Protein AF-A0A098QXS4-F1 (afdb_monomer)

Mean predicted aligned error: 17.39 Å

Foldseek 3Di:
DFEAEEEAQVQQLVVQCVVCVVPFQFFPVRAGQRSVVRSLVLVLVCCQPVVGQFYEYQAFAPAAAVLCVLDVCFQVPADDDDPSSVVNVVLNVLLCVLQQFQYFYDHRAGSLLVVLQVLVVCVVVVHQYEYEHQDLLNLLSQDRSYWYFYQDDPPGTDIAHQVNNCLPQVAGSPASLLLCLAAPDPNRRQFHQPPQHSVNSSVLCVVQVGNVSSVVCLVVVVPPPPVVSVSCVVCVVSSVSSSVSSDHNNNDDTDPPSPSRGGGDRNLQSNLVSQVSRVNPVSSVSSCVSVVHDSVVSVVVCVVPPNDDDPPDDDDDDDDDDDPPPDDDDDDDDDDDDDDDDDDDDDDDDDDDDDDDDDDDDDDDPPLPQDLDDDDDPFQFDDCPRPVLLVLLQVLLPAAADEAEDQDVVVVVVVLVLQVVLLEKEKDFAWQDDPLQPTEGQWMKIDSDQRYIYIAGCFADDDHHDPPVSVLVSCLVRFQPQSHEYFAAPCLSVQSNVVVVVHHHDDYYHLLLLVCLLALVDPDRHLQVVCCVRNVDGADDPQNQCVVQVHDSPDGLNHRPSVSSRVRNGVNRNSRVSSVVSSVVSCVRSVVVSVCVVFVSLLSVQLSVLLNLFFAFQLVLLVVVLVVLVVVLVVLQVVLCVQQVHHDDLPDPVVVCCSVCVRVVQDQDAADSVGGDLDPVRLVVSCVVDVNSVSSNVSVVSVCLSVQQSVVLCVQQDPPNSHHGWHWDQSNHSLRAIFTVSPGPLPQDDPDPSSLSSQQRTFFDVLWWKKKKFWDPQLLQLLCQLLVFPLSQVCLQVVHLVLLVLLCLLVVHHSVPQDPVSSVLSVVVVVCLLLVNQLVNNCVSVVHDSVSSVVSSVVVCVSRVSSVVLLVVLLVVCVRRQFEAASSGRTHHQVQCPPPDPVSVSVSSSCSSRSNSQSNLNSLLSLLSSQLVVVCVVVVAPKGFNDDHRRMTMIIHRPVCRVVSVVSSQVRSQVSHDGSRTTGMDMDMGRTSSVGD

Solvent-accessible surface area (backbone atoms only — not comparable to full-atom values): 54830 Å² total; per-residue (Å²): 111,78,51,40,37,40,34,42,42,56,63,42,33,54,51,21,33,62,72,23,66,91,63,65,41,56,19,84,88,66,47,64,42,26,28,52,54,39,33,54,53,52,49,50,52,49,48,66,76,66,62,66,60,21,36,34,33,27,32,59,34,92,48,78,32,64,58,50,74,74,34,82,57,46,44,64,78,45,77,79,79,52,67,66,55,60,70,38,50,65,57,42,56,52,40,40,52,22,53,14,48,36,66,48,70,48,78,38,38,49,27,65,20,55,49,37,21,52,54,47,52,29,53,77,67,71,20,39,29,38,38,36,44,77,64,72,69,64,44,48,62,29,50,91,50,30,32,33,34,31,74,52,94,85,74,48,67,45,81,34,45,52,63,49,40,25,76,72,59,58,38,47,20,93,33,39,47,48,38,44,8,32,42,31,34,79,75,44,44,38,47,27,19,71,93,40,46,60,72,55,34,24,52,48,36,73,75,37,60,40,61,65,41,42,53,51,34,50,78,72,62,69,53,80,53,63,74,57,45,52,33,47,66,75,17,45,68,41,21,58,52,19,37,63,64,58,55,65,51,47,79,65,86,71,66,94,79,63,74,88,26,54,58,49,74,62,36,64,66,64,33,45,69,61,34,51,74,48,61,37,54,70,58,51,51,53,49,18,64,74,71,74,42,91,54,65,70,59,56,58,53,51,66,73,60,73,81,66,91,80,93,84,77,89,82,88,87,87,88,88,88,83,94,79,84,84,82,90,85,85,81,88,84,86,87,87,83,88,83,83,86,90,89,84,83,91,87,84,84,86,91,85,87,90,84,89,82,87,86,76,90,76,78,88,70,97,73,77,65,84,68,86,78,61,68,85,66,99,62,82,46,66,57,77,83,26,70,67,51,47,49,51,34,49,55,59,53,68,44,71,75,49,69,43,72,43,52,47,72,71,52,48,55,51,49,52,51,51,39,61,74,52,32,45,30,13,43,43,70,44,44,72,50,90,51,42,90,75,32,47,81,34,27,42,16,33,11,56,46,74,29,34,19,26,18,36,40,51,54,52,70,64,82,76,53,40,59,60,68,65,50,46,56,51,48,38,63,52,46,49,29,68,81,31,36,42,28,18,66,56,39,58,47,50,52,44,33,32,45,77,70,73,36,68,69,40,47,68,45,41,46,31,57,49,50,29,60,74,43,23,71,56,94,74,56,53,67,53,60,45,36,37,70,64,49,70,38,85,67,82,48,72,64,56,53,26,54,76,69,74,47,57,91,83,61,56,65,56,65,39,54,53,72,59,45,22,52,48,46,9,44,56,7,17,53,42,35,40,48,38,62,52,46,56,52,48,26,54,53,53,66,37,41,64,46,42,64,69,50,54,53,67,41,46,62,52,51,43,48,16,32,72,66,30,46,36,64,42,56,66,59,30,54,55,48,45,51,54,51,49,55,52,47,52,51,53,49,49,53,47,25,64,75,70,71,53,86,75,58,82,88,37,67,68,55,44,42,44,47,45,46,66,72,68,56,47,82,83,86,48,78,49,97,90,44,65,54,77,48,70,76,48,27,62,58,48,33,76,81,36,70,61,39,47,53,50,52,52,47,52,51,52,52,46,50,38,66,67,42,47,66,40,53,67,74,52,42,39,86,89,80,61,22,36,44,42,45,76,30,67,67,66,34,60,44,52,37,69,38,49,37,74,57,47,69,64,73,61,53,72,88,47,72,69,27,32,54,58,32,46,23,28,32,45,58,90,74,33,22,34,40,38,39,33,48,61,60,47,49,59,46,44,42,25,44,75,28,64,18,68,59,51,36,48,34,59,71,72,68,49,58,64,32,25,51,47,18,15,71,72,72,74,41,59,48,88,70,42,46,73,67,48,25,51,51,24,40,56,45,53,58,37,53,74,53,66,53,46,34,66,57,50,10,64,78,68,75,44,59,50,71,56,32,40,51,50,54,52,51,50,41,67,66,38,50,23,50,58,52,38,50,51,52,33,42,50,45,16,55,72,68,40,22,39,52,22,65,72,54,52,52,32,68,36,83,41,48,76,45,87,49,68,70,52,23,57,49,29,43,38,49,33,51,43,37,34,28,54,17,28,42,26,52,36,50,53,44,22,52,55,52,49,55,49,51,32,57,77,70,70,49,85,49,39,68,45,49,73,42,96,65,28,43,34,28,46,26,45,62,91,44,47,67,64,50,51,55,48,48,66,62,46,49,42,60,40,54,94,60,92,37,83,54,45,65,51,77,47,64,24,59,23,57,38,68,39,133

Radius of gyration: 35.19 Å; Cα contacts (8 Å, |Δi|>4): 1548; chains: 1; bounding box: 98×94×94 Å

Secondary structure (DSSP, 8-state):
-PPEEEEEHHHHHHHHHHHTTTS--B-TTS-B-HHHHHHHHHHHHHHHHH--SEEEEE---SS--HHHHH-TTTTTTSPPPPHHHHTTHHHHHHHHHHHT--EE--TTS-HHHHHHHHHHHHHHTT--EEEE---SGGGGG--TTEEEEEE-SSSSEEEE-HHHHHHHHSS-GGGHHHHHHHH-BTTTTB---TT--HHHHHHHHHHHSSHHHHHHHHHHT----HHHHHHHHHHHHHHHHHHHHH---------TT-TT-B-----HHHHHHHHTTTT-HHHHHHHHHHHT---HHHHHHHHHTTT------------------S---------------------------------------S-----TT----SS----TTSHHHHHHHHHHHTPPPEEEE--SHHHHHHHHHHHHHHSEEEEEEEESSS-TTT--EEEEEEEEETTEEEEEES--SSS----HHHHHHHHHHHHT-TTPEEEESSTHHHHHHHHHTT----SEEEHHHHHHHH-TT-S--SHHHHHHHHH------HHHHHHHTT--TT--GGGS-HHHHHHHHHHHHHHHHHHHHHHHHHHHHTT-HHHIIIIIHHHHHHHHHHHHH-BEE-HHHHHHHHHHHHHHHHHHHHHHHHHHSS---TT-HHHHHIIIIIIS-PPP--EETTEE---HHHHHHHTTT-HHHHHHHHHHHHHHHIIIIITTGGGGB-TTT-SB-PEEETTS-TTS--EEESS-GGGS--SSHHHHHHHHTEEPPTTEEEEEEEETTHHHHHHHHHHT-HHHHHHHHTT--HHHHHHHHHH-S-TTT--HHHHHHHHHHHHHHHTT--HHHHHHHHT--HHHHHHHHHHHHHHSHHHHHHHHHHHHHHHHHSEEE-TT--EEE-GGGG-SSHHHHHHHHHHHHHHHHHHHHHHHHHHHHHHHHHHHHHTT---EEEEEETTEEEEEEEGGGHHHHHHHHHHHGGGSS--SS---EEEEEESBGGG--

Structure (mmCIF, N/CA/C/O backbone):
data_AF-A0A098QXS4-F1
#
_entry.id   AF-A0A098QXS4-F1
#
loop_
_atom_site.group_PDB
_atom_site.id
_atom_site.type_symbol
_atom_site.label_atom_id
_atom_site.label_alt_id
_atom_site.label_comp_id
_atom_site.label_asym_id
_atom_site.label_entity_id
_atom_site.label_seq_id
_atom_site.pdbx_PDB_ins_code
_atom_site.Cartn_x
_atom_site.Cartn_y
_atom_site.Cartn_z
_atom_site.occupancy
_atom_site.B_iso_or_equiv
_atom_site.auth_seq_id
_atom_site.auth_comp_id
_atom_site.auth_asym_id
_atom_site.auth_atom_id
_atom_site.pdbx_PDB_model_num
ATOM 1 N N . MET A 1 1 ? 36.072 20.766 10.825 1.00 75.31 1 MET A N 1
ATOM 2 C CA . MET A 1 1 ? 36.626 19.397 10.693 1.00 75.31 1 MET A CA 1
ATOM 3 C C . MET A 1 1 ? 35.527 18.467 10.201 1.00 75.31 1 MET A C 1
ATOM 5 O O . MET A 1 1 ? 34.366 18.810 10.386 1.00 75.31 1 MET A O 1
ATOM 9 N N . LYS A 1 2 ? 35.857 17.341 9.551 1.00 89.38 2 LYS A N 1
ATOM 10 C CA . LYS A 1 2 ? 34.837 16.347 9.165 1.00 89.38 2 LYS A CA 1
ATOM 11 C C . LYS A 1 2 ? 34.261 15.662 10.416 1.00 89.38 2 LYS A C 1
ATOM 13 O O . LYS A 1 2 ? 34.975 15.604 11.421 1.00 89.38 2 LYS A O 1
ATOM 18 N N . PRO A 1 3 ? 33.013 15.166 10.390 1.00 94.75 3 PRO A N 1
ATOM 19 C CA . PRO A 1 3 ? 32.393 14.618 11.590 1.00 94.75 3 PRO A CA 1
ATOM 20 C C . PRO A 1 3 ? 33.140 13.402 12.150 1.00 94.75 3 PRO A C 1
ATOM 22 O O . PRO A 1 3 ? 33.723 12.637 11.382 1.00 94.75 3 PRO A O 1
ATOM 25 N N . LEU A 1 4 ? 33.138 13.243 13.475 1.00 95.81 4 LEU A N 1
ATOM 26 C CA . LEU A 1 4 ? 33.620 12.046 14.172 1.00 95.81 4 LEU A CA 1
ATOM 27 C C . LEU A 1 4 ? 32.432 11.146 14.525 1.00 95.81 4 LEU A C 1
ATOM 29 O O . LEU A 1 4 ? 31.464 11.609 15.122 1.00 95.81 4 LEU A O 1
ATOM 33 N N . TYR A 1 5 ? 32.518 9.863 14.194 1.00 96.94 5 TYR A N 1
ATOM 34 C CA . TYR A 1 5 ? 31.512 8.865 14.552 1.00 96.94 5 TYR A CA 1
ATOM 35 C C . TYR A 1 5 ? 32.074 7.928 15.622 1.00 96.94 5 TYR A C 1
ATOM 37 O O . TYR A 1 5 ? 33.151 7.363 15.446 1.00 96.94 5 TYR A O 1
ATOM 45 N N . ILE A 1 6 ? 31.356 7.771 16.732 1.00 96.75 6 ILE A N 1
ATOM 46 C CA . ILE A 1 6 ? 31.796 6.987 17.890 1.00 96.75 6 ILE A CA 1
ATOM 47 C C . ILE A 1 6 ? 30.793 5.858 18.118 1.00 96.75 6 ILE A C 1
ATOM 49 O O . ILE A 1 6 ? 29.659 6.109 18.524 1.00 96.75 6 ILE A O 1
ATOM 53 N N . LEU A 1 7 ? 31.188 4.619 17.843 1.00 96.31 7 LEU A N 1
ATOM 54 C CA . LEU A 1 7 ? 30.339 3.438 17.985 1.00 96.31 7 LEU A CA 1
ATOM 55 C C . LEU A 1 7 ? 30.537 2.781 19.350 1.00 96.31 7 LEU A C 1
ATOM 57 O O . LEU A 1 7 ? 31.656 2.406 19.695 1.00 96.31 7 LEU A O 1
ATOM 61 N N . ASP A 1 8 ? 29.441 2.560 20.069 1.00 95.31 8 ASP A N 1
ATOM 62 C CA . ASP A 1 8 ? 29.413 1.686 21.242 1.00 95.31 8 ASP A CA 1
ATOM 63 C C . ASP A 1 8 ? 29.525 0.221 20.790 1.00 95.31 8 ASP A C 1
ATOM 65 O O . ASP A 1 8 ? 28.568 -0.390 20.297 1.00 95.31 8 ASP A O 1
ATOM 69 N N . GLY A 1 9 ? 30.731 -0.339 20.900 1.00 93.44 9 GLY A N 1
ATOM 70 C CA . GLY A 1 9 ? 31.026 -1.673 20.401 1.00 93.44 9 GLY A CA 1
ATOM 71 C C . GLY A 1 9 ? 30.191 -2.740 21.102 1.00 93.44 9 GLY A C 1
ATOM 72 O O . GLY A 1 9 ? 29.505 -3.529 20.448 1.00 93.44 9 GLY A O 1
ATOM 73 N N . TYR A 1 10 ? 30.210 -2.749 22.434 1.00 89.00 10 TYR A N 1
ATOM 74 C CA . TYR A 1 10 ? 29.555 -3.787 23.226 1.00 89.00 10 TYR A CA 1
ATOM 75 C C . TYR A 1 10 ? 28.031 -3.655 23.176 1.00 89.00 10 TYR A C 1
ATOM 77 O O . TYR A 1 10 ? 27.349 -4.668 22.983 1.00 89.00 10 TYR A O 1
ATOM 85 N N . GLY A 1 11 ? 27.480 -2.439 23.203 1.00 89.56 11 GLY A N 1
ATOM 86 C CA . GLY A 1 11 ? 26.048 -2.209 23.020 1.00 89.56 11 GLY A CA 1
ATOM 87 C C . GLY A 1 11 ? 25.519 -2.802 21.711 1.00 89.56 11 GLY A C 1
ATOM 88 O O . GLY A 1 11 ? 24.490 -3.491 21.700 1.00 89.56 11 GLY A O 1
ATOM 89 N N . ILE A 1 12 ? 26.251 -2.642 20.601 1.00 91.06 12 ILE A N 1
ATOM 90 C CA . ILE A 1 12 ? 25.873 -3.245 19.313 1.00 91.06 12 ILE A CA 1
ATOM 91 C C . ILE A 1 12 ? 26.066 -4.765 19.303 1.00 91.06 12 ILE A C 1
ATOM 93 O O . ILE A 1 12 ? 25.220 -5.469 18.741 1.00 91.06 12 ILE A O 1
ATOM 97 N N . ILE A 1 13 ? 27.121 -5.294 19.928 1.00 92.88 13 ILE A N 1
ATOM 98 C CA . ILE A 1 13 ? 27.363 -6.743 20.033 1.00 92.88 13 ILE A CA 1
ATOM 99 C C . ILE A 1 13 ? 26.207 -7.434 20.772 1.00 92.88 13 ILE A C 1
ATOM 101 O O . ILE A 1 13 ? 25.608 -8.378 20.242 1.00 92.88 13 ILE A O 1
ATOM 105 N N . PHE A 1 14 ? 25.832 -6.938 21.955 1.00 89.69 14 PHE A N 1
ATOM 106 C CA . PHE A 1 14 ? 24.726 -7.490 22.741 1.00 89.69 14 PHE A CA 1
ATOM 107 C C . PHE A 1 14 ? 23.390 -7.350 22.011 1.00 89.69 14 PHE A C 1
ATOM 109 O O . PHE A 1 14 ? 22.638 -8.324 21.897 1.00 89.69 14 PHE A O 1
ATOM 116 N N . ARG A 1 15 ? 23.106 -6.170 21.442 1.00 88.06 15 ARG A N 1
ATOM 117 C CA . ARG A 1 15 ? 21.896 -5.943 20.637 1.00 88.06 15 ARG A CA 1
ATOM 118 C C . ARG A 1 15 ? 21.800 -6.931 19.478 1.00 88.06 15 ARG A C 1
ATOM 120 O O . ARG A 1 15 ? 20.729 -7.487 19.236 1.00 88.06 15 ARG A O 1
ATOM 127 N N . SER A 1 16 ? 22.910 -7.167 18.786 1.00 89.62 16 SER A N 1
ATOM 128 C CA . SER A 1 16 ? 22.992 -8.097 17.659 1.00 89.62 16 SER A CA 1
ATOM 129 C C . SER A 1 16 ? 22.716 -9.531 18.096 1.00 89.62 16 SER A C 1
ATOM 131 O O . SER A 1 16 ? 21.891 -10.207 17.487 1.00 89.62 16 SER A O 1
ATOM 133 N N . TYR A 1 17 ? 23.326 -9.983 19.191 1.00 90.19 17 TYR A N 1
ATOM 134 C CA . TYR A 1 17 ? 23.072 -11.315 19.736 1.00 90.19 17 TYR A CA 1
ATOM 135 C C . TYR A 1 17 ? 21.594 -11.517 20.107 1.00 90.19 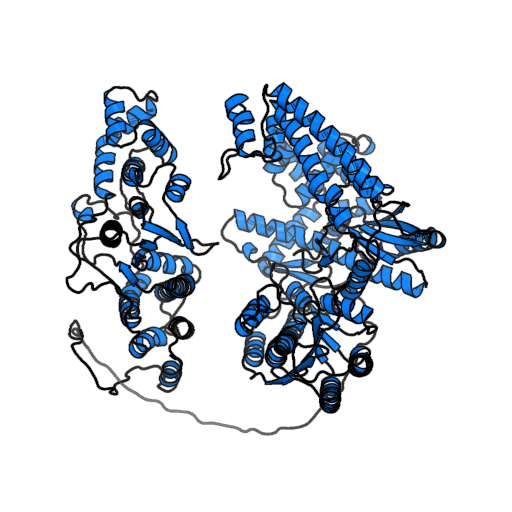17 TYR A C 1
ATOM 137 O O . TYR A 1 17 ? 20.955 -12.469 19.647 1.00 90.19 17 TYR A O 1
ATOM 145 N N . PHE A 1 18 ? 21.012 -10.594 20.879 1.00 85.19 18 PHE A N 1
ATOM 146 C CA . PHE A 1 18 ? 19.631 -10.724 21.348 1.00 85.19 18 PHE A CA 1
ATOM 147 C C . PHE A 1 18 ? 18.588 -10.536 20.240 1.00 85.19 18 PHE A C 1
ATOM 149 O O . PHE A 1 18 ? 17.520 -11.150 20.306 1.00 85.19 18 PHE A O 1
ATOM 156 N N . ALA A 1 19 ? 18.893 -9.775 19.183 1.00 81.88 19 ALA A N 1
ATOM 157 C CA . ALA A 1 19 ? 18.027 -9.665 18.009 1.00 81.88 19 ALA A CA 1
ATOM 158 C C . ALA A 1 19 ? 17.817 -11.020 17.307 1.00 81.88 19 ALA A C 1
ATOM 160 O O . ALA A 1 19 ? 16.728 -11.294 16.800 1.00 81.88 19 ALA A O 1
ATOM 161 N N . PHE A 1 20 ? 18.827 -11.894 17.329 1.00 82.44 20 PHE A N 1
ATOM 162 C CA . PHE A 1 20 ? 18.779 -13.221 16.711 1.00 82.44 20 PHE A CA 1
ATOM 163 C C . PHE A 1 20 ? 18.567 -14.363 17.715 1.00 82.44 20 PHE A C 1
ATOM 165 O O . PHE A 1 20 ? 18.532 -15.518 17.306 1.00 82.44 20 PHE A O 1
ATOM 172 N N . ILE A 1 21 ? 18.334 -14.100 19.006 1.00 80.75 21 ILE A N 1
ATOM 173 C CA . ILE A 1 21 ? 18.223 -15.170 20.021 1.00 80.75 21 ILE A CA 1
ATOM 174 C C . ILE A 1 21 ? 17.093 -16.179 19.736 1.00 80.75 21 ILE A C 1
ATOM 176 O O . ILE A 1 21 ? 17.184 -17.348 20.101 1.00 80.75 21 ILE A O 1
ATOM 180 N N . ARG A 1 22 ? 16.023 -15.750 19.047 1.00 70.00 22 ARG A N 1
ATOM 181 C CA . ARG A 1 22 ? 14.897 -16.617 18.640 1.00 70.00 22 ARG A CA 1
ATOM 182 C C . ARG A 1 22 ? 15.174 -17.421 17.365 1.00 70.00 22 ARG A C 1
ATOM 184 O O . ARG A 1 22 ? 14.487 -18.411 17.131 1.00 70.00 22 ARG A O 1
ATOM 191 N N . ALA A 1 23 ? 16.144 -16.992 16.559 1.00 81.81 23 ALA A N 1
ATOM 192 C CA . ALA A 1 23 ? 16.583 -17.647 15.329 1.00 81.81 23 ALA A CA 1
ATOM 193 C C . ALA A 1 23 ? 18.098 -17.413 15.119 1.00 81.81 23 ALA A C 1
ATOM 195 O O . ALA A 1 23 ? 18.476 -16.593 14.275 1.00 81.81 23 ALA A O 1
ATOM 196 N N . PRO A 1 24 ? 18.969 -18.084 15.905 1.00 86.25 24 PRO A N 1
ATOM 197 C CA . PRO A 1 24 ? 20.401 -17.802 15.893 1.00 86.25 24 PRO A CA 1
ATOM 198 C C . PRO A 1 24 ? 21.032 -18.117 14.540 1.00 86.25 24 PRO A C 1
ATOM 200 O O . PRO A 1 24 ? 20.765 -19.166 13.947 1.00 86.25 24 PRO A O 1
ATOM 203 N N . ARG A 1 25 ? 21.919 -17.239 14.071 1.00 88.00 25 ARG A N 1
ATOM 204 C CA . ARG A 1 25 ? 22.806 -17.542 12.947 1.00 88.00 25 ARG A CA 1
ATOM 205 C C . ARG A 1 25 ? 23.871 -18.518 13.419 1.00 88.00 25 ARG A C 1
ATOM 207 O O . ARG A 1 25 ? 24.479 -18.310 14.468 1.00 88.00 25 ARG A O 1
ATOM 214 N N . ARG A 1 26 ? 24.070 -19.587 12.654 1.00 89.88 26 ARG A N 1
ATOM 215 C CA . ARG A 1 26 ? 25.030 -20.642 12.973 1.00 89.88 26 ARG A CA 1
ATOM 216 C C . ARG A 1 26 ? 26.078 -20.750 11.877 1.00 89.88 26 ARG A C 1
ATOM 218 O O . ARG A 1 26 ? 25.727 -20.694 10.701 1.00 89.88 26 ARG A O 1
ATOM 225 N N . ALA A 1 27 ? 27.331 -20.904 12.287 1.00 87.88 27 ALA A N 1
ATOM 226 C CA . ALA A 1 27 ? 28.429 -21.265 11.404 1.00 87.88 27 ALA A CA 1
ATOM 227 C C . ALA A 1 27 ? 28.266 -22.712 10.893 1.00 87.88 27 ALA A C 1
ATOM 229 O O . ALA A 1 27 ? 27.464 -23.472 11.450 1.00 87.88 27 ALA A O 1
ATOM 230 N N . PRO A 1 28 ? 29.026 -23.125 9.860 1.00 86.25 28 PRO A N 1
ATOM 231 C CA . PRO A 1 28 ? 29.021 -24.502 9.360 1.00 86.25 28 PRO A CA 1
ATOM 232 C C . PRO A 1 28 ? 29.326 -25.563 10.431 1.00 86.25 28 PRO A C 1
ATOM 234 O O . PRO A 1 28 ? 28.817 -26.677 10.346 1.00 86.25 28 PRO A O 1
ATOM 237 N N . ASP A 1 29 ? 30.102 -25.214 11.463 1.00 83.25 29 ASP A N 1
ATOM 238 C CA . ASP A 1 29 ? 30.403 -26.078 12.614 1.00 83.25 29 ASP A CA 1
ATOM 239 C C . ASP A 1 29 ? 29.285 -26.104 13.684 1.00 83.25 29 ASP A C 1
ATOM 241 O O . ASP A 1 29 ? 29.414 -26.758 14.719 1.00 83.25 29 ASP A O 1
ATOM 245 N N . GLY A 1 30 ? 28.173 -25.401 13.446 1.00 83.56 30 GLY A N 1
ATOM 246 C CA . GLY A 1 30 ? 26.998 -25.342 14.314 1.00 83.56 30 GLY A CA 1
ATOM 247 C C . GLY A 1 30 ? 27.058 -24.291 15.429 1.00 83.56 30 GLY A C 1
ATOM 248 O O . GLY A 1 30 ? 26.038 -24.086 16.107 1.00 83.56 30 GLY A O 1
ATOM 249 N N . LYS A 1 31 ? 28.192 -23.599 15.619 1.00 88.00 31 LYS A N 1
ATOM 250 C CA . LYS A 1 31 ? 28.348 -22.563 16.655 1.00 88.00 31 LYS A CA 1
ATOM 251 C C . LYS A 1 31 ? 27.558 -21.303 16.325 1.00 88.00 31 LYS A C 1
ATOM 253 O O . LYS A 1 31 ? 27.360 -20.962 15.161 1.00 88.00 31 LYS A O 1
ATOM 258 N N . ASN A 1 32 ? 27.085 -20.611 17.358 1.00 91.12 32 ASN A N 1
ATOM 259 C CA . ASN A 1 32 ? 26.365 -19.351 17.208 1.00 91.12 32 ASN A CA 1
ATOM 260 C C . ASN A 1 32 ? 27.326 -18.246 16.747 1.00 91.12 32 ASN A C 1
ATOM 262 O O . ASN A 1 32 ? 28.372 -18.043 17.352 1.00 91.12 32 ASN A O 1
ATOM 266 N N . VAL A 1 33 ? 26.949 -17.531 15.690 1.00 93.50 33 VAL A N 1
ATOM 267 C CA . VAL A 1 33 ? 27.716 -16.417 15.109 1.00 93.50 33 VAL A CA 1
ATOM 268 C C . VAL A 1 33 ? 26.856 -15.165 14.902 1.00 93.50 33 VAL A C 1
ATOM 270 O O . VAL A 1 33 ? 27.147 -14.291 14.084 1.00 93.50 33 VAL A O 1
ATOM 273 N N . SER A 1 34 ? 25.741 -15.090 15.631 1.00 92.31 34 SER A N 1
ATOM 274 C CA . SER A 1 34 ? 24.741 -14.030 15.493 1.00 92.31 34 SER A CA 1
ATOM 275 C C . SER A 1 34 ? 25.269 -12.639 15.829 1.00 92.31 34 SER A C 1
ATOM 277 O O . SER A 1 34 ? 24.868 -11.671 15.184 1.00 92.31 34 SER A O 1
ATOM 279 N N . ALA A 1 35 ? 26.148 -12.532 16.828 1.00 92.69 35 ALA A N 1
ATOM 280 C CA . ALA A 1 35 ? 26.690 -11.253 17.263 1.00 92.69 35 ALA A CA 1
ATOM 281 C C . ALA A 1 35 ? 27.657 -10.697 16.215 1.00 92.69 35 ALA A C 1
ATOM 283 O O . ALA A 1 35 ? 27.524 -9.539 15.833 1.00 92.69 35 ALA A O 1
ATOM 284 N N . VAL A 1 36 ? 28.541 -11.547 15.675 1.00 93.12 36 VAL A N 1
ATOM 285 C CA . VAL A 1 36 ? 29.460 -11.179 14.585 1.00 93.12 36 VAL A CA 1
ATOM 286 C C . VAL A 1 36 ? 28.668 -10.706 13.363 1.00 93.12 36 VAL A C 1
ATOM 288 O O . VAL A 1 36 ? 28.887 -9.603 12.868 1.00 93.12 36 VAL A O 1
ATOM 291 N N . PHE A 1 37 ? 27.683 -11.495 12.918 1.00 91.25 37 PHE A N 1
ATOM 292 C CA . PHE A 1 37 ? 26.871 -11.145 11.752 1.00 91.25 37 PHE A CA 1
ATOM 293 C C . PHE A 1 37 ? 26.103 -9.830 11.952 1.00 91.25 37 PHE A C 1
ATOM 295 O O . PHE A 1 37 ? 26.145 -8.947 11.097 1.00 91.25 37 PHE A O 1
ATOM 302 N N . GLY A 1 38 ? 25.398 -9.678 13.078 1.00 89.44 38 GLY A N 1
ATOM 303 C CA . GLY A 1 38 ? 24.593 -8.484 13.338 1.00 89.44 38 GLY A CA 1
ATOM 304 C C . GLY A 1 38 ? 25.427 -7.217 13.551 1.00 89.44 38 GLY A C 1
ATOM 305 O O . GLY A 1 38 ? 25.018 -6.148 13.084 1.00 89.44 38 GLY A O 1
ATOM 306 N N . PHE A 1 39 ? 26.606 -7.339 14.176 1.00 93.50 39 PHE A N 1
ATOM 307 C CA . PHE A 1 39 ? 27.526 -6.224 14.392 1.00 93.50 39 PHE A CA 1
ATOM 308 C C . PHE A 1 39 ? 27.979 -5.634 13.057 1.00 93.50 39 PHE A C 1
ATOM 310 O O . PHE A 1 39 ? 27.721 -4.463 12.779 1.00 93.50 39 PHE A O 1
ATOM 317 N N . PHE A 1 40 ? 28.553 -6.463 12.180 1.00 91.94 40 PHE A N 1
ATOM 318 C CA . PHE A 1 40 ? 29.046 -5.997 10.884 1.00 91.94 40 PHE A CA 1
ATOM 319 C C . PHE A 1 40 ? 27.921 -5.564 9.947 1.00 91.94 40 PHE A C 1
ATOM 321 O O . PHE A 1 40 ? 28.103 -4.620 9.189 1.00 91.94 40 PHE A O 1
ATOM 328 N N . ARG A 1 41 ? 26.722 -6.154 10.031 1.00 89.56 41 ARG A N 1
ATOM 329 C CA . ARG A 1 41 ? 25.573 -5.655 9.258 1.00 89.56 41 ARG A CA 1
ATOM 330 C C . ARG A 1 41 ? 25.155 -4.245 9.687 1.00 89.56 41 ARG A C 1
ATOM 332 O O . ARG A 1 41 ? 24.786 -3.430 8.846 1.00 89.56 41 ARG A O 1
ATOM 339 N N . THR A 1 42 ? 25.198 -3.963 10.991 1.00 88.88 42 THR A N 1
ATOM 340 C CA . THR A 1 42 ? 24.906 -2.626 11.535 1.00 88.88 42 THR A CA 1
ATOM 341 C C . THR A 1 42 ? 25.989 -1.633 11.123 1.00 88.88 42 THR A C 1
ATOM 343 O O . THR A 1 42 ? 25.668 -0.555 10.630 1.00 88.88 42 THR A O 1
ATOM 346 N N . LEU A 1 43 ? 27.259 -2.029 11.242 1.00 91.00 43 LEU A N 1
ATOM 347 C CA . LEU A 1 43 ? 28.399 -1.244 10.779 1.00 91.00 43 LEU A CA 1
ATOM 348 C C . LEU A 1 43 ? 28.294 -0.918 9.282 1.00 91.00 43 LEU A C 1
ATOM 350 O O . LEU A 1 43 ? 28.422 0.236 8.905 1.00 91.00 43 LEU A O 1
ATOM 354 N N . LEU A 1 44 ? 28.015 -1.895 8.420 1.00 89.12 44 LEU A N 1
ATOM 355 C CA . LEU A 1 44 ? 27.916 -1.666 6.975 1.00 89.12 44 LEU A CA 1
ATOM 356 C C . LEU A 1 44 ? 26.768 -0.729 6.605 1.00 89.12 44 LEU A C 1
ATOM 358 O O . LEU A 1 44 ? 26.921 0.094 5.706 1.00 89.12 44 LEU A O 1
ATOM 362 N N . SER A 1 45 ? 25.645 -0.810 7.324 1.00 87.31 45 SER A N 1
ATOM 363 C CA . SER A 1 45 ? 24.554 0.156 7.177 1.00 87.31 45 SER A CA 1
ATOM 364 C C . SER A 1 45 ? 25.026 1.574 7.502 1.00 87.31 45 SER A C 1
ATOM 366 O O . SER A 1 45 ? 24.764 2.483 6.722 1.00 87.31 45 SER A O 1
ATOM 368 N N . LEU A 1 46 ? 25.768 1.751 8.603 1.00 88.94 46 LEU A N 1
ATOM 369 C CA . LEU A 1 46 ? 26.344 3.042 8.996 1.00 88.94 46 LEU A CA 1
ATOM 370 C C . LEU A 1 46 ? 27.328 3.568 7.946 1.00 88.94 46 LEU A C 1
ATOM 372 O O . LEU A 1 46 ? 27.244 4.724 7.543 1.00 88.94 46 LEU A O 1
ATOM 376 N N . MET A 1 47 ? 28.232 2.710 7.472 1.00 88.06 47 MET A N 1
ATOM 377 C CA . MET A 1 47 ? 29.231 3.073 6.466 1.00 88.06 47 MET A CA 1
ATOM 378 C C . MET A 1 47 ? 28.578 3.487 5.143 1.00 88.06 47 MET A C 1
ATOM 380 O O . MET A 1 47 ? 29.011 4.453 4.522 1.00 88.06 47 MET A O 1
ATOM 384 N N . LYS A 1 48 ? 27.510 2.792 4.728 1.00 86.06 48 LYS A N 1
ATOM 385 C CA . LYS A 1 48 ? 26.767 3.098 3.499 1.00 86.06 48 LYS A CA 1
ATOM 386 C C . LYS A 1 48 ? 25.963 4.395 3.607 1.00 86.06 48 LYS A C 1
ATOM 388 O O . LYS A 1 48 ? 25.930 5.160 2.651 1.00 86.06 48 LYS A O 1
ATOM 393 N N . GLU A 1 49 ? 25.295 4.612 4.736 1.00 85.88 49 GLU A N 1
ATOM 394 C CA . GLU A 1 49 ? 24.387 5.746 4.933 1.00 85.88 49 GLU A CA 1
ATOM 395 C C . GLU A 1 49 ? 25.135 7.053 5.219 1.00 85.88 49 GLU A C 1
ATOM 397 O O . GLU A 1 49 ? 24.800 8.088 4.647 1.00 85.88 49 GLU A O 1
ATOM 402 N N . TYR A 1 50 ? 26.160 7.004 6.072 1.00 87.62 50 TYR A N 1
ATOM 403 C CA . TYR A 1 50 ? 26.846 8.200 6.570 1.00 87.62 50 TYR A CA 1
ATOM 404 C C . TYR A 1 50 ? 28.223 8.439 5.944 1.00 87.62 50 TYR A C 1
ATOM 406 O O . TYR A 1 50 ? 28.771 9.525 6.128 1.00 87.62 50 TYR A O 1
ATOM 414 N N . GLN A 1 51 ? 28.785 7.446 5.239 1.00 89.44 51 GLN A N 1
ATOM 415 C CA . GLN A 1 51 ? 30.112 7.496 4.604 1.00 89.44 51 GLN A CA 1
ATOM 416 C C . GLN A 1 51 ? 31.179 8.184 5.483 1.00 89.44 51 GLN A C 1
ATOM 418 O O . GLN A 1 51 ? 31.784 9.179 5.075 1.00 89.44 51 GLN A O 1
ATOM 423 N N . PRO A 1 52 ? 31.383 7.708 6.727 1.00 92.06 52 PRO A N 1
ATOM 424 C CA . PRO A 1 52 ? 32.260 8.375 7.674 1.00 92.06 52 PRO A CA 1
ATOM 425 C C . PRO A 1 52 ? 33.719 8.270 7.221 1.00 92.06 52 PRO A C 1
ATOM 427 O O . PRO A 1 52 ? 34.162 7.210 6.798 1.00 92.06 52 PRO A O 1
ATOM 430 N N . GLU A 1 53 ? 34.486 9.350 7.361 1.00 91.75 53 GLU A N 1
ATOM 431 C CA . GLU A 1 53 ? 35.950 9.315 7.179 1.00 91.75 53 GLU A CA 1
ATOM 432 C C . GLU A 1 53 ? 36.693 9.123 8.500 1.00 91.75 53 GLU A C 1
ATOM 434 O O . GLU A 1 53 ? 37.788 8.565 8.532 1.00 91.75 53 GLU A O 1
ATOM 439 N N . TYR A 1 54 ? 36.068 9.559 9.595 1.00 94.50 54 TYR A N 1
ATOM 440 C CA . TYR A 1 54 ? 36.595 9.434 10.942 1.00 94.50 54 TYR A CA 1
ATOM 441 C C . TYR A 1 54 ? 35.613 8.666 11.808 1.00 94.50 54 TYR A C 1
ATOM 443 O O . TYR A 1 54 ? 34.473 9.097 12.013 1.00 94.50 54 TYR A O 1
ATOM 451 N N . PHE A 1 55 ? 36.058 7.522 12.300 1.00 95.50 55 PHE A N 1
ATOM 452 C CA . PHE A 1 55 ? 35.212 6.559 12.978 1.00 95.50 55 PHE A CA 1
ATOM 453 C C . PHE A 1 55 ? 36.027 5.837 14.039 1.00 95.50 55 PHE A C 1
ATOM 455 O O . PHE A 1 55 ? 37.157 5.432 13.778 1.00 95.50 55 PHE A O 1
ATOM 462 N N . VAL A 1 56 ? 35.449 5.635 15.216 1.00 95.94 56 VAL A N 1
ATOM 463 C CA . VAL A 1 56 ? 36.092 4.880 16.288 1.00 95.94 56 VAL A CA 1
ATOM 464 C C . VAL A 1 56 ? 35.092 3.981 16.997 1.00 95.94 56 VAL A C 1
ATOM 466 O O . VAL A 1 56 ? 33.961 4.381 17.268 1.00 95.94 56 VAL A O 1
ATOM 469 N N . VAL A 1 57 ? 35.508 2.751 17.295 1.00 96.44 57 VAL A N 1
ATOM 470 C CA . VAL A 1 57 ? 34.747 1.814 18.127 1.00 96.44 57 VAL A CA 1
ATOM 471 C C . VAL A 1 57 ? 35.264 1.880 19.563 1.00 96.44 57 VAL A C 1
ATOM 473 O O . VAL A 1 57 ? 36.426 1.566 19.819 1.00 96.44 57 VAL A O 1
ATOM 476 N N . ALA A 1 58 ? 34.409 2.265 20.508 1.00 95.56 58 ALA A N 1
ATOM 477 C CA . ALA A 1 58 ? 34.712 2.182 21.932 1.00 95.56 58 ALA A CA 1
ATOM 478 C C . ALA A 1 58 ? 34.404 0.767 22.444 1.00 95.56 58 ALA A C 1
ATOM 480 O O . ALA A 1 58 ? 33.336 0.213 22.167 1.00 95.56 58 ALA A O 1
ATOM 481 N N . LEU A 1 59 ? 35.353 0.165 23.162 1.00 93.44 59 LEU A N 1
ATOM 482 C CA . LEU A 1 59 ? 35.238 -1.179 23.725 1.00 93.44 59 LEU A CA 1
ATOM 483 C C . LEU A 1 59 ? 35.329 -1.124 25.251 1.00 93.44 59 LEU A C 1
ATOM 485 O O . LEU A 1 59 ? 36.129 -0.367 25.797 1.00 93.44 59 LEU A O 1
ATOM 489 N N . ASP A 1 60 ? 34.563 -1.983 25.924 1.00 90.19 60 ASP A N 1
ATOM 490 C CA . ASP A 1 60 ? 34.588 -2.085 27.385 1.00 90.19 60 ASP A CA 1
ATOM 491 C C . ASP A 1 60 ? 35.940 -2.585 27.919 1.00 90.19 60 ASP A C 1
ATOM 493 O O . ASP A 1 60 ? 36.652 -3.363 27.261 1.00 90.19 60 ASP A O 1
ATOM 497 N N . SER A 1 61 ? 36.264 -2.161 29.145 1.00 88.62 61 SER A N 1
ATOM 498 C CA . SER A 1 61 ? 37.400 -2.656 29.929 1.00 88.62 61 SER A CA 1
ATOM 499 C C . SER A 1 61 ? 37.331 -4.172 30.134 1.00 88.62 61 SER A C 1
ATOM 501 O O . SER A 1 61 ? 36.265 -4.763 30.315 1.00 88.62 61 SER A O 1
ATOM 503 N N . ARG A 1 62 ? 38.501 -4.823 30.136 1.00 83.38 62 ARG A N 1
ATOM 504 C CA . ARG A 1 62 ? 38.623 -6.254 30.474 1.00 83.38 62 ARG A CA 1
ATOM 505 C C . ARG A 1 62 ? 38.735 -6.494 31.982 1.00 83.38 62 ARG A C 1
ATOM 507 O O . ARG A 1 62 ? 38.592 -7.632 32.427 1.00 83.38 62 ARG A O 1
ATOM 514 N N . THR A 1 63 ? 39.008 -5.447 32.754 1.00 85.06 63 THR A N 1
ATOM 515 C CA . THR A 1 63 ? 39.128 -5.473 34.215 1.00 85.06 63 THR A CA 1
ATOM 516 C C . THR A 1 63 ? 37.962 -4.732 34.873 1.00 85.06 63 THR A C 1
ATOM 518 O O . THR A 1 63 ? 37.335 -3.899 34.212 1.00 85.06 63 THR A O 1
ATOM 521 N N . PRO A 1 64 ? 37.689 -4.978 36.169 1.00 83.94 64 PRO A N 1
ATOM 522 C CA . PRO A 1 64 ? 36.767 -4.147 36.937 1.00 83.94 64 PRO A CA 1
ATOM 523 C C . PRO A 1 64 ? 37.109 -2.659 36.809 1.00 83.94 64 PRO A C 1
ATOM 525 O O . PRO A 1 64 ? 38.276 -2.286 36.654 1.00 83.94 64 PRO A O 1
ATOM 528 N N . THR A 1 65 ? 36.076 -1.834 36.846 1.00 88.31 65 THR A N 1
ATOM 529 C CA . THR A 1 65 ? 36.131 -0.384 36.671 1.00 88.31 65 THR A CA 1
ATOM 530 C C . THR A 1 65 ? 36.055 0.332 38.011 1.00 88.31 65 THR A C 1
ATOM 532 O O . THR A 1 65 ? 35.740 -0.260 39.045 1.00 88.31 65 THR A O 1
ATOM 535 N N . PHE A 1 66 ? 36.291 1.643 38.010 1.00 86.25 66 PHE A N 1
ATOM 536 C CA . PHE A 1 66 ? 36.141 2.446 39.225 1.00 86.25 66 PHE A CA 1
ATOM 537 C C . PHE A 1 66 ? 34.712 2.396 39.806 1.00 86.25 66 PHE A C 1
ATOM 539 O O . PHE A 1 66 ? 34.539 2.609 41.006 1.00 86.25 66 PHE A O 1
ATOM 546 N N . ARG A 1 67 ? 33.681 2.103 38.994 1.00 87.25 67 ARG A N 1
ATOM 547 C CA . ARG A 1 67 ? 32.293 1.954 39.471 1.00 87.25 67 ARG A CA 1
ATOM 548 C C . ARG A 1 67 ? 32.121 0.696 40.321 1.00 87.25 67 ARG A C 1
ATOM 550 O O . ARG A 1 67 ? 31.450 0.760 41.351 1.00 87.25 67 ARG A O 1
ATOM 557 N N . ASP A 1 68 ? 32.795 -0.393 39.954 1.00 82.50 68 ASP A N 1
ATOM 558 C CA . ASP A 1 68 ? 32.810 -1.649 40.717 1.00 82.50 68 ASP A CA 1
ATOM 559 C C . ASP A 1 68 ? 33.474 -1.472 42.095 1.00 82.50 68 ASP A C 1
ATOM 561 O O . ASP A 1 68 ? 33.060 -2.080 43.083 1.00 82.50 68 ASP A O 1
ATOM 565 N N . GLU A 1 69 ? 34.478 -0.592 42.191 1.00 82.31 69 GLU A N 1
ATOM 566 C CA . GLU A 1 69 ? 35.108 -0.221 43.465 1.00 82.31 69 GLU A CA 1
ATOM 567 C C . GLU A 1 69 ? 34.217 0.700 44.318 1.00 82.31 69 GLU A C 1
ATOM 569 O O . GLU A 1 69 ? 34.211 0.601 45.548 1.00 82.31 69 GLU A O 1
ATOM 574 N N . MET A 1 70 ? 33.459 1.602 43.680 1.00 83.75 70 MET A N 1
ATOM 575 C CA . MET A 1 70 ? 32.571 2.554 44.360 1.00 83.75 70 MET A CA 1
ATOM 576 C C . MET A 1 70 ? 31.293 1.910 44.902 1.00 83.75 70 MET A C 1
ATOM 578 O O . MET A 1 70 ? 30.790 2.343 45.943 1.00 83.75 70 MET A O 1
ATOM 582 N N . TYR A 1 71 ? 30.748 0.909 44.210 1.00 87.06 71 TYR A N 1
ATOM 583 C CA . TYR A 1 71 ? 29.527 0.227 44.617 1.00 87.06 71 TYR A CA 1
ATOM 584 C C . TYR A 1 71 ? 29.598 -1.260 44.281 1.00 87.06 71 TYR A C 1
ATOM 586 O O . TYR A 1 71 ? 29.460 -1.656 43.129 1.00 87.06 71 TYR A O 1
ATOM 594 N N . SER A 1 72 ? 29.751 -2.092 45.316 1.00 82.00 72 SER A N 1
ATOM 595 C CA . SER A 1 72 ? 29.937 -3.538 45.157 1.00 82.00 72 SER A CA 1
ATOM 596 C C . SER A 1 72 ? 28.814 -4.212 44.380 1.00 82.00 72 SER A C 1
ATOM 598 O O . SER A 1 72 ? 29.080 -5.197 43.698 1.00 82.00 72 SER A O 1
ATOM 600 N N . ASP A 1 73 ? 27.578 -3.705 44.485 1.00 81.81 73 ASP A N 1
ATOM 601 C CA . ASP A 1 73 ? 26.406 -4.308 43.844 1.00 81.81 73 ASP A CA 1
ATOM 602 C C . ASP A 1 73 ? 26.170 -3.808 42.412 1.00 81.81 73 ASP A C 1
ATOM 604 O O . ASP A 1 73 ? 25.206 -4.229 41.767 1.00 81.81 73 ASP A O 1
ATOM 608 N N . TYR A 1 74 ? 27.038 -2.938 41.891 1.00 82.56 74 TYR A N 1
ATOM 609 C CA . TYR A 1 74 ? 26.974 -2.465 40.513 1.00 82.56 74 TYR A CA 1
ATOM 610 C C . TYR A 1 74 ? 27.036 -3.649 39.537 1.00 82.56 74 TYR A C 1
ATOM 612 O O . TYR A 1 74 ? 27.841 -4.565 39.698 1.00 82.56 74 TYR A O 1
ATOM 620 N N . LYS A 1 75 ? 26.106 -3.689 38.574 1.00 76.75 75 LYS A N 1
ATOM 621 C CA . LYS A 1 75 ? 25.928 -4.768 37.579 1.00 76.75 75 LYS A CA 1
ATOM 622 C C . LYS A 1 75 ? 25.766 -6.198 38.141 1.00 76.75 75 LYS A C 1
ATOM 624 O O . LYS A 1 75 ? 25.630 -7.128 37.349 1.00 76.75 75 LYS A O 1
ATOM 629 N N . GLN A 1 76 ? 25.652 -6.403 39.461 1.00 72.50 76 GLN A N 1
ATOM 630 C CA . GLN A 1 76 ? 25.504 -7.742 40.067 1.00 72.50 76 GLN A CA 1
ATOM 631 C C . GLN A 1 76 ? 24.213 -8.473 39.669 1.00 72.50 76 GLN A C 1
ATOM 633 O O . GLN A 1 76 ? 24.179 -9.700 39.660 1.00 72.50 76 GLN A O 1
ATOM 638 N N . ASN A 1 77 ? 23.148 -7.733 39.344 1.00 68.50 77 ASN A N 1
ATOM 639 C CA . ASN A 1 77 ? 21.866 -8.304 38.918 1.00 68.50 77 ASN A CA 1
ATOM 640 C C . ASN A 1 77 ? 21.802 -8.604 37.408 1.00 68.50 77 ASN A C 1
ATOM 642 O O . ASN A 1 77 ? 20.746 -9.017 36.926 1.00 68.50 77 ASN A O 1
ATOM 646 N N . ARG A 1 78 ? 22.887 -8.383 36.648 1.00 70.50 78 ARG A N 1
ATOM 647 C CA . ARG A 1 78 ? 22.934 -8.761 35.232 1.00 70.50 78 ARG A CA 1
ATOM 648 C C . ARG A 1 78 ? 23.076 -10.278 35.114 1.00 70.50 78 ARG A C 1
ATOM 650 O O . ARG A 1 78 ? 23.916 -10.887 35.774 1.00 70.50 78 ARG A O 1
ATOM 657 N N . ASP A 1 79 ? 22.265 -10.873 34.242 1.00 71.81 79 ASP A N 1
ATOM 658 C CA . ASP A 1 79 ? 22.435 -12.272 33.855 1.00 71.81 79 ASP A CA 1
ATOM 659 C C . ASP A 1 79 ? 23.860 -12.486 33.322 1.00 71.81 79 ASP A C 1
ATOM 661 O O . ASP A 1 79 ? 24.396 -11.645 32.592 1.00 71.81 79 ASP A O 1
ATOM 665 N N . GLU A 1 80 ? 24.482 -13.613 33.674 1.00 76.75 80 GLU A N 1
ATOM 666 C CA . GLU A 1 80 ? 25.827 -13.916 33.194 1.00 76.75 80 GLU A CA 1
ATOM 667 C C . GLU A 1 80 ? 25.831 -13.988 31.659 1.00 76.75 80 GLU A C 1
ATOM 669 O O . GLU A 1 80 ? 25.032 -14.715 31.059 1.00 76.75 80 GLU A O 1
ATOM 674 N N . THR A 1 81 ? 26.741 -13.245 31.014 1.00 84.06 81 THR A N 1
ATOM 675 C CA . THR A 1 81 ? 26.872 -13.239 29.552 1.00 84.06 81 THR A CA 1
ATOM 676 C C . THR A 1 81 ? 26.985 -14.678 29.028 1.00 84.06 81 THR A C 1
ATOM 678 O O . THR A 1 81 ? 27.904 -15.393 29.447 1.00 84.06 81 THR A O 1
ATOM 681 N N . PRO A 1 82 ? 26.104 -15.112 28.103 1.00 88.50 82 PRO A N 1
ATOM 682 C CA . PRO A 1 82 ? 26.134 -16.466 27.564 1.00 88.50 82 PRO A CA 1
ATOM 683 C C . PRO A 1 82 ? 27.509 -16.832 27.004 1.00 88.50 82 PRO A C 1
ATOM 685 O O . PRO A 1 82 ? 28.150 -16.021 26.332 1.00 88.50 82 PRO A O 1
ATOM 688 N N . GLN A 1 83 ? 27.967 -18.061 27.256 1.00 87.38 83 GLN A N 1
ATOM 689 C CA . GLN A 1 83 ? 29.299 -18.492 26.820 1.00 87.38 83 GLN A CA 1
ATOM 690 C C . GLN A 1 83 ? 29.465 -18.397 25.295 1.00 87.38 83 GLN A C 1
ATOM 692 O O . GLN A 1 83 ? 30.498 -17.942 24.819 1.00 87.38 83 GLN A O 1
ATOM 697 N N . ASP A 1 84 ? 28.420 -18.720 24.530 1.00 88.75 84 ASP A N 1
ATOM 698 C CA . ASP A 1 84 ? 28.437 -18.628 23.067 1.00 88.75 84 ASP A CA 1
ATOM 699 C C . ASP A 1 84 ? 28.475 -17.179 22.540 1.00 88.75 84 ASP A C 1
ATOM 701 O O . ASP A 1 84 ? 28.815 -16.962 21.378 1.00 88.75 84 ASP A O 1
ATOM 705 N N . LEU A 1 85 ? 28.147 -16.182 23.372 1.00 91.62 85 LEU A N 1
ATOM 706 C CA . LEU A 1 85 ? 28.378 -14.764 23.088 1.00 91.62 85 LEU A CA 1
ATOM 707 C C . LEU A 1 85 ? 29.808 -14.347 23.458 1.00 91.62 85 LEU A C 1
ATOM 709 O O . LEU A 1 85 ? 30.461 -13.680 22.656 1.00 91.62 85 LEU A O 1
ATOM 713 N N . LYS A 1 86 ? 30.320 -14.779 24.621 1.00 89.75 86 LYS A N 1
ATOM 714 C CA . LYS A 1 86 ? 31.713 -14.518 25.039 1.00 89.75 86 LYS A CA 1
ATOM 715 C C . LYS A 1 86 ? 32.714 -15.009 23.984 1.00 89.75 86 LYS A C 1
ATOM 717 O O . LYS A 1 86 ? 33.661 -14.295 23.663 1.00 89.75 86 LYS A O 1
ATOM 722 N N . ASP A 1 87 ? 32.455 -16.174 23.390 1.00 89.94 87 ASP A N 1
ATOM 723 C CA . ASP A 1 87 ? 33.294 -16.774 22.343 1.00 89.94 87 ASP A CA 1
ATOM 724 C C . ASP A 1 87 ? 33.358 -15.929 21.050 1.00 89.94 87 ASP A C 1
ATOM 726 O O . ASP A 1 87 ? 34.279 -16.088 20.249 1.00 89.94 87 ASP A O 1
ATOM 730 N N . GLN A 1 88 ? 32.406 -15.012 20.835 1.00 93.69 88 GLN A N 1
ATOM 731 C CA . GLN A 1 88 ? 32.356 -14.150 19.650 1.00 93.69 88 GLN A CA 1
ATOM 732 C C . GLN A 1 88 ? 33.120 -12.828 19.826 1.00 93.69 88 GLN A C 1
ATOM 734 O O . GLN A 1 88 ? 33.487 -12.227 18.818 1.00 93.69 88 GLN A O 1
ATOM 739 N N . PHE A 1 89 ? 33.405 -12.366 21.052 1.00 92.25 89 PHE A N 1
ATOM 740 C CA . PHE A 1 89 ? 34.087 -11.076 21.261 1.00 92.25 89 PHE A CA 1
ATOM 741 C C . PHE A 1 89 ? 35.471 -11.000 20.595 1.00 92.25 89 PHE A C 1
ATOM 743 O O . PHE A 1 89 ? 35.701 -10.042 19.854 1.00 92.25 89 PHE A O 1
ATOM 750 N N . PRO A 1 90 ? 36.373 -11.998 20.747 1.00 91.81 90 PRO A N 1
ATOM 751 C CA . PRO A 1 90 ? 37.696 -11.933 20.123 1.00 91.81 90 PRO A CA 1
ATOM 752 C C . PRO A 1 90 ? 37.623 -11.870 18.595 1.00 91.81 90 PRO A C 1
ATOM 754 O O . PRO A 1 90 ? 38.396 -11.154 17.967 1.00 91.81 90 PRO A O 1
ATOM 757 N N . VAL A 1 91 ? 36.660 -12.583 18.002 1.00 91.88 91 VAL A N 1
ATOM 758 C CA . VAL A 1 91 ? 36.430 -12.594 16.552 1.00 91.88 91 VAL A CA 1
ATOM 759 C C . VAL A 1 91 ? 36.007 -11.211 16.064 1.00 91.88 91 VAL A C 1
ATOM 761 O O . VAL A 1 91 ? 36.509 -10.740 15.047 1.00 91.88 91 VAL A O 1
ATOM 764 N N . ILE A 1 92 ? 35.105 -10.545 16.790 1.00 94.06 92 ILE A N 1
ATOM 765 C CA . ILE A 1 92 ? 34.633 -9.202 16.435 1.00 94.06 92 ILE A CA 1
ATOM 766 C C . ILE A 1 92 ? 35.776 -8.188 16.548 1.00 94.06 92 ILE A C 1
ATOM 768 O O . ILE A 1 92 ? 35.985 -7.427 15.611 1.00 94.06 92 ILE A O 1
ATOM 772 N N . GLU A 1 93 ? 36.558 -8.214 17.631 1.00 92.81 93 GLU A N 1
ATOM 773 C CA . GLU A 1 93 ? 37.716 -7.319 17.819 1.00 92.81 93 GLU A CA 1
ATOM 774 C C . GLU A 1 93 ? 38.776 -7.494 16.716 1.00 92.81 93 GLU A C 1
ATOM 776 O O . GLU A 1 93 ? 39.271 -6.516 16.145 1.00 92.81 93 GLU A O 1
ATOM 781 N N . GLN A 1 94 ? 39.090 -8.741 16.358 1.00 93.12 94 GLN A N 1
ATOM 782 C CA . GLN A 1 94 ? 40.016 -9.036 15.263 1.00 93.12 94 GLN A CA 1
ATOM 783 C C . GLN A 1 94 ? 39.459 -8.572 13.913 1.00 93.12 94 GLN A C 1
ATOM 785 O O . GLN A 1 94 ? 40.190 -7.987 13.115 1.00 93.12 94 GLN A O 1
ATOM 790 N N . ALA A 1 95 ? 38.164 -8.772 13.667 1.00 92.06 95 ALA A N 1
ATOM 791 C CA . ALA A 1 95 ? 37.529 -8.358 12.424 1.00 92.06 95 ALA A CA 1
ATOM 792 C C . ALA A 1 95 ? 37.401 -6.825 12.309 1.00 92.06 95 ALA A C 1
ATOM 794 O O . ALA A 1 95 ? 37.584 -6.298 11.218 1.00 92.06 95 ALA A O 1
ATOM 795 N N . ILE A 1 96 ? 37.158 -6.096 13.408 1.00 93.75 96 ILE A N 1
ATOM 796 C CA . ILE A 1 96 ? 37.201 -4.619 13.466 1.00 93.75 96 ILE A CA 1
ATOM 797 C C . ILE A 1 96 ? 38.594 -4.130 13.049 1.00 93.75 96 ILE A C 1
ATOM 799 O O . ILE A 1 96 ? 38.719 -3.247 12.199 1.00 93.75 96 ILE A O 1
ATOM 803 N N . SER A 1 97 ? 39.637 -4.760 13.599 1.00 92.12 97 SER A N 1
ATOM 804 C CA . SER A 1 97 ? 41.033 -4.442 13.279 1.00 92.12 97 SER A CA 1
ATOM 805 C C . SER A 1 97 ? 41.352 -4.719 11.809 1.00 92.12 97 SER A C 1
ATOM 807 O O . SER A 1 97 ? 41.898 -3.861 11.120 1.00 92.12 97 SER A O 1
ATOM 809 N N . ALA A 1 98 ? 40.964 -5.894 11.300 1.00 91.69 98 ALA A N 1
ATOM 810 C CA . ALA A 1 98 ? 41.169 -6.271 9.904 1.00 91.69 98 ALA A CA 1
ATOM 811 C C . ALA A 1 98 ? 40.372 -5.382 8.939 1.00 91.69 98 ALA A C 1
ATOM 813 O O . ALA A 1 98 ? 40.853 -5.095 7.847 1.00 91.69 98 ALA A O 1
ATOM 814 N N . PHE A 1 99 ? 39.195 -4.897 9.345 1.00 91.19 99 PHE A N 1
ATOM 815 C CA . PHE A 1 99 ? 38.405 -3.938 8.573 1.00 91.19 99 PHE A CA 1
ATOM 816 C C . PHE A 1 99 ? 39.118 -2.585 8.413 1.00 91.19 99 PHE A C 1
ATOM 818 O O . PHE A 1 99 ? 38.852 -1.861 7.458 1.00 91.19 99 PHE A O 1
ATOM 825 N N . GLY A 1 100 ? 40.048 -2.253 9.314 1.00 90.25 100 GLY A N 1
ATOM 826 C CA . GLY A 1 100 ? 40.704 -0.949 9.362 1.00 90.25 100 GLY A CA 1
ATOM 827 C C . GLY A 1 100 ? 39.928 0.078 10.189 1.00 90.25 100 GLY A C 1
ATOM 828 O O . GLY A 1 100 ? 40.075 1.275 9.956 1.00 90.25 100 GLY A O 1
ATOM 829 N N . LEU A 1 101 ? 39.090 -0.360 11.136 1.00 92.12 101 LEU A N 1
ATOM 830 C CA . LEU A 1 101 ? 38.392 0.542 12.053 1.00 92.12 101 LEU A CA 1
ATOM 831 C C . LEU A 1 101 ? 39.288 0.865 13.258 1.00 92.12 101 LEU A C 1
ATOM 833 O O . LEU A 1 101 ? 39.675 -0.055 13.993 1.00 92.12 101 LEU A O 1
ATOM 837 N N . PRO A 1 102 ? 39.566 2.152 13.521 1.00 93.81 102 PRO A N 1
ATOM 838 C CA . PRO A 1 102 ? 40.111 2.574 14.802 1.00 93.81 102 PRO A CA 1
ATOM 839 C C . PRO A 1 102 ? 39.215 2.088 15.944 1.00 93.81 102 PRO A C 1
ATOM 841 O O . PRO A 1 102 ? 37.987 2.180 15.881 1.00 93.81 102 PRO A O 1
ATOM 844 N N . HIS A 1 103 ? 39.817 1.552 16.997 1.00 93.44 103 HIS A N 1
ATOM 845 C CA . HIS A 1 103 ? 39.096 1.118 18.185 1.00 93.44 103 HIS A CA 1
ATOM 846 C C . HIS A 1 103 ? 39.942 1.375 19.424 1.00 93.44 103 HIS A C 1
ATOM 848 O O . HIS A 1 103 ? 41.167 1.296 19.372 1.00 93.44 103 HIS A O 1
ATOM 854 N N . ILE A 1 104 ? 39.282 1.706 20.531 1.00 93.88 104 ILE A N 1
ATOM 855 C CA . ILE A 1 104 ? 39.945 2.082 21.779 1.00 93.88 104 ILE A CA 1
ATOM 856 C C . ILE A 1 104 ? 39.386 1.290 22.954 1.00 93.88 104 ILE A C 1
ATOM 858 O O . ILE A 1 104 ? 38.196 0.979 23.018 1.00 93.88 104 ILE A O 1
ATOM 862 N N . ARG A 1 105 ? 40.281 0.983 23.891 1.00 92.75 105 ARG A N 1
ATOM 863 C CA . ARG A 1 105 ? 40.003 0.353 25.180 1.00 92.75 105 ARG A CA 1
ATOM 864 C C . ARG A 1 105 ? 40.998 0.907 26.192 1.00 92.75 105 ARG A C 1
ATOM 866 O O . ARG A 1 105 ? 42.188 0.973 25.892 1.00 92.75 105 ARG A O 1
ATOM 873 N N . VAL A 1 106 ? 40.525 1.249 27.385 1.00 92.62 106 VAL A N 1
ATOM 874 C CA . VAL A 1 106 ? 41.379 1.623 28.518 1.00 92.62 106 VAL A CA 1
ATOM 875 C C . VAL A 1 106 ? 40.915 0.823 29.726 1.00 92.62 106 VAL A C 1
ATOM 877 O O . VAL A 1 106 ? 39.750 0.902 30.110 1.00 92.62 106 VAL A O 1
ATOM 880 N N . ASP A 1 107 ? 41.811 0.023 30.300 1.00 91.25 107 ASP A N 1
ATOM 881 C CA . ASP A 1 107 ? 41.486 -0.782 31.478 1.00 91.25 107 ASP A CA 1
ATOM 882 C C . ASP A 1 107 ? 41.066 0.121 32.649 1.00 91.25 107 ASP A C 1
ATOM 884 O O . ASP A 1 107 ? 41.660 1.173 32.897 1.00 91.25 107 ASP A O 1
ATOM 888 N N . GLY A 1 108 ? 40.020 -0.295 33.362 1.00 89.12 108 GLY A N 1
ATOM 889 C CA . GLY A 1 108 ? 39.429 0.456 34.473 1.00 89.12 108 GLY A CA 1
ATOM 890 C C . GLY A 1 108 ? 38.335 1.459 34.081 1.00 89.12 108 GLY A C 1
ATOM 891 O O . GLY A 1 108 ? 37.703 2.018 34.979 1.00 89.12 108 GLY A O 1
ATOM 892 N N . PHE A 1 109 ? 38.070 1.649 32.782 1.00 91.94 109 PHE A N 1
ATOM 893 C CA . PHE A 1 109 ? 37.041 2.556 32.256 1.00 91.94 109 PHE A CA 1
ATOM 894 C C . PHE A 1 109 ? 36.079 1.836 31.303 1.00 91.94 109 PHE A C 1
ATOM 896 O O . PHE A 1 109 ? 36.471 0.930 30.567 1.00 91.94 109 PHE A O 1
ATOM 903 N N . GLU A 1 110 ? 34.808 2.229 31.307 1.00 92.19 110 GLU A N 1
ATOM 904 C CA . GLU A 1 110 ? 33.796 1.645 30.418 1.00 92.19 110 GLU A CA 1
ATOM 905 C C . GLU A 1 110 ? 33.849 2.289 29.033 1.00 92.19 110 GLU A C 1
ATOM 907 O O . GLU A 1 110 ? 34.404 3.381 28.866 1.00 92.19 110 GLU A O 1
ATOM 912 N N . ALA A 1 111 ? 33.254 1.634 28.030 1.00 93.50 111 ALA A N 1
ATOM 913 C CA . ALA A 1 111 ? 33.157 2.216 26.693 1.00 93.50 111 ALA A CA 1
ATOM 914 C C . ALA A 1 111 ? 32.527 3.620 26.751 1.00 93.50 111 ALA A C 1
ATOM 916 O O . ALA A 1 111 ? 33.045 4.546 26.126 1.00 93.50 111 ALA A O 1
ATOM 917 N N . ASP A 1 112 ? 31.500 3.806 27.582 1.00 94.69 112 ASP A N 1
ATOM 918 C CA . ASP A 1 112 ? 30.791 5.078 27.743 1.00 94.69 112 ASP A CA 1
ATOM 919 C C . ASP A 1 112 ? 31.686 6.223 28.245 1.00 94.69 112 ASP A C 1
ATOM 921 O O . ASP A 1 112 ? 31.531 7.366 27.810 1.00 94.69 112 ASP A O 1
ATOM 925 N N . ASP A 1 113 ? 32.673 5.931 29.098 1.00 95.38 113 ASP A N 1
ATOM 926 C CA . ASP A 1 113 ? 33.647 6.920 29.584 1.00 95.38 113 ASP A CA 1
ATOM 927 C C . ASP A 1 113 ? 34.605 7.355 28.457 1.00 95.38 113 ASP A C 1
ATOM 929 O O . ASP A 1 113 ? 34.939 8.535 28.284 1.00 95.38 113 ASP A O 1
ATOM 933 N N . LEU A 1 114 ? 35.014 6.409 27.610 1.00 95.44 114 LEU A N 1
ATOM 934 C CA . LEU A 1 114 ? 35.823 6.719 26.430 1.00 95.44 114 LEU A CA 1
ATOM 935 C C . LEU A 1 114 ? 35.031 7.571 25.433 1.00 95.44 114 LEU A C 1
ATOM 937 O O . LEU A 1 114 ? 35.550 8.559 24.908 1.00 95.44 114 LEU A O 1
ATOM 941 N N . MET A 1 115 ? 33.755 7.239 25.220 1.00 96.62 115 MET A N 1
ATOM 942 C CA . MET A 1 115 ? 32.853 8.021 24.373 1.00 96.62 115 MET A CA 1
ATOM 943 C C . MET A 1 115 ? 32.638 9.433 24.930 1.00 96.62 115 MET A C 1
ATOM 945 O O . MET A 1 115 ? 32.671 10.395 24.163 1.00 96.62 115 MET A O 1
ATOM 949 N N . ALA A 1 116 ? 32.481 9.583 26.249 1.00 96.44 116 ALA A N 1
ATOM 950 C CA . ALA A 1 116 ? 32.374 10.881 26.914 1.00 96.44 116 ALA A CA 1
ATOM 951 C C . ALA A 1 116 ? 33.630 11.738 26.715 1.00 96.44 116 ALA A C 1
ATOM 953 O O . ALA A 1 116 ? 33.529 12.921 26.375 1.00 96.44 116 ALA A O 1
ATOM 954 N N . THR A 1 117 ? 34.810 11.127 26.848 1.00 95.75 117 THR A N 1
ATOM 955 C CA . THR A 1 117 ? 36.099 11.795 26.629 1.00 95.75 117 THR A CA 1
ATOM 956 C C . THR A 1 117 ? 36.229 12.306 25.193 1.00 95.75 117 THR A C 1
ATOM 958 O O . THR A 1 117 ? 36.559 13.475 24.977 1.00 95.75 117 THR A O 1
ATOM 961 N N . LEU A 1 118 ? 35.905 11.468 24.207 1.00 95.00 118 LEU A N 1
ATOM 962 C CA . LEU A 1 118 ? 35.938 11.838 22.790 1.00 95.00 118 LEU A CA 1
ATOM 963 C C . LEU A 1 118 ? 34.884 12.894 22.429 1.00 95.00 118 LEU A C 1
ATOM 965 O O . LEU A 1 118 ? 35.176 13.832 21.691 1.00 95.00 118 LEU A O 1
ATOM 969 N N . ALA A 1 119 ? 33.672 12.794 22.979 1.00 95.44 119 ALA A N 1
ATOM 970 C CA . ALA A 1 119 ? 32.623 13.789 22.778 1.00 95.44 119 ALA A CA 1
ATOM 971 C C . ALA A 1 119 ? 33.008 15.153 23.377 1.00 95.44 119 ALA A C 1
ATOM 973 O O . ALA A 1 119 ? 32.716 16.196 22.789 1.00 95.44 119 ALA A O 1
ATOM 974 N N . ARG A 1 120 ? 33.695 15.184 24.529 1.00 94.69 120 ARG A N 1
ATOM 975 C CA . ARG A 1 120 ? 34.271 16.421 25.083 1.00 94.69 120 ARG A CA 1
ATOM 976 C C . ARG A 1 120 ? 35.346 16.994 24.159 1.00 94.69 120 ARG A C 1
ATOM 978 O O . ARG A 1 120 ? 35.247 18.170 23.820 1.00 94.69 120 ARG A O 1
ATOM 985 N N . GLN A 1 121 ? 36.309 16.183 23.717 1.00 92.31 121 GLN A N 1
ATOM 986 C CA . GLN A 1 121 ? 37.362 16.621 22.789 1.00 92.31 121 GLN A CA 1
ATOM 987 C C . GLN A 1 121 ? 36.767 17.194 21.495 1.00 92.31 121 GLN A C 1
ATOM 989 O O . GLN A 1 121 ? 37.112 18.303 21.098 1.00 92.31 121 GLN A O 1
ATOM 994 N N . ALA A 1 122 ? 35.780 16.519 20.898 1.00 92.75 122 ALA A N 1
ATOM 995 C CA . ALA A 1 122 ? 35.100 17.010 19.702 1.00 92.75 122 ALA A CA 1
ATOM 996 C C . ALA A 1 122 ? 34.386 18.357 19.933 1.00 92.75 122 ALA A C 1
ATOM 998 O O . ALA A 1 122 ? 34.428 19.232 19.068 1.00 92.75 122 ALA A O 1
ATOM 999 N N . ARG A 1 123 ? 33.776 18.573 21.110 1.00 91.56 123 ARG A N 1
ATOM 1000 C CA . ARG A 1 123 ? 33.185 19.879 21.469 1.00 91.56 123 ARG A CA 1
ATOM 1001 C C . ARG A 1 123 ? 34.236 20.977 21.586 1.00 91.56 123 ARG A C 1
ATOM 1003 O O . ARG A 1 123 ? 34.000 22.077 21.093 1.00 91.56 123 ARG A O 1
ATOM 1010 N N . GLU A 1 124 ? 35.373 20.686 22.213 1.00 91.12 124 GLU A N 1
ATOM 1011 C CA . GLU A 1 124 ? 36.496 21.625 22.350 1.00 91.12 124 GLU A CA 1
ATOM 1012 C C . GLU A 1 124 ? 37.116 21.983 20.994 1.00 91.12 124 GLU A C 1
ATOM 1014 O O . GLU A 1 124 ? 37.535 23.118 20.778 1.00 91.12 124 GLU A O 1
ATOM 1019 N N . GLU A 1 125 ? 37.101 21.041 20.053 1.00 90.44 125 GLU A N 1
ATOM 1020 C CA . GLU A 1 125 ? 37.539 21.229 18.668 1.00 90.44 125 GLU A CA 1
ATOM 1021 C C . GLU A 1 125 ? 36.476 21.879 17.762 1.00 90.44 125 GLU A C 1
ATOM 1023 O O . GLU A 1 125 ? 36.750 22.142 16.588 1.00 90.44 125 GLU A O 1
ATOM 1028 N N . HIS A 1 126 ? 35.261 22.130 18.269 1.00 91.62 126 HIS A N 1
ATOM 1029 C CA . HIS A 1 126 ? 34.096 22.542 17.472 1.00 91.62 126 HIS A CA 1
ATOM 1030 C C . HIS A 1 126 ? 33.839 21.617 16.268 1.00 91.62 126 HIS A C 1
ATOM 1032 O O . HIS A 1 126 ? 33.565 22.053 15.145 1.00 91.62 126 HIS A O 1
ATOM 1038 N N . ARG A 1 127 ? 33.971 20.312 16.501 1.00 92.94 127 ARG A N 1
ATOM 1039 C CA . ARG A 1 127 ? 33.822 19.243 15.520 1.00 92.94 127 ARG A CA 1
ATOM 1040 C C . ARG A 1 127 ? 32.495 18.516 15.734 1.00 92.94 127 ARG A C 1
ATOM 1042 O O . ARG A 1 127 ? 32.219 18.048 16.835 1.00 92.94 127 ARG A O 1
ATOM 1049 N N . SER A 1 128 ? 31.705 18.368 14.668 1.00 95.44 128 SER A N 1
ATOM 1050 C CA . SER A 1 128 ? 30.476 17.567 14.701 1.00 95.44 128 SER A CA 1
ATOM 1051 C C . SER A 1 128 ? 30.778 16.121 15.090 1.00 95.44 128 SER A C 1
ATOM 1053 O O . SER A 1 128 ? 31.712 15.510 14.566 1.00 95.44 128 SER A O 1
ATOM 1055 N N . CYS A 1 129 ? 29.999 15.582 16.020 1.00 96.38 129 CYS A N 1
ATOM 1056 C CA . CYS A 1 129 ? 30.240 14.283 16.629 1.00 96.38 129 CYS A CA 1
ATOM 1057 C C . CYS A 1 129 ? 28.936 13.493 16.742 1.00 96.38 129 CYS A C 1
ATOM 1059 O O . CYS A 1 129 ? 27.943 13.998 17.261 1.00 96.38 129 CYS A O 1
ATOM 1061 N N . TYR A 1 130 ? 28.956 12.238 16.299 1.00 97.00 130 TYR A N 1
ATOM 1062 C CA . TYR A 1 130 ? 27.809 11.337 16.321 1.00 97.00 130 TYR A CA 1
ATOM 1063 C C . TYR A 1 130 ? 28.102 10.126 17.206 1.00 97.00 130 TYR A C 1
ATOM 1065 O O . TYR A 1 130 ? 28.928 9.282 16.867 1.00 97.00 130 TYR A O 1
ATOM 1073 N N . ILE A 1 131 ? 27.406 10.034 18.337 1.00 97.00 131 ILE A N 1
ATOM 1074 C CA . ILE A 1 131 ? 27.463 8.906 19.272 1.00 97.00 131 ILE A CA 1
ATOM 1075 C C . ILE A 1 131 ? 26.462 7.848 18.807 1.00 97.00 131 ILE A C 1
ATOM 1077 O O . ILE A 1 131 ? 25.259 8.093 18.822 1.00 97.00 131 ILE A O 1
ATOM 1081 N N . ILE A 1 132 ? 26.923 6.666 18.411 1.00 95.50 132 ILE A N 1
ATOM 1082 C CA . ILE A 1 132 ? 26.053 5.564 17.995 1.00 95.50 132 ILE A CA 1
ATOM 1083 C C . ILE A 1 132 ? 25.895 4.578 19.151 1.00 95.50 132 ILE A C 1
ATOM 1085 O O . ILE A 1 132 ? 26.729 3.696 19.343 1.00 95.50 132 ILE A O 1
ATOM 1089 N N . SER A 1 133 ? 24.802 4.715 19.901 1.00 93.19 133 SER A N 1
ATOM 1090 C CA . SER A 1 133 ? 24.421 3.787 20.972 1.00 93.19 133 SER A CA 1
ATOM 1091 C C . SER A 1 133 ? 22.908 3.835 21.222 1.00 93.19 133 SER A C 1
ATOM 1093 O O . SER A 1 133 ? 22.197 4.722 20.745 1.00 93.19 133 SER A O 1
ATOM 1095 N N . SER A 1 134 ? 22.384 2.857 21.957 1.00 88.06 134 SER A N 1
ATOM 1096 C CA . SER A 1 134 ? 21.036 2.908 22.531 1.00 88.06 134 SER A CA 1
ATOM 1097 C C . SER A 1 134 ? 21.025 3.261 24.018 1.00 88.06 134 SER A C 1
ATOM 1099 O O . SER A 1 134 ? 19.923 3.430 24.554 1.00 88.06 134 SER A O 1
ATOM 1101 N N . ASP A 1 135 ? 22.197 3.369 24.650 1.00 89.50 135 ASP A N 1
ATOM 1102 C CA . ASP A 1 135 ? 22.324 3.650 26.074 1.00 89.50 135 ASP A CA 1
ATOM 1103 C C . ASP A 1 135 ? 21.750 5.030 26.422 1.00 89.50 135 ASP A C 1
ATOM 1105 O O . ASP A 1 135 ? 21.916 6.011 25.695 1.00 89.50 135 ASP A O 1
ATOM 1109 N N . LYS A 1 136 ? 20.994 5.095 27.514 1.00 89.75 136 LYS A N 1
ATOM 1110 C CA . LYS A 1 136 ? 20.377 6.337 27.985 1.00 89.75 136 LYS A CA 1
ATOM 1111 C C . LYS A 1 136 ? 21.379 7.215 28.733 1.00 89.75 136 LYS A C 1
ATOM 1113 O O . LYS A 1 136 ? 21.151 8.420 28.804 1.00 89.75 136 LYS A O 1
ATOM 1118 N N . ASP A 1 137 ? 22.461 6.653 29.260 1.00 91.25 137 ASP A N 1
ATOM 1119 C CA . ASP A 1 137 ? 23.434 7.390 30.064 1.00 91.25 137 ASP A CA 1
ATOM 1120 C C . ASP A 1 137 ? 24.217 8.363 29.179 1.00 91.25 137 ASP A C 1
ATOM 1122 O O . ASP A 1 137 ? 24.428 9.517 29.551 1.00 91.25 137 ASP A O 1
ATOM 1126 N N . LEU A 1 138 ? 24.499 7.966 27.936 1.00 94.81 138 LEU A N 1
ATOM 1127 C CA . LEU A 1 138 ? 25.132 8.798 26.909 1.00 94.81 138 LEU A CA 1
ATOM 1128 C C . LEU A 1 138 ? 24.281 10.006 26.473 1.00 94.81 138 LEU A C 1
ATOM 1130 O O . LEU A 1 138 ? 24.808 10.935 25.858 1.00 94.81 138 LEU A O 1
ATOM 1134 N N . MET A 1 139 ? 22.990 10.066 26.834 1.00 95.00 139 MET A N 1
ATOM 1135 C CA . MET A 1 139 ? 22.157 11.257 26.601 1.00 95.00 139 MET A CA 1
ATOM 1136 C C . MET A 1 139 ? 22.706 12.494 27.321 1.00 95.00 139 MET A C 1
ATOM 1138 O O . MET A 1 139 ? 22.458 13.609 26.864 1.00 95.00 139 MET A O 1
ATOM 1142 N N . GLN A 1 140 ? 23.483 12.314 28.400 1.00 95.12 140 GLN A N 1
ATOM 1143 C CA . GLN A 1 140 ? 24.143 13.412 29.118 1.00 95.12 140 GLN A CA 1
ATOM 1144 C C . GLN A 1 140 ? 25.199 14.146 28.271 1.00 95.12 140 GLN A C 1
ATOM 1146 O O . GLN A 1 140 ? 25.584 15.266 28.598 1.00 95.12 140 GLN A O 1
ATOM 1151 N N . LEU A 1 141 ? 25.658 13.536 27.171 1.00 96.00 141 LEU A N 1
ATOM 1152 C CA . LEU A 1 141 ? 26.685 14.085 26.283 1.00 96.00 141 LEU A CA 1
ATOM 1153 C C . LEU A 1 141 ? 26.107 14.914 25.126 1.00 96.00 141 LEU A C 1
ATOM 1155 O O . LEU A 1 141 ? 26.857 15.617 24.448 1.00 96.00 141 LEU A O 1
ATOM 1159 N N . VAL A 1 142 ? 24.791 14.840 24.885 1.00 95.44 142 VAL A N 1
ATOM 1160 C CA . VAL A 1 142 ? 24.124 15.508 23.756 1.00 95.44 142 VAL A CA 1
ATOM 1161 C C . VAL A 1 142 ? 24.084 17.016 23.994 1.00 95.44 142 VAL A C 1
ATOM 1163 O O . VAL A 1 142 ? 23.206 17.539 24.679 1.00 95.44 142 VAL A O 1
ATOM 1166 N N . GLN A 1 143 ? 25.046 17.736 23.424 1.00 87.56 143 GLN A N 1
ATOM 1167 C CA . GLN A 1 143 ? 25.150 19.182 23.565 1.00 87.56 143 GLN A CA 1
ATOM 1168 C C . GLN A 1 143 ? 25.994 19.790 22.439 1.00 87.56 143 GLN A C 1
ATOM 1170 O O . GLN A 1 143 ? 27.065 19.282 22.104 1.00 87.56 143 GLN A O 1
ATOM 1175 N N . GLY A 1 144 ? 25.548 20.928 21.898 1.00 86.88 144 GLY A N 1
ATOM 1176 C CA . GLY A 1 144 ? 26.259 21.634 20.830 1.00 86.88 144 GLY A CA 1
ATOM 1177 C C . GLY A 1 144 ? 26.380 20.777 19.568 1.00 86.88 144 GLY A C 1
ATOM 1178 O O . GLY A 1 144 ? 25.372 20.364 19.005 1.00 86.88 144 GLY A O 1
ATOM 1179 N N . GLU A 1 145 ? 27.617 20.506 19.158 1.00 88.69 145 GLU A N 1
ATOM 1180 C CA . GLU A 1 145 ? 27.967 19.724 17.963 1.00 88.69 145 GLU A CA 1
ATOM 1181 C C . GLU A 1 145 ? 27.898 18.196 18.173 1.00 88.69 145 GLU A C 1
ATOM 1183 O O . GLU A 1 145 ? 28.158 17.432 17.242 1.00 88.69 145 GLU A O 1
ATOM 1188 N N . VAL A 1 146 ? 27.555 17.732 19.383 1.00 95.75 146 VAL A N 1
ATOM 1189 C CA . VAL A 1 146 ? 27.413 16.304 19.710 1.00 95.75 146 VAL A CA 1
ATOM 1190 C C . VAL A 1 146 ? 25.950 15.882 19.610 1.00 95.75 146 VAL A C 1
ATOM 1192 O O . VAL A 1 146 ? 25.089 16.399 20.325 1.00 95.75 146 VAL A O 1
ATOM 1195 N N . GLN A 1 147 ? 25.682 14.898 18.757 1.00 95.81 147 GLN A N 1
ATOM 1196 C CA . GLN A 1 147 ? 24.378 14.267 18.565 1.00 95.81 147 GLN A CA 1
ATOM 1197 C C . GLN A 1 147 ? 24.475 12.758 18.790 1.00 95.81 147 GLN A C 1
ATOM 1199 O O . GLN A 1 147 ? 25.550 12.167 18.689 1.00 95.81 147 GLN A O 1
ATOM 1204 N N . MET A 1 148 ? 23.342 12.114 19.065 1.00 95.12 148 MET A N 1
ATOM 1205 C CA . MET A 1 148 ? 23.279 10.665 19.246 1.00 95.12 148 MET A CA 1
ATOM 1206 C C . MET A 1 148 ? 22.481 10.012 18.112 1.00 95.12 148 MET A C 1
ATOM 1208 O O . MET A 1 148 ? 21.379 10.448 17.801 1.00 95.12 148 MET A O 1
ATOM 1212 N N . LEU A 1 149 ? 23.007 8.956 17.495 1.00 93.44 149 LEU A N 1
ATOM 1213 C CA . LEU A 1 149 ? 22.318 8.131 16.502 1.00 93.44 149 LEU A CA 1
ATOM 1214 C C . LEU A 1 149 ? 21.841 6.841 17.174 1.00 93.44 149 LEU A C 1
ATOM 1216 O O . LEU A 1 149 ? 22.634 5.941 17.455 1.00 93.44 149 LEU A O 1
ATOM 1220 N N . ARG A 1 150 ? 20.536 6.740 17.445 1.00 87.56 150 ARG A N 1
ATOM 1221 C CA . ARG A 1 150 ? 19.953 5.609 18.177 1.00 87.56 150 ARG A CA 1
ATOM 1222 C C . ARG A 1 150 ? 19.443 4.513 17.243 1.00 87.56 150 ARG A C 1
ATOM 1224 O O . ARG A 1 150 ? 18.568 4.776 16.416 1.00 87.56 150 ARG A O 1
ATOM 1231 N N . PRO A 1 151 ? 19.890 3.258 17.404 1.00 79.19 151 PRO A N 1
ATOM 1232 C CA . PRO A 1 151 ? 19.393 2.150 16.593 1.00 79.19 151 PRO A CA 1
ATOM 1233 C C . PRO A 1 151 ? 17.976 1.685 16.998 1.00 79.19 151 PRO A C 1
ATOM 1235 O O . PRO A 1 151 ? 17.767 1.187 18.105 1.00 79.19 151 PRO A O 1
ATOM 1238 N N . THR A 1 152 ? 17.002 1.722 16.082 1.00 70.25 152 THR A N 1
ATOM 1239 C CA . THR A 1 152 ? 15.610 1.263 16.302 1.00 70.25 152 THR A CA 1
ATOM 1240 C C . THR A 1 152 ? 15.260 -0.013 15.523 1.00 70.25 152 THR A C 1
ATOM 1242 O O . THR A 1 152 ? 16.024 -0.472 14.676 1.00 70.25 152 THR A O 1
ATOM 1245 N N . THR A 1 153 ? 14.131 -0.652 15.854 1.00 52.94 153 THR A N 1
ATOM 1246 C CA . THR A 1 153 ? 13.676 -1.915 15.231 1.00 52.94 153 THR A CA 1
ATOM 1247 C C . THR A 1 153 ? 12.802 -1.731 13.988 1.00 52.94 153 THR A C 1
ATOM 1249 O O . THR A 1 153 ? 12.600 -2.704 13.267 1.00 52.94 153 THR A O 1
ATOM 1252 N N . LYS A 1 154 ? 12.271 -0.526 13.740 1.00 44.66 154 LYS A N 1
ATOM 1253 C CA . LYS A 1 154 ? 11.338 -0.239 12.634 1.00 44.66 154 LYS A CA 1
ATOM 1254 C C . LYS A 1 154 ? 11.877 0.762 11.611 1.00 44.66 154 LYS A C 1
ATOM 1256 O O . LYS A 1 154 ? 11.620 0.567 10.430 1.00 44.66 154 LYS A O 1
ATOM 1261 N N . ASP A 1 155 ? 12.651 1.756 12.053 1.00 47.62 155 ASP A N 1
ATOM 1262 C CA . ASP A 1 155 ? 12.986 2.941 11.248 1.00 47.62 155 ASP A CA 1
ATOM 1263 C C . ASP A 1 155 ? 14.504 3.119 11.024 1.00 47.62 155 ASP A C 1
ATOM 1265 O O . ASP A 1 155 ? 14.946 4.180 10.605 1.00 47.62 155 ASP A O 1
ATOM 1269 N N . GLY A 1 156 ? 15.332 2.106 11.314 1.00 73.38 156 GLY A N 1
ATOM 1270 C CA . GLY A 1 156 ? 16.794 2.229 11.203 1.00 73.38 156 GLY A CA 1
ATOM 1271 C C . GLY A 1 156 ? 17.398 3.059 12.342 1.00 73.38 156 GLY A C 1
ATOM 1272 O O . GLY A 1 156 ? 17.093 2.795 13.510 1.00 73.38 156 GLY A O 1
ATOM 1273 N N . LEU A 1 157 ? 18.274 4.017 12.028 1.00 81.06 157 LEU A N 1
ATOM 1274 C CA . LEU A 1 157 ? 18.905 4.929 12.993 1.00 81.06 157 LEU A CA 1
ATOM 1275 C C . LEU A 1 157 ? 18.104 6.229 13.106 1.00 81.06 157 LEU A C 1
ATOM 1277 O O . LEU A 1 157 ? 17.742 6.831 12.103 1.00 81.06 157 LEU A O 1
ATOM 1281 N N . ILE A 1 158 ? 17.838 6.674 14.335 1.00 84.81 158 ILE A N 1
ATOM 1282 C CA . ILE A 1 158 ? 17.165 7.949 14.600 1.00 84.81 158 ILE A CA 1
ATOM 1283 C C . ILE A 1 158 ? 18.157 8.908 15.245 1.00 84.81 158 ILE A C 1
ATOM 1285 O O . ILE A 1 158 ? 18.741 8.593 16.283 1.00 84.81 158 ILE A O 1
ATOM 1289 N N . THR A 1 159 ? 18.314 10.088 14.651 1.00 90.19 159 THR A N 1
ATOM 1290 C CA . THR A 1 159 ? 19.105 11.173 15.235 1.00 90.19 159 THR A CA 1
ATOM 1291 C C . THR A 1 159 ? 18.369 11.785 16.418 1.00 90.19 159 THR A C 1
ATOM 1293 O O . THR A 1 159 ? 17.207 12.177 16.315 1.00 90.19 159 THR A O 1
ATOM 1296 N N . MET A 1 160 ? 19.066 11.888 17.540 1.00 90.50 160 MET A N 1
ATOM 1297 C CA . MET A 1 160 ? 18.608 12.510 18.767 1.00 90.50 160 MET A CA 1
ATOM 1298 C C . MET A 1 160 ? 19.508 13.705 19.070 1.00 90.50 160 MET A C 1
ATOM 1300 O O . MET A 1 160 ? 20.694 13.565 19.381 1.00 90.50 160 MET A O 1
ATOM 1304 N N . ASP A 1 161 ? 18.917 14.886 18.941 1.00 93.12 161 ASP A N 1
ATOM 1305 C CA . ASP A 1 161 ? 19.504 16.158 19.334 1.00 93.12 161 ASP A CA 1
ATOM 1306 C C . ASP A 1 161 ? 19.046 16.549 20.752 1.00 93.12 161 ASP A C 1
ATOM 1308 O O . ASP A 1 161 ? 18.353 15.797 21.447 1.00 93.12 161 ASP A O 1
ATOM 1312 N N . ARG A 1 162 ? 19.429 17.752 21.197 1.00 92.19 162 ARG A N 1
ATOM 1313 C CA . ARG A 1 162 ? 19.052 18.283 22.515 1.00 92.19 162 ARG A CA 1
ATOM 1314 C C . ARG A 1 162 ? 17.534 18.291 22.739 1.00 92.19 162 ARG A C 1
ATOM 1316 O O . ARG A 1 162 ? 17.095 18.055 23.865 1.00 92.19 162 ARG A O 1
ATOM 1323 N N . GLN A 1 163 ? 16.741 18.566 21.700 1.00 90.50 163 GLN A N 1
ATOM 1324 C CA . GLN A 1 163 ? 15.281 18.553 21.796 1.00 90.50 163 GLN A CA 1
ATOM 1325 C C . GLN A 1 163 ? 14.753 17.119 21.872 1.00 90.50 163 GLN A C 1
ATOM 1327 O O . GLN A 1 163 ? 13.883 16.842 22.691 1.00 90.50 163 GLN A O 1
ATOM 1332 N N . GLY A 1 164 ? 15.326 16.195 21.102 1.00 89.69 164 GLY A N 1
ATOM 1333 C CA . GLY A 1 164 ? 14.988 14.775 21.143 1.00 89.69 164 GLY A CA 1
ATOM 1334 C C . GLY A 1 164 ? 15.179 14.154 22.529 1.00 89.69 164 GLY A C 1
ATOM 1335 O O . GLY A 1 164 ? 14.319 13.396 22.977 1.00 89.69 164 GLY A O 1
ATOM 1336 N N . VAL A 1 165 ? 16.241 14.530 23.255 1.00 90.81 165 VAL A N 1
ATOM 1337 C CA . VAL A 1 165 ? 16.438 14.099 24.654 1.00 90.81 165 VAL A CA 1
ATOM 1338 C C . VAL A 1 165 ? 15.303 14.601 25.554 1.00 90.81 165 VAL A C 1
ATOM 1340 O O . VAL A 1 165 ? 14.756 13.827 26.341 1.00 90.81 165 VAL A O 1
ATOM 1343 N N . TYR A 1 166 ? 14.898 15.868 25.407 1.00 91.75 166 TYR A N 1
ATOM 1344 C CA . TYR A 1 166 ? 13.784 16.435 26.171 1.00 91.75 166 TYR A CA 1
ATOM 1345 C C . TYR A 1 166 ? 12.448 15.771 25.834 1.00 91.75 166 TYR A C 1
ATOM 1347 O O . TYR A 1 166 ? 11.685 15.427 26.735 1.00 91.75 166 TYR A O 1
ATOM 1355 N N . ASP A 1 167 ? 12.176 15.544 24.552 1.00 88.50 167 ASP A N 1
ATOM 1356 C CA . ASP A 1 167 ? 10.948 14.897 24.093 1.00 88.50 167 ASP A CA 1
ATOM 1357 C C . ASP A 1 167 ? 10.835 13.456 24.618 1.00 88.50 167 ASP A C 1
ATOM 1359 O O . ASP A 1 167 ? 9.732 12.986 24.916 1.00 88.50 167 ASP A O 1
ATOM 1363 N N . GLU A 1 168 ? 11.968 12.759 24.768 1.00 86.88 168 GLU A N 1
ATOM 1364 C CA . GLU A 1 168 ? 12.014 11.394 25.287 1.00 86.88 168 GLU A CA 1
ATOM 1365 C C . GLU A 1 168 ? 11.966 11.324 26.820 1.00 86.88 168 GLU A C 1
ATOM 1367 O O . GLU A 1 168 ? 11.185 10.545 27.374 1.00 86.88 168 GLU A O 1
ATOM 1372 N N . LYS A 1 169 ? 12.805 12.098 27.519 1.00 88.62 169 LYS A N 1
ATOM 1373 C CA . LYS A 1 169 ? 13.001 11.978 28.976 1.00 88.62 169 LYS A CA 1
ATOM 1374 C C . LYS A 1 169 ? 12.226 13.005 29.797 1.00 88.62 169 LYS A C 1
ATOM 1376 O O . LYS A 1 169 ? 12.059 12.824 31.002 1.00 88.62 169 LYS A O 1
ATOM 1381 N N . GLY A 1 170 ? 11.720 14.064 29.169 1.00 90.88 170 GLY A N 1
ATOM 1382 C CA . GLY A 1 170 ? 11.076 15.191 29.848 1.00 90.88 170 GLY A CA 1
ATOM 1383 C C . GLY A 1 170 ? 12.047 16.086 30.625 1.00 90.88 170 GLY A C 1
ATOM 1384 O O . GLY A 1 170 ? 11.596 16.911 31.417 1.00 90.88 170 GLY A O 1
ATOM 1385 N N . VAL A 1 171 ? 13.355 15.909 30.420 1.00 93.94 171 VAL A N 1
ATOM 1386 C CA . VAL A 1 171 ? 14.449 16.687 31.015 1.00 93.94 171 VAL A CA 1
ATOM 1387 C C . VAL A 1 171 ? 15.491 16.995 29.945 1.00 93.94 171 VAL A C 1
ATOM 1389 O O . VAL A 1 171 ? 15.620 16.253 28.972 1.00 93.94 171 VAL A O 1
ATOM 1392 N N . TRP A 1 172 ? 16.227 18.090 30.102 1.00 95.06 172 TRP A N 1
ATOM 1393 C CA . TRP A 1 172 ? 17.283 18.445 29.154 1.00 95.06 172 TRP A CA 1
ATOM 1394 C C . TRP A 1 172 ? 18.531 17.557 29.326 1.00 95.06 172 TRP A C 1
ATOM 1396 O O . TRP A 1 172 ? 18.715 17.002 30.411 1.00 95.06 172 TRP A O 1
ATOM 1406 N N . PRO A 1 173 ? 19.415 17.437 28.311 1.00 94.62 173 PRO A N 1
ATOM 1407 C CA . PRO A 1 173 ? 20.671 16.684 28.422 1.00 94.62 173 PRO A CA 1
ATOM 1408 C C . PRO A 1 173 ? 21.489 17.030 29.668 1.00 94.62 173 PRO A C 1
ATOM 1410 O O . PRO A 1 173 ? 21.983 16.140 30.356 1.00 94.62 173 PRO A O 1
ATOM 1413 N N . GLU A 1 174 ? 21.537 18.316 30.030 1.00 93.25 174 GLU A N 1
ATOM 1414 C CA . GLU A 1 174 ? 22.285 18.807 31.193 1.00 93.25 174 GLU A CA 1
ATOM 1415 C C . GLU A 1 174 ? 21.696 18.330 32.538 1.00 93.25 174 GLU A C 1
ATOM 1417 O O . GLU A 1 174 ? 22.335 18.448 33.580 1.00 93.25 174 GLU A O 1
ATOM 1422 N N . GLN A 1 175 ? 20.482 17.772 32.522 1.00 95.88 175 GLN A N 1
ATOM 1423 C CA . GLN A 1 175 ? 19.755 17.259 33.684 1.00 95.88 175 GLN A CA 1
ATOM 1424 C C . GLN A 1 175 ? 19.695 15.724 33.722 1.00 95.88 175 GLN A C 1
ATOM 1426 O O . GLN A 1 175 ? 19.148 15.167 34.674 1.00 95.88 175 GLN A O 1
ATOM 1431 N N . ILE A 1 176 ? 20.234 15.019 32.718 1.00 96.19 176 ILE A N 1
ATOM 1432 C CA . ILE A 1 176 ? 20.147 13.551 32.623 1.00 96.19 176 ILE A CA 1
ATOM 1433 C C . ILE A 1 176 ? 20.805 12.865 33.823 1.00 96.19 176 ILE A C 1
ATOM 1435 O O . ILE A 1 176 ? 20.217 11.945 34.387 1.00 96.19 176 ILE A O 1
ATOM 1439 N N . ILE A 1 177 ? 21.961 13.358 34.271 1.00 95.88 177 ILE A N 1
ATOM 1440 C CA . ILE A 1 177 ? 22.660 12.852 35.463 1.00 95.88 177 ILE A CA 1
ATOM 1441 C C . ILE A 1 177 ? 21.741 12.910 36.690 1.00 95.88 177 ILE A C 1
ATOM 1443 O O . ILE A 1 177 ? 21.541 11.916 37.390 1.00 95.88 177 ILE A O 1
ATOM 1447 N N . ASP A 1 178 ? 21.131 14.071 36.935 1.00 96.88 178 ASP A N 1
ATOM 1448 C CA . ASP A 1 178 ? 20.251 14.267 38.084 1.00 96.88 178 ASP A CA 1
ATOM 1449 C C . ASP A 1 178 ? 18.955 13.452 37.945 1.00 96.88 178 ASP A C 1
ATOM 1451 O O . ASP A 1 178 ? 18.452 12.904 38.926 1.00 96.88 178 ASP A O 1
ATOM 1455 N N . PHE A 1 179 ? 18.440 13.298 36.727 1.00 96.94 179 PHE A N 1
ATOM 1456 C CA . PHE A 1 179 ? 17.265 12.482 36.439 1.00 96.94 179 PHE A CA 1
ATOM 1457 C C . PHE A 1 179 ? 17.511 11.001 36.732 1.00 96.94 179 PHE A C 1
ATOM 1459 O O . PHE A 1 179 ? 16.740 10.385 37.473 1.00 96.94 179 PHE A O 1
ATOM 1466 N N . LEU A 1 180 ? 18.602 10.440 36.210 1.00 95.00 180 LEU A N 1
ATOM 1467 C CA . LEU A 1 180 ? 18.978 9.047 36.442 1.00 95.00 180 LEU A CA 1
ATOM 1468 C C . LEU A 1 180 ? 19.306 8.793 37.914 1.00 95.00 180 LEU A C 1
ATOM 1470 O O . LEU A 1 180 ? 18.925 7.754 38.440 1.00 95.00 180 LEU A O 1
ATOM 1474 N N . SER A 1 181 ? 19.888 9.769 38.618 1.00 95.94 181 SER A N 1
ATOM 1475 C CA . SER A 1 181 ? 20.137 9.658 40.061 1.00 95.94 181 SER A CA 1
ATOM 1476 C C . SER A 1 181 ? 18.859 9.506 40.904 1.00 95.94 181 SER A C 1
ATOM 1478 O O . SER A 1 181 ? 18.875 8.886 41.968 1.00 95.94 181 SER A O 1
ATOM 1480 N N . LEU A 1 182 ? 17.732 10.051 40.430 1.00 95.31 182 LEU A N 1
ATOM 1481 C CA . LEU A 1 182 ? 16.438 9.955 41.106 1.00 95.31 182 LEU A CA 1
ATOM 1482 C C . LEU A 1 182 ? 15.688 8.677 40.734 1.00 95.31 182 LEU A C 1
ATOM 1484 O O . LEU A 1 182 ? 15.044 8.082 41.597 1.00 95.31 182 LEU A O 1
ATOM 1488 N N . VAL A 1 183 ? 15.738 8.285 39.461 1.00 94.50 183 VAL A N 1
ATOM 1489 C CA . VAL A 1 183 ? 14.995 7.131 38.929 1.00 94.50 183 VAL A CA 1
ATOM 1490 C C . VAL A 1 183 ? 15.711 5.811 39.228 1.00 94.50 183 VAL A C 1
ATOM 1492 O O . VAL A 1 183 ? 15.052 4.810 39.516 1.00 94.50 183 VAL A O 1
ATOM 1495 N N . GLY A 1 184 ? 17.042 5.826 39.200 1.00 89.81 184 GLY A N 1
ATOM 1496 C CA . GLY A 1 184 ? 17.903 4.651 39.223 1.00 89.81 184 GLY A CA 1
ATOM 1497 C C . GLY A 1 184 ? 17.929 3.884 37.904 1.00 89.81 184 GLY A C 1
ATOM 1498 O O . GLY A 1 184 ? 17.217 4.202 36.944 1.00 89.81 184 GLY A O 1
ATOM 1499 N N . ASP A 1 185 ? 18.749 2.837 37.873 1.00 86.81 185 ASP A N 1
ATOM 1500 C CA . ASP A 1 185 ? 18.829 1.902 36.761 1.00 86.81 185 ASP A CA 1
ATOM 1501 C C . ASP A 1 185 ? 18.811 0.451 37.230 1.00 86.81 185 ASP A C 1
ATOM 1503 O O . ASP A 1 185 ? 19.760 -0.063 37.814 1.00 86.81 185 ASP A O 1
ATOM 1507 N N . THR A 1 186 ? 17.734 -0.253 36.903 1.00 80.81 186 THR A N 1
ATOM 1508 C CA . THR A 1 186 ? 17.622 -1.680 37.192 1.00 80.81 186 THR A CA 1
ATOM 1509 C C . THR A 1 186 ? 18.568 -2.542 36.355 1.00 80.81 186 THR A C 1
ATOM 1511 O O . THR A 1 186 ? 18.915 -3.625 36.811 1.00 80.81 186 THR A O 1
ATOM 1514 N N . ALA A 1 187 ? 18.967 -2.103 35.153 1.00 76.00 187 ALA A N 1
ATOM 1515 C CA . ALA A 1 187 ? 19.863 -2.872 34.283 1.00 76.00 187 ALA A CA 1
ATOM 1516 C C . ALA A 1 187 ? 21.289 -2.946 34.852 1.00 76.00 187 ALA A C 1
ATOM 1518 O O . ALA A 1 187 ? 21.929 -3.996 34.789 1.00 76.00 187 ALA A O 1
ATOM 1519 N N . ASP A 1 188 ? 21.735 -1.856 35.475 1.00 80.12 188 ASP A N 1
ATOM 1520 C CA . ASP A 1 188 ? 23.078 -1.720 36.056 1.00 80.12 188 ASP A CA 1
ATOM 1521 C C . ASP A 1 188 ? 23.077 -1.838 37.573 1.00 80.12 188 ASP A C 1
ATOM 1523 O O . ASP A 1 188 ? 24.102 -1.679 38.234 1.00 80.12 188 ASP A O 1
ATOM 1527 N N . ASN A 1 189 ? 21.909 -2.149 38.131 1.00 84.81 189 ASN A N 1
ATOM 1528 C CA . ASN A 1 189 ? 21.657 -2.148 39.559 1.00 84.81 189 ASN A CA 1
ATOM 1529 C C . ASN A 1 189 ? 22.053 -0.820 40.237 1.00 84.81 189 ASN A C 1
ATOM 1531 O O . ASN A 1 189 ? 22.410 -0.798 41.411 1.00 84.81 189 ASN A O 1
ATOM 1535 N N . VAL A 1 190 ? 21.980 0.296 39.508 1.00 86.75 190 VAL A N 1
ATOM 1536 C CA . VAL A 1 190 ? 22.167 1.634 40.067 1.00 86.75 190 VAL A CA 1
ATOM 1537 C C . VAL A 1 190 ? 20.914 1.970 40.879 1.00 86.75 190 VAL A C 1
ATOM 1539 O O . VAL A 1 190 ? 19.802 1.924 40.338 1.00 86.75 190 VAL A O 1
ATOM 1542 N N . PRO A 1 191 ? 21.042 2.284 42.178 1.00 89.12 191 PRO A N 1
ATOM 1543 C CA . PRO A 1 191 ? 19.883 2.599 42.994 1.00 89.12 191 PRO A CA 1
ATOM 1544 C C . PRO A 1 191 ? 19.213 3.904 42.537 1.00 89.12 191 PRO A C 1
ATOM 1546 O O . PRO A 1 191 ? 19.685 4.627 41.673 1.00 89.12 191 PRO A O 1
ATOM 1549 N N . GLY A 1 192 ? 18.051 4.198 43.101 1.00 90.94 192 GLY A N 1
ATOM 1550 C CA . GLY A 1 192 ? 17.344 5.455 42.886 1.00 90.94 192 GLY A CA 1
ATOM 1551 C C . GLY A 1 192 ? 16.507 5.776 44.112 1.00 90.94 192 GLY A C 1
ATOM 1552 O O . GLY A 1 192 ? 16.480 5.017 45.089 1.00 90.94 192 GLY A O 1
ATOM 1553 N N . VAL A 1 193 ? 15.770 6.880 44.076 1.00 95.06 193 VAL A N 1
ATOM 1554 C CA . VAL A 1 193 ? 14.845 7.212 45.159 1.00 95.06 193 VAL A CA 1
ATOM 1555 C C . VAL A 1 193 ? 13.613 6.321 45.041 1.00 95.06 193 VAL A C 1
ATOM 1557 O O . VAL A 1 193 ? 12.768 6.483 44.158 1.00 95.06 193 VAL A O 1
ATOM 1560 N N . LYS A 1 194 ? 13.477 5.364 45.962 1.00 90.56 194 LYS A N 1
ATOM 1561 C CA . LYS A 1 194 ? 12.396 4.374 45.935 1.00 90.56 194 LYS A CA 1
ATOM 1562 C C . LYS A 1 194 ? 11.018 5.039 45.842 1.00 90.56 194 LYS A C 1
ATOM 1564 O O . LYS A 1 194 ? 10.570 5.765 46.728 1.00 90.56 194 LYS A O 1
ATOM 1569 N N . GLY A 1 195 ? 10.297 4.733 44.765 1.00 86.75 195 GLY A N 1
ATOM 1570 C CA . GLY A 1 195 ? 8.956 5.262 44.520 1.00 86.75 195 GLY A CA 1
ATOM 1571 C C . GLY A 1 195 ? 8.915 6.650 43.871 1.00 86.75 195 GLY A C 1
ATOM 1572 O O . GLY A 1 195 ? 7.823 7.232 43.825 1.00 86.75 195 GLY A O 1
ATOM 1573 N N . ILE A 1 196 ? 10.050 7.155 43.378 1.00 92.06 196 ILE A N 1
ATOM 1574 C CA . ILE A 1 196 ? 10.157 8.243 42.403 1.00 92.06 196 ILE A CA 1
ATOM 1575 C C . ILE A 1 196 ? 10.437 7.604 41.038 1.00 92.06 196 ILE A C 1
ATOM 1577 O O . ILE A 1 196 ? 11.437 6.928 40.855 1.00 92.06 196 ILE A O 1
ATOM 1581 N N . GLY A 1 197 ? 9.510 7.765 40.093 1.00 89.50 197 GLY A N 1
ATOM 1582 C CA . GLY A 1 197 ? 9.688 7.314 38.709 1.00 89.50 197 GLY A CA 1
ATOM 1583 C C . GLY A 1 197 ? 9.968 8.484 37.768 1.00 89.50 197 GLY A C 1
ATOM 1584 O O . GLY A 1 197 ? 9.860 9.641 38.176 1.00 89.50 197 GLY A O 1
ATOM 1585 N N . GLU A 1 198 ? 10.229 8.181 36.495 1.00 91.44 198 GLU A N 1
ATOM 1586 C CA . GLU A 1 198 ? 10.621 9.146 35.451 1.00 91.44 198 GLU A CA 1
ATOM 1587 C C . GLU A 1 198 ? 9.770 10.427 35.439 1.00 91.44 198 GLU A C 1
ATOM 1589 O O . GLU A 1 198 ? 10.294 11.532 35.507 1.00 91.44 198 GLU A O 1
ATOM 1594 N N . LYS A 1 199 ? 8.436 10.307 35.459 1.00 89.19 199 LYS A N 1
ATOM 1595 C CA . LYS A 1 199 ? 7.533 11.475 35.440 1.00 89.19 199 LYS A CA 1
ATOM 1596 C C . LYS A 1 199 ? 7.693 12.388 36.655 1.00 89.19 199 LYS A C 1
ATOM 1598 O O . LYS A 1 199 ? 7.559 13.603 36.538 1.00 89.19 199 LYS A O 1
ATOM 1603 N N . THR A 1 200 ? 7.921 11.802 37.828 1.00 92.38 200 THR A N 1
ATOM 1604 C CA . THR A 1 200 ? 8.088 12.563 39.069 1.00 92.38 200 THR A CA 1
ATOM 1605 C C . THR A 1 200 ? 9.467 13.211 39.107 1.00 92.38 200 THR A C 1
ATOM 1607 O O . THR A 1 200 ? 9.555 14.376 39.478 1.00 92.38 200 THR A O 1
ATOM 1610 N N . ALA A 1 201 ? 10.512 12.499 38.676 1.00 93.62 201 ALA A N 1
ATOM 1611 C CA . ALA A 1 201 ? 11.864 13.041 38.557 1.00 93.62 201 ALA A CA 1
ATOM 1612 C C . ALA A 1 201 ? 11.916 14.218 37.568 1.00 93.62 201 ALA A C 1
ATOM 1614 O O . ALA A 1 201 ? 12.390 15.290 37.931 1.00 93.62 201 ALA A O 1
ATOM 1615 N N . ALA A 1 202 ? 11.326 14.069 36.375 1.00 93.94 202 ALA A N 1
ATOM 1616 C CA . ALA A 1 202 ? 11.241 15.139 35.379 1.00 93.94 202 ALA A CA 1
ATOM 1617 C C . ALA A 1 202 ? 10.477 16.366 35.895 1.00 93.94 202 ALA A C 1
ATOM 1619 O O . ALA A 1 202 ? 10.912 17.496 35.700 1.00 93.94 202 ALA A O 1
ATOM 1620 N N . LYS A 1 203 ? 9.367 16.160 36.619 1.00 92.94 203 LYS A N 1
ATOM 1621 C CA . LYS A 1 203 ? 8.633 17.265 37.253 1.00 92.94 203 LYS A CA 1
ATOM 1622 C C . LYS A 1 203 ? 9.495 18.004 38.284 1.00 92.94 203 LYS A C 1
ATOM 1624 O O . LYS A 1 203 ? 9.523 19.228 38.269 1.00 92.94 203 LYS A O 1
ATOM 1629 N N . LEU A 1 204 ? 10.167 17.272 39.174 1.00 92.69 204 LEU A N 1
ATOM 1630 C CA . LEU A 1 204 ? 11.006 17.861 40.222 1.00 92.69 204 LEU A CA 1
ATOM 1631 C C . LEU A 1 204 ? 12.191 18.635 39.629 1.00 92.69 204 LEU A C 1
ATOM 1633 O O . LEU A 1 204 ? 12.488 19.729 40.092 1.00 92.69 204 LEU A O 1
ATOM 1637 N N . LEU A 1 205 ? 12.825 18.107 38.581 1.00 95.31 205 LEU A N 1
ATOM 1638 C CA . LEU A 1 205 ? 13.919 18.783 37.878 1.00 95.31 205 LEU A CA 1
ATOM 1639 C C . LEU A 1 205 ? 13.439 19.946 37.007 1.00 95.31 205 LEU A C 1
ATOM 1641 O O . LEU A 1 205 ? 14.175 20.904 36.814 1.00 95.31 205 LEU A O 1
ATOM 1645 N N . GLY A 1 206 ? 12.200 19.915 36.517 1.00 92.25 206 GLY A N 1
ATOM 1646 C CA . GLY A 1 206 ? 11.592 21.073 35.864 1.00 92.25 206 GLY A CA 1
ATOM 1647 C C . GLY A 1 206 ? 11.316 22.233 36.827 1.00 92.25 206 GLY A C 1
ATOM 1648 O O . GLY A 1 206 ? 11.315 23.382 36.402 1.00 92.25 206 GLY A O 1
ATOM 1649 N N . GLU A 1 207 ? 11.083 21.943 38.110 1.00 92.69 207 GLU A N 1
ATOM 1650 C CA . GLU A 1 207 ? 10.743 22.942 39.134 1.00 92.69 207 GLU A CA 1
ATOM 1651 C C . GLU A 1 207 ? 11.966 23.448 39.914 1.00 92.69 207 GLU A C 1
ATOM 1653 O O . GLU A 1 207 ? 12.037 24.629 40.246 1.00 92.69 207 GLU A O 1
ATOM 1658 N N . TYR A 1 208 ? 12.934 22.572 40.194 1.00 93.69 208 TYR A N 1
ATOM 1659 C CA . TYR A 1 208 ? 14.095 22.874 41.042 1.00 93.69 208 TYR A CA 1
ATOM 1660 C C . TYR A 1 208 ? 15.445 22.722 40.326 1.00 93.69 208 TYR A C 1
ATOM 1662 O O . TYR A 1 208 ? 16.489 22.835 40.966 1.00 93.69 208 TYR A O 1
ATOM 1670 N N . GLU A 1 209 ? 15.418 22.484 39.011 1.00 90.62 209 GLU A N 1
ATOM 1671 C CA . GLU A 1 209 ? 16.541 22.447 38.058 1.00 90.62 209 GLU A CA 1
ATOM 1672 C C . GLU A 1 209 ? 17.565 21.317 38.250 1.00 90.62 209 GLU A C 1
ATOM 1674 O O . GLU A 1 209 ? 17.890 20.633 37.279 1.00 90.62 209 GLU A O 1
ATOM 1679 N N . THR A 1 210 ? 18.049 21.088 39.473 1.00 96.44 210 THR A N 1
ATOM 1680 C CA . THR A 1 210 ? 19.131 20.142 39.796 1.00 96.44 210 THR A CA 1
ATOM 1681 C C . THR A 1 210 ? 18.786 19.253 40.989 1.00 96.44 210 THR A C 1
ATOM 1683 O O . THR A 1 210 ? 17.914 19.585 41.797 1.00 96.44 210 THR A O 1
ATOM 1686 N N . LEU A 1 211 ? 19.512 18.142 41.161 1.00 95.75 211 LEU A N 1
ATOM 1687 C CA . LEU A 1 211 ? 19.369 17.271 42.338 1.00 95.75 211 LEU A CA 1
ATOM 1688 C C . LEU A 1 211 ? 19.587 18.042 43.649 1.00 95.75 211 LEU A C 1
ATOM 1690 O O . LEU A 1 211 ? 18.830 17.878 44.607 1.00 95.75 211 LEU A O 1
ATOM 1694 N N . ASP A 1 212 ? 20.595 18.915 43.680 1.00 95.56 212 ASP A N 1
ATOM 1695 C CA . ASP A 1 212 ? 20.883 19.752 44.845 1.00 95.56 212 ASP A CA 1
ATOM 1696 C C . ASP A 1 212 ? 19.773 20.778 45.083 1.00 95.56 212 ASP A C 1
ATOM 1698 O O . ASP A 1 212 ? 19.375 20.993 46.227 1.00 95.56 212 ASP A O 1
ATOM 1702 N N . GLY A 1 213 ? 19.214 21.354 44.015 1.00 95.81 213 GLY A N 1
ATOM 1703 C CA . GLY A 1 213 ? 18.045 22.227 44.094 1.00 95.81 213 GLY A CA 1
ATOM 1704 C C . GLY A 1 213 ? 16.836 21.526 44.720 1.00 95.81 213 GLY A C 1
ATOM 1705 O O . GLY A 1 213 ? 16.182 22.097 45.595 1.00 95.81 213 GLY A O 1
ATOM 1706 N N . ILE A 1 214 ? 16.589 20.262 44.358 1.00 95.81 214 ILE A N 1
ATOM 1707 C CA . ILE A 1 214 ? 15.512 19.443 44.937 1.00 95.81 214 ILE A CA 1
ATOM 1708 C C . ILE A 1 214 ? 15.732 19.229 46.438 1.00 95.81 214 ILE A C 1
ATOM 1710 O O . ILE A 1 214 ? 14.808 19.432 47.226 1.00 95.81 214 ILE A O 1
ATOM 1714 N N . TYR A 1 215 ? 16.938 18.841 46.864 1.00 95.94 215 TYR A N 1
ATOM 1715 C CA . TYR A 1 215 ? 17.206 18.601 48.286 1.00 95.94 215 TYR A CA 1
ATOM 1716 C C . TYR A 1 215 ? 17.258 19.889 49.116 1.00 95.94 215 TYR A C 1
ATOM 1718 O O . TYR A 1 215 ? 16.819 19.880 50.263 1.00 95.94 215 TYR A O 1
ATOM 1726 N N . GLN A 1 216 ? 17.688 21.015 48.544 1.00 94.75 216 GLN A N 1
ATOM 1727 C CA . GLN A 1 216 ? 17.579 22.322 49.199 1.00 94.75 216 GLN A CA 1
ATOM 1728 C C . GLN A 1 216 ? 16.116 22.745 49.382 1.00 94.75 216 GLN A C 1
ATOM 1730 O O . GLN A 1 216 ? 15.746 23.226 50.453 1.00 94.75 216 GLN A O 1
ATOM 1735 N N . ALA A 1 217 ? 15.270 22.549 48.366 1.00 92.56 217 ALA A N 1
ATOM 1736 C CA . ALA A 1 217 ? 13.833 22.803 48.459 1.00 92.56 217 ALA A CA 1
ATOM 1737 C C . ALA A 1 217 ? 13.155 21.878 49.484 1.00 92.56 217 ALA A C 1
ATOM 1739 O O . ALA A 1 217 ? 12.280 22.317 50.234 1.00 92.56 217 ALA A O 1
ATOM 1740 N N . LEU A 1 218 ? 13.592 20.617 49.568 1.00 93.38 218 LEU A N 1
ATOM 1741 C CA . LEU A 1 218 ? 13.152 19.677 50.599 1.00 93.38 218 LEU A CA 1
ATOM 1742 C C . LEU A 1 218 ? 13.513 20.178 52.006 1.00 93.38 218 LEU A C 1
ATOM 1744 O O . LEU A 1 218 ? 12.636 20.234 52.866 1.00 93.38 218 LEU A O 1
ATOM 1748 N N . ASP A 1 219 ? 14.765 20.595 52.218 1.00 92.00 219 ASP A N 1
ATOM 1749 C CA . ASP A 1 219 ? 15.267 21.082 53.511 1.00 92.00 219 ASP A CA 1
ATOM 1750 C C . ASP A 1 219 ? 14.564 22.387 53.955 1.00 92.00 219 ASP A C 1
ATOM 1752 O O . ASP A 1 219 ? 14.381 22.620 55.152 1.00 92.00 219 ASP A O 1
ATOM 1756 N N . ARG A 1 220 ? 14.108 23.222 53.005 1.00 91.12 220 ARG A N 1
ATOM 1757 C CA . ARG A 1 220 ? 13.291 24.428 53.266 1.00 91.12 220 ARG A CA 1
ATOM 1758 C C . ARG A 1 220 ? 11.797 24.150 53.468 1.00 91.12 220 ARG A C 1
ATOM 1760 O O . ARG A 1 220 ? 11.084 25.023 53.957 1.00 91.12 220 ARG A O 1
ATOM 1767 N N . GLY A 1 221 ? 11.324 22.951 53.127 1.00 87.00 221 GLY A N 1
ATOM 1768 C CA . GLY A 1 221 ? 9.907 22.583 53.194 1.00 87.00 221 GLY A CA 1
ATOM 1769 C C . GLY A 1 221 ? 9.061 23.067 52.008 1.00 87.00 221 GLY A C 1
ATOM 1770 O O . GLY A 1 221 ? 7.835 23.090 52.114 1.00 87.00 221 GLY A O 1
ATOM 1771 N N . ASP A 1 222 ? 9.687 23.414 50.881 1.00 88.12 222 ASP A N 1
ATOM 1772 C CA . ASP A 1 222 ? 9.021 23.952 49.683 1.00 88.12 222 ASP A CA 1
ATOM 1773 C C . ASP A 1 222 ? 8.283 22.858 48.874 1.00 88.12 222 ASP A C 1
ATOM 1775 O O . ASP A 1 222 ? 7.410 23.146 48.052 1.00 88.12 222 ASP A O 1
ATOM 1779 N N . ILE A 1 223 ? 8.576 21.576 49.133 1.00 89.12 223 ILE A N 1
ATOM 1780 C CA . ILE A 1 223 ? 7.940 20.434 48.459 1.00 89.12 223 ILE A CA 1
ATOM 1781 C C . ILE A 1 223 ? 6.598 20.097 49.134 1.00 89.12 223 ILE A C 1
ATOM 1783 O O . ILE A 1 223 ? 6.518 19.327 50.093 1.00 89.12 223 ILE A O 1
ATOM 1787 N N . SER A 1 224 ? 5.510 20.645 48.585 1.00 75.25 224 SER A N 1
ATOM 1788 C CA . SER A 1 224 ? 4.139 20.533 49.127 1.00 75.25 224 SER A CA 1
ATOM 1789 C C . SER A 1 224 ? 3.574 19.102 49.203 1.00 75.25 224 SER A C 1
ATOM 1791 O O . SER A 1 224 ? 2.732 18.789 50.054 1.00 75.25 224 SER A O 1
ATOM 1793 N N . ALA A 1 225 ? 4.032 18.200 48.332 1.00 85.88 225 ALA A N 1
ATOM 1794 C CA . ALA A 1 225 ? 3.580 16.814 48.291 1.00 85.88 225 ALA A CA 1
ATOM 1795 C C . ALA A 1 225 ? 4.261 15.972 49.386 1.00 85.88 225 ALA A C 1
ATOM 1797 O O . ALA A 1 225 ? 5.307 15.365 49.155 1.00 85.88 225 ALA A O 1
ATOM 1798 N N . LYS A 1 226 ? 3.624 15.870 50.562 1.00 82.50 226 LYS A N 1
ATOM 1799 C CA . LYS A 1 226 ? 4.153 15.151 51.746 1.00 82.50 226 LYS A CA 1
ATOM 1800 C C . LYS A 1 226 ? 4.673 13.734 51.458 1.00 82.50 226 LYS A C 1
ATOM 1802 O O . LYS A 1 226 ? 5.679 13.327 52.026 1.00 82.50 226 LYS A O 1
ATOM 1807 N N . GLY A 1 227 ? 4.016 12.987 50.566 1.00 86.25 227 GLY A N 1
ATOM 1808 C CA . GLY A 1 227 ? 4.451 11.637 50.183 1.00 86.25 227 GLY A CA 1
ATOM 1809 C C . GLY A 1 227 ? 5.712 11.607 49.310 1.00 86.25 227 GLY A C 1
ATOM 1810 O O . GLY A 1 227 ? 6.489 10.663 49.397 1.00 86.25 227 GLY A O 1
ATOM 1811 N N . THR A 1 228 ? 5.932 12.630 48.483 1.00 88.56 228 THR A N 1
ATOM 1812 C CA . THR A 1 228 ? 7.153 12.785 47.675 1.00 88.56 228 THR A CA 1
ATOM 1813 C C . THR A 1 228 ? 8.308 13.261 48.549 1.00 88.56 228 THR A C 1
ATOM 1815 O O . THR A 1 228 ? 9.398 12.706 48.462 1.00 88.56 228 THR A O 1
ATOM 1818 N N . ALA A 1 229 ? 8.047 14.222 49.439 1.00 89.88 229 ALA A N 1
ATOM 1819 C CA . ALA A 1 229 ? 9.026 14.727 50.396 1.00 89.88 229 ALA A CA 1
ATOM 1820 C C . ALA A 1 229 ? 9.590 13.607 51.291 1.00 89.88 229 ALA A C 1
ATOM 1822 O O . ALA A 1 229 ? 10.803 13.483 51.416 1.00 89.88 229 ALA A O 1
ATOM 1823 N N . ALA A 1 230 ? 8.732 12.731 51.832 1.00 90.44 230 ALA A N 1
ATOM 1824 C CA . ALA A 1 230 ? 9.170 11.596 52.652 1.00 90.44 230 ALA A CA 1
ATOM 1825 C C . ALA A 1 230 ? 10.086 10.623 51.885 1.00 90.44 230 ALA A C 1
ATOM 1827 O O . ALA A 1 230 ? 11.127 10.224 52.395 1.00 90.44 230 ALA A O 1
ATOM 1828 N N . LYS A 1 231 ? 9.742 10.295 50.631 1.00 93.88 231 LYS A N 1
ATOM 1829 C CA . LYS A 1 231 ? 10.563 9.419 49.777 1.00 93.88 231 LYS A CA 1
ATOM 1830 C C . LYS A 1 231 ? 11.925 10.027 49.460 1.00 93.88 231 LYS A C 1
ATOM 1832 O O . LYS A 1 231 ? 12.920 9.318 49.511 1.00 93.88 231 LYS A O 1
ATOM 1837 N N . LEU A 1 232 ? 11.969 11.323 49.139 1.00 93.50 232 LEU A N 1
ATOM 1838 C CA . LEU A 1 232 ? 13.226 12.037 48.901 1.00 93.50 232 LEU A CA 1
ATOM 1839 C C . LEU A 1 232 ? 14.081 12.058 50.174 1.00 93.50 232 LEU A C 1
ATOM 1841 O O . LEU A 1 232 ? 15.266 11.756 50.106 1.00 93.50 232 LEU A O 1
ATOM 1845 N N . GLN A 1 233 ? 13.481 12.317 51.340 1.00 92.31 233 GLN A N 1
ATOM 1846 C CA . GLN A 1 233 ? 14.185 12.286 52.626 1.00 92.31 233 GLN A CA 1
ATOM 1847 C C . GLN A 1 233 ? 14.827 10.913 52.892 1.00 92.31 233 GLN A C 1
ATOM 1849 O O . GLN A 1 233 ? 15.999 10.845 53.248 1.00 92.31 233 GLN A O 1
ATOM 1854 N N . GLU A 1 234 ? 14.069 9.828 52.697 1.00 92.38 234 GLU A N 1
ATOM 1855 C CA . GLU A 1 234 ? 14.532 8.447 52.899 1.00 92.38 234 GLU A CA 1
ATOM 1856 C C . GLU A 1 234 ? 15.557 7.998 51.843 1.00 92.38 234 GLU A C 1
ATOM 1858 O O . GLU A 1 234 ? 16.431 7.188 52.139 1.00 92.38 234 GLU A O 1
ATOM 1863 N N . GLY A 1 235 ? 15.460 8.510 50.612 1.00 93.88 235 GLY A N 1
ATOM 1864 C CA . GLY A 1 235 ? 16.309 8.124 49.481 1.00 93.88 235 GLY A CA 1
ATOM 1865 C C . GLY A 1 235 ? 17.489 9.055 49.194 1.00 93.88 235 GLY A C 1
ATOM 1866 O O . GLY A 1 235 ? 18.138 8.871 48.165 1.00 93.88 235 GLY A O 1
ATOM 1867 N N . ARG A 1 236 ? 17.776 10.040 50.060 1.00 95.25 236 ARG A N 1
ATOM 1868 C CA . ARG A 1 236 ? 18.810 11.068 49.831 1.00 95.25 236 ARG A CA 1
ATOM 1869 C C . ARG A 1 236 ? 20.179 10.475 49.523 1.00 95.25 236 ARG A C 1
ATOM 1871 O O . ARG A 1 236 ? 20.760 10.786 48.485 1.00 95.25 236 ARG A O 1
ATOM 1878 N N . ASP A 1 237 ? 20.659 9.582 50.381 1.00 93.06 237 ASP A N 1
ATOM 1879 C CA . ASP A 1 237 ? 21.981 8.967 50.229 1.00 93.06 237 ASP A CA 1
ATOM 1880 C C . ASP A 1 237 ? 22.063 8.098 48.966 1.00 93.06 237 ASP A C 1
ATOM 1882 O O . ASP A 1 237 ? 23.065 8.131 48.251 1.00 93.06 237 ASP A O 1
ATOM 1886 N N . ALA A 1 238 ? 20.978 7.386 48.642 1.00 92.25 238 ALA A N 1
ATOM 1887 C CA . ALA A 1 238 ? 20.883 6.589 47.424 1.00 92.25 238 ALA A CA 1
ATOM 1888 C C . ALA A 1 238 ? 20.956 7.468 46.169 1.00 92.25 238 ALA A C 1
ATOM 1890 O O . ALA A 1 238 ? 21.679 7.127 45.237 1.00 92.25 238 ALA A O 1
ATOM 1891 N N . ALA A 1 239 ? 20.278 8.620 46.149 1.00 94.19 239 ALA A N 1
ATOM 1892 C CA . ALA A 1 239 ? 20.329 9.538 45.013 1.00 94.19 239 ALA A CA 1
ATOM 1893 C C . ALA A 1 239 ? 21.740 10.102 44.789 1.00 94.19 239 ALA A C 1
ATOM 1895 O O . ALA A 1 239 ? 22.229 10.113 43.663 1.00 94.19 239 ALA A O 1
ATOM 1896 N N . TYR A 1 240 ? 22.440 10.515 45.851 1.00 95.06 240 TYR A N 1
ATOM 1897 C CA . TYR A 1 240 ? 23.808 11.032 45.723 1.00 95.06 240 TYR A CA 1
ATOM 1898 C C . TYR A 1 240 ? 24.833 9.956 45.355 1.00 95.06 240 TYR A C 1
ATOM 1900 O O . TYR A 1 240 ? 25.773 10.249 44.615 1.00 95.06 240 TYR A O 1
ATOM 1908 N N . LEU A 1 241 ? 24.663 8.720 45.835 1.00 92.06 241 LEU A N 1
ATOM 1909 C CA . LEU A 1 241 ? 25.464 7.586 45.371 1.00 92.06 241 LEU A CA 1
ATOM 1910 C C . LEU A 1 241 ? 25.234 7.345 43.874 1.00 92.06 241 LEU A C 1
ATOM 1912 O O . LEU A 1 241 ? 26.188 7.267 43.109 1.00 92.06 241 LEU A O 1
ATOM 1916 N N . SER A 1 242 ? 23.972 7.318 43.451 1.00 93.25 242 SER A N 1
ATOM 1917 C CA . SER A 1 242 ? 23.583 7.087 42.055 1.00 93.25 242 SER A CA 1
ATOM 1918 C C . SER A 1 242 ? 24.101 8.183 41.136 1.00 93.25 242 SER A C 1
ATOM 1920 O O . SER A 1 242 ? 24.637 7.881 40.079 1.00 93.25 242 SER A O 1
ATOM 1922 N N . LYS A 1 243 ? 24.053 9.447 41.577 1.00 94.06 243 LYS A N 1
ATOM 1923 C CA . LYS A 1 243 ? 24.655 10.578 40.861 1.00 94.06 243 LYS A CA 1
ATOM 1924 C C . LYS A 1 243 ? 26.145 10.358 40.593 1.00 94.06 243 LYS A C 1
ATOM 1926 O O . LYS A 1 243 ? 26.598 10.669 39.504 1.00 94.06 243 LYS A O 1
ATOM 1931 N N . LYS A 1 244 ? 26.904 9.804 41.546 1.00 92.19 244 LYS A N 1
ATOM 1932 C CA . LYS A 1 244 ? 28.327 9.477 41.332 1.00 92.19 244 LYS A CA 1
ATOM 1933 C C . LYS A 1 244 ? 28.523 8.325 40.346 1.00 92.19 244 LYS A C 1
ATOM 1935 O O . LYS A 1 244 ? 29.485 8.361 39.594 1.00 92.19 244 LYS A O 1
ATOM 1940 N N . LEU A 1 245 ? 27.631 7.333 40.358 1.00 89.62 245 LEU A N 1
ATOM 1941 C CA . LEU A 1 245 ? 27.714 6.163 39.479 1.00 89.62 245 LEU A CA 1
ATOM 1942 C C . LEU A 1 245 ? 27.380 6.497 38.018 1.00 89.62 245 LEU A C 1
ATOM 1944 O O . LEU A 1 245 ? 28.046 5.988 37.130 1.00 89.62 245 LEU A O 1
ATOM 1948 N N . VAL A 1 246 ? 26.396 7.365 37.759 1.00 92.00 246 VAL A N 1
ATOM 1949 C CA . VAL A 1 246 ? 25.940 7.686 36.385 1.00 92.00 246 VAL A CA 1
ATOM 1950 C C . VAL A 1 246 ? 26.752 8.785 35.689 1.00 92.00 246 VAL A C 1
ATOM 1952 O O . VAL A 1 246 ? 26.561 9.035 34.500 1.00 92.00 246 VAL A O 1
ATOM 1955 N N . ILE A 1 247 ? 27.634 9.480 36.415 1.00 92.81 247 ILE A N 1
ATOM 1956 C CA . ILE A 1 247 ? 28.557 10.449 35.812 1.00 92.81 247 ILE A CA 1
ATOM 1957 C C . ILE A 1 247 ? 29.590 9.681 34.989 1.00 92.81 247 ILE A C 1
ATOM 1959 O O . ILE A 1 247 ? 30.278 8.803 35.516 1.00 92.81 247 ILE A O 1
ATOM 1963 N N . LEU A 1 248 ? 29.710 10.037 33.711 1.00 94.25 248 LEU A N 1
ATOM 1964 C CA . LEU A 1 248 ? 30.738 9.500 32.823 1.00 94.25 248 LEU A CA 1
ATOM 1965 C C . LEU A 1 248 ? 32.057 10.249 33.018 1.00 94.25 248 LEU A C 1
ATOM 1967 O O . LEU A 1 248 ? 32.076 11.478 33.119 1.00 94.25 248 LEU A O 1
ATOM 1971 N N . ALA A 1 249 ? 33.167 9.517 33.062 1.00 92.88 249 ALA A N 1
ATOM 1972 C CA . ALA A 1 249 ? 34.493 10.114 33.100 1.00 92.88 249 ALA A CA 1
ATOM 1973 C C . ALA A 1 249 ? 34.853 10.645 31.704 1.00 92.88 249 ALA A C 1
ATOM 1975 O O . ALA A 1 249 ? 35.021 9.873 30.771 1.00 92.88 249 ALA A O 1
ATOM 1976 N N . ASP A 1 250 ? 35.002 11.963 31.552 1.00 90.94 250 ASP A N 1
ATOM 1977 C CA . ASP A 1 250 ? 35.248 12.626 30.260 1.00 90.94 250 ASP A CA 1
ATOM 1978 C C . ASP A 1 250 ? 36.700 13.121 30.074 1.00 90.94 250 ASP A C 1
ATOM 1980 O O . ASP A 1 250 ? 37.027 13.836 29.120 1.00 90.94 250 ASP A O 1
ATOM 1984 N N . ALA A 1 251 ? 37.593 12.725 30.982 1.00 91.06 251 ALA A N 1
ATOM 1985 C CA . ALA A 1 251 ? 39.014 13.068 30.981 1.00 91.06 251 ALA A CA 1
ATOM 1986 C C . ALA A 1 251 ? 39.906 11.819 31.083 1.00 91.06 251 ALA A C 1
ATOM 1988 O O . ALA A 1 251 ? 40.928 11.827 31.772 1.00 91.06 251 ALA A O 1
ATOM 1989 N N . VAL A 1 252 ? 39.511 10.730 30.417 1.00 92.44 252 VAL A N 1
ATOM 1990 C CA . VAL A 1 252 ? 40.303 9.496 30.385 1.00 92.44 252 VAL A CA 1
ATOM 1991 C C . VAL A 1 252 ? 41.560 9.712 29.537 1.00 92.44 252 VAL A C 1
ATOM 1993 O O . VAL A 1 252 ? 41.502 10.265 28.438 1.00 92.44 252 VAL A O 1
ATOM 1996 N N . GLY A 1 253 ? 42.718 9.284 30.046 1.00 88.62 253 GLY A N 1
ATOM 1997 C CA . GLY A 1 253 ? 43.969 9.301 29.291 1.00 88.62 253 GLY A CA 1
ATOM 1998 C C . GLY A 1 253 ? 43.919 8.275 28.163 1.00 88.62 253 GLY A C 1
ATOM 1999 O O . GLY A 1 253 ? 44.086 7.084 28.415 1.00 88.62 253 GLY A O 1
ATOM 2000 N N . LEU A 1 254 ? 43.660 8.732 26.937 1.00 88.31 254 LEU A N 1
ATOM 2001 C CA . LEU A 1 254 ? 43.648 7.863 25.762 1.00 88.31 254 LEU A CA 1
ATOM 2002 C C . LEU A 1 254 ? 45.078 7.390 25.426 1.00 88.31 254 LEU A C 1
ATOM 2004 O O . LEU A 1 254 ? 46.029 8.135 25.676 1.00 88.31 254 LEU A O 1
ATOM 2008 N N . PRO A 1 255 ? 45.246 6.179 24.862 1.00 80.38 255 PRO A N 1
ATOM 2009 C CA . PRO A 1 255 ? 46.550 5.675 24.432 1.00 80.38 255 PRO A CA 1
ATOM 2010 C C . PRO A 1 255 ? 47.272 6.644 23.479 1.00 80.38 255 PRO A C 1
ATOM 2012 O O . PRO A 1 255 ? 46.638 7.263 22.625 1.00 80.38 255 PRO A O 1
ATOM 2015 N N . GLU A 1 256 ? 48.599 6.776 23.606 1.00 69.31 256 GLU A N 1
ATOM 2016 C CA . GLU A 1 256 ? 49.407 7.702 22.784 1.00 69.31 256 GLU A CA 1
ATOM 2017 C C . GLU A 1 256 ? 49.345 7.385 21.275 1.00 69.31 256 GLU A C 1
ATOM 2019 O O . GLU A 1 256 ? 49.604 8.252 20.442 1.00 69.31 256 GLU A O 1
ATOM 2024 N N . ASP A 1 257 ? 48.977 6.155 20.918 1.00 66.88 257 ASP A N 1
ATOM 2025 C CA . ASP A 1 257 ? 48.827 5.639 19.559 1.00 66.88 257 ASP A CA 1
ATOM 2026 C C . ASP A 1 257 ? 47.390 5.721 19.008 1.00 66.88 257 ASP A C 1
ATOM 2028 O O . ASP A 1 257 ? 47.150 5.280 17.886 1.00 66.88 257 ASP A O 1
ATOM 2032 N N . ALA A 1 258 ? 46.442 6.326 19.737 1.00 66.25 258 ALA A N 1
ATOM 2033 C CA . ALA A 1 258 ? 45.029 6.399 19.342 1.00 66.25 258 ALA A CA 1
ATOM 2034 C C . ALA A 1 258 ? 44.765 7.127 17.999 1.00 66.25 258 ALA A C 1
ATOM 2036 O O . ALA A 1 258 ? 43.692 6.971 17.416 1.00 66.25 258 ALA A O 1
ATOM 2037 N N . GLY A 1 259 ? 45.748 7.861 17.461 1.00 72.44 259 GLY A N 1
ATOM 2038 C CA . GLY A 1 259 ? 45.666 8.513 16.150 1.00 72.44 259 GLY A CA 1
ATOM 2039 C C . GLY A 1 259 ? 44.585 9.600 16.073 1.00 72.44 259 GLY A C 1
ATOM 2040 O O . GLY A 1 259 ? 44.060 10.053 17.084 1.00 72.44 259 GLY A O 1
ATOM 2041 N N . ASP A 1 260 ? 44.249 10.042 14.859 1.00 82.06 260 ASP A N 1
ATOM 2042 C CA . ASP A 1 260 ? 43.172 11.016 14.609 1.00 82.06 260 ASP A CA 1
ATOM 2043 C C . ASP A 1 260 ? 41.804 10.354 14.347 1.00 82.06 260 ASP A C 1
ATOM 2045 O O . ASP A 1 260 ? 40.837 11.036 13.996 1.00 82.06 260 ASP A O 1
ATOM 2049 N N . PHE A 1 261 ? 41.730 9.028 14.523 1.00 92.12 261 PHE A N 1
ATOM 2050 C CA . PHE A 1 261 ? 40.589 8.162 14.213 1.00 92.12 261 PHE A CA 1
ATOM 2051 C C . PHE A 1 261 ? 40.158 8.172 12.741 1.00 92.12 261 PHE A C 1
ATOM 2053 O O . PHE A 1 261 ? 38.999 7.882 12.435 1.00 92.12 261 PHE A O 1
ATOM 2060 N N . HIS A 1 262 ? 41.063 8.499 11.815 1.00 91.75 262 HIS A N 1
ATOM 2061 C CA . HIS A 1 262 ? 40.811 8.299 10.393 1.00 91.75 262 HIS A CA 1
ATOM 2062 C C . HIS A 1 262 ? 40.692 6.802 10.079 1.00 91.75 262 HIS A C 1
ATOM 2064 O O . HIS A 1 262 ? 41.457 5.981 10.592 1.00 91.75 262 HIS A O 1
ATOM 2070 N N . LEU A 1 263 ? 39.751 6.437 9.208 1.00 90.06 263 LEU A N 1
ATOM 2071 C CA . LEU A 1 263 ? 39.607 5.055 8.761 1.00 90.06 263 LEU A CA 1
ATOM 2072 C C . LEU A 1 263 ? 40.899 4.537 8.116 1.00 90.06 263 LEU A C 1
ATOM 2074 O O . LEU A 1 263 ? 41.482 5.176 7.235 1.00 90.06 263 LEU A O 1
ATOM 2078 N N . GLY A 1 264 ? 41.341 3.368 8.569 1.00 86.31 264 GLY A N 1
ATOM 2079 C CA . GLY A 1 264 ? 42.507 2.674 8.050 1.00 86.31 264 GLY A CA 1
ATOM 2080 C C . GLY A 1 264 ? 42.214 1.909 6.762 1.00 86.31 264 GLY A C 1
ATOM 2081 O O . GLY A 1 264 ? 41.087 1.836 6.269 1.00 86.31 264 GLY A O 1
ATOM 2082 N N . ARG A 1 265 ? 43.259 1.294 6.204 1.00 85.94 265 ARG A N 1
ATOM 2083 C CA . ARG A 1 265 ? 43.127 0.431 5.029 1.00 85.94 265 ARG A CA 1
ATOM 2084 C C . ARG A 1 265 ? 42.604 -0.947 5.441 1.00 85.94 265 ARG A C 1
ATOM 2086 O O . ARG A 1 265 ? 43.210 -1.603 6.282 1.00 85.94 265 ARG A O 1
ATOM 2093 N N . LEU A 1 266 ? 41.547 -1.404 4.772 1.00 88.88 266 LEU A N 1
ATOM 2094 C CA . LEU A 1 266 ? 41.025 -2.767 4.886 1.00 88.88 266 LEU A CA 1
ATOM 2095 C C . LEU A 1 266 ? 42.116 -3.812 4.576 1.00 88.88 266 LEU A C 1
ATOM 2097 O O . LEU A 1 266 ? 42.702 -3.808 3.490 1.00 88.88 266 LEU A O 1
ATOM 2101 N N . ASN A 1 267 ? 42.347 -4.737 5.510 1.00 89.94 267 ASN A N 1
ATOM 2102 C CA . ASN A 1 267 ? 43.117 -5.958 5.298 1.00 89.94 267 ASN A CA 1
ATOM 2103 C C . ASN A 1 267 ? 42.174 -7.091 4.869 1.00 89.94 267 ASN A C 1
ATOM 2105 O O . ASN A 1 267 ? 41.708 -7.900 5.672 1.00 89.94 267 ASN A O 1
ATOM 2109 N N . ALA A 1 268 ? 41.908 -7.121 3.565 1.00 84.94 268 ALA A N 1
ATOM 2110 C CA . ALA A 1 268 ? 41.036 -8.080 2.900 1.00 84.94 268 ALA A CA 1
ATOM 2111 C C . ALA A 1 268 ? 41.344 -9.549 3.244 1.00 84.94 268 ALA A C 1
ATOM 2113 O O . ALA A 1 268 ? 40.426 -10.317 3.525 1.00 84.94 268 ALA A O 1
ATOM 2114 N N . GLY A 1 269 ? 42.629 -9.925 3.256 1.00 83.38 269 GLY A N 1
ATOM 2115 C CA . GLY A 1 269 ? 43.060 -11.297 3.525 1.00 83.38 269 GLY A CA 1
ATOM 2116 C C . GLY A 1 269 ? 42.772 -11.720 4.962 1.00 83.38 269 GLY A C 1
ATOM 2117 O O . GLY A 1 269 ? 42.086 -12.715 5.178 1.00 83.38 269 GLY A O 1
ATOM 2118 N N . ALA A 1 270 ? 43.204 -10.915 5.938 1.00 87.50 270 ALA A N 1
ATOM 2119 C CA . ALA A 1 270 ? 42.956 -11.199 7.352 1.00 87.50 270 ALA A CA 1
ATOM 2120 C C . ALA A 1 270 ? 41.453 -11.232 7.677 1.00 87.50 270 ALA A C 1
ATOM 2122 O O . ALA A 1 270 ? 40.994 -12.067 8.454 1.00 87.50 270 ALA A O 1
ATOM 2123 N N . LEU A 1 271 ? 40.661 -10.350 7.058 1.00 89.94 271 LEU A N 1
ATOM 2124 C CA . LEU A 1 271 ? 39.216 -10.334 7.262 1.00 89.94 271 LEU A CA 1
ATOM 2125 C C . LEU A 1 271 ? 38.535 -11.568 6.650 1.00 89.94 271 LEU A C 1
ATOM 2127 O O . LEU A 1 271 ? 37.643 -12.151 7.268 1.00 89.94 271 LEU A O 1
ATOM 2131 N N . ALA A 1 272 ? 38.967 -11.998 5.463 1.00 87.06 272 ALA A N 1
ATOM 2132 C CA . ALA A 1 272 ? 38.460 -13.206 4.822 1.00 87.06 272 ALA A CA 1
ATOM 2133 C C . ALA A 1 272 ? 38.803 -14.473 5.627 1.00 87.06 272 ALA A C 1
ATOM 2135 O O . ALA A 1 272 ? 37.930 -15.323 5.817 1.00 87.06 272 ALA A O 1
ATOM 2136 N N . GLU A 1 273 ? 40.025 -14.572 6.162 1.00 87.81 273 GLU A N 1
ATOM 2137 C CA . GLU A 1 273 ? 40.453 -15.677 7.034 1.00 87.81 273 GLU A CA 1
ATOM 2138 C C . GLU A 1 273 ? 39.584 -15.811 8.292 1.00 87.81 273 GLU A C 1
ATOM 2140 O O . GLU A 1 273 ? 39.336 -16.926 8.750 1.00 87.81 273 GLU A O 1
ATOM 2145 N N . LEU A 1 274 ? 39.067 -14.697 8.819 1.00 88.69 274 LEU A N 1
ATOM 2146 C CA . LEU A 1 274 ? 38.174 -14.690 9.980 1.00 88.69 274 LEU A CA 1
ATOM 2147 C C . LEU A 1 274 ? 36.722 -15.025 9.616 1.00 88.69 274 LEU A C 1
ATOM 2149 O O . LEU A 1 274 ? 36.071 -15.795 10.320 1.00 88.69 274 LEU A O 1
ATOM 2153 N N . LEU A 1 275 ? 36.187 -14.447 8.537 1.00 89.56 275 LEU A N 1
ATOM 2154 C CA . LEU A 1 275 ? 34.751 -14.504 8.229 1.00 89.56 275 LEU A CA 1
ATOM 2155 C C . LEU A 1 275 ? 34.336 -15.745 7.421 1.00 89.56 275 LEU A C 1
ATOM 2157 O O . LEU A 1 275 ? 33.224 -16.256 7.600 1.00 89.56 275 LEU A O 1
ATOM 2161 N N . LEU A 1 276 ? 35.203 -16.267 6.548 1.00 88.12 276 LEU A N 1
ATOM 2162 C CA . LEU A 1 276 ? 34.873 -17.415 5.694 1.00 88.12 276 LEU A CA 1
ATOM 2163 C C . LEU A 1 276 ? 34.642 -18.720 6.477 1.00 88.12 276 LEU A C 1
ATOM 2165 O O . LEU A 1 276 ? 33.628 -19.376 6.202 1.00 88.12 276 LEU A O 1
ATOM 2169 N N . PRO A 1 277 ? 35.464 -19.087 7.485 1.00 87.38 277 PRO A N 1
ATOM 2170 C CA . PRO A 1 277 ? 35.205 -20.267 8.317 1.00 87.38 277 PRO A CA 1
ATOM 2171 C C . PRO A 1 277 ? 33.882 -20.187 9.088 1.00 87.38 277 PRO A C 1
ATOM 2173 O O . PRO A 1 277 ? 33.253 -21.208 9.357 1.00 87.38 277 PRO A O 1
ATOM 2176 N N . LEU A 1 278 ? 33.418 -18.971 9.394 1.00 90.12 278 LEU A N 1
ATOM 2177 C CA . LEU A 1 278 ? 32.147 -18.718 10.079 1.00 90.12 278 LEU A CA 1
ATOM 2178 C C . LEU A 1 278 ? 30.934 -18.789 9.136 1.00 90.12 278 LEU A C 1
ATOM 2180 O O . LEU A 1 278 ? 29.801 -18.576 9.568 1.00 90.12 278 LEU A O 1
ATOM 2184 N N . GLY A 1 279 ? 31.152 -19.080 7.848 1.00 86.62 279 GLY A N 1
ATOM 2185 C CA . GLY A 1 279 ? 30.107 -19.133 6.826 1.00 86.62 279 GLY A CA 1
ATOM 2186 C C . GLY A 1 279 ? 29.611 -17.758 6.371 1.00 86.62 279 GLY A C 1
ATOM 2187 O O . GLY A 1 279 ? 28.550 -17.670 5.757 1.00 86.62 279 GLY A O 1
ATOM 2188 N N . MET A 1 280 ? 30.351 -16.678 6.642 1.00 89.44 280 MET A N 1
ATOM 2189 C CA . MET A 1 280 ? 29.913 -15.295 6.401 1.00 89.44 280 MET A CA 1
ATOM 2190 C C . MET A 1 280 ? 30.302 -14.761 5.016 1.00 89.44 280 MET A C 1
ATOM 2192 O O . MET A 1 280 ? 30.755 -13.628 4.876 1.00 89.44 280 MET A O 1
ATOM 2196 N N . ARG A 1 281 ? 30.089 -15.568 3.974 1.00 86.44 281 ARG A N 1
ATOM 2197 C CA . ARG A 1 281 ? 30.407 -15.215 2.576 1.00 86.44 281 ARG A CA 1
ATOM 2198 C C . ARG A 1 281 ? 29.647 -13.976 2.099 1.00 86.44 281 ARG A C 1
ATOM 2200 O O . ARG A 1 281 ? 30.235 -13.019 1.615 1.00 86.44 281 ARG A O 1
ATOM 2207 N N . SER A 1 282 ? 28.335 -13.939 2.350 1.00 82.62 282 SER A N 1
ATOM 2208 C CA . SER A 1 282 ? 27.502 -12.783 1.989 1.00 82.62 282 SER A CA 1
ATOM 2209 C C . SER A 1 282 ? 27.971 -11.497 2.670 1.00 82.62 282 SER A C 1
ATOM 2211 O O . SER A 1 282 ? 27.999 -10.450 2.041 1.00 82.62 282 SER A O 1
ATOM 2213 N N . LEU A 1 283 ? 28.390 -11.588 3.936 1.00 85.38 283 LEU A N 1
ATOM 2214 C CA . LEU A 1 283 ? 28.894 -10.439 4.677 1.00 85.38 283 LEU A CA 1
ATOM 2215 C C . LEU A 1 283 ? 30.221 -9.951 4.089 1.00 85.38 283 LEU A C 1
ATOM 2217 O O . LEU A 1 283 ? 30.385 -8.754 3.909 1.00 85.38 283 LEU A O 1
ATOM 2221 N N . LEU A 1 284 ? 31.142 -10.856 3.744 1.00 86.31 284 LEU A N 1
ATOM 2222 C CA . LEU A 1 284 ? 32.400 -10.490 3.090 1.00 86.31 284 LEU A CA 1
ATOM 2223 C C . LEU A 1 284 ? 32.145 -9.795 1.742 1.00 86.31 284 LEU A C 1
ATOM 2225 O O . LEU A 1 284 ? 32.765 -8.775 1.455 1.00 86.31 284 LEU A O 1
ATOM 2229 N N . LYS A 1 285 ? 31.175 -10.277 0.954 1.00 85.00 285 LYS A N 1
ATOM 2230 C CA . LYS A 1 285 ? 30.743 -9.610 -0.283 1.00 85.00 285 LYS A CA 1
ATOM 2231 C C . LYS A 1 285 ? 30.196 -8.204 -0.020 1.00 85.00 285 LYS A C 1
ATOM 2233 O O . LYS A 1 285 ? 30.610 -7.264 -0.694 1.00 85.00 285 LYS A O 1
ATOM 2238 N N . ASP A 1 286 ? 29.317 -8.047 0.969 1.00 84.12 286 ASP A N 1
ATOM 2239 C CA . ASP A 1 286 ? 28.748 -6.744 1.337 1.00 84.12 286 ASP A CA 1
ATOM 2240 C C . ASP A 1 286 ? 29.842 -5.757 1.785 1.00 84.12 286 ASP A C 1
ATOM 2242 O O . ASP A 1 286 ? 29.798 -4.578 1.432 1.00 84.12 286 ASP A O 1
ATOM 2246 N N . ILE A 1 287 ? 30.865 -6.237 2.504 1.00 84.56 287 ILE A N 1
ATOM 2247 C CA . ILE A 1 287 ? 32.049 -5.444 2.867 1.00 84.56 287 ILE A CA 1
ATOM 2248 C C . ILE A 1 287 ? 32.804 -4.995 1.613 1.00 84.56 287 ILE A C 1
ATOM 2250 O O . ILE A 1 287 ? 33.167 -3.823 1.516 1.00 84.56 287 ILE A O 1
ATOM 2254 N N . GLY A 1 288 ? 33.004 -5.884 0.638 1.00 82.88 288 GLY A N 1
ATOM 2255 C CA . GLY A 1 288 ? 33.654 -5.545 -0.631 1.00 82.88 288 GLY A CA 1
ATOM 2256 C C . GLY A 1 288 ? 32.905 -4.457 -1.403 1.00 82.88 288 GLY A C 1
ATOM 2257 O O . GLY A 1 288 ? 33.512 -3.493 -1.863 1.00 82.88 288 GLY A O 1
ATOM 2258 N N . VAL A 1 289 ? 31.570 -4.539 -1.446 1.00 81.69 289 VAL A N 1
ATOM 2259 C CA . VAL A 1 289 ? 30.712 -3.515 -2.068 1.00 81.69 289 VAL A CA 1
ATOM 2260 C C . VAL A 1 289 ? 30.830 -2.168 -1.350 1.00 81.69 289 VAL A C 1
ATOM 2262 O O . VAL A 1 289 ? 31.024 -1.146 -2.000 1.00 81.69 289 VAL A O 1
ATOM 2265 N N . VAL A 1 290 ? 30.740 -2.149 -0.015 1.00 80.50 290 VAL A N 1
ATOM 2266 C CA . VAL A 1 290 ? 30.779 -0.900 0.771 1.00 80.50 290 VAL A CA 1
ATOM 2267 C C . VAL A 1 290 ? 32.161 -0.245 0.753 1.00 80.50 290 VAL A C 1
ATOM 2269 O O . VAL A 1 290 ? 32.260 0.978 0.764 1.00 80.50 290 VAL A O 1
ATOM 2272 N N . THR A 1 291 ? 33.229 -1.041 0.715 1.00 78.00 291 THR A N 1
ATOM 2273 C CA . THR A 1 291 ? 34.613 -0.537 0.703 1.00 78.00 291 THR A CA 1
ATOM 2274 C C . THR A 1 291 ? 35.173 -0.318 -0.703 1.00 78.00 291 THR A C 1
ATOM 2276 O O . THR A 1 291 ? 36.272 0.219 -0.841 1.00 78.00 291 THR A O 1
ATOM 2279 N N . GLY A 1 292 ? 34.442 -0.723 -1.748 1.00 76.25 292 GLY A N 1
ATOM 2280 C CA . GLY A 1 292 ? 34.893 -0.654 -3.139 1.00 76.25 292 GLY A CA 1
ATOM 2281 C C . GLY A 1 292 ? 36.072 -1.582 -3.459 1.00 76.25 292 GLY A C 1
ATOM 2282 O O . GLY A 1 292 ? 36.801 -1.328 -4.416 1.00 76.25 292 GLY A O 1
ATOM 2283 N N . GLN A 1 293 ? 36.295 -2.629 -2.657 1.00 76.56 293 GLN A N 1
ATOM 2284 C CA . GLN A 1 293 ? 37.363 -3.611 -2.861 1.00 76.56 293 GLN A CA 1
ATOM 2285 C C . GLN A 1 293 ? 36.795 -4.953 -3.329 1.00 76.56 293 GLN A C 1
ATOM 2287 O O . GLN A 1 293 ? 35.828 -5.466 -2.769 1.00 76.56 293 GLN A O 1
ATOM 2292 N N . ASP A 1 294 ? 37.429 -5.558 -4.333 1.00 73.12 294 ASP A N 1
ATOM 2293 C CA . ASP A 1 294 ? 37.065 -6.898 -4.789 1.00 73.12 294 ASP A CA 1
ATOM 2294 C C . ASP A 1 294 ? 37.636 -7.969 -3.846 1.00 73.12 294 ASP A C 1
ATOM 2296 O O . ASP A 1 294 ? 38.838 -8.246 -3.826 1.00 73.12 294 ASP A O 1
ATOM 2300 N N . LEU A 1 295 ? 36.749 -8.570 -3.051 1.00 78.25 295 LEU A N 1
ATOM 2301 C CA . LEU A 1 295 ? 37.067 -9.638 -2.101 1.00 78.25 295 LEU A CA 1
ATOM 2302 C C . LEU A 1 295 ? 36.732 -11.040 -2.644 1.00 78.25 295 LEU A C 1
ATOM 2304 O O . LEU A 1 295 ? 36.948 -12.034 -1.948 1.00 78.25 295 LEU A O 1
ATOM 2308 N N . SER A 1 296 ? 36.235 -11.147 -3.882 1.00 68.88 296 SER A N 1
ATOM 2309 C CA . SER A 1 296 ? 35.749 -12.410 -4.465 1.00 68.88 296 SER A CA 1
ATOM 2310 C C . SER A 1 296 ? 36.849 -13.468 -4.642 1.00 68.88 296 SER A C 1
ATOM 2312 O O . SER A 1 296 ? 36.597 -14.670 -4.518 1.00 68.88 296 SER A O 1
ATOM 2314 N N . ASN A 1 297 ? 38.098 -13.032 -4.828 1.00 73.25 297 ASN A N 1
ATOM 2315 C CA . ASN A 1 297 ? 39.265 -13.904 -5.003 1.00 73.25 297 ASN A CA 1
ATOM 2316 C C . ASN A 1 297 ? 39.570 -14.777 -3.764 1.00 73.25 297 ASN A C 1
ATOM 2318 O O . ASN A 1 297 ? 40.098 -15.888 -3.891 1.00 73.25 297 ASN A O 1
ATOM 2322 N N . PHE A 1 298 ? 39.200 -14.319 -2.562 1.00 76.81 298 PHE A N 1
ATOM 2323 C CA . PHE A 1 298 ? 39.404 -15.078 -1.322 1.00 76.81 298 PHE A CA 1
ATOM 2324 C C . PHE A 1 298 ? 38.370 -16.202 -1.156 1.00 76.81 298 PHE A C 1
ATOM 2326 O O . PHE A 1 298 ? 38.688 -17.260 -0.611 1.00 76.81 298 PHE A O 1
ATOM 2333 N N . GLU A 1 299 ? 37.154 -16.029 -1.689 1.00 63.94 299 GLU A N 1
ATOM 2334 C CA . GLU A 1 299 ? 36.108 -17.062 -1.658 1.00 63.94 299 GLU A CA 1
ATOM 2335 C C . GLU A 1 299 ? 36.441 -18.249 -2.568 1.00 63.94 299 GLU A C 1
ATOM 2337 O O . GLU A 1 299 ? 36.218 -19.409 -2.197 1.00 63.94 299 GLU A O 1
ATOM 2342 N N . GLN A 1 300 ? 36.989 -17.962 -3.753 1.00 64.12 300 GLN A N 1
ATOM 2343 C CA . GLN A 1 300 ? 37.410 -18.982 -4.716 1.00 64.12 300 GLN A CA 1
ATOM 2344 C C . GLN A 1 300 ? 38.552 -19.833 -4.148 1.00 64.12 300 GLN A C 1
ATOM 2346 O O . GLN A 1 300 ? 38.486 -21.061 -4.205 1.00 64.12 300 GLN A O 1
ATOM 2351 N N . SER A 1 301 ? 39.537 -19.187 -3.518 1.00 62.38 301 SER A N 1
ATOM 2352 C CA . SER A 1 301 ? 40.678 -19.852 -2.875 1.00 62.38 301 SER A CA 1
ATOM 2353 C C . SER A 1 301 ? 40.242 -20.726 -1.688 1.00 62.38 301 SER A C 1
ATOM 2355 O O . SER A 1 301 ? 40.608 -21.897 -1.609 1.00 62.38 301 SER A O 1
ATOM 2357 N N . PHE A 1 302 ? 39.351 -20.224 -0.821 1.00 65.94 302 PHE A N 1
ATOM 2358 C CA . PHE A 1 302 ? 38.815 -20.990 0.315 1.00 65.94 302 PHE A CA 1
ATOM 2359 C C . PHE A 1 302 ? 37.968 -22.204 -0.113 1.00 65.94 302 PHE A C 1
ATOM 2361 O O . PHE A 1 302 ? 37.924 -23.221 0.581 1.00 65.94 302 PHE A O 1
ATOM 2368 N N . SER A 1 303 ? 37.290 -22.115 -1.262 1.00 57.59 303 SER A N 1
ATOM 2369 C CA . SER A 1 303 ? 36.455 -23.200 -1.796 1.00 57.59 303 SER A CA 1
ATOM 2370 C C . SER A 1 303 ? 37.269 -24.325 -2.450 1.00 57.59 303 SER A C 1
ATOM 2372 O O . SER A 1 303 ? 36.786 -25.455 -2.505 1.00 57.59 303 SER A O 1
ATOM 2374 N N . GLN A 1 304 ? 38.491 -24.044 -2.920 1.00 50.69 304 GLN A N 1
ATOM 2375 C CA . GLN A 1 304 ? 39.382 -25.040 -3.530 1.00 50.69 304 GLN A CA 1
ATOM 2376 C C . GLN A 1 304 ? 40.198 -25.841 -2.499 1.00 50.69 304 GLN A C 1
ATOM 2378 O O . GLN A 1 304 ? 40.501 -27.005 -2.749 1.00 50.69 304 GLN A O 1
ATOM 2383 N N . GLU A 1 305 ? 40.501 -25.272 -1.327 1.00 50.06 305 GLU A N 1
ATOM 2384 C CA . GLU A 1 305 ? 41.371 -25.899 -0.311 1.00 50.06 305 GLU A CA 1
ATOM 2385 C C . GLU A 1 305 ? 40.632 -26.697 0.787 1.00 50.06 305 GLU A C 1
ATOM 2387 O O . GLU A 1 305 ? 41.246 -27.194 1.728 1.00 50.06 305 GLU A O 1
ATOM 2392 N N . GLY A 1 306 ? 39.313 -26.896 0.678 1.00 47.19 306 GLY A N 1
ATOM 2393 C CA . GLY A 1 306 ? 38.601 -27.875 1.514 1.00 47.19 306 GLY A CA 1
ATOM 2394 C C . GLY A 1 306 ? 38.489 -27.537 3.009 1.00 47.19 306 GLY A C 1
ATOM 2395 O O . GLY A 1 306 ? 38.368 -28.445 3.829 1.00 47.19 306 GLY A O 1
ATOM 2396 N N . GLY A 1 307 ? 38.482 -26.254 3.387 1.00 50.34 307 GLY A N 1
ATOM 2397 C CA . GLY A 1 307 ? 38.058 -25.817 4.726 1.00 50.34 307 GLY A CA 1
ATOM 2398 C C . GLY A 1 307 ? 38.959 -26.221 5.905 1.00 50.34 307 GLY A C 1
ATOM 2399 O O . GLY A 1 307 ? 38.510 -26.149 7.048 1.00 50.34 307 GLY A O 1
ATOM 2400 N N . GLN A 1 308 ? 40.217 -26.609 5.670 1.00 36.25 308 GLN A N 1
ATOM 2401 C CA . GLN A 1 308 ? 41.257 -26.659 6.706 1.00 36.25 308 GLN A CA 1
ATOM 2402 C C . GLN A 1 308 ? 42.321 -25.608 6.378 1.00 36.25 308 GLN A C 1
ATOM 2404 O O . GLN A 1 308 ? 43.067 -25.760 5.419 1.00 36.25 308 GLN A O 1
ATOM 2409 N N . GLY A 1 309 ? 42.349 -24.505 7.131 1.00 40.38 309 GLY A N 1
ATOM 2410 C CA . GLY A 1 309 ? 43.213 -23.363 6.823 1.00 40.38 309 GLY A CA 1
ATOM 2411 C C . GLY A 1 309 ? 44.701 -23.637 7.046 1.00 40.38 309 GLY A C 1
ATOM 2412 O O . GLY A 1 309 ? 45.040 -24.246 8.054 1.00 40.38 309 GLY A O 1
ATOM 2413 N N . VAL A 1 310 ? 45.547 -23.143 6.128 1.00 33.88 310 VAL A N 1
ATOM 2414 C CA . VAL A 1 310 ? 46.749 -22.299 6.346 1.00 33.88 310 VAL A CA 1
ATOM 2415 C C . VAL A 1 310 ? 47.132 -21.690 4.978 1.00 33.88 310 VAL A C 1
ATOM 2417 O O . VAL A 1 310 ? 47.745 -22.379 4.167 1.00 33.88 310 VAL A O 1
ATOM 2420 N N . LEU A 1 311 ? 46.858 -20.401 4.723 1.00 35.72 311 LEU A N 1
ATOM 2421 C CA . LEU A 1 311 ? 47.493 -19.661 3.616 1.00 35.72 311 LEU A CA 1
ATOM 2422 C C . LEU A 1 311 ? 48.831 -19.077 4.092 1.00 35.72 311 LEU A C 1
ATOM 2424 O O . LEU A 1 311 ? 48.983 -17.895 4.385 1.00 35.72 311 LEU A O 1
ATOM 2428 N N . GLY A 1 312 ? 49.838 -19.943 4.180 1.00 31.59 312 GLY A N 1
ATOM 2429 C CA . GLY A 1 312 ? 51.234 -19.531 4.277 1.00 31.59 312 GLY A CA 1
ATOM 2430 C C . GLY A 1 312 ? 51.787 -19.281 2.876 1.00 31.59 312 GLY A C 1
ATOM 2431 O O . GLY A 1 312 ? 52.149 -20.234 2.193 1.00 31.59 312 GLY A O 1
ATOM 2432 N N . GLY A 1 313 ? 51.869 -18.018 2.442 1.00 26.38 313 GLY A N 1
ATOM 2433 C CA . GLY A 1 313 ? 52.388 -17.688 1.108 1.00 26.38 313 GLY A CA 1
ATOM 2434 C C . GLY A 1 313 ? 52.539 -16.193 0.810 1.00 26.38 313 GLY A C 1
ATOM 2435 O O . GLY A 1 313 ? 51.765 -15.636 0.049 1.00 26.38 313 GLY A O 1
ATOM 2436 N N . SER A 1 314 ? 53.548 -15.566 1.420 1.00 25.17 314 SER A N 1
ATOM 2437 C CA . SER A 1 314 ? 54.265 -14.334 1.021 1.00 25.17 314 SER A CA 1
ATOM 2438 C C . SER A 1 314 ? 53.629 -13.353 0.008 1.00 25.17 314 SER A C 1
ATOM 2440 O O . SER A 1 314 ? 53.692 -13.574 -1.202 1.00 25.17 314 SER A O 1
ATOM 2442 N N . VAL A 1 315 ? 53.271 -12.156 0.490 1.00 27.67 315 VAL A N 1
ATOM 2443 C CA . VAL A 1 315 ? 53.407 -10.892 -0.264 1.00 27.67 315 VAL A CA 1
ATOM 2444 C C . VAL A 1 315 ? 54.269 -9.949 0.590 1.00 27.67 315 VAL A C 1
ATOM 2446 O O . VAL A 1 315 ? 53.958 -9.705 1.752 1.00 27.67 315 VAL A O 1
ATOM 2449 N N . GLN A 1 316 ? 55.413 -9.508 0.059 1.00 27.11 316 GLN A N 1
ATOM 2450 C CA . GLN A 1 316 ? 56.409 -8.675 0.752 1.00 27.11 316 GLN A CA 1
ATOM 2451 C C . GLN A 1 316 ? 56.045 -7.173 0.760 1.00 27.11 316 GLN A C 1
ATOM 2453 O O . GLN A 1 316 ? 55.659 -6.646 -0.281 1.00 27.11 316 GLN A O 1
ATOM 2458 N N . GLY A 1 317 ? 56.316 -6.515 1.903 1.00 24.55 317 GLY A N 1
ATOM 2459 C CA . GLY A 1 317 ? 56.563 -5.066 2.107 1.00 24.55 317 GLY A CA 1
ATOM 2460 C C . GLY A 1 317 ? 55.371 -4.272 2.677 1.00 24.55 317 GLY A C 1
ATOM 2461 O O . GLY A 1 317 ? 54.328 -4.242 2.040 1.00 24.55 317 GLY A O 1
ATOM 2462 N N . ASP A 1 318 ? 55.396 -3.599 3.840 1.00 26.97 318 ASP A N 1
ATOM 2463 C CA . ASP A 1 318 ? 56.478 -3.168 4.745 1.00 26.97 318 ASP A CA 1
ATOM 2464 C C . ASP A 1 318 ? 55.963 -2.977 6.204 1.00 26.97 318 ASP A C 1
ATOM 2466 O O . ASP A 1 318 ? 54.910 -2.380 6.409 1.00 26.97 318 ASP A O 1
ATOM 2470 N N . GLY A 1 319 ? 56.750 -3.402 7.212 1.00 23.89 319 GLY A N 1
ATOM 2471 C CA . GLY A 1 319 ? 56.974 -2.644 8.466 1.00 23.89 319 GLY A CA 1
ATOM 2472 C C . GLY A 1 319 ? 56.158 -2.878 9.767 1.00 23.89 319 GLY A C 1
ATOM 2473 O O . GLY A 1 319 ? 55.356 -2.024 10.117 1.00 23.89 319 GLY A O 1
ATOM 2474 N N . ASN A 1 320 ? 56.594 -3.862 10.585 1.00 23.66 320 ASN A N 1
ATOM 2475 C CA . ASN A 1 320 ? 56.564 -3.964 12.081 1.00 23.66 320 ASN A CA 1
ATOM 2476 C C . ASN A 1 320 ? 55.286 -4.456 12.844 1.00 23.66 320 ASN A C 1
ATOM 2478 O O . ASN A 1 320 ? 54.181 -4.300 12.347 1.00 23.66 320 ASN A O 1
ATOM 2482 N N . PRO A 1 321 ? 55.417 -5.100 14.038 1.00 28.20 321 PRO A N 1
ATOM 2483 C CA . PRO A 1 321 ? 55.434 -6.564 14.213 1.00 28.20 321 PRO A CA 1
ATOM 2484 C C . PRO A 1 321 ? 54.172 -7.174 14.878 1.00 28.20 321 PRO A C 1
ATOM 2486 O O . PRO A 1 321 ? 53.389 -6.490 15.531 1.00 28.20 321 PRO A O 1
ATOM 2489 N N . SER A 1 322 ? 54.001 -8.497 14.725 1.00 25.00 322 SER A N 1
ATOM 2490 C CA . SER A 1 322 ? 52.805 -9.279 15.087 1.00 25.00 322 SER A CA 1
ATOM 2491 C C .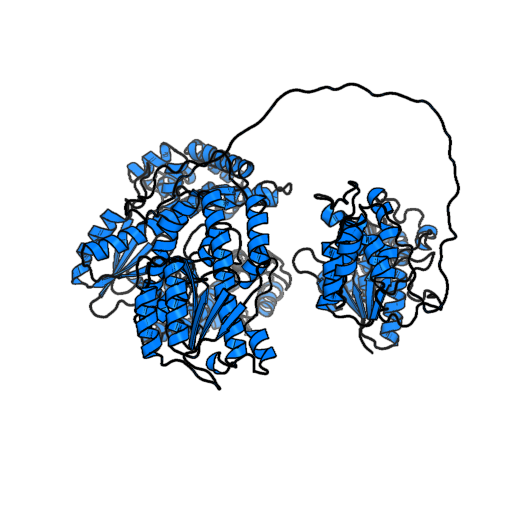 SER A 1 322 ? 52.769 -9.800 16.532 1.00 25.00 322 SER A C 1
ATOM 2493 O O . SER A 1 322 ? 53.723 -10.412 17.014 1.00 25.00 322 SER A O 1
ATOM 2495 N N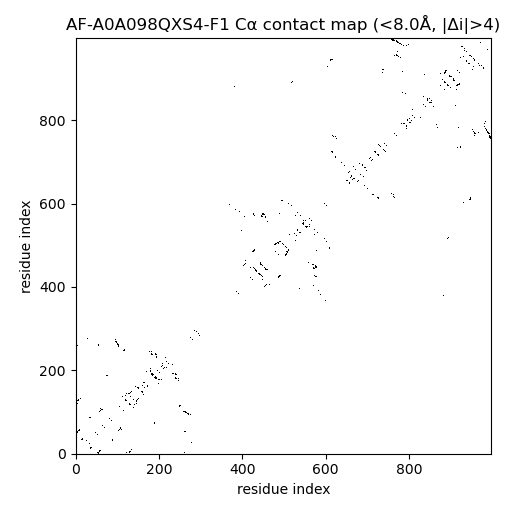 . ALA A 1 323 ? 51.605 -9.670 17.171 1.00 22.03 323 ALA A N 1
ATOM 2496 C CA . ALA A 1 323 ? 51.266 -10.213 18.486 1.00 22.03 323 ALA A CA 1
ATOM 2497 C C . ALA A 1 323 ? 50.877 -11.709 18.431 1.00 22.03 323 ALA A C 1
ATOM 2499 O O . ALA A 1 323 ? 49.716 -12.065 18.625 1.00 22.03 323 ALA A O 1
ATOM 2500 N N . THR A 1 324 ? 51.845 -12.593 18.179 1.00 23.78 324 THR A N 1
ATOM 2501 C CA . THR A 1 324 ? 51.623 -14.058 18.119 1.00 23.78 324 THR A CA 1
ATOM 2502 C C . THR A 1 324 ? 52.383 -14.852 19.186 1.00 23.78 324 THR A C 1
ATOM 2504 O O . THR A 1 324 ? 52.662 -16.032 19.002 1.00 23.78 324 THR A O 1
ATOM 2507 N N . GLU A 1 325 ? 52.690 -14.243 20.335 1.00 26.02 325 GLU A N 1
ATOM 2508 C CA . GLU A 1 325 ? 53.409 -14.911 21.439 1.00 26.02 325 GLU A CA 1
ATOM 2509 C C . GLU A 1 325 ? 52.573 -15.188 22.698 1.00 26.02 325 GLU A C 1
ATOM 2511 O O . GLU A 1 325 ? 53.117 -15.555 23.737 1.00 26.02 325 GLU A O 1
ATOM 2516 N N . VAL A 1 326 ? 51.245 -15.087 22.650 1.00 24.69 326 VAL A N 1
ATOM 2517 C CA . VAL A 1 326 ? 50.431 -15.210 23.869 1.00 24.69 326 VAL A CA 1
ATOM 2518 C C . VAL A 1 326 ? 49.482 -16.413 23.773 1.00 24.69 326 VAL A C 1
ATOM 2520 O O . VAL A 1 326 ? 48.378 -16.324 23.252 1.00 24.69 326 VAL A O 1
ATOM 2523 N N . PHE A 1 327 ? 49.968 -17.532 24.332 1.00 22.88 327 PHE A N 1
ATOM 2524 C CA . PHE A 1 327 ? 49.292 -18.788 24.717 1.00 22.88 327 PHE A CA 1
ATOM 2525 C C . PHE A 1 327 ? 49.176 -19.945 23.708 1.00 22.88 327 PHE A C 1
ATOM 2527 O O . PHE A 1 327 ? 48.113 -20.243 23.172 1.00 22.88 327 PHE A O 1
ATOM 2534 N N . ALA A 1 328 ? 50.233 -20.762 23.660 1.00 22.77 328 ALA A N 1
ATOM 2535 C CA . ALA A 1 328 ? 50.110 -22.212 23.504 1.00 22.77 328 ALA A CA 1
ATOM 2536 C C . ALA A 1 328 ? 50.911 -22.924 24.606 1.00 22.77 328 ALA A C 1
ATOM 2538 O O . ALA A 1 328 ? 52.123 -23.083 24.496 1.00 22.77 328 ALA A O 1
ATOM 2539 N N . GLN A 1 329 ? 50.236 -23.370 25.671 1.00 22.73 329 GLN A N 1
ATOM 2540 C CA . GLN A 1 329 ? 50.722 -24.462 26.521 1.00 22.73 329 GLN A CA 1
ATOM 2541 C C . GLN A 1 329 ? 49.614 -24.986 27.441 1.00 22.73 329 GLN A C 1
ATOM 2543 O O . GLN A 1 329 ? 49.303 -24.362 28.448 1.00 22.73 329 GLN A O 1
ATOM 2548 N N . ALA A 1 330 ? 49.055 -26.157 27.116 1.00 21.33 330 ALA A N 1
ATOM 2549 C CA . ALA A 1 330 ? 48.928 -27.275 28.057 1.00 21.33 330 ALA A CA 1
ATOM 2550 C C . ALA A 1 330 ? 48.230 -28.499 27.428 1.00 21.33 330 ALA A C 1
ATOM 2552 O O . ALA A 1 330 ? 47.022 -28.518 27.232 1.00 21.33 330 ALA A O 1
ATOM 2553 N N . LYS A 1 331 ? 49.045 -29.552 27.291 1.00 25.06 331 LYS A N 1
ATOM 2554 C CA . LYS A 1 331 ? 48.757 -30.979 27.527 1.00 25.06 331 LYS A CA 1
ATOM 2555 C C . LYS A 1 331 ? 48.047 -31.821 26.459 1.00 25.06 331 LYS A C 1
ATOM 2557 O O . LYS A 1 331 ? 46.833 -31.831 26.303 1.00 25.06 331 LYS A O 1
ATOM 2562 N N . ALA A 1 332 ? 48.891 -32.662 25.864 1.00 24.33 332 ALA A N 1
ATOM 2563 C CA . ALA A 1 332 ? 48.604 -34.015 25.419 1.00 24.33 332 ALA A CA 1
ATOM 2564 C C . ALA A 1 332 ? 48.301 -34.962 26.598 1.00 24.33 332 ALA A C 1
ATOM 2566 O O . ALA A 1 332 ? 48.833 -34.758 27.687 1.00 24.33 332 ALA A O 1
ATOM 2567 N N . ASP A 1 333 ? 47.538 -36.023 26.323 1.00 24.59 333 ASP A N 1
ATOM 2568 C CA . ASP A 1 333 ? 47.885 -37.396 26.712 1.00 24.59 333 ASP A CA 1
ATOM 2569 C C . ASP A 1 333 ? 47.185 -38.412 25.777 1.00 24.59 333 ASP A C 1
ATOM 2571 O O . ASP A 1 333 ? 45.994 -38.329 25.484 1.00 24.59 333 ASP A O 1
ATOM 2575 N N . HIS A 1 334 ? 47.987 -39.346 25.265 1.00 23.97 334 HIS A N 1
ATOM 2576 C CA . HIS A 1 334 ? 47.653 -40.556 24.488 1.00 23.97 334 HIS A CA 1
ATOM 2577 C C . HIS A 1 334 ? 47.377 -41.744 25.458 1.00 23.97 334 HIS A C 1
ATOM 2579 O O . HIS A 1 334 ? 47.521 -41.529 26.662 1.00 23.97 334 HIS A O 1
ATOM 2585 N N . PRO A 1 335 ? 47.135 -43.020 25.041 1.00 37.34 335 PRO A N 1
ATOM 2586 C CA . PRO A 1 335 ? 46.907 -43.613 23.702 1.00 37.34 335 PRO A CA 1
ATOM 2587 C C . PRO A 1 335 ? 45.758 -44.670 23.656 1.00 37.34 335 PRO A C 1
ATOM 2589 O O . PRO A 1 335 ? 45.236 -45.079 24.689 1.00 37.34 335 PRO A O 1
ATOM 2592 N N . GLY A 1 336 ? 45.465 -45.245 22.473 1.00 23.45 336 GLY A N 1
ATOM 2593 C CA . GLY A 1 336 ? 45.174 -46.692 22.427 1.00 23.45 336 GLY A CA 1
ATOM 2594 C C . GLY A 1 336 ? 44.252 -47.277 21.341 1.00 23.45 336 GLY A C 1
ATOM 2595 O O . GLY A 1 336 ? 43.048 -47.338 21.533 1.00 23.45 336 GLY A O 1
ATOM 2596 N N . VAL A 1 337 ? 44.896 -47.917 20.351 1.00 22.84 337 VAL A N 1
ATOM 2597 C CA . VAL A 1 337 ? 44.571 -49.237 19.743 1.00 22.84 337 VAL A CA 1
ATOM 2598 C C . VAL A 1 337 ? 43.646 -49.331 18.499 1.00 22.84 337 VAL A C 1
ATOM 2600 O O . VAL A 1 337 ? 42.434 -49.180 18.561 1.00 22.84 337 VAL A O 1
ATOM 2603 N N . SER A 1 338 ? 44.322 -49.666 17.382 1.00 23.58 338 SER A N 1
ATOM 2604 C CA . SER A 1 338 ? 44.039 -50.549 16.214 1.00 23.58 338 SER A CA 1
ATOM 2605 C C . SER A 1 338 ? 42.748 -51.404 16.208 1.00 23.58 338 SER A C 1
ATOM 2607 O O . SER A 1 338 ? 42.290 -51.806 17.263 1.00 23.58 338 SER A O 1
ATOM 2609 N N . SER A 1 339 ? 42.155 -51.907 15.118 1.00 24.66 339 SER A N 1
ATOM 2610 C CA . SER A 1 339 ? 42.569 -52.239 13.741 1.00 24.66 339 SER A CA 1
ATOM 2611 C C . SER A 1 339 ? 41.353 -52.829 12.993 1.00 24.66 339 SER A C 1
ATOM 2613 O O . SER A 1 339 ? 40.506 -53.444 13.636 1.00 24.66 339 SER A O 1
ATOM 2615 N N . ALA A 1 340 ? 41.428 -52.813 11.656 1.00 25.00 340 ALA A N 1
ATOM 2616 C CA . ALA A 1 340 ? 40.902 -53.811 10.704 1.00 25.00 340 ALA A CA 1
ATOM 2617 C C . ALA A 1 340 ? 39.442 -53.709 10.196 1.00 25.00 340 ALA A C 1
ATOM 2619 O O . ALA A 1 340 ? 38.495 -54.178 10.817 1.00 25.00 340 ALA A O 1
ATOM 2620 N N . ASP A 1 341 ? 39.340 -53.204 8.963 1.00 26.67 341 ASP A N 1
ATOM 2621 C CA . ASP A 1 341 ? 38.501 -53.727 7.864 1.00 26.67 341 ASP A CA 1
ATOM 2622 C C . ASP A 1 341 ? 39.123 -55.073 7.370 1.00 26.67 341 ASP A C 1
ATOM 2624 O O . ASP A 1 341 ? 40.324 -55.249 7.630 1.00 26.67 341 ASP A O 1
ATOM 2628 N N . PRO A 1 342 ? 38.444 -56.035 6.687 1.00 36.41 342 PRO A N 1
ATOM 2629 C CA . PRO A 1 342 ? 37.712 -55.807 5.427 1.00 36.41 342 PRO A CA 1
ATOM 2630 C C . PRO A 1 342 ? 36.467 -56.695 5.166 1.00 36.41 342 PRO A C 1
ATOM 2632 O O . PRO A 1 342 ? 36.338 -57.801 5.692 1.00 36.41 342 PRO A O 1
ATOM 2635 N N . GLY A 1 343 ? 35.621 -56.303 4.204 1.00 23.34 343 GLY A N 1
ATOM 2636 C CA . GLY A 1 343 ? 34.863 -57.299 3.429 1.00 23.34 343 GLY A CA 1
ATOM 2637 C C . GLY A 1 343 ? 33.616 -56.818 2.689 1.00 23.34 343 GLY A C 1
ATOM 2638 O O . GLY A 1 343 ? 32.519 -56.847 3.234 1.00 23.34 343 GLY A O 1
ATOM 2639 N N . ASN A 1 344 ? 33.767 -56.524 1.397 1.00 30.89 344 ASN A N 1
ATOM 2640 C CA . ASN A 1 344 ? 32.702 -56.616 0.389 1.00 30.89 344 ASN A CA 1
ATOM 2641 C C . ASN A 1 344 ? 33.114 -57.714 -0.617 1.00 30.89 344 ASN A C 1
ATOM 2643 O O . ASN A 1 344 ? 34.320 -57.893 -0.822 1.00 30.89 344 ASN A O 1
ATOM 2647 N N . PRO A 1 345 ? 32.184 -58.452 -1.256 1.00 32.84 345 PRO A N 1
ATOM 2648 C CA . PRO A 1 345 ? 31.921 -58.095 -2.655 1.00 32.84 345 PRO A CA 1
ATOM 2649 C C . PRO A 1 345 ? 30.491 -58.376 -3.185 1.00 32.84 345 PRO A C 1
ATOM 2651 O O . PRO A 1 345 ? 29.969 -59.479 -3.074 1.00 32.84 345 PRO A O 1
ATOM 2654 N N . ALA A 1 346 ? 29.962 -57.360 -3.876 1.00 25.30 346 ALA A N 1
ATOM 2655 C CA . ALA A 1 346 ? 29.464 -57.326 -5.265 1.00 25.30 346 ALA A CA 1
ATOM 2656 C C . ALA A 1 346 ? 28.390 -58.311 -5.788 1.00 25.30 346 ALA A C 1
ATOM 2658 O O . ALA A 1 346 ? 28.547 -59.526 -5.685 1.00 25.30 346 ALA A O 1
ATOM 2659 N N . LYS A 1 347 ? 27.419 -57.726 -6.529 1.00 26.64 347 LYS A N 1
ATOM 2660 C CA . LYS A 1 347 ? 26.848 -58.077 -7.870 1.00 26.64 347 LYS A CA 1
ATOM 2661 C C . LYS A 1 347 ? 25.384 -57.576 -7.960 1.00 26.64 347 LYS A C 1
ATOM 2663 O O . LYS A 1 347 ? 24.689 -57.641 -6.960 1.00 26.64 347 LYS A O 1
ATOM 2668 N N . ASP A 1 348 ? 24.810 -57.050 -9.047 1.00 26.42 348 ASP A N 1
ATOM 2669 C CA . ASP A 1 348 ? 25.154 -57.037 -10.473 1.00 26.42 348 ASP A CA 1
ATOM 2670 C C . ASP A 1 348 ? 24.305 -55.974 -11.244 1.00 26.42 348 ASP A C 1
ATOM 2672 O O . ASP A 1 348 ? 23.146 -55.733 -10.921 1.00 26.42 348 ASP A O 1
ATOM 2676 N N . THR A 1 349 ? 24.932 -55.377 -12.270 1.00 25.77 349 THR A N 1
ATOM 2677 C CA . THR A 1 349 ? 24.450 -54.993 -13.630 1.00 25.77 349 THR A CA 1
ATOM 2678 C C . THR A 1 349 ? 23.209 -54.100 -13.906 1.00 25.77 349 THR A C 1
ATOM 2680 O O . THR A 1 349 ? 22.065 -54.501 -13.728 1.00 25.77 349 THR A O 1
ATOM 2683 N N . LYS A 1 350 ? 23.484 -52.944 -14.549 1.00 26.56 350 LYS A N 1
ATOM 2684 C CA . LYS A 1 350 ? 22.693 -52.197 -15.582 1.00 26.56 350 LYS A CA 1
ATOM 2685 C C . LYS A 1 350 ? 22.693 -52.970 -16.941 1.00 26.56 350 LYS A C 1
ATOM 2687 O O . LYS A 1 350 ? 23.501 -53.900 -16.993 1.00 26.56 350 LYS A O 1
ATOM 2692 N N . PRO A 1 351 ? 21.959 -52.630 -18.051 1.00 32.00 351 PRO A N 1
ATOM 2693 C CA . PRO A 1 351 ? 21.581 -51.270 -18.535 1.00 32.00 351 PRO A CA 1
ATOM 2694 C C . PRO A 1 351 ? 20.277 -51.104 -19.388 1.00 32.00 351 PRO A C 1
ATOM 2696 O O . PRO A 1 351 ? 19.702 -52.084 -19.846 1.00 32.00 351 PRO A O 1
ATOM 2699 N N . SER A 1 352 ? 19.858 -49.850 -19.661 1.00 23.02 352 SER A N 1
ATOM 2700 C CA . SER A 1 352 ? 19.519 -49.263 -20.997 1.00 23.02 352 SER A CA 1
ATOM 2701 C C . SER A 1 352 ? 18.494 -48.101 -20.940 1.00 23.02 352 SER A C 1
ATOM 2703 O O . SER A 1 352 ? 17.446 -48.212 -20.315 1.00 23.02 352 SER A O 1
ATOM 2705 N N . GLU A 1 353 ? 18.834 -46.989 -21.600 1.00 25.64 353 GLU A N 1
ATOM 2706 C CA . GLU A 1 353 ? 17.946 -45.955 -22.193 1.00 25.64 353 GLU A CA 1
ATOM 2707 C C . GLU A 1 353 ? 17.827 -46.245 -23.719 1.00 25.64 353 GLU A C 1
ATOM 2709 O O . GLU A 1 353 ? 18.537 -47.163 -24.157 1.00 25.64 353 GLU A O 1
ATOM 2714 N N . PRO A 1 354 ? 17.128 -45.466 -24.593 1.00 42.09 354 PRO A N 1
ATOM 2715 C CA . PRO A 1 354 ? 16.121 -44.386 -24.439 1.00 42.09 354 PRO A CA 1
ATOM 2716 C C . PRO A 1 354 ? 14.869 -44.588 -25.351 1.00 42.09 354 PRO A C 1
ATOM 2718 O O . PRO A 1 354 ? 14.800 -45.571 -26.075 1.00 42.09 354 PRO A O 1
ATOM 2721 N N . GLU A 1 355 ? 13.904 -43.651 -25.317 1.00 24.59 355 GLU A N 1
ATOM 2722 C CA . GLU A 1 355 ? 12.993 -43.155 -26.397 1.00 24.59 355 GLU A CA 1
ATOM 2723 C C . GLU A 1 355 ? 11.770 -42.513 -25.695 1.00 24.59 355 GLU A C 1
ATOM 2725 O O . GLU A 1 355 ? 11.188 -43.113 -24.800 1.00 24.59 355 GLU A O 1
ATOM 2730 N N . GLY A 1 356 ? 11.403 -41.241 -25.875 1.00 23.48 356 GLY A N 1
ATOM 2731 C CA . GLY A 1 356 ? 11.093 -40.541 -27.121 1.00 23.48 356 GLY A CA 1
ATOM 2732 C C . GLY A 1 356 ? 9.579 -40.269 -27.129 1.00 23.48 356 GLY A C 1
ATOM 2733 O O . GLY A 1 356 ? 8.800 -41.183 -27.369 1.00 23.48 356 GLY A O 1
ATOM 2734 N N . GLY A 1 357 ? 9.148 -39.044 -26.807 1.00 23.03 357 GLY A N 1
ATOM 2735 C CA . GLY A 1 357 ? 7.726 -38.684 -26.758 1.00 23.03 357 GLY A CA 1
ATOM 2736 C C . GLY A 1 357 ? 7.510 -37.174 -26.701 1.00 23.03 357 GLY A C 1
ATOM 2737 O O . GLY A 1 357 ? 7.729 -36.543 -25.673 1.00 23.03 357 GLY A O 1
ATOM 2738 N N . GLU A 1 358 ? 7.122 -36.628 -27.847 1.00 22.98 358 GLU A N 1
ATOM 2739 C CA . GLU A 1 358 ? 6.832 -35.229 -28.152 1.00 22.98 358 GLU A CA 1
ATOM 2740 C C . GLU A 1 358 ? 5.736 -34.634 -27.246 1.00 22.98 358 GLU A C 1
ATOM 2742 O O . GLU A 1 358 ? 4.667 -35.220 -27.081 1.00 22.98 358 GLU A O 1
ATOM 2747 N N . SER A 1 359 ? 5.966 -33.433 -26.704 1.00 23.31 359 SER A N 1
ATOM 2748 C CA . SER A 1 359 ? 4.919 -32.600 -26.101 1.00 23.31 359 SER A CA 1
ATOM 2749 C C . SER A 1 359 ? 4.453 -31.558 -27.120 1.00 23.31 359 SER A C 1
ATOM 2751 O O . SER A 1 359 ? 5.083 -30.513 -27.296 1.00 23.31 359 SER A O 1
ATOM 2753 N N . SER A 1 360 ? 3.362 -31.861 -27.819 1.00 23.83 360 SER A N 1
ATOM 2754 C CA . SER A 1 360 ? 2.675 -30.931 -28.713 1.00 23.83 360 SER A CA 1
ATOM 2755 C C . SER A 1 360 ? 1.923 -29.854 -27.927 1.00 23.83 360 SER A C 1
ATOM 2757 O O . SER A 1 360 ? 1.244 -30.151 -26.944 1.00 23.83 360 SER A O 1
ATOM 2759 N N . ALA A 1 361 ? 2.023 -28.621 -28.418 1.00 29.30 361 ALA A N 1
ATOM 2760 C CA . ALA A 1 361 ? 1.277 -27.444 -28.001 1.00 29.30 361 ALA A CA 1
ATOM 2761 C C . ALA A 1 361 ? -0.241 -27.693 -27.879 1.00 29.30 361 ALA A C 1
ATOM 2763 O O . ALA A 1 361 ? -0.864 -28.224 -28.797 1.00 29.30 361 ALA A O 1
ATOM 2764 N N . GLY A 1 362 ? -0.829 -27.251 -26.766 1.00 23.95 362 GLY A N 1
ATOM 2765 C CA . GLY A 1 362 ? -2.274 -27.117 -26.579 1.00 23.95 362 GLY A CA 1
ATOM 2766 C C . GLY A 1 362 ? -2.596 -25.670 -26.216 1.00 23.95 362 GLY A C 1
ATOM 2767 O O . GLY A 1 362 ? -2.086 -25.162 -25.217 1.00 23.95 362 GLY A O 1
ATOM 2768 N N . GLY A 1 363 ? -3.376 -24.997 -27.064 1.00 24.86 363 GLY A N 1
ATOM 2769 C CA . GLY A 1 363 ? -3.911 -23.659 -26.805 1.00 24.86 363 GLY A CA 1
ATOM 2770 C C . GLY A 1 363 ? -4.940 -23.653 -25.663 1.00 24.86 363 GLY A C 1
ATOM 2771 O O . GLY A 1 363 ? -5.314 -24.715 -25.166 1.00 24.86 363 GLY A O 1
ATOM 2772 N N . PRO A 1 364 ? -5.391 -22.470 -25.214 1.00 28.03 364 PRO A N 1
ATOM 2773 C CA . PRO A 1 364 ? -6.351 -22.369 -24.126 1.00 28.03 364 PRO A CA 1
ATOM 2774 C C . PRO A 1 364 ? -7.753 -22.734 -24.633 1.00 28.03 364 PRO A C 1
ATOM 2776 O O . PRO A 1 364 ? -8.350 -21.982 -25.399 1.00 28.03 364 PRO A O 1
ATOM 2779 N N . ASP A 1 365 ? -8.277 -23.877 -24.195 1.00 27.11 365 ASP A N 1
ATOM 2780 C CA . ASP A 1 365 ? -9.681 -24.236 -24.394 1.00 27.11 365 ASP A CA 1
ATOM 2781 C C . ASP A 1 365 ? -10.607 -23.280 -23.613 1.00 27.11 365 ASP A C 1
ATOM 2783 O O . ASP A 1 365 ? -10.398 -22.983 -22.433 1.00 27.11 365 ASP A O 1
ATOM 2787 N N . GLU A 1 366 ? -11.665 -22.822 -24.288 1.00 30.70 366 GLU A N 1
ATOM 2788 C CA . GLU A 1 366 ? -12.680 -21.845 -23.856 1.00 30.70 366 GLU A CA 1
ATOM 2789 C C . GLU A 1 366 ? -13.646 -22.332 -22.743 1.00 30.70 366 GLU A C 1
ATOM 2791 O O . GLU A 1 366 ? -14.693 -21.726 -22.516 1.00 30.70 366 GLU A O 1
ATOM 2796 N N . GLU A 1 367 ? -13.308 -23.376 -21.979 1.00 32.06 367 GLU A N 1
ATOM 2797 C CA . GLU A 1 367 ? -14.143 -23.909 -20.883 1.00 32.06 367 GLU A CA 1
ATOM 2798 C C . GLU A 1 367 ? -13.382 -24.085 -19.555 1.00 32.06 367 GLU A C 1
ATOM 2800 O O . GLU A 1 367 ? -13.624 -25.011 -18.782 1.00 32.06 367 GLU A O 1
ATOM 2805 N N . SER A 1 368 ? -12.512 -23.132 -19.210 1.00 31.92 368 SER A N 1
ATOM 2806 C CA . SER A 1 368 ? -12.104 -22.905 -17.812 1.00 31.92 368 SER A CA 1
ATOM 2807 C C . SER A 1 368 ? -13.251 -22.228 -17.045 1.00 31.92 368 SER A C 1
ATOM 2809 O O . SER A 1 368 ? -13.231 -21.039 -16.717 1.00 31.92 368 SER A O 1
ATOM 2811 N N . ALA A 1 369 ? -14.340 -22.971 -16.849 1.00 33.69 369 ALA A N 1
ATOM 2812 C CA . ALA A 1 369 ? -15.440 -22.546 -16.002 1.00 33.69 369 ALA A CA 1
ATOM 2813 C C . ALA A 1 369 ? -14.948 -22.511 -14.549 1.00 33.69 369 ALA A C 1
ATOM 2815 O O . ALA A 1 369 ? -14.487 -23.525 -14.026 1.00 33.69 369 ALA A O 1
ATOM 2816 N N . TRP A 1 370 ? -15.059 -21.337 -13.918 1.00 35.03 370 TRP A N 1
ATOM 2817 C CA . TRP A 1 370 ? -14.873 -21.129 -12.480 1.00 35.03 370 TRP A CA 1
ATOM 2818 C C . TRP A 1 370 ? -15.398 -22.336 -11.688 1.00 35.03 370 TRP A C 1
ATOM 2820 O O . TRP A 1 370 ? -16.582 -22.664 -11.800 1.00 35.03 370 TRP A O 1
ATOM 2830 N N . ASN A 1 371 ? -14.523 -23.005 -10.928 1.00 39.22 371 ASN A N 1
ATOM 2831 C CA . ASN A 1 371 ? -14.904 -24.163 -10.121 1.00 39.22 371 ASN A CA 1
ATOM 2832 C C . ASN A 1 371 ? -15.544 -23.693 -8.792 1.00 39.22 371 ASN A C 1
ATOM 2834 O O . ASN A 1 371 ? -14.817 -23.167 -7.944 1.00 39.22 371 ASN A O 1
ATOM 2838 N N . PRO A 1 372 ? -16.865 -23.880 -8.580 1.00 39.31 372 PRO A N 1
ATOM 2839 C CA . PRO A 1 372 ? -17.539 -23.553 -7.319 1.00 39.31 372 PRO A CA 1
ATOM 2840 C C . PRO A 1 372 ? -17.055 -24.364 -6.117 1.00 39.31 372 PRO A C 1
ATOM 2842 O O . PRO A 1 372 ? -17.273 -23.947 -4.982 1.00 39.31 372 PRO A O 1
ATOM 2845 N N . ASP A 1 373 ? -16.388 -25.490 -6.360 1.00 41.38 373 ASP A N 1
ATOM 2846 C CA . ASP A 1 373 ? -16.000 -26.467 -5.350 1.00 41.38 373 ASP A CA 1
ATOM 2847 C C . ASP A 1 373 ? -14.486 -26.432 -5.089 1.00 41.38 373 ASP A C 1
ATOM 2849 O O . ASP A 1 373 ? -13.829 -27.474 -5.019 1.00 41.38 373 ASP A O 1
ATOM 2853 N N . TRP A 1 374 ? -13.890 -25.238 -4.972 1.00 53.50 374 TRP A N 1
ATOM 2854 C CA . TRP A 1 374 ? -12.491 -25.137 -4.547 1.00 53.50 374 TRP A CA 1
ATOM 2855 C C . TRP A 1 374 ? -12.343 -25.696 -3.123 1.00 53.50 374 TRP A C 1
ATOM 2857 O O . TRP A 1 374 ? -12.929 -25.192 -2.163 1.00 53.50 374 TRP A O 1
ATOM 2867 N N . ILE A 1 375 ? -11.554 -26.762 -2.991 1.00 56.50 375 ILE A N 1
ATOM 2868 C CA . ILE A 1 375 ? -11.231 -27.400 -1.714 1.00 56.50 375 ILE A CA 1
ATOM 2869 C C . ILE A 1 375 ? -9.810 -26.993 -1.342 1.00 56.50 375 ILE A C 1
ATOM 2871 O O . ILE A 1 375 ? -8.899 -27.094 -2.165 1.00 56.50 375 ILE A O 1
ATOM 2875 N N . ALA A 1 376 ? -9.619 -26.565 -0.091 1.00 55.62 376 ALA A N 1
ATOM 2876 C CA . ALA A 1 376 ? -8.295 -26.240 0.419 1.00 55.62 376 ALA A CA 1
ATOM 2877 C C . ALA A 1 376 ? -7.328 -27.422 0.209 1.00 55.62 376 ALA A C 1
ATOM 2879 O O . ALA A 1 376 ? -7.682 -28.561 0.536 1.00 55.62 376 ALA A O 1
ATOM 2880 N N . PRO A 1 377 ? -6.125 -27.181 -0.340 1.00 61.50 377 PRO A N 1
ATOM 2881 C CA . PRO A 1 377 ? -5.172 -28.249 -0.604 1.00 61.50 377 PRO A CA 1
ATOM 2882 C C . PRO A 1 377 ? -4.690 -28.882 0.708 1.00 61.50 377 PRO A C 1
ATOM 2884 O O . PRO A 1 377 ? -4.696 -28.241 1.759 1.00 61.50 377 PRO A O 1
ATOM 2887 N N . ALA A 1 378 ? -4.255 -30.145 0.655 1.00 53.03 378 ALA A N 1
ATOM 2888 C CA . ALA A 1 378 ? -3.798 -30.880 1.841 1.00 53.03 378 ALA A CA 1
ATOM 2889 C C . ALA A 1 378 ? -2.623 -30.189 2.563 1.00 53.03 378 ALA A C 1
ATOM 2891 O O . ALA A 1 378 ? -2.557 -30.242 3.783 1.00 53.03 378 ALA A O 1
ATOM 2892 N N . ASP A 1 379 ? -1.772 -29.484 1.813 1.00 57.88 379 ASP A N 1
ATOM 2893 C CA . ASP A 1 379 ? -0.708 -28.595 2.284 1.00 57.88 379 ASP A CA 1
ATOM 2894 C C . ASP A 1 379 ? -0.666 -27.352 1.372 1.00 57.88 379 ASP A C 1
ATOM 2896 O O . ASP A 1 379 ? -1.087 -27.435 0.218 1.00 57.88 379 ASP A O 1
ATOM 2900 N N . VAL A 1 380 ? -0.144 -26.207 1.842 1.00 59.09 380 VAL A N 1
ATOM 2901 C CA . VAL A 1 380 ? 0.235 -25.105 0.929 1.00 59.09 380 VAL A CA 1
ATOM 2902 C C . VAL A 1 380 ? 1.552 -25.517 0.272 1.00 59.09 380 VAL A C 1
ATOM 2904 O O . VAL A 1 380 ? 2.573 -25.551 0.969 1.00 59.09 380 VAL A O 1
ATOM 2907 N N . PRO A 1 381 ? 1.581 -25.851 -1.027 1.00 51.06 381 PRO A N 1
ATOM 2908 C CA . PRO A 1 381 ? 2.808 -26.325 -1.638 1.00 51.06 381 PRO A CA 1
ATOM 2909 C C . PRO A 1 381 ? 3.808 -25.172 -1.790 1.00 51.06 381 PRO A C 1
ATOM 2911 O O . PRO A 1 381 ? 3.426 -24.010 -1.925 1.00 51.06 381 PRO A O 1
ATOM 2914 N N . GLY A 1 382 ? 5.097 -25.522 -1.739 1.00 55.25 382 GLY A N 1
ATOM 2915 C CA . GLY A 1 382 ? 6.253 -24.719 -2.159 1.00 55.25 382 GLY A CA 1
ATOM 2916 C C . GLY A 1 382 ? 6.167 -23.198 -1.973 1.00 55.25 382 GLY A C 1
ATOM 2917 O O . GLY A 1 382 ? 5.671 -22.462 -2.826 1.00 55.25 382 GLY A O 1
ATOM 2918 N N . GLY A 1 383 ? 6.758 -22.688 -0.891 1.00 63.06 383 GLY A N 1
ATOM 2919 C CA . GLY A 1 383 ? 7.017 -21.255 -0.747 1.00 63.06 383 GLY A CA 1
ATOM 2920 C C . GLY A 1 383 ? 8.086 -20.740 -1.724 1.00 63.06 383 GLY A C 1
ATOM 2921 O O . GLY A 1 383 ? 8.729 -21.510 -2.438 1.00 63.06 383 GLY A O 1
ATOM 2922 N N . ILE A 1 384 ? 8.339 -19.427 -1.680 1.00 65.00 384 ILE A N 1
ATOM 2923 C CA . ILE A 1 384 ? 9.538 -18.807 -2.290 1.00 65.00 384 ILE A CA 1
ATOM 2924 C C . ILE A 1 384 ? 10.817 -19.530 -1.840 1.00 65.00 384 ILE A C 1
ATOM 2926 O O . ILE A 1 384 ? 11.776 -19.645 -2.593 1.00 65.00 384 ILE A O 1
ATOM 2930 N N . ASP A 1 385 ? 10.789 -20.081 -0.626 1.00 72.81 385 ASP A N 1
ATOM 2931 C CA . ASP A 1 385 ? 11.893 -20.817 -0.018 1.00 72.81 385 ASP A CA 1
ATOM 2932 C C . ASP A 1 385 ? 12.047 -22.261 -0.522 1.00 72.81 385 ASP A C 1
ATOM 2934 O O . ASP A 1 385 ? 12.932 -22.981 -0.062 1.00 72.81 385 ASP A O 1
ATOM 2938 N N . SER A 1 386 ? 11.190 -22.724 -1.439 1.00 80.44 386 SER A N 1
ATOM 2939 C CA . SER A 1 386 ? 11.336 -24.067 -2.000 1.00 80.44 386 SER A CA 1
ATOM 2940 C C . SER A 1 386 ? 12.622 -24.170 -2.837 1.00 80.44 386 SER A C 1
ATOM 2942 O O . SER A 1 386 ? 12.948 -23.236 -3.576 1.00 80.44 386 SER A O 1
ATOM 2944 N N . PRO A 1 387 ? 13.363 -25.295 -2.768 1.00 83.06 387 PRO A N 1
ATOM 2945 C CA . PRO A 1 387 ? 14.618 -25.450 -3.505 1.00 83.06 387 PRO A CA 1
ATOM 2946 C C . PRO A 1 387 ? 14.476 -25.239 -5.017 1.00 83.06 387 PRO A C 1
ATOM 2948 O O . PRO A 1 387 ? 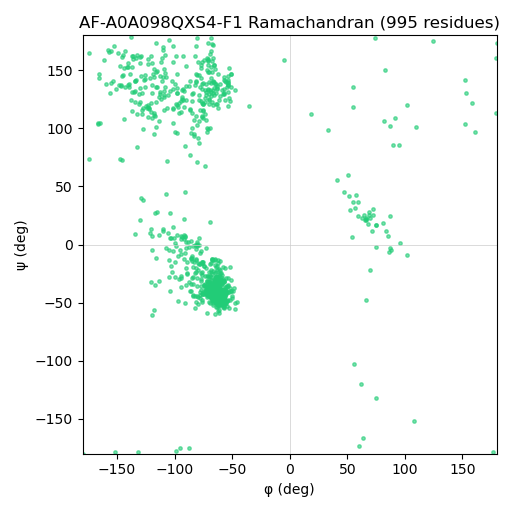15.362 -24.654 -5.634 1.00 83.06 387 PRO A O 1
ATOM 2951 N N . GLU A 1 388 ? 13.353 -25.676 -5.596 1.00 87.06 388 GLU A N 1
ATOM 2952 C CA . GLU A 1 388 ? 13.025 -25.488 -7.013 1.00 87.06 388 GLU A CA 1
ATOM 2953 C C . GLU A 1 388 ? 12.931 -24.000 -7.376 1.00 87.06 388 GLU A C 1
ATOM 2955 O O . GLU A 1 388 ? 13.624 -23.544 -8.284 1.00 87.06 388 GLU A O 1
ATOM 2960 N N . ILE A 1 389 ? 12.141 -23.225 -6.626 1.00 89.94 389 ILE A N 1
ATOM 2961 C CA . ILE A 1 389 ? 11.962 -21.789 -6.870 1.00 89.94 389 ILE A CA 1
ATOM 2962 C C . ILE A 1 389 ? 13.247 -21.010 -6.606 1.00 89.94 389 ILE A C 1
ATOM 2964 O O . ILE A 1 389 ? 13.605 -20.148 -7.402 1.00 89.94 389 ILE A O 1
ATOM 2968 N N . GLN A 1 390 ? 13.986 -21.335 -5.543 1.00 89.50 390 GLN A N 1
ATOM 2969 C CA . GLN A 1 390 ? 15.281 -20.705 -5.285 1.00 89.50 390 GLN A CA 1
ATOM 2970 C C . GLN A 1 390 ? 16.298 -21.004 -6.392 1.00 89.50 390 GLN A C 1
ATOM 2972 O O . GLN A 1 390 ? 17.112 -20.147 -6.729 1.00 89.50 390 GLN A O 1
ATOM 2977 N N . SER A 1 391 ? 16.279 -22.217 -6.953 1.00 91.88 391 SER A N 1
ATOM 2978 C CA . SER A 1 391 ? 17.134 -22.574 -8.085 1.00 91.88 391 SER A CA 1
ATOM 2979 C C . SER A 1 391 ? 16.744 -21.800 -9.340 1.00 91.88 391 SER A C 1
ATOM 2981 O O . SER A 1 391 ? 17.622 -21.243 -9.991 1.00 91.88 391 SER A O 1
ATOM 2983 N N . LEU A 1 392 ? 15.446 -21.722 -9.646 1.00 92.69 392 LEU A N 1
ATOM 2984 C CA . LEU A 1 392 ? 14.933 -20.966 -10.787 1.00 92.69 392 LEU A CA 1
ATOM 2985 C C . LEU A 1 392 ? 15.250 -19.470 -10.664 1.00 92.69 392 LEU A C 1
ATOM 2987 O O . LEU A 1 392 ? 15.728 -18.868 -11.617 1.00 92.69 392 LEU A O 1
ATOM 2991 N N . ALA A 1 393 ? 15.048 -18.877 -9.486 1.00 93.38 393 ALA A N 1
ATOM 2992 C CA . ALA A 1 393 ? 15.366 -17.473 -9.240 1.00 93.38 393 ALA A CA 1
ATOM 2993 C C . ALA A 1 393 ? 16.864 -17.181 -9.421 1.00 93.38 393 ALA A C 1
ATOM 2995 O O . ALA A 1 393 ? 17.215 -16.175 -10.030 1.00 93.38 393 ALA A O 1
ATOM 2996 N N . ARG A 1 394 ? 17.751 -18.075 -8.954 1.00 93.00 394 ARG A N 1
ATOM 2997 C CA . ARG A 1 394 ? 19.202 -17.945 -9.174 1.00 93.00 394 ARG A CA 1
ATOM 2998 C C . ARG A 1 394 ? 19.596 -18.088 -10.645 1.00 93.00 394 ARG A C 1
ATOM 3000 O O . ARG A 1 394 ? 20.445 -17.325 -11.088 1.00 93.00 394 ARG A O 1
ATOM 3007 N N . ASP A 1 395 ? 18.996 -19.026 -11.385 1.00 94.25 395 ASP A N 1
ATOM 3008 C CA . ASP A 1 395 ? 19.234 -19.172 -12.834 1.00 94.25 395 ASP A CA 1
ATOM 3009 C C . ASP A 1 395 ? 18.830 -17.902 -13.586 1.00 94.25 395 ASP A C 1
ATOM 3011 O O . ASP A 1 395 ? 19.619 -17.344 -14.343 1.00 94.25 395 ASP A O 1
ATOM 3015 N N . LEU A 1 396 ? 17.622 -17.400 -13.314 1.00 94.12 396 LEU A N 1
ATOM 3016 C CA . LEU A 1 396 ? 17.104 -16.185 -13.935 1.00 94.12 396 LEU A CA 1
ATOM 3017 C C . LEU A 1 396 ? 17.934 -14.954 -13.561 1.00 94.12 396 LEU A C 1
ATOM 3019 O O . LEU A 1 396 ? 18.184 -14.120 -14.422 1.00 94.12 396 LEU A O 1
ATOM 3023 N N . ALA A 1 397 ? 18.393 -14.837 -12.312 1.00 90.44 397 ALA A N 1
ATOM 3024 C CA . ALA A 1 397 ? 19.241 -13.730 -11.867 1.00 90.44 397 ALA A CA 1
ATOM 3025 C C . ALA A 1 397 ? 20.653 -13.774 -12.480 1.00 90.44 397 ALA A C 1
ATOM 3027 O O . ALA A 1 397 ? 21.231 -12.730 -12.756 1.00 90.44 397 ALA A O 1
ATOM 3028 N N . GLY A 1 398 ? 21.207 -14.971 -12.702 1.00 82.31 398 GLY A N 1
ATOM 3029 C CA . GLY A 1 398 ? 22.570 -15.169 -13.203 1.00 82.31 398 GLY A CA 1
ATOM 3030 C C . GLY A 1 398 ? 22.745 -15.020 -14.717 1.00 82.31 398 GLY A C 1
ATOM 3031 O O . GLY A 1 398 ? 23.864 -15.178 -15.202 1.00 82.31 398 GLY A O 1
ATOM 3032 N N . ARG A 1 399 ? 21.674 -14.752 -15.474 1.00 87.44 399 ARG A N 1
ATOM 3033 C CA . ARG A 1 399 ? 21.742 -14.575 -16.933 1.00 87.44 399 ARG A CA 1
ATOM 3034 C C . ARG A 1 399 ? 22.385 -13.239 -17.287 1.00 87.44 399 ARG A C 1
ATOM 3036 O O . ARG A 1 399 ? 21.916 -12.196 -16.829 1.00 87.44 399 ARG A O 1
ATOM 3043 N N . GLU A 1 400 ? 23.427 -13.290 -18.115 1.00 89.00 400 GLU A N 1
ATOM 3044 C CA . GLU A 1 400 ? 24.067 -12.099 -18.678 1.00 89.00 400 GLU A CA 1
ATOM 3045 C C . GLU A 1 400 ? 23.082 -11.328 -19.562 1.00 89.00 400 GLU A C 1
ATOM 3047 O O . GLU A 1 400 ? 22.377 -11.922 -20.380 1.00 89.00 400 GLU A O 1
ATOM 3052 N N . SER A 1 401 ? 23.047 -10.008 -19.382 1.00 91.94 401 SER A N 1
ATOM 3053 C CA . SER A 1 401 ? 22.156 -9.115 -20.118 1.00 91.94 401 SER A CA 1
ATOM 3054 C C . SER A 1 401 ? 22.823 -8.559 -21.378 1.00 91.94 401 SER A C 1
ATOM 3056 O O . SER A 1 401 ? 23.957 -8.082 -21.347 1.00 91.94 401 SER A O 1
ATOM 3058 N N . SER A 1 402 ? 22.093 -8.591 -22.488 1.00 95.50 402 SER A N 1
ATOM 3059 C CA . SER A 1 402 ? 22.458 -8.049 -23.792 1.00 95.50 402 SER A CA 1
ATOM 3060 C C . SER A 1 402 ? 21.249 -7.325 -24.374 1.00 95.50 402 SER A C 1
ATOM 3062 O O . SER A 1 402 ? 20.216 -7.942 -24.650 1.00 95.50 402 SER A O 1
ATOM 3064 N N . TYR A 1 403 ? 21.379 -6.005 -24.525 1.00 97.69 403 TYR A N 1
ATOM 3065 C CA . TYR A 1 403 ? 20.298 -5.131 -24.968 1.00 97.69 403 TYR A CA 1
ATOM 3066 C C . TYR A 1 403 ? 20.620 -4.492 -26.317 1.00 97.69 403 TYR A C 1
ATOM 3068 O O . TYR A 1 403 ? 21.735 -4.015 -26.538 1.00 97.69 403 TYR A O 1
ATOM 3076 N N . GLU A 1 404 ? 19.639 -4.487 -27.215 1.00 97.69 404 GLU A N 1
ATOM 3077 C CA . GLU A 1 404 ? 19.779 -3.957 -28.571 1.00 97.69 404 GLU A CA 1
ATOM 3078 C C . GLU A 1 404 ? 18.916 -2.706 -28.785 1.00 97.69 404 GLU A C 1
ATOM 3080 O O . GLU A 1 404 ? 17.702 -2.733 -28.584 1.00 97.69 404 GLU A O 1
ATOM 3085 N N . LEU A 1 405 ? 19.529 -1.623 -29.262 1.00 97.56 405 LEU A N 1
ATOM 3086 C CA . LEU A 1 405 ? 18.816 -0.446 -29.755 1.00 97.56 405 LEU A CA 1
ATOM 3087 C C . LEU A 1 405 ? 18.467 -0.659 -31.235 1.00 97.56 405 LEU A C 1
ATOM 3089 O O . LEU A 1 405 ? 19.372 -0.753 -32.061 1.00 97.56 405 LEU A O 1
ATOM 3093 N N . LEU A 1 406 ? 17.177 -0.716 -31.575 1.00 97.50 406 LEU A N 1
ATOM 3094 C CA . LEU A 1 406 ? 16.724 -0.978 -32.945 1.00 97.50 406 LEU A CA 1
ATOM 3095 C C . LEU A 1 406 ? 16.462 0.335 -33.681 1.00 97.50 406 LEU A C 1
ATOM 3097 O O . LEU A 1 406 ? 15.536 1.070 -33.342 1.00 97.50 406 LEU A O 1
ATOM 3101 N N . THR A 1 407 ? 17.250 0.621 -34.715 1.00 95.56 407 THR A N 1
ATOM 3102 C CA . THR A 1 407 ? 17.137 1.868 -35.497 1.00 95.56 407 THR A CA 1
ATOM 3103 C C . THR A 1 407 ? 16.824 1.634 -36.973 1.00 95.56 407 THR A C 1
ATOM 3105 O O . THR A 1 407 ? 16.543 2.590 -37.698 1.00 95.56 407 THR A O 1
ATOM 3108 N N . GLU A 1 408 ? 16.791 0.373 -37.416 1.00 96.44 408 GLU A N 1
ATOM 3109 C CA . GLU A 1 408 ? 16.428 -0.023 -38.779 1.00 96.44 408 GLU A CA 1
ATOM 3110 C C . GLU A 1 408 ? 15.219 -0.977 -38.814 1.00 96.44 408 GLU A C 1
ATOM 3112 O O . GLU A 1 408 ? 15.061 -1.864 -37.975 1.00 96.44 408 GLU A O 1
ATOM 3117 N N . LEU A 1 409 ? 14.352 -0.837 -39.828 1.00 96.44 409 LEU A N 1
ATOM 3118 C CA . LEU A 1 409 ? 13.145 -1.673 -39.956 1.00 96.44 409 LEU A CA 1
ATOM 3119 C C . LEU A 1 409 ? 13.472 -3.167 -40.098 1.00 96.44 409 LEU A C 1
ATOM 3121 O O . LEU A 1 409 ? 12.719 -4.002 -39.610 1.00 96.44 409 LEU A O 1
ATOM 3125 N N . SER A 1 410 ? 14.603 -3.511 -40.717 1.00 97.19 410 SER A N 1
ATOM 3126 C CA . SER A 1 410 ? 15.079 -4.895 -40.822 1.00 97.19 410 SER A CA 1
ATOM 3127 C C . SER A 1 410 ? 15.427 -5.516 -39.469 1.00 97.19 410 SER A C 1
ATOM 3129 O O . SER A 1 410 ? 15.264 -6.723 -39.292 1.00 97.19 410 SER A O 1
ATOM 3131 N N . GLU A 1 411 ? 15.896 -4.715 -38.510 1.00 97.81 411 GLU A N 1
ATOM 3132 C CA . GLU A 1 411 ? 16.181 -5.177 -37.149 1.00 97.81 411 GLU A CA 1
ATOM 3133 C C . GLU A 1 411 ? 14.878 -5.449 -36.397 1.00 97.81 411 GLU A C 1
ATOM 3135 O O . GLU A 1 411 ? 14.742 -6.498 -35.766 1.00 97.81 411 GLU A O 1
ATOM 3140 N N . LEU A 1 412 ? 13.900 -4.548 -36.537 1.00 97.81 412 LEU A N 1
ATOM 3141 C CA . LEU A 1 412 ? 12.554 -4.731 -36.001 1.00 97.81 412 LEU A CA 1
ATOM 3142 C C . LEU A 1 412 ? 11.881 -5.983 -36.581 1.00 97.81 412 LEU A C 1
ATOM 3144 O O . LEU A 1 412 ? 11.346 -6.791 -35.827 1.00 97.81 412 LEU A O 1
ATOM 3148 N N . ASP A 1 413 ? 11.947 -6.187 -37.898 1.00 98.00 413 ASP A N 1
ATOM 3149 C CA . ASP A 1 413 ? 11.371 -7.365 -38.558 1.00 98.00 413 ASP A CA 1
ATOM 3150 C C . ASP A 1 413 ? 12.010 -8.671 -38.047 1.00 98.00 413 ASP A C 1
ATOM 3152 O O . ASP A 1 413 ? 11.307 -9.656 -37.806 1.00 98.00 413 ASP A O 1
ATOM 3156 N N . ARG A 1 414 ? 13.328 -8.674 -37.794 1.00 98.06 414 ARG A N 1
ATOM 3157 C CA . ARG A 1 414 ? 14.016 -9.811 -37.160 1.00 98.06 414 ARG A CA 1
ATOM 3158 C C . ARG A 1 414 ? 13.515 -10.055 -35.736 1.00 98.06 414 ARG A C 1
ATOM 3160 O O . ARG A 1 414 ? 13.268 -11.204 -35.376 1.00 98.06 414 ARG A O 1
ATOM 3167 N N . TRP A 1 415 ? 13.384 -9.008 -34.924 1.00 98.31 415 TRP A N 1
ATOM 3168 C CA . TRP A 1 415 ? 12.896 -9.138 -33.549 1.00 98.31 415 TRP A CA 1
ATOM 3169 C C . TRP A 1 415 ? 11.445 -9.614 -33.490 1.00 98.31 415 TRP A C 1
ATOM 3171 O O . TRP A 1 415 ? 11.126 -10.471 -32.673 1.00 98.31 415 TRP A O 1
ATOM 3181 N N . ILE A 1 416 ? 10.582 -9.158 -34.397 1.00 98.19 416 ILE A N 1
ATOM 3182 C CA . ILE A 1 416 ? 9.200 -9.645 -34.506 1.00 98.19 416 ILE A CA 1
ATOM 3183 C C . ILE A 1 416 ? 9.162 -11.151 -34.763 1.00 98.19 416 ILE A C 1
ATOM 3185 O O . ILE A 1 416 ? 8.358 -11.849 -34.151 1.00 98.19 416 ILE A O 1
ATOM 3189 N N . GLU A 1 417 ? 10.035 -11.669 -35.625 1.00 98.06 417 GLU A N 1
ATOM 3190 C CA . GLU A 1 417 ? 10.120 -13.108 -35.875 1.00 98.06 417 GLU A CA 1
ATOM 3191 C C . GLU A 1 417 ? 10.581 -13.880 -34.626 1.00 98.06 417 GLU A C 1
ATOM 3193 O O . GLU A 1 417 ? 9.999 -14.911 -34.293 1.00 98.06 417 GLU A O 1
ATOM 3198 N N . LEU A 1 418 ? 11.554 -13.354 -33.872 1.00 98.25 418 LEU A N 1
ATOM 3199 C CA . LEU A 1 418 ? 11.975 -13.946 -32.593 1.00 98.25 418 LEU A CA 1
ATOM 3200 C C . LEU A 1 418 ? 10.833 -13.967 -31.565 1.00 98.25 418 LEU A C 1
ATOM 3202 O O . LEU A 1 418 ? 10.615 -14.979 -30.899 1.00 98.25 418 LEU A O 1
ATOM 3206 N N . LEU A 1 419 ? 10.074 -12.874 -31.465 1.00 98.25 419 LEU A N 1
ATOM 3207 C CA . LEU A 1 419 ? 8.918 -12.760 -30.571 1.00 98.25 419 LEU A CA 1
ATOM 3208 C C . LEU A 1 419 ? 7.812 -13.751 -30.967 1.00 98.25 419 LEU A C 1
ATOM 3210 O O . LEU A 1 419 ? 7.261 -14.434 -30.102 1.00 98.25 419 LEU A O 1
ATOM 3214 N N . ARG A 1 420 ? 7.549 -13.905 -32.273 1.00 97.69 420 ARG A N 1
ATOM 3215 C CA . ARG A 1 420 ? 6.604 -14.901 -32.806 1.00 97.69 420 ARG A CA 1
ATOM 3216 C C . ARG A 1 420 ? 7.017 -16.331 -32.489 1.00 97.69 420 ARG A C 1
ATOM 3218 O O . ARG A 1 420 ? 6.175 -17.130 -32.090 1.00 97.69 420 ARG A O 1
ATOM 3225 N N . GLN A 1 421 ? 8.300 -16.648 -32.641 1.00 97.75 421 GLN A N 1
ATOM 3226 C CA . GLN A 1 421 ? 8.835 -17.971 -32.314 1.00 97.75 421 GLN A CA 1
ATOM 3227 C C . GLN A 1 421 ? 8.764 -18.268 -30.813 1.00 97.75 421 GLN A C 1
ATOM 3229 O O . GLN A 1 421 ? 8.509 -19.409 -30.429 1.00 97.75 421 GLN A O 1
ATOM 3234 N N . ALA A 1 422 ? 8.965 -17.258 -29.963 1.00 97.50 422 ALA A N 1
ATOM 3235 C CA . ALA A 1 422 ? 8.870 -17.410 -28.515 1.00 97.50 422 ALA A CA 1
ATOM 3236 C C . ALA A 1 422 ? 7.426 -17.609 -28.026 1.00 97.50 422 ALA A C 1
ATOM 3238 O O . ALA A 1 422 ? 7.212 -18.308 -27.033 1.00 97.50 422 ALA A O 1
ATOM 3239 N N . GLY A 1 423 ? 6.444 -16.978 -28.680 1.00 97.31 423 GLY A N 1
ATOM 3240 C CA . GLY A 1 423 ? 5.013 -17.055 -28.354 1.00 97.31 423 GLY A CA 1
ATOM 3241 C C . GLY A 1 423 ? 4.597 -16.358 -27.050 1.00 97.31 423 GLY A C 1
ATOM 3242 O O . GLY A 1 423 ? 3.440 -15.980 -26.892 1.00 97.31 423 GLY A O 1
ATOM 3243 N N . GLU A 1 424 ? 5.526 -16.152 -26.117 1.00 97.75 424 GLU A N 1
ATOM 3244 C CA . GLU A 1 424 ? 5.340 -15.421 -24.863 1.00 97.75 424 GLU A CA 1
ATOM 3245 C C . GLU A 1 424 ? 6.527 -14.472 -24.670 1.00 97.75 424 GLU A C 1
ATOM 3247 O O . GLU A 1 424 ? 7.672 -14.930 -24.615 1.00 97.75 424 GLU A O 1
ATOM 3252 N N . PHE A 1 425 ? 6.273 -13.172 -24.536 1.00 98.62 425 PHE A N 1
ATOM 3253 C CA . PHE A 1 425 ? 7.331 -12.170 -24.403 1.00 98.62 425 PHE A CA 1
ATOM 3254 C C . PHE A 1 425 ? 6.902 -11.002 -23.520 1.00 98.62 425 PHE A C 1
ATOM 3256 O O . PHE A 1 425 ? 5.712 -10.710 -23.393 1.00 98.62 425 PHE A O 1
ATOM 3263 N N . ALA A 1 426 ? 7.882 -10.346 -22.904 1.00 98.69 426 ALA A N 1
ATOM 3264 C CA . ALA A 1 426 ? 7.658 -9.115 -22.170 1.00 98.69 426 ALA A CA 1
ATOM 3265 C C . ALA A 1 426 ? 7.616 -7.913 -23.106 1.00 98.69 426 ALA A C 1
ATOM 3267 O O . ALA A 1 426 ? 8.298 -7.896 -24.133 1.00 98.69 426 ALA A O 1
ATOM 3268 N N . PHE A 1 427 ? 6.794 -6.945 -22.732 1.00 98.31 427 PHE A N 1
ATOM 3269 C CA . PHE A 1 427 ? 6.534 -5.708 -23.439 1.00 98.31 427 PHE A CA 1
ATOM 3270 C C . PHE A 1 427 ? 6.424 -4.576 -22.424 1.00 98.31 427 PHE A C 1
ATOM 3272 O O . PHE A 1 427 ? 5.758 -4.739 -21.398 1.00 98.31 427 PHE A O 1
ATOM 3279 N N . ASP A 1 428 ? 7.031 -3.445 -22.753 1.00 97.81 428 ASP A N 1
ATOM 3280 C CA . ASP A 1 428 ? 6.899 -2.203 -22.003 1.00 97.81 428 ASP A CA 1
ATOM 3281 C C . ASP A 1 428 ? 6.894 -0.992 -22.956 1.00 97.81 428 ASP A C 1
ATOM 3283 O O . ASP A 1 428 ? 7.398 -1.056 -24.089 1.00 97.81 428 ASP A O 1
ATOM 3287 N N . CYS A 1 429 ? 6.234 0.088 -22.531 1.00 95.75 429 CYS A N 1
ATOM 3288 C CA . CYS A 1 429 ? 6.053 1.305 -23.309 1.00 95.75 429 CYS A CA 1
ATOM 3289 C C . CYS A 1 429 ? 6.568 2.531 -22.554 1.00 95.75 429 CYS A C 1
ATOM 3291 O O . CYS A 1 429 ? 5.967 2.994 -21.583 1.00 95.75 429 CYS A O 1
ATOM 3293 N N . GLU A 1 430 ? 7.575 3.176 -23.132 1.00 96.56 430 GLU A N 1
ATOM 3294 C CA . GLU A 1 430 ? 8.049 4.474 -22.667 1.00 96.56 430 GLU A CA 1
ATOM 3295 C C . GLU A 1 430 ? 7.162 5.584 -23.216 1.00 96.56 430 GLU A C 1
ATOM 3297 O O . GLU A 1 430 ? 6.730 5.539 -24.373 1.00 96.56 430 GLU A O 1
ATOM 3302 N N . THR A 1 431 ? 6.860 6.595 -22.401 1.00 96.44 431 THR A N 1
ATOM 3303 C CA . THR A 1 431 ? 5.831 7.587 -22.746 1.00 96.44 431 THR A CA 1
ATOM 3304 C C . THR A 1 431 ? 6.159 9.010 -22.305 1.00 96.44 431 THR A C 1
ATOM 3306 O O . THR A 1 431 ? 7.056 9.255 -21.501 1.00 96.44 431 THR A O 1
ATOM 3309 N N . THR A 1 432 ? 5.408 9.981 -22.830 1.00 94.31 432 THR A N 1
ATOM 3310 C CA . THR A 1 432 ? 5.585 11.415 -22.536 1.00 94.31 432 THR A CA 1
ATOM 3311 C C . THR A 1 432 ? 5.250 11.835 -21.098 1.00 94.31 432 THR A C 1
ATOM 3313 O O . THR A 1 432 ? 5.591 12.951 -20.702 1.00 94.31 432 THR A O 1
ATOM 3316 N N . GLY A 1 433 ? 4.603 10.985 -20.295 1.00 91.69 433 GLY A N 1
ATOM 3317 C CA . GLY A 1 433 ? 4.251 11.296 -18.908 1.00 91.69 433 GLY A CA 1
ATOM 3318 C C . GLY A 1 433 ? 3.517 10.154 -18.212 1.00 91.69 433 GLY A C 1
ATOM 3319 O O . GLY A 1 433 ? 3.271 9.129 -18.818 1.00 91.69 433 GLY A O 1
ATOM 3320 N N . LEU A 1 434 ? 3.145 10.334 -16.940 1.00 90.06 434 LEU A N 1
ATOM 3321 C CA . LEU A 1 434 ? 2.529 9.278 -16.113 1.00 90.06 434 LEU A CA 1
ATOM 3322 C C . LEU A 1 434 ? 0.998 9.162 -16.256 1.00 90.06 434 LEU A C 1
ATOM 3324 O O . LEU A 1 434 ? 0.402 8.211 -15.746 1.00 90.06 434 LEU A O 1
ATOM 3328 N N . ASP A 1 435 ? 0.338 10.129 -16.901 1.00 91.94 435 ASP A N 1
ATOM 3329 C CA . ASP A 1 435 ? -1.101 10.054 -17.167 1.00 91.94 435 ASP A CA 1
ATOM 3330 C C . ASP A 1 435 ? -1.361 9.280 -18.462 1.00 91.94 435 ASP A C 1
ATOM 3332 O O . ASP A 1 435 ? -1.375 9.841 -19.555 1.00 91.94 435 ASP A O 1
ATOM 3336 N N . SER A 1 436 ? -1.641 7.985 -18.318 1.00 92.75 436 SER A N 1
ATOM 3337 C CA . SER A 1 436 ? -1.971 7.061 -19.416 1.00 92.75 436 SER A CA 1
ATOM 3338 C C . SER A 1 436 ? -3.094 7.511 -20.365 1.00 92.75 436 SER A C 1
ATOM 3340 O O . SER A 1 436 ? -3.231 6.939 -21.444 1.00 92.75 436 SER A O 1
ATOM 3342 N N . LEU A 1 437 ? -3.949 8.459 -19.960 1.00 92.81 437 LEU A N 1
ATOM 3343 C CA . LEU A 1 437 ? -5.042 8.954 -20.804 1.00 92.81 437 LEU A CA 1
ATOM 3344 C C . LEU A 1 437 ? -4.581 10.046 -21.776 1.00 92.81 437 LEU A C 1
ATOM 3346 O O . LEU A 1 437 ? -5.241 10.262 -22.790 1.00 92.81 437 LEU A O 1
ATOM 3350 N N . GLN A 1 438 ? -3.443 10.686 -21.498 1.00 92.31 438 GLN A N 1
ATOM 3351 C CA . GLN A 1 438 ? -2.844 11.738 -22.329 1.00 92.31 438 GLN A CA 1
ATOM 3352 C C . GLN A 1 438 ? -1.519 11.305 -22.945 1.00 92.31 438 GLN A C 1
ATOM 3354 O O . GLN A 1 438 ? -1.204 11.718 -24.059 1.00 92.31 438 GLN A O 1
ATOM 3359 N N . ALA A 1 439 ? -0.776 10.453 -22.241 1.00 93.81 439 ALA A N 1
ATOM 3360 C CA . ALA A 1 439 ? 0.554 10.003 -22.604 1.00 93.81 439 ALA A CA 1
ATOM 3361 C C . ALA A 1 439 ? 0.608 9.429 -24.028 1.00 93.81 439 ALA A C 1
ATOM 3363 O O . ALA A 1 439 ? -0.275 8.679 -24.457 1.00 93.81 439 ALA A O 1
ATOM 3364 N N . GLU A 1 440 ? 1.661 9.796 -24.753 1.00 94.19 440 GLU A N 1
ATOM 3365 C CA . GLU A 1 440 ? 1.963 9.312 -26.098 1.00 94.19 440 GLU A CA 1
ATOM 3366 C C . GLU A 1 440 ? 3.199 8.402 -26.048 1.00 94.19 440 GLU A C 1
ATOM 3368 O O . GLU A 1 440 ? 4.102 8.672 -25.246 1.00 94.19 440 GLU A O 1
ATOM 3373 N N . PRO A 1 441 ? 3.261 7.334 -26.868 1.00 96.50 441 PRO A N 1
ATOM 3374 C CA . PRO A 1 441 ? 4.433 6.467 -26.927 1.00 96.50 441 PRO A CA 1
ATOM 3375 C C . PRO A 1 441 ? 5.676 7.206 -27.431 1.00 96.50 441 PRO A C 1
ATOM 3377 O O . PRO A 1 441 ? 5.643 7.834 -28.488 1.00 96.50 441 PRO A O 1
ATOM 3380 N N . LEU A 1 442 ? 6.783 7.064 -26.707 1.00 96.31 442 LEU A N 1
ATOM 3381 C CA . LEU A 1 442 ? 8.122 7.516 -27.102 1.00 96.31 442 LEU A CA 1
ATOM 3382 C C . LEU A 1 442 ? 8.997 6.365 -27.603 1.00 96.31 442 LEU A C 1
ATOM 3384 O O . LEU A 1 442 ? 9.923 6.583 -28.385 1.00 96.31 442 LEU A O 1
ATOM 3388 N N . GLY A 1 443 ? 8.686 5.142 -27.187 1.00 96.94 443 GLY A N 1
ATOM 3389 C CA . GLY A 1 443 ? 9.359 3.936 -27.631 1.00 96.94 443 GLY A CA 1
ATOM 3390 C C . GLY A 1 443 ? 8.782 2.691 -26.976 1.00 96.94 443 GLY A C 1
ATOM 3391 O O . GLY A 1 443 ? 7.926 2.773 -26.096 1.00 96.94 443 GLY A O 1
ATOM 3392 N N . PHE A 1 444 ? 9.250 1.537 -27.434 1.00 98.25 444 PHE A N 1
ATOM 3393 C CA . PHE A 1 444 ? 8.786 0.235 -26.966 1.00 98.25 444 PHE A CA 1
ATOM 3394 C C . PHE A 1 444 ? 9.962 -0.680 -26.697 1.00 98.25 444 PHE A C 1
ATOM 3396 O O . PHE A 1 444 ? 10.900 -0.718 -27.496 1.00 98.25 444 PHE A O 1
ATOM 3403 N N . SER A 1 445 ? 9.889 -1.467 -25.635 1.00 98.56 445 SER A N 1
ATOM 3404 C CA . SER A 1 445 ? 10.869 -2.506 -25.357 1.00 98.56 445 SER A CA 1
ATOM 3405 C C . SER A 1 445 ? 10.237 -3.891 -25.346 1.00 98.56 445 SER A C 1
ATOM 3407 O O . SER A 1 445 ? 9.046 -4.071 -25.085 1.00 98.56 445 SER A O 1
ATOM 3409 N N . PHE A 1 446 ? 11.051 -4.886 -25.696 1.00 98.69 446 PHE A N 1
ATOM 3410 C CA . PHE A 1 446 ? 10.636 -6.282 -25.756 1.00 98.69 446 PHE A CA 1
ATOM 3411 C C . PHE A 1 446 ? 11.710 -7.194 -25.188 1.00 98.69 446 PHE A C 1
ATOM 3413 O O . PHE A 1 446 ? 12.897 -6.962 -25.400 1.00 98.69 446 PHE A O 1
ATOM 3420 N N . SER A 1 447 ? 11.293 -8.290 -24.557 1.00 98.62 447 SER A N 1
ATOM 3421 C CA . SER A 1 447 ? 12.183 -9.397 -24.203 1.00 98.62 447 SER A CA 1
ATOM 3422 C C . SER A 1 447 ? 11.510 -10.734 -24.489 1.00 98.62 447 SER A C 1
ATOM 3424 O O . SER A 1 447 ? 10.417 -11.012 -23.994 1.00 98.62 447 SER A O 1
ATOM 3426 N N . HIS A 1 448 ? 12.162 -11.582 -25.286 1.00 97.62 448 HIS A N 1
ATOM 3427 C CA . HIS A 1 448 ? 11.682 -12.935 -25.598 1.00 97.62 448 HIS A CA 1
ATOM 3428 C C . HIS A 1 448 ? 12.433 -14.024 -24.810 1.00 97.62 448 HIS A C 1
ATOM 3430 O O . HIS A 1 448 ? 11.962 -15.157 -24.687 1.00 97.62 448 HIS A O 1
ATOM 3436 N N . GLU A 1 449 ? 13.610 -13.697 -24.270 1.00 96.94 449 GLU A N 1
ATOM 3437 C CA . GLU A 1 449 ? 14.488 -14.600 -23.528 1.00 96.94 449 GLU A CA 1
ATOM 3438 C C . GLU A 1 449 ? 15.151 -13.835 -22.369 1.00 96.94 449 GLU A C 1
ATOM 3440 O O . GLU A 1 449 ? 15.631 -12.728 -22.597 1.00 96.94 449 GLU A O 1
ATOM 3445 N N . PRO A 1 450 ? 15.220 -14.401 -21.145 1.00 97.50 450 PRO A N 1
ATOM 3446 C CA . PRO A 1 450 ? 15.912 -13.763 -20.025 1.00 97.50 450 PRO A CA 1
ATOM 3447 C C . PRO A 1 450 ? 17.352 -13.376 -20.374 1.00 97.50 450 PRO A C 1
ATOM 3449 O O . PRO A 1 450 ? 18.130 -14.229 -20.808 1.00 97.50 450 PRO A O 1
ATOM 3452 N N . GLY A 1 451 ? 17.699 -12.109 -20.160 1.00 96.62 451 GLY A N 1
ATOM 3453 C CA . GLY A 1 451 ? 18.984 -11.524 -20.541 1.00 96.62 451 GLY A CA 1
ATOM 3454 C C . GLY A 1 451 ? 19.038 -10.979 -21.967 1.00 96.62 451 GLY A C 1
ATOM 3455 O O . GLY A 1 451 ? 20.056 -10.414 -22.346 1.00 96.62 451 GLY A O 1
ATOM 3456 N N . LYS A 1 452 ? 17.984 -11.111 -22.779 1.00 97.94 452 LYS A N 1
ATOM 3457 C CA . LYS A 1 452 ? 17.932 -10.545 -24.134 1.00 97.94 452 LYS A CA 1
ATOM 3458 C C . LYS A 1 452 ? 16.716 -9.659 -24.291 1.00 97.94 452 LYS A C 1
ATOM 3460 O O . LYS A 1 452 ? 15.576 -10.125 -24.207 1.00 97.94 452 LYS A O 1
ATOM 3465 N N . ALA A 1 453 ? 16.962 -8.390 -24.571 1.00 98.56 453 ALA A N 1
ATOM 3466 C CA . ALA A 1 453 ? 15.907 -7.421 -24.794 1.00 98.56 453 ALA A CA 1
ATOM 3467 C C . ALA A 1 453 ? 16.302 -6.402 -25.861 1.00 98.56 453 ALA A C 1
ATOM 3469 O O . ALA A 1 453 ? 17.473 -6.263 -26.214 1.00 98.56 453 ALA A O 1
ATOM 3470 N N . CYS A 1 454 ? 15.316 -5.692 -26.386 1.00 98.50 454 CYS A N 1
ATOM 3471 C CA . CYS A 1 454 ? 15.541 -4.595 -27.310 1.00 98.50 454 CYS A CA 1
ATOM 3472 C C . CYS A 1 454 ? 14.719 -3.371 -26.936 1.00 98.50 454 CYS A C 1
ATOM 3474 O O . CYS A 1 454 ? 13.689 -3.499 -26.277 1.00 98.50 454 CYS A O 1
ATOM 3476 N N . TYR A 1 455 ? 15.135 -2.214 -27.442 1.00 98.50 455 TYR A N 1
ATOM 3477 C CA . TYR A 1 455 ? 14.377 -0.972 -27.393 1.00 98.50 455 TYR A CA 1
ATOM 3478 C C . TYR A 1 455 ? 14.219 -0.373 -28.793 1.00 98.50 455 TYR A C 1
ATOM 3480 O O . TYR A 1 455 ? 15.167 -0.318 -29.578 1.00 98.50 455 TYR A O 1
ATOM 3488 N N . ILE A 1 456 ? 13.006 0.080 -29.096 1.00 97.94 456 ILE A N 1
ATOM 3489 C CA . ILE A 1 456 ? 12.602 0.692 -30.359 1.00 97.94 456 ILE A CA 1
ATOM 3490 C C . ILE A 1 456 ? 12.199 2.143 -30.074 1.00 97.94 456 ILE A C 1
ATOM 3492 O O . ILE A 1 456 ? 11.082 2.372 -29.601 1.00 97.94 456 ILE A O 1
ATOM 3496 N N . PRO A 1 457 ? 13.057 3.135 -30.360 1.00 96.94 457 PRO A N 1
ATOM 3497 C CA . PRO A 1 457 ? 12.714 4.536 -30.180 1.00 96.94 457 PRO A CA 1
ATOM 3498 C C . PRO A 1 457 ? 11.820 5.046 -31.317 1.00 96.94 457 PRO A C 1
ATOM 3500 O O . PRO A 1 457 ? 12.094 4.825 -32.502 1.00 96.94 457 PRO A O 1
ATOM 3503 N N . LEU A 1 458 ? 10.779 5.792 -30.949 1.00 95.94 458 LEU A N 1
ATOM 3504 C CA . LEU A 1 458 ? 9.982 6.616 -31.863 1.00 95.94 458 LEU A CA 1
ATOM 3505 C C . LEU A 1 458 ? 10.445 8.077 -31.861 1.00 95.94 458 LEU A C 1
ATOM 3507 O O . LEU A 1 458 ? 10.327 8.768 -32.872 1.00 95.94 458 LEU A O 1
ATOM 3511 N N . GLU A 1 459 ? 10.980 8.538 -30.732 1.00 93.62 459 GLU A N 1
ATOM 3512 C CA . GLU A 1 459 ? 11.488 9.891 -30.525 1.00 93.62 459 GLU A CA 1
ATOM 3513 C C . GLU A 1 459 ? 12.767 9.852 -29.670 1.00 93.62 459 GLU A C 1
ATOM 3515 O O . GLU A 1 459 ? 12.980 8.935 -28.878 1.00 93.62 459 GLU A O 1
ATOM 3520 N N . GLY A 1 460 ? 13.638 10.847 -29.838 1.00 88.75 460 GLY A N 1
ATOM 3521 C CA . GLY A 1 460 ? 14.831 11.036 -29.018 1.00 88.75 460 GLY A CA 1
ATOM 3522 C C . GLY A 1 460 ? 15.560 12.335 -29.372 1.00 88.75 460 GLY A C 1
ATOM 3523 O O . GLY A 1 460 ? 15.306 12.916 -30.432 1.00 88.75 460 GLY A O 1
ATOM 3524 N N . PRO A 1 461 ? 16.490 12.806 -28.522 1.00 87.00 461 PRO A N 1
ATOM 3525 C CA . PRO A 1 461 ? 17.134 14.106 -28.705 1.00 87.00 461 PRO A CA 1
ATOM 3526 C C . PRO A 1 461 ? 18.091 14.122 -29.906 1.00 87.00 461 PRO A C 1
ATOM 3528 O O . PRO A 1 461 ? 18.225 15.146 -30.577 1.00 87.00 461 PRO A O 1
ATOM 3531 N N . GLN A 1 462 ? 18.787 13.005 -30.155 1.00 84.25 462 GLN A N 1
ATOM 3532 C CA . GLN A 1 462 ? 19.758 12.810 -31.236 1.00 84.25 462 GLN A CA 1
ATOM 3533 C C . GLN A 1 462 ? 19.837 11.317 -31.602 1.00 84.25 462 GLN A C 1
ATOM 3535 O O . GLN A 1 462 ? 19.839 10.472 -30.710 1.00 84.25 462 GLN A O 1
ATOM 3540 N N . GLY A 1 463 ? 19.952 11.001 -32.896 1.00 82.81 463 GLY A N 1
ATOM 3541 C CA . GLY A 1 463 ? 20.075 9.630 -33.416 1.00 82.81 463 GLY A CA 1
ATOM 3542 C C . GLY A 1 463 ? 19.006 9.277 -34.455 1.00 82.81 463 GLY A C 1
ATOM 3543 O O . GLY A 1 463 ? 18.124 10.085 -34.748 1.00 82.81 463 GLY A O 1
ATOM 3544 N N . THR A 1 464 ? 19.110 8.087 -35.048 1.00 89.56 464 THR A N 1
ATOM 3545 C CA . THR A 1 464 ? 18.108 7.565 -35.991 1.00 89.56 464 THR A CA 1
ATOM 3546 C C . THR A 1 464 ? 16.984 6.888 -35.212 1.00 89.56 464 THR A C 1
ATOM 3548 O O . THR A 1 464 ? 17.253 6.041 -34.365 1.00 89.56 464 THR A O 1
ATOM 3551 N N . VAL A 1 465 ? 15.736 7.244 -35.514 1.00 94.12 465 VAL A N 1
ATOM 3552 C CA . VAL A 1 465 ? 14.528 6.627 -34.944 1.00 94.12 465 VAL A CA 1
ATOM 3553 C C . VAL A 1 465 ? 13.681 6.012 -36.051 1.00 94.12 465 VAL A C 1
ATOM 3555 O O . VAL A 1 465 ? 13.771 6.427 -37.213 1.00 94.12 465 VAL A O 1
ATOM 3558 N N . LEU A 1 466 ? 12.855 5.024 -35.706 1.00 93.94 466 LEU A N 1
ATOM 3559 C CA . LEU A 1 466 ? 11.978 4.384 -36.681 1.00 93.94 466 LEU A CA 1
ATOM 3560 C C . LEU A 1 466 ? 10.716 5.222 -36.940 1.00 93.94 466 LEU A C 1
ATOM 3562 O O . LEU A 1 466 ? 10.186 5.836 -36.015 1.00 93.94 466 LEU A O 1
ATOM 3566 N N . PRO A 1 467 ? 10.179 5.233 -38.178 1.00 94.62 467 PRO A N 1
ATOM 3567 C CA . PRO A 1 467 ? 8.936 5.940 -38.473 1.00 94.62 467 PRO A CA 1
ATOM 3568 C C . PRO A 1 467 ? 7.762 5.372 -37.649 1.00 94.62 467 PRO A C 1
ATOM 3570 O O . PRO A 1 467 ? 7.467 4.180 -37.786 1.00 94.62 467 PRO A O 1
ATOM 3573 N N . PRO A 1 468 ? 7.034 6.192 -36.861 1.00 94.75 468 PRO A N 1
ATOM 3574 C CA . PRO A 1 468 ? 5.988 5.697 -35.962 1.00 94.75 468 PRO A CA 1
ATOM 3575 C C . PRO A 1 468 ? 4.902 4.855 -36.636 1.00 94.75 468 PRO A C 1
ATOM 3577 O O . PRO A 1 468 ? 4.501 3.835 -36.088 1.00 94.75 468 PRO A O 1
ATOM 3580 N N . GLU A 1 469 ? 4.463 5.215 -37.844 1.00 95.44 469 GLU A N 1
ATOM 3581 C CA . GLU A 1 469 ? 3.438 4.454 -38.578 1.00 95.44 469 GLU A CA 1
ATOM 3582 C C . GLU A 1 469 ? 3.925 3.062 -39.023 1.00 95.44 469 GLU A C 1
ATOM 3584 O O . GLU A 1 469 ? 3.166 2.090 -38.986 1.00 95.44 469 GLU A O 1
ATOM 3589 N N . GLU A 1 470 ? 5.203 2.932 -39.390 1.00 96.94 470 GLU A N 1
ATOM 3590 C CA . GLU A 1 470 ? 5.797 1.646 -39.777 1.00 96.94 470 GLU A CA 1
ATOM 3591 C C . GLU A 1 470 ? 5.960 0.717 -38.568 1.00 96.94 470 GLU A C 1
ATOM 3593 O O . GLU A 1 470 ? 5.707 -0.488 -38.680 1.00 96.94 470 GLU A O 1
ATOM 3598 N N . VAL A 1 471 ? 6.335 1.279 -37.411 1.00 97.12 471 VAL A N 1
ATOM 3599 C CA . VAL A 1 471 ? 6.388 0.557 -36.129 1.00 97.12 471 VAL A CA 1
ATOM 3600 C C . VAL A 1 471 ? 4.979 0.150 -35.706 1.00 97.12 471 VAL A C 1
ATOM 3602 O O . VAL A 1 471 ? 4.739 -1.019 -35.414 1.00 97.12 471 VAL A O 1
ATOM 3605 N N . ARG A 1 472 ? 4.016 1.075 -35.756 1.00 96.94 472 ARG A N 1
ATOM 3606 C CA . ARG A 1 472 ? 2.615 0.836 -35.394 1.00 96.94 472 ARG A CA 1
ATOM 3607 C C . ARG A 1 472 ? 1.995 -0.305 -36.184 1.00 96.94 472 ARG A C 1
ATOM 3609 O O . ARG A 1 472 ? 1.388 -1.189 -35.592 1.00 96.94 472 ARG A O 1
ATOM 3616 N N . SER A 1 473 ? 2.153 -0.307 -37.507 1.00 97.25 473 SER A N 1
ATOM 3617 C CA . SER A 1 473 ? 1.614 -1.352 -38.389 1.00 97.25 473 SER A CA 1
ATOM 3618 C C . SER A 1 473 ? 2.132 -2.750 -38.013 1.00 97.25 473 SER A C 1
ATOM 3620 O O . SER A 1 473 ? 1.370 -3.718 -37.896 1.00 97.25 473 SER A O 1
ATOM 3622 N N . ARG A 1 474 ? 3.437 -2.843 -37.739 1.00 97.38 474 ARG A N 1
ATOM 3623 C CA . ARG A 1 474 ? 4.118 -4.076 -37.336 1.00 97.38 474 ARG A CA 1
ATOM 3624 C C . ARG A 1 474 ? 3.717 -4.546 -35.944 1.00 97.38 474 ARG A C 1
ATOM 3626 O O . ARG A 1 474 ? 3.317 -5.699 -35.784 1.00 97.38 474 ARG A O 1
ATOM 3633 N N . LEU A 1 475 ? 3.766 -3.649 -34.959 1.00 96.50 475 LEU A N 1
ATOM 3634 C CA . LEU A 1 475 ? 3.376 -3.958 -33.586 1.00 96.50 475 LEU A CA 1
ATOM 3635 C C . LEU A 1 475 ? 1.899 -4.310 -33.491 1.00 96.50 475 LEU A C 1
ATOM 3637 O O . LEU A 1 475 ? 1.561 -5.240 -32.777 1.00 96.50 475 LEU A O 1
ATOM 3641 N N . LYS A 1 476 ? 1.020 -3.662 -34.261 1.00 96.94 476 LYS A N 1
ATOM 3642 C CA . LYS A 1 476 ? -0.393 -4.046 -34.335 1.00 96.94 476 LYS A CA 1
ATOM 3643 C C . LYS A 1 476 ? -0.537 -5.499 -34.789 1.00 96.94 476 LYS A C 1
ATOM 3645 O O . LYS A 1 476 ? -1.229 -6.282 -34.155 1.00 96.94 476 LYS A O 1
ATOM 3650 N N . THR A 1 477 ? 0.177 -5.887 -35.843 1.00 96.38 477 THR A N 1
ATOM 3651 C CA . THR A 1 477 ? 0.131 -7.263 -36.363 1.00 96.38 477 THR A CA 1
ATOM 3652 C C . THR A 1 477 ? 0.688 -8.292 -35.369 1.00 96.38 477 THR A C 1
ATOM 3654 O O . THR A 1 477 ? 0.246 -9.437 -35.368 1.00 96.38 477 THR A O 1
ATOM 3657 N N . LEU A 1 478 ? 1.673 -7.918 -34.546 1.00 96.75 478 LEU A N 1
ATOM 3658 C CA . LEU A 1 478 ? 2.254 -8.792 -33.522 1.00 96.75 478 LEU A CA 1
ATOM 3659 C C . LEU A 1 478 ? 1.390 -8.869 -32.254 1.00 96.75 478 LEU A C 1
ATOM 3661 O O . LEU A 1 478 ? 1.104 -9.959 -31.775 1.00 96.75 478 LEU A O 1
ATOM 3665 N N . LEU A 1 479 ? 1.004 -7.722 -31.699 1.00 96.50 479 LEU A N 1
ATOM 3666 C CA . LEU A 1 479 ? 0.343 -7.610 -30.400 1.00 96.50 479 LEU A CA 1
ATOM 3667 C C . LEU A 1 479 ? -1.142 -8.001 -30.461 1.00 96.50 479 LEU A C 1
ATOM 3669 O O . LEU A 1 479 ? -1.670 -8.514 -29.481 1.00 96.50 479 LEU A O 1
ATOM 3673 N N . GLU A 1 480 ? -1.827 -7.785 -31.590 1.00 96.75 480 GLU A N 1
ATOM 3674 C CA . GLU A 1 480 ? -3.226 -8.217 -31.760 1.00 96.75 480 GLU A CA 1
ATOM 3675 C C . GLU A 1 480 ? -3.351 -9.707 -32.153 1.00 96.75 480 GLU A C 1
ATOM 3677 O O . GLU A 1 480 ? -4.464 -10.205 -32.324 1.00 96.75 480 GLU A O 1
ATOM 3682 N N . ASP A 1 481 ? -2.233 -10.427 -32.309 1.00 96.44 481 ASP A N 1
ATOM 3683 C CA . ASP A 1 481 ? -2.229 -11.859 -32.618 1.00 96.44 481 ASP A CA 1
ATOM 3684 C C . ASP A 1 481 ? -2.589 -12.682 -31.364 1.00 96.44 481 ASP A C 1
ATOM 3686 O O . ASP A 1 481 ? -1.814 -12.700 -30.405 1.00 96.44 481 ASP A O 1
ATOM 3690 N N . PRO A 1 482 ? -3.721 -13.412 -31.349 1.00 94.94 482 PRO A N 1
ATOM 3691 C CA . PRO A 1 482 ? -4.164 -14.162 -30.174 1.00 94.94 482 PRO A CA 1
ATOM 3692 C C . PRO A 1 482 ? -3.245 -15.336 -29.805 1.00 94.94 482 PRO A C 1
ATOM 3694 O O . PRO A 1 482 ? -3.383 -15.895 -28.716 1.00 94.94 482 PRO A O 1
ATOM 3697 N N . ALA A 1 483 ? -2.321 -15.734 -30.688 1.00 96.00 483 ALA A N 1
ATOM 3698 C CA . ALA A 1 483 ? -1.303 -16.729 -30.364 1.00 96.00 483 ALA A CA 1
ATOM 3699 C C . ALA A 1 483 ? -0.190 -16.164 -29.463 1.00 96.00 483 ALA A C 1
ATOM 3701 O O . ALA A 1 483 ? 0.534 -16.942 -28.843 1.00 96.00 483 ALA A O 1
ATOM 3702 N N . MET A 1 484 ? -0.045 -14.837 -29.391 1.00 97.19 484 MET A N 1
ATOM 3703 C CA . MET A 1 484 ? 1.023 -14.161 -28.660 1.00 97.19 484 MET A CA 1
ATOM 3704 C C . MET A 1 484 ? 0.572 -13.774 -27.253 1.00 97.19 484 MET A C 1
ATOM 3706 O O . MET A 1 484 ? -0.392 -13.034 -27.072 1.00 97.19 484 MET A O 1
ATOM 3710 N N . ARG A 1 485 ? 1.299 -14.231 -26.230 1.00 97.62 485 ARG A N 1
ATOM 3711 C CA . ARG A 1 485 ? 1.097 -13.783 -24.848 1.00 97.62 485 ARG A CA 1
ATOM 3712 C C . ARG A 1 485 ? 1.994 -12.597 -24.537 1.00 97.62 485 ARG A C 1
ATOM 3714 O O . ARG A 1 485 ? 3.215 -12.739 -24.490 1.00 97.62 485 ARG A O 1
ATOM 3721 N N . ILE A 1 486 ? 1.361 -11.473 -24.219 1.00 98.38 486 ILE A N 1
ATOM 3722 C CA . ILE A 1 486 ? 2.047 -10.236 -23.848 1.00 98.38 486 ILE A CA 1
ATOM 3723 C C . ILE A 1 486 ? 2.215 -10.176 -22.330 1.00 98.38 486 ILE A C 1
ATOM 3725 O O . ILE A 1 486 ? 1.246 -10.281 -21.580 1.00 98.38 486 ILE A O 1
ATOM 3729 N N . VAL A 1 487 ? 3.440 -10.021 -21.854 1.00 98.69 487 VAL A N 1
ATOM 3730 C CA . VAL A 1 487 ? 3.762 -9.940 -20.427 1.00 98.69 487 VAL A CA 1
ATOM 3731 C C . VAL A 1 487 ? 4.173 -8.510 -20.102 1.00 98.69 487 VAL A C 1
ATOM 3733 O O . VAL A 1 487 ? 4.995 -7.942 -20.805 1.00 98.69 487 VAL A O 1
ATOM 3736 N N . GLY A 1 488 ? 3.631 -7.932 -19.039 1.00 98.25 488 GLY A N 1
ATOM 3737 C CA . GLY A 1 488 ? 3.971 -6.573 -18.628 1.00 98.25 488 GLY A CA 1
ATOM 3738 C C . GLY A 1 488 ? 3.945 -6.421 -17.117 1.00 98.25 488 GLY A C 1
ATOM 3739 O O . GLY A 1 488 ? 3.324 -7.211 -16.401 1.00 98.25 488 GLY A O 1
ATOM 3740 N N . GLN A 1 489 ? 4.591 -5.374 -16.631 1.00 98.06 489 GLN A N 1
ATOM 3741 C CA . GLN A 1 489 ? 4.504 -4.937 -15.250 1.00 98.06 489 GLN A CA 1
ATOM 3742 C C . GLN A 1 489 ? 3.546 -3.747 -15.195 1.00 98.06 489 GLN A C 1
ATOM 3744 O O . GLN A 1 489 ? 3.825 -2.713 -15.782 1.00 98.06 489 GLN A O 1
ATOM 3749 N N . ASN A 1 490 ? 2.417 -3.864 -14.481 1.00 96.94 490 ASN A N 1
ATOM 3750 C CA . ASN A 1 490 ? 1.361 -2.840 -14.527 1.00 96.94 490 ASN A CA 1
ATOM 3751 C C . ASN A 1 490 ? 0.833 -2.590 -15.955 1.00 96.94 490 ASN A C 1
ATOM 3753 O O . ASN A 1 490 ? 0.515 -1.461 -16.331 1.00 96.94 490 ASN A O 1
ATOM 3757 N N . ILE A 1 491 ? 0.623 -3.676 -16.706 1.00 96.94 491 ILE A N 1
ATOM 3758 C CA . ILE A 1 491 ? 0.270 -3.663 -18.134 1.00 96.94 491 ILE A CA 1
ATOM 3759 C C . ILE A 1 491 ? -1.024 -2.893 -18.439 1.00 96.94 491 ILE A C 1
ATOM 3761 O O . ILE A 1 491 ? -1.286 -2.475 -19.563 1.00 96.94 491 ILE A O 1
ATOM 3765 N N . LYS A 1 492 ? -1.869 -2.670 -17.425 1.00 97.12 492 LYS A N 1
ATOM 3766 C CA . LYS A 1 492 ? -3.062 -1.821 -17.531 1.00 97.12 492 LYS A CA 1
ATOM 3767 C C . LYS A 1 492 ? -2.716 -0.390 -17.974 1.00 97.12 492 LYS A C 1
ATOM 3769 O O . LYS A 1 492 ? -3.557 0.253 -18.603 1.00 97.12 492 LYS A O 1
ATOM 3774 N N . TYR A 1 493 ? -1.537 0.121 -17.612 1.00 97.06 493 TYR A N 1
ATOM 3775 C CA . TYR A 1 493 ? -1.028 1.406 -18.090 1.00 97.06 493 TYR A CA 1
ATOM 3776 C C . TYR A 1 493 ? -0.846 1.369 -19.611 1.00 97.06 493 TYR A C 1
ATOM 3778 O O . TYR A 1 493 ? -1.524 2.110 -20.327 1.00 97.06 493 TYR A O 1
ATOM 3786 N N . ASP A 1 494 ? -0.048 0.418 -20.089 1.00 97.00 494 ASP A N 1
ATOM 3787 C CA . ASP A 1 494 ? 0.284 0.209 -21.498 1.00 97.00 494 ASP A CA 1
ATOM 3788 C C . ASP A 1 494 ? -0.953 -0.046 -22.350 1.00 97.00 494 ASP A C 1
ATOM 3790 O O . ASP A 1 494 ? -1.091 0.496 -23.443 1.00 97.00 494 ASP A O 1
ATOM 3794 N N . MET A 1 495 ? -1.914 -0.810 -21.826 1.00 95.94 495 MET A N 1
ATOM 3795 C CA . MET A 1 495 ? -3.189 -1.064 -22.496 1.00 95.94 495 MET A CA 1
ATOM 3796 C C . MET A 1 495 ? -3.943 0.223 -22.832 1.00 95.94 495 MET A C 1
ATOM 3798 O O . MET A 1 495 ? -4.555 0.297 -23.892 1.00 95.94 495 MET A O 1
ATOM 3802 N N . LYS A 1 496 ? -3.939 1.228 -21.945 1.00 96.38 496 LYS A N 1
ATOM 3803 C CA . LYS A 1 496 ? -4.640 2.502 -22.188 1.00 96.38 496 LYS A CA 1
ATOM 3804 C C . LYS A 1 496 ? -3.911 3.349 -23.227 1.00 96.38 496 LYS A C 1
ATOM 3806 O O . LYS A 1 496 ? -4.552 3.901 -24.119 1.00 96.38 496 LYS A O 1
ATOM 3811 N N . VAL A 1 497 ? -2.583 3.401 -23.135 1.00 96.75 497 VAL A N 1
ATOM 3812 C CA . VAL A 1 497 ? -1.737 4.124 -24.092 1.00 96.75 497 VAL A CA 1
ATOM 3813 C C . VAL A 1 497 ? -1.874 3.507 -25.489 1.00 96.75 497 VAL A C 1
ATOM 3815 O O . VAL A 1 497 ? -2.156 4.211 -26.460 1.00 96.75 497 VAL A O 1
ATOM 3818 N N . LEU A 1 498 ? -1.771 2.180 -25.594 1.00 95.94 498 LEU A N 1
ATOM 3819 C CA . LEU A 1 498 ? -1.878 1.464 -26.862 1.00 95.94 498 LEU A CA 1
ATOM 3820 C C . LEU A 1 498 ? -3.289 1.469 -27.458 1.00 95.94 498 LEU A C 1
ATOM 3822 O O . LEU A 1 498 ? -3.405 1.532 -28.680 1.00 95.94 498 LEU A O 1
ATOM 3826 N N . ASP A 1 499 ? -4.357 1.482 -26.651 1.00 94.81 499 ASP A N 1
ATOM 3827 C CA . ASP A 1 499 ? -5.729 1.607 -27.171 1.00 94.81 499 ASP A CA 1
ATOM 3828 C C . ASP A 1 499 ? -5.919 2.950 -27.901 1.00 94.81 499 ASP A C 1
ATOM 3830 O O . ASP A 1 499 ? -6.439 2.982 -29.020 1.00 94.81 499 ASP A O 1
ATOM 3834 N N . ARG A 1 500 ? -5.387 4.053 -27.345 1.00 93.06 500 ARG A N 1
ATOM 3835 C CA . ARG A 1 500 ? -5.332 5.364 -28.030 1.00 93.06 500 ARG A CA 1
ATOM 3836 C C . ARG A 1 500 ? -4.449 5.324 -29.275 1.00 93.06 500 ARG A C 1
ATOM 3838 O O . ARG A 1 500 ? -4.767 5.950 -30.286 1.00 93.06 500 ARG A O 1
ATOM 3845 N N . TRP A 1 501 ? -3.386 4.526 -29.235 1.00 94.00 501 TRP A N 1
ATOM 3846 C CA . TRP A 1 501 ? -2.541 4.238 -30.392 1.00 94.00 501 TRP A CA 1
ATOM 3847 C C . TRP A 1 501 ? -3.154 3.199 -31.354 1.00 94.00 501 TRP A C 1
ATOM 3849 O O . TRP A 1 501 ? -2.556 2.839 -32.367 1.00 94.00 501 TRP A O 1
ATOM 3859 N N . GLY A 1 502 ? -4.398 2.760 -31.134 1.00 94.94 502 GLY A N 1
ATOM 3860 C CA . GLY A 1 502 ? -5.158 1.877 -32.021 1.00 94.94 502 GLY A CA 1
ATOM 3861 C C . GLY A 1 502 ? -4.693 0.419 -32.047 1.00 94.94 502 GLY A C 1
ATOM 3862 O O . GLY A 1 502 ? -4.910 -0.251 -33.062 1.00 94.94 502 GLY A O 1
ATOM 3863 N N . ILE A 1 503 ? -4.056 -0.056 -30.976 1.00 95.50 503 ILE A N 1
ATOM 3864 C CA . ILE A 1 503 ? -3.617 -1.443 -30.790 1.00 95.50 503 ILE A CA 1
ATOM 3865 C C . ILE A 1 503 ? -4.309 -2.028 -29.559 1.00 95.50 503 ILE A C 1
ATOM 3867 O O . ILE A 1 503 ? -4.289 -1.438 -28.480 1.00 95.50 503 ILE A O 1
ATOM 3871 N N . ARG A 1 504 ? -4.902 -3.217 -29.704 1.00 94.00 504 ARG A N 1
ATOM 3872 C CA . ARG A 1 504 ? -5.533 -3.949 -28.595 1.00 94.00 504 ARG A CA 1
ATOM 3873 C C . ARG A 1 504 ? -5.051 -5.383 -28.546 1.00 94.00 504 ARG A C 1
ATOM 3875 O O . ARG A 1 504 ? -5.280 -6.136 -29.481 1.00 94.00 504 ARG A O 1
ATOM 3882 N N . PHE A 1 505 ? -4.481 -5.788 -27.424 1.00 93.06 505 PHE A N 1
ATOM 3883 C CA . PHE A 1 505 ? -3.842 -7.092 -27.312 1.00 93.06 505 PHE A CA 1
ATOM 3884 C C . PHE A 1 505 ? -4.486 -7.987 -26.255 1.00 93.06 505 PHE A C 1
ATOM 3886 O O . PHE A 1 505 ? -5.002 -7.536 -25.229 1.00 93.06 505 PHE A O 1
ATOM 3893 N N . THR A 1 506 ? -4.465 -9.283 -26.544 1.00 89.69 506 THR A N 1
ATOM 3894 C CA . THR A 1 506 ? -4.864 -10.392 -25.676 1.00 89.69 506 THR A CA 1
ATOM 3895 C C . THR A 1 506 ? -4.327 -11.684 -26.309 1.00 89.69 506 THR A C 1
ATOM 3897 O O . THR A 1 506 ? -4.363 -11.769 -27.535 1.00 89.69 506 THR A O 1
ATOM 3900 N N . PRO A 1 507 ? -3.859 -12.689 -25.544 1.00 94.25 507 PRO A N 1
ATOM 3901 C CA . PRO A 1 507 ? -3.785 -12.773 -24.081 1.00 94.25 507 PRO A CA 1
ATOM 3902 C C . PRO A 1 507 ? -2.643 -11.955 -23.455 1.00 94.25 507 PRO A C 1
ATOM 3904 O O . PRO A 1 507 ? -1.629 -11.674 -24.086 1.00 94.25 507 PRO A O 1
ATOM 3907 N N . TYR A 1 508 ? -2.793 -11.605 -22.175 1.00 96.19 508 TYR A N 1
ATOM 3908 C CA . TYR A 1 508 ? -1.801 -10.834 -21.421 1.00 96.19 508 TYR A CA 1
ATOM 3909 C C . TYR A 1 508 ? -1.562 -11.388 -20.006 1.00 96.19 508 TYR A C 1
ATOM 3911 O O . TYR A 1 508 ? -2.392 -12.121 -19.463 1.00 96.19 508 TYR A O 1
ATOM 3919 N N . PHE A 1 509 ? -0.424 -11.032 -19.410 1.00 98.31 509 PHE A N 1
ATOM 3920 C CA . PHE A 1 509 ? -0.030 -11.370 -18.043 1.00 98.31 509 PHE A CA 1
ATOM 3921 C C . PHE A 1 509 ? 0.553 -10.138 -17.347 1.00 98.31 509 PHE A C 1
ATOM 3923 O O . PHE A 1 509 ? 1.448 -9.500 -17.893 1.00 98.31 509 PHE A O 1
ATOM 3930 N N . ASP A 1 510 ? 0.091 -9.843 -16.129 1.00 98.56 510 ASP A N 1
ATOM 3931 C CA . ASP A 1 510 ? 0.618 -8.743 -15.316 1.00 98.56 510 ASP A CA 1
ATOM 3932 C C . ASP A 1 510 ? 1.416 -9.268 -14.108 1.00 98.56 510 ASP A C 1
ATOM 3934 O O . ASP A 1 510 ? 0.855 -9.909 -13.208 1.00 98.56 510 ASP A O 1
ATOM 3938 N N . THR A 1 511 ? 2.723 -8.993 -14.070 1.00 98.50 511 THR A N 1
ATOM 3939 C CA . THR A 1 511 ? 3.620 -9.429 -12.984 1.00 98.50 511 THR A CA 1
ATOM 3940 C C . THR A 1 511 ? 3.317 -8.762 -11.646 1.00 98.50 511 THR A C 1
ATOM 3942 O O . THR A 1 511 ? 3.457 -9.410 -10.607 1.00 98.50 511 THR A O 1
ATOM 3945 N N . MET A 1 512 ? 2.814 -7.526 -11.643 1.00 98.12 512 MET A N 1
ATOM 3946 C CA . MET A 1 512 ? 2.405 -6.814 -10.430 1.00 98.12 512 MET A CA 1
ATOM 3947 C C . MET A 1 512 ? 1.193 -7.493 -9.790 1.00 98.12 512 MET A C 1
ATOM 3949 O O . MET A 1 512 ? 1.150 -7.718 -8.578 1.00 98.12 512 MET A O 1
ATOM 3953 N N . VAL A 1 513 ? 0.197 -7.849 -10.607 1.00 97.81 513 VAL A N 1
ATOM 3954 C CA . VAL A 1 513 ? -0.998 -8.554 -10.123 1.00 97.81 513 VAL A CA 1
ATOM 3955 C C . VAL A 1 513 ? -0.644 -9.973 -9.681 1.00 97.81 513 VAL A C 1
ATOM 3957 O O . VAL A 1 513 ? -1.154 -10.427 -8.657 1.00 97.81 513 VAL A O 1
ATOM 3960 N N . ALA A 1 514 ? 0.256 -10.657 -10.394 1.00 97.56 514 ALA A N 1
ATOM 3961 C CA . ALA A 1 514 ? 0.720 -11.989 -10.014 1.00 97.56 514 ALA A CA 1
ATOM 3962 C C . ALA A 1 514 ? 1.428 -11.969 -8.651 1.00 97.56 514 ALA A C 1
ATOM 3964 O O . ALA A 1 514 ? 1.094 -12.766 -7.772 1.00 97.56 514 ALA A O 1
ATOM 3965 N N . ALA A 1 515 ? 2.339 -11.014 -8.438 1.00 96.56 515 ALA A N 1
ATOM 3966 C CA . ALA A 1 515 ? 3.020 -10.822 -7.161 1.00 96.56 515 ALA A CA 1
ATOM 3967 C C . ALA A 1 515 ? 2.031 -10.580 -6.011 1.00 96.56 515 ALA A C 1
ATOM 3969 O O . ALA A 1 515 ? 2.167 -11.167 -4.936 1.00 96.56 515 ALA A O 1
ATOM 3970 N N . TRP A 1 516 ? 0.998 -9.767 -6.243 1.00 96.25 516 TRP A N 1
ATOM 3971 C CA . TRP A 1 516 ? -0.041 -9.513 -5.248 1.00 96.25 516 TRP A CA 1
ATOM 3972 C C . TRP A 1 516 ? -0.918 -10.738 -4.954 1.00 96.25 516 TRP A C 1
ATOM 3974 O O . TRP A 1 516 ? -1.237 -10.990 -3.793 1.00 96.25 516 TRP A O 1
ATOM 3984 N N . VAL A 1 517 ? -1.284 -11.536 -5.963 1.00 95.06 517 VAL A N 1
ATOM 3985 C CA . VAL A 1 517 ? -2.004 -12.803 -5.737 1.00 95.06 517 VAL A CA 1
ATOM 3986 C C . VAL A 1 517 ? -1.160 -13.767 -4.895 1.00 95.06 517 VAL A C 1
ATOM 3988 O O . VAL A 1 517 ? -1.702 -14.459 -4.033 1.00 95.06 517 VAL A O 1
ATOM 3991 N N . LEU A 1 518 ? 0.160 -13.786 -5.102 1.00 92.38 518 LEU A N 1
ATOM 3992 C CA . LEU A 1 518 ? 1.096 -14.636 -4.364 1.00 92.38 518 LEU A CA 1
ATOM 3993 C C . LEU A 1 518 ? 1.358 -14.165 -2.921 1.00 92.38 518 LEU A C 1
ATOM 3995 O O . LEU A 1 518 ? 1.572 -15.010 -2.046 1.00 92.38 518 LEU A O 1
ATOM 3999 N N . GLU A 1 519 ? 1.364 -12.852 -2.664 1.00 90.12 519 GLU A N 1
ATOM 4000 C CA . GLU A 1 519 ? 1.629 -12.260 -1.343 1.00 90.12 519 GLU A CA 1
ATOM 4001 C C . GLU A 1 519 ? 0.808 -10.978 -1.111 1.00 90.12 519 GLU A C 1
ATOM 4003 O O . GLU A 1 519 ? 1.316 -9.854 -1.092 1.00 90.12 519 GLU A O 1
ATOM 4008 N N . SER A 1 520 ? -0.495 -11.155 -0.890 1.00 89.06 520 SER A N 1
ATOM 4009 C CA . SER A 1 520 ? -1.454 -10.054 -0.724 1.00 89.06 520 SER A CA 1
ATOM 4010 C C . SER A 1 520 ? -1.258 -9.232 0.555 1.00 89.06 520 SER A C 1
ATOM 4012 O O . SER A 1 520 ? -1.827 -8.148 0.679 1.00 89.06 520 SER A O 1
ATOM 4014 N N . ALA A 1 521 ? -0.464 -9.718 1.518 1.00 84.94 521 ALA A N 1
ATOM 4015 C CA . ALA A 1 521 ? -0.129 -8.978 2.733 1.00 84.94 521 ALA A CA 1
ATOM 4016 C C . ALA A 1 521 ? 0.979 -7.927 2.521 1.00 84.94 521 ALA A C 1
ATOM 4018 O O . ALA A 1 521 ? 1.142 -7.050 3.372 1.00 84.94 521 ALA A O 1
ATOM 4019 N N . SER A 1 522 ? 1.724 -8.004 1.412 1.00 86.06 522 SER A N 1
ATOM 4020 C CA . SER A 1 522 ? 2.707 -6.987 1.029 1.00 86.06 522 SER A CA 1
ATOM 4021 C C . SER A 1 522 ? 2.022 -5.702 0.548 1.00 86.06 522 SER A C 1
ATOM 4023 O O . SER A 1 522 ? 0.853 -5.693 0.164 1.00 86.06 522 SER A O 1
ATOM 4025 N N . ASN A 1 523 ? 2.764 -4.598 0.562 1.00 81.31 523 ASN A N 1
ATOM 4026 C CA . ASN A 1 523 ? 2.364 -3.316 -0.019 1.00 81.31 523 ASN A CA 1
ATOM 4027 C C . ASN A 1 523 ? 3.344 -2.816 -1.095 1.00 81.31 523 ASN A C 1
ATOM 4029 O O . ASN A 1 523 ? 3.247 -1.663 -1.513 1.00 81.31 523 ASN A O 1
ATOM 4033 N N . ARG A 1 524 ? 4.288 -3.661 -1.521 1.00 88.25 524 ARG A N 1
ATOM 4034 C CA . ARG A 1 524 ? 5.333 -3.339 -2.497 1.00 88.25 524 ARG A CA 1
ATOM 4035 C C . ARG A 1 524 ? 5.262 -4.311 -3.663 1.00 88.25 524 ARG A C 1
ATOM 4037 O O . ARG A 1 524 ? 5.558 -5.492 -3.498 1.00 88.25 524 ARG A O 1
ATOM 4044 N N . PHE A 1 525 ? 4.830 -3.801 -4.811 1.00 94.88 525 PHE A N 1
ATOM 4045 C CA . PHE A 1 525 ? 4.658 -4.582 -6.038 1.00 94.88 525 PHE A CA 1
ATOM 4046 C C . PHE A 1 525 ? 5.228 -3.874 -7.274 1.00 94.88 525 PHE A C 1
ATOM 4048 O O . PHE A 1 525 ? 4.979 -4.328 -8.385 1.00 94.88 525 PHE A O 1
ATOM 4055 N N . ASN A 1 526 ? 5.955 -2.760 -7.105 1.00 94.56 526 ASN A N 1
ATOM 4056 C CA . ASN A 1 526 ? 6.698 -2.156 -8.215 1.00 94.56 526 ASN A CA 1
ATOM 4057 C C . ASN A 1 526 ? 7.848 -3.085 -8.639 1.00 94.56 526 ASN A C 1
ATOM 4059 O O . ASN A 1 526 ? 8.266 -3.950 -7.867 1.00 94.56 526 ASN A O 1
ATOM 4063 N N . MET A 1 527 ? 8.320 -2.923 -9.874 1.00 96.56 527 MET A N 1
ATOM 4064 C CA . MET A 1 527 ? 9.315 -3.821 -10.453 1.00 96.56 527 MET A CA 1
ATOM 4065 C C . MET A 1 527 ? 10.608 -3.849 -9.640 1.00 96.56 527 MET A C 1
ATOM 4067 O O . MET A 1 527 ? 11.111 -4.934 -9.369 1.00 96.56 527 MET A O 1
ATOM 4071 N N . ASP A 1 528 ? 11.086 -2.684 -9.201 1.00 94.19 528 ASP A N 1
ATOM 4072 C CA . ASP A 1 528 ? 12.342 -2.522 -8.463 1.00 94.19 528 ASP A CA 1
ATOM 4073 C C . ASP A 1 528 ? 12.350 -3.340 -7.165 1.00 94.19 528 ASP A C 1
ATOM 4075 O O . ASP A 1 528 ? 13.249 -4.145 -6.916 1.00 94.19 528 ASP A O 1
ATOM 4079 N N . ASP A 1 529 ? 11.299 -3.194 -6.352 1.00 94.75 529 ASP A N 1
ATOM 4080 C CA . ASP A 1 529 ? 11.133 -3.943 -5.107 1.00 94.75 529 ASP A CA 1
ATOM 4081 C C . ASP A 1 529 ? 11.040 -5.454 -5.385 1.00 94.75 529 ASP A C 1
ATOM 4083 O O . ASP A 1 529 ? 11.597 -6.256 -4.632 1.00 94.75 529 ASP A O 1
ATOM 4087 N N . LEU A 1 530 ? 10.363 -5.861 -6.467 1.00 95.88 530 LEU A N 1
ATOM 4088 C CA . LEU A 1 530 ? 10.238 -7.271 -6.845 1.00 95.88 530 LEU A CA 1
ATOM 4089 C C . LEU A 1 530 ? 11.574 -7.845 -7.347 1.00 95.88 530 LEU A C 1
ATOM 4091 O O . LEU A 1 530 ? 11.973 -8.925 -6.912 1.00 95.88 530 LEU A O 1
ATOM 4095 N N . ALA A 1 531 ? 12.308 -7.133 -8.198 1.00 95.81 531 ALA A N 1
ATOM 4096 C CA . ALA A 1 531 ? 13.626 -7.542 -8.677 1.00 95.81 531 ALA A CA 1
ATOM 4097 C C . ALA A 1 531 ? 14.616 -7.683 -7.510 1.00 95.81 531 ALA A C 1
ATOM 4099 O O . ALA A 1 531 ? 15.290 -8.711 -7.365 1.00 95.81 531 ALA A O 1
ATOM 4100 N N . GLN A 1 532 ? 14.615 -6.710 -6.599 1.00 94.44 532 GLN A N 1
ATOM 4101 C CA . GLN A 1 532 ? 15.441 -6.739 -5.400 1.00 94.44 532 GLN A CA 1
ATOM 4102 C C . GLN A 1 532 ? 15.056 -7.895 -4.471 1.00 94.44 532 GLN A C 1
ATOM 4104 O O . GLN A 1 532 ? 15.937 -8.562 -3.921 1.00 94.44 532 GLN A O 1
ATOM 4109 N N . GLN A 1 533 ? 13.758 -8.151 -4.286 1.00 90.69 533 GLN A N 1
ATOM 4110 C CA . GLN A 1 533 ? 13.262 -9.208 -3.408 1.00 90.69 533 GLN A CA 1
ATOM 4111 C C . GLN A 1 533 ? 13.568 -10.610 -3.946 1.00 90.69 533 GLN A C 1
ATOM 4113 O O . GLN A 1 533 ? 13.983 -11.478 -3.177 1.00 90.69 533 GLN A O 1
ATOM 4118 N N . TYR A 1 534 ? 13.319 -10.856 -5.233 1.00 92.44 534 TYR A N 1
ATOM 4119 C CA . TYR A 1 534 ? 13.362 -12.204 -5.805 1.00 92.44 534 TYR A CA 1
ATOM 4120 C C . TYR A 1 534 ? 14.706 -12.556 -6.444 1.00 92.44 534 TYR A C 1
ATOM 4122 O O . TYR A 1 534 ? 15.080 -13.729 -6.445 1.00 92.44 534 TYR A O 1
ATOM 4130 N N . PHE A 1 535 ? 15.446 -11.566 -6.946 1.00 93.62 535 PHE A N 1
ATOM 4131 C CA . PHE A 1 535 ? 16.723 -11.778 -7.634 1.00 93.62 535 PHE A CA 1
ATOM 4132 C C . PHE A 1 535 ? 17.914 -11.146 -6.909 1.00 93.62 535 PHE A C 1
ATOM 4134 O O . PHE A 1 535 ? 19.056 -11.450 -7.247 1.00 93.62 535 PHE A O 1
ATOM 4141 N N . GLY A 1 536 ? 17.679 -10.290 -5.906 1.00 91.88 536 GLY A N 1
ATOM 4142 C CA . GLY A 1 536 ? 18.749 -9.477 -5.326 1.00 91.88 536 GLY A CA 1
ATOM 4143 C C . GLY A 1 536 ? 19.310 -8.456 -6.322 1.00 91.88 536 GLY A C 1
ATOM 4144 O O . GLY A 1 536 ? 20.450 -8.029 -6.157 1.00 91.88 536 GLY A O 1
ATOM 4145 N N . TYR A 1 537 ? 18.534 -8.131 -7.361 1.00 92.88 537 TYR A N 1
ATOM 4146 C CA . TYR A 1 537 ? 18.925 -7.290 -8.486 1.00 92.88 537 TYR A CA 1
ATOM 4147 C C . TYR A 1 537 ? 18.428 -5.859 -8.270 1.00 92.88 537 TYR A C 1
ATOM 4149 O O . TYR A 1 537 ? 17.253 -5.665 -7.959 1.00 92.88 537 TYR A O 1
ATOM 4157 N N . THR A 1 538 ? 19.314 -4.879 -8.439 1.00 94.25 538 THR A N 1
ATOM 4158 C CA . THR A 1 538 ? 18.969 -3.453 -8.394 1.00 94.25 538 THR A CA 1
ATOM 4159 C C . THR A 1 538 ? 18.747 -2.966 -9.819 1.00 94.25 538 THR A C 1
ATOM 4161 O O . THR A 1 538 ? 19.697 -2.937 -10.596 1.00 94.25 538 THR A O 1
ATOM 4164 N N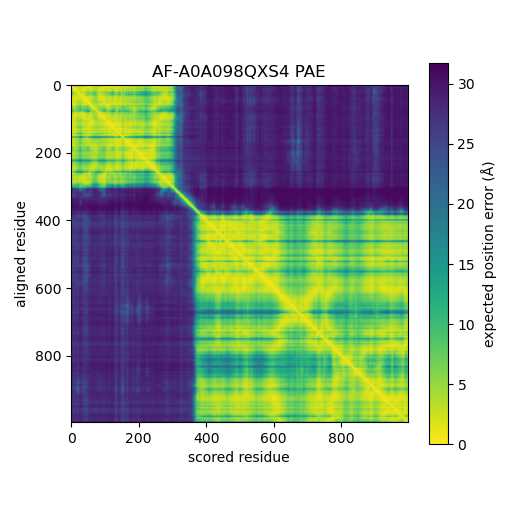 . THR A 1 539 ? 17.511 -2.604 -10.143 1.00 94.50 539 THR A N 1
ATOM 4165 C CA . THR A 1 539 ? 17.135 -1.988 -11.421 1.00 94.50 539 THR A CA 1
ATOM 4166 C C . THR A 1 539 ? 17.645 -0.552 -11.521 1.00 94.50 539 THR A C 1
ATOM 4168 O O . THR A 1 539 ? 17.960 0.100 -10.519 1.00 94.50 539 THR A O 1
ATOM 4171 N N . ILE A 1 540 ? 17.739 -0.051 -12.745 1.00 93.56 540 ILE A N 1
ATOM 4172 C CA . ILE A 1 540 ? 18.077 1.330 -13.050 1.00 93.56 540 ILE A CA 1
ATOM 4173 C C . ILE A 1 540 ? 16.860 2.184 -12.709 1.00 93.56 540 ILE A C 1
ATOM 4175 O O . ILE A 1 540 ? 15.836 2.130 -13.377 1.00 93.56 540 ILE A O 1
ATOM 4179 N N . HIS A 1 541 ? 16.960 3.031 -11.688 1.00 92.75 541 HIS A N 1
ATOM 4180 C CA . HIS A 1 541 ? 15.888 3.980 -11.410 1.00 92.75 541 HIS A CA 1
ATOM 4181 C C . HIS A 1 541 ? 15.928 5.154 -12.395 1.00 92.75 541 HIS A C 1
ATOM 4183 O O . HIS A 1 541 ? 16.995 5.692 -12.694 1.00 92.75 541 HIS A O 1
ATOM 4189 N N . TYR A 1 542 ? 14.756 5.654 -12.805 1.00 89.25 542 TYR A N 1
ATOM 4190 C CA . TYR A 1 542 ? 14.649 6.792 -13.734 1.00 89.25 542 TYR A CA 1
ATOM 4191 C C . TYR A 1 542 ? 15.445 8.030 -13.282 1.00 89.25 542 TYR A C 1
ATOM 4193 O O . TYR A 1 542 ? 16.052 8.740 -14.079 1.00 89.25 542 TYR A O 1
ATOM 4201 N N . LYS A 1 543 ? 15.504 8.284 -11.970 1.00 89.38 543 LYS A N 1
ATOM 4202 C CA . LYS A 1 543 ? 16.309 9.380 -11.414 1.00 89.38 543 LYS A CA 1
ATOM 4203 C C . LYS A 1 543 ? 17.811 9.180 -11.657 1.00 89.38 543 LYS A C 1
ATOM 4205 O O . LYS A 1 543 ? 18.500 10.158 -11.940 1.00 89.38 543 LYS A O 1
ATOM 4210 N N . ASP A 1 544 ? 18.292 7.950 -11.527 1.00 89.69 544 ASP A N 1
ATOM 4211 C CA . ASP A 1 544 ? 19.707 7.613 -11.677 1.00 89.69 544 ASP A CA 1
ATOM 4212 C C . ASP A 1 544 ? 20.104 7.638 -13.162 1.00 89.69 544 ASP A C 1
ATOM 4214 O O . ASP A 1 544 ? 21.179 8.132 -13.488 1.00 89.69 544 ASP A O 1
ATOM 4218 N N . LEU A 1 545 ? 19.190 7.239 -14.059 1.00 91.44 545 LEU A N 1
ATOM 4219 C CA . LEU A 1 545 ? 19.301 7.439 -15.511 1.00 91.44 545 LEU A CA 1
ATOM 4220 C C . LEU A 1 545 ? 19.473 8.923 -15.874 1.00 91.44 545 LEU A C 1
ATOM 4222 O O . LEU A 1 545 ? 20.355 9.292 -16.649 1.00 91.44 545 LEU A O 1
ATOM 4226 N N . LEU A 1 546 ? 18.635 9.802 -15.317 1.00 90.25 546 LEU A N 1
ATOM 4227 C CA . LEU A 1 546 ? 18.744 11.239 -15.574 1.00 90.25 546 LEU A CA 1
ATOM 4228 C C . LEU A 1 546 ? 20.064 11.807 -15.040 1.00 90.25 546 LEU A C 1
ATOM 4230 O O . LEU A 1 546 ? 20.696 12.625 -15.706 1.00 90.25 546 LEU A O 1
ATOM 4234 N N . GLU A 1 547 ? 20.503 11.359 -13.864 1.00 89.44 547 GLU A N 1
ATOM 4235 C CA . GLU A 1 547 ? 21.775 11.772 -13.271 1.00 89.44 547 GLU A CA 1
ATOM 4236 C C . GLU A 1 547 ? 22.975 11.304 -14.110 1.00 89.44 547 GLU A C 1
ATOM 4238 O O . GLU A 1 547 ? 23.856 12.116 -14.406 1.00 89.44 547 GLU A O 1
ATOM 4243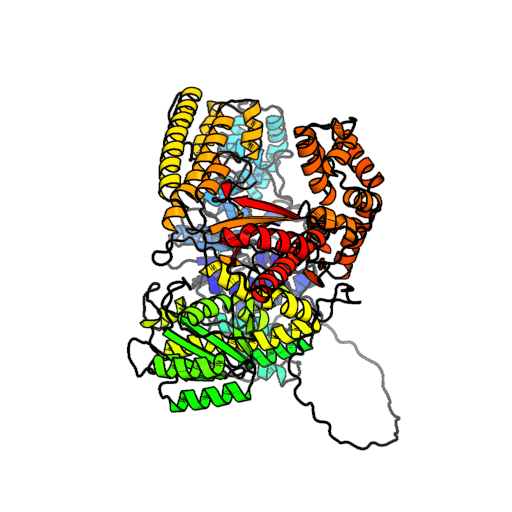 N N . SER A 1 548 ? 22.981 10.052 -14.583 1.00 88.12 548 SER A N 1
ATOM 4244 C CA . SER A 1 548 ? 24.026 9.532 -15.476 1.00 88.12 548 SER A CA 1
ATOM 4245 C C . SER A 1 548 ? 24.051 10.239 -16.831 1.00 88.12 548 SER A C 1
ATOM 4247 O O . SER A 1 548 ? 25.121 10.422 -17.414 1.00 88.12 548 SER A O 1
ATOM 4249 N N . ALA A 1 549 ? 22.892 10.691 -17.311 1.00 86.31 549 ALA A N 1
ATOM 4250 C CA . ALA A 1 549 ? 22.766 11.486 -18.527 1.00 86.31 549 ALA A CA 1
ATOM 4251 C C . ALA A 1 549 ? 23.149 12.968 -18.338 1.00 86.31 549 ALA A C 1
ATOM 4253 O O . ALA A 1 549 ? 23.203 13.716 -19.316 1.00 86.31 549 ALA A O 1
ATOM 4254 N N . GLY A 1 550 ? 23.403 13.425 -17.104 1.00 88.69 550 GLY A N 1
ATOM 4255 C CA . GLY A 1 550 ? 23.647 14.840 -16.800 1.00 88.69 550 GLY A CA 1
ATOM 4256 C C . GLY A 1 550 ? 22.407 15.729 -16.974 1.00 88.69 550 GLY A C 1
ATOM 4257 O O . GLY A 1 550 ? 22.532 16.930 -17.231 1.00 88.69 550 GLY A O 1
ATOM 4258 N N . LEU A 1 551 ? 21.214 15.144 -16.859 1.00 89.94 551 LEU A N 1
ATOM 4259 C CA . LEU A 1 551 ? 19.914 15.788 -17.027 1.00 89.94 551 LEU A CA 1
ATOM 4260 C C . LEU A 1 551 ? 19.296 16.164 -15.671 1.00 89.94 551 LEU A C 1
ATOM 4262 O O . LEU A 1 551 ? 19.697 15.692 -14.606 1.00 89.94 551 LEU A O 1
ATOM 4266 N N . LYS A 1 552 ? 18.315 17.072 -15.691 1.00 89.19 552 LYS A N 1
ATOM 4267 C CA . LYS A 1 552 ? 17.603 17.478 -14.472 1.00 89.19 552 LYS A CA 1
ATOM 4268 C C . LYS A 1 552 ? 16.547 16.434 -14.117 1.00 89.19 552 LYS A C 1
ATOM 4270 O O . LYS A 1 552 ? 16.052 15.731 -14.983 1.00 89.19 552 LYS A O 1
ATOM 4275 N N . LYS A 1 553 ? 16.150 16.376 -12.841 1.00 83.00 553 LYS A N 1
ATOM 4276 C CA . LYS A 1 553 ? 15.187 15.381 -12.320 1.00 83.00 553 LYS A CA 1
ATOM 4277 C C . LYS A 1 553 ? 13.796 15.438 -12.963 1.00 83.00 553 LYS A C 1
ATOM 4279 O O . LYS A 1 553 ? 13.051 14.473 -12.868 1.00 83.00 553 LYS A O 1
ATOM 4284 N N . ASP A 1 554 ? 13.434 16.574 -13.541 1.00 85.31 554 ASP A N 1
ATOM 4285 C CA . ASP A 1 554 ? 12.162 16.850 -14.209 1.00 85.31 554 ASP A CA 1
ATOM 4286 C C . ASP A 1 554 ? 12.263 16.767 -15.740 1.00 85.31 554 ASP A C 1
ATOM 4288 O O . ASP A 1 554 ? 11.308 17.092 -16.445 1.00 85.31 554 ASP A O 1
ATOM 4292 N N . THR A 1 555 ? 13.414 16.347 -16.270 1.00 89.31 555 THR A N 1
ATOM 4293 C CA . THR A 1 555 ? 13.603 16.177 -17.707 1.00 89.31 555 THR A CA 1
ATOM 4294 C C . THR A 1 555 ? 12.720 15.027 -18.225 1.00 89.31 555 THR A C 1
ATOM 4296 O O . THR A 1 555 ? 12.724 13.943 -17.634 1.00 89.31 555 THR A O 1
ATOM 4299 N N . PRO A 1 556 ? 11.948 15.239 -19.310 1.00 91.12 556 PRO A N 1
ATOM 4300 C CA . PRO A 1 556 ? 11.120 14.195 -19.908 1.00 91.12 556 PRO A CA 1
ATOM 4301 C C . PRO A 1 556 ? 11.967 13.128 -20.610 1.00 91.12 556 PRO A C 1
ATOM 4303 O O . PRO A 1 556 ? 13.055 13.423 -21.111 1.00 91.12 556 PRO A O 1
ATOM 4306 N N . PHE A 1 557 ? 11.425 11.911 -20.715 1.00 93.62 557 PHE A N 1
ATOM 4307 C CA . PHE A 1 557 ? 12.117 10.756 -21.297 1.00 93.62 557 PHE A CA 1
ATOM 4308 C C . PHE A 1 557 ? 12.575 11.004 -22.746 1.00 93.62 557 PHE A C 1
ATOM 4310 O O . PHE A 1 557 ? 13.646 10.559 -23.146 1.00 93.62 557 PHE A O 1
ATOM 4317 N N . SER A 1 558 ? 11.837 11.815 -23.517 1.00 93.06 558 SER A N 1
ATOM 4318 C CA . SER A 1 558 ? 12.183 12.175 -24.904 1.00 93.06 558 SER A CA 1
ATOM 4319 C C . SER A 1 558 ? 13.502 12.943 -25.056 1.00 93.06 558 SER A C 1
ATOM 4321 O O . SER A 1 558 ? 14.012 13.078 -26.167 1.00 93.06 558 SER A O 1
ATOM 4323 N N . GLN A 1 559 ? 14.072 13.454 -23.960 1.00 93.38 559 GLN A N 1
ATOM 4324 C CA . GLN A 1 559 ? 15.370 14.134 -23.946 1.00 93.38 559 GLN A CA 1
ATOM 4325 C C . GLN A 1 559 ? 16.523 13.234 -23.481 1.00 93.38 559 GLN A C 1
ATOM 4327 O O . GLN A 1 559 ? 17.668 13.689 -23.452 1.00 93.38 559 GLN A O 1
ATOM 4332 N N . VAL A 1 560 ? 16.252 11.978 -23.123 1.00 94.19 560 VAL A N 1
ATOM 4333 C CA . VAL A 1 560 ? 17.281 11.017 -22.713 1.00 94.19 560 VAL A CA 1
ATOM 4334 C C . VAL A 1 560 ? 18.039 10.514 -23.954 1.00 94.19 560 VAL A C 1
ATOM 4336 O O . VAL A 1 560 ? 17.407 10.175 -24.957 1.00 94.19 560 VAL A O 1
ATOM 4339 N N . PRO A 1 561 ? 19.386 10.463 -23.935 1.00 95.06 561 PRO A N 1
ATOM 4340 C CA . PRO A 1 561 ? 20.173 9.858 -25.010 1.00 95.06 561 PRO A CA 1
ATOM 4341 C C . PRO A 1 561 ? 19.734 8.419 -25.323 1.00 95.06 561 PRO A C 1
ATOM 4343 O O . PRO A 1 561 ? 19.480 7.636 -24.409 1.00 95.06 561 PRO A O 1
ATOM 4346 N N . LEU A 1 562 ? 19.650 8.064 -26.612 1.00 94.44 562 LEU A N 1
ATOM 4347 C CA . LEU A 1 562 ? 19.046 6.797 -27.055 1.00 94.44 562 LEU A CA 1
ATOM 4348 C C . LEU A 1 562 ? 19.754 5.542 -26.523 1.00 94.44 562 LEU A C 1
ATOM 4350 O O . LEU A 1 562 ? 19.101 4.532 -26.296 1.00 94.44 562 LEU A O 1
ATOM 4354 N N . ASP A 1 563 ? 21.066 5.591 -26.310 1.00 92.81 563 ASP A N 1
ATOM 4355 C CA . ASP A 1 563 ? 21.856 4.502 -25.726 1.00 92.81 563 ASP A CA 1
ATOM 4356 C C . ASP A 1 563 ? 21.478 4.233 -24.260 1.00 92.81 563 ASP A C 1
ATOM 4358 O O . ASP A 1 563 ? 21.290 3.083 -23.850 1.00 92.81 563 ASP A O 1
ATOM 4362 N N . GLN A 1 564 ? 21.298 5.299 -23.481 1.00 93.88 564 GLN A N 1
ATOM 4363 C CA . GLN A 1 564 ? 20.883 5.203 -22.082 1.00 93.88 564 GLN A CA 1
ATOM 4364 C C . GLN A 1 564 ? 19.400 4.836 -21.966 1.00 93.88 564 GLN A C 1
ATOM 4366 O O . GLN A 1 564 ? 19.055 3.944 -21.192 1.00 93.88 564 GLN A O 1
ATOM 4371 N N . ALA A 1 565 ? 18.543 5.446 -22.794 1.00 95.00 565 ALA A N 1
ATOM 4372 C CA . ALA A 1 565 ? 17.127 5.094 -22.897 1.00 95.00 565 ALA A CA 1
ATOM 4373 C C . ALA A 1 565 ? 16.943 3.618 -23.276 1.00 95.00 565 ALA A C 1
ATOM 4375 O O . ALA A 1 565 ? 16.133 2.925 -22.669 1.00 95.00 565 ALA A O 1
ATOM 4376 N N . SER A 1 566 ? 17.749 3.114 -24.220 1.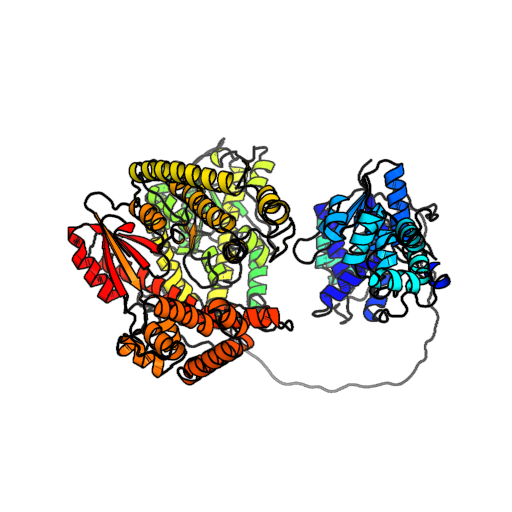00 96.19 566 SER A N 1
ATOM 4377 C CA . SER A 1 566 ? 17.730 1.704 -24.610 1.00 96.19 566 SER A CA 1
ATOM 4378 C C . SER A 1 566 ? 18.072 0.778 -23.461 1.00 96.19 566 SER A C 1
ATOM 4380 O O . SER A 1 566 ? 17.466 -0.279 -23.352 1.00 96.19 566 SER A O 1
ATOM 4382 N N . THR A 1 567 ? 19.062 1.135 -22.644 1.00 96.00 567 THR A N 1
ATOM 4383 C CA . THR A 1 567 ? 19.497 0.282 -21.534 1.00 96.00 567 THR A CA 1
ATOM 4384 C C . THR A 1 567 ? 18.419 0.211 -20.458 1.00 96.00 567 THR A C 1
ATOM 4386 O O . THR A 1 567 ? 18.101 -0.881 -20.002 1.00 96.00 567 THR A O 1
ATOM 4389 N N . TYR A 1 568 ? 17.834 1.359 -20.107 1.00 96.56 568 TYR A N 1
ATOM 4390 C CA . TYR A 1 568 ? 16.737 1.460 -19.145 1.00 96.56 568 TYR A CA 1
ATOM 4391 C C . TYR A 1 568 ? 15.499 0.679 -19.612 1.00 96.56 568 TYR A C 1
ATOM 4393 O O . TYR A 1 568 ? 15.107 -0.294 -18.978 1.00 96.56 568 TYR A O 1
ATOM 4401 N N . ALA A 1 569 ? 14.951 1.017 -20.782 1.00 97.31 569 ALA A N 1
ATOM 4402 C CA . ALA A 1 569 ? 13.699 0.428 -21.254 1.00 97.31 569 ALA A CA 1
ATOM 4403 C C . ALA A 1 569 ? 13.829 -1.078 -21.548 1.00 97.31 569 ALA A C 1
ATOM 4405 O O . ALA A 1 569 ? 12.905 -1.858 -21.318 1.00 97.31 569 ALA A O 1
ATOM 4406 N N . ALA A 1 570 ? 14.979 -1.520 -22.077 1.00 98.19 570 ALA A N 1
ATOM 4407 C CA . ALA A 1 570 ? 15.219 -2.940 -22.331 1.00 98.19 570 ALA A CA 1
ATOM 4408 C C . ALA A 1 570 ? 15.412 -3.742 -21.031 1.00 98.19 570 ALA A C 1
ATOM 4410 O O . ALA A 1 570 ? 15.007 -4.907 -20.983 1.00 98.19 570 ALA A O 1
ATOM 4411 N N . GLU A 1 571 ? 15.986 -3.139 -19.982 1.00 98.06 571 GLU A N 1
ATOM 4412 C CA . GLU A 1 571 ? 16.059 -3.762 -18.657 1.00 98.06 571 GLU A CA 1
ATOM 4413 C C . GLU A 1 571 ? 14.659 -4.008 -18.088 1.00 98.06 571 GLU A C 1
ATOM 4415 O O . GLU A 1 571 ? 14.388 -5.123 -17.640 1.00 98.06 571 GLU A O 1
ATOM 4420 N N . ASP A 1 572 ? 13.754 -3.032 -18.181 1.00 98.00 572 ASP A N 1
ATOM 4421 C CA . ASP A 1 572 ? 12.380 -3.167 -17.687 1.00 98.00 572 ASP A CA 1
ATOM 4422 C C . ASP A 1 572 ? 11.656 -4.359 -18.337 1.00 98.00 572 ASP A C 1
ATOM 4424 O O . ASP A 1 572 ? 11.052 -5.192 -17.644 1.00 98.00 572 ASP A O 1
ATOM 4428 N N . ALA A 1 573 ? 11.803 -4.535 -19.655 1.00 98.50 573 ALA A N 1
ATOM 4429 C CA . ALA A 1 573 ? 11.263 -5.696 -20.361 1.00 98.50 573 ALA A CA 1
ATOM 4430 C C . ALA A 1 573 ? 11.932 -7.022 -19.936 1.00 98.50 573 ALA A C 1
ATOM 4432 O O . ALA A 1 573 ? 11.238 -8.018 -19.710 1.00 98.50 573 ALA A O 1
ATOM 4433 N N . ASP A 1 574 ? 13.261 -7.069 -19.802 1.00 98.62 574 ASP A N 1
ATOM 4434 C CA . ASP A 1 574 ? 13.985 -8.277 -19.377 1.00 98.62 574 ASP A CA 1
ATOM 4435 C C . ASP A 1 574 ? 13.600 -8.702 -17.951 1.00 98.62 574 ASP A C 1
ATOM 4437 O O . ASP A 1 574 ? 13.191 -9.844 -17.710 1.00 98.62 574 ASP A O 1
ATOM 4441 N N . ILE A 1 575 ? 13.661 -7.776 -16.994 1.00 98.38 575 ILE A N 1
ATOM 4442 C CA . ILE A 1 575 ? 13.322 -8.043 -15.594 1.00 98.38 575 ILE A CA 1
ATOM 4443 C C . ILE A 1 575 ? 11.858 -8.465 -15.466 1.00 98.38 575 ILE A C 1
ATOM 4445 O O . ILE A 1 575 ? 11.562 -9.436 -14.760 1.00 98.38 575 ILE A O 1
ATOM 4449 N N . THR A 1 576 ? 10.950 -7.830 -16.208 1.00 98.69 576 THR A N 1
ATOM 4450 C CA . THR A 1 576 ? 9.547 -8.251 -16.291 1.00 98.69 576 THR A CA 1
ATOM 4451 C C . THR A 1 576 ? 9.416 -9.690 -16.801 1.00 98.69 576 THR A C 1
ATOM 4453 O O . THR A 1 576 ? 8.689 -10.492 -16.203 1.00 98.69 576 THR A O 1
ATOM 4456 N N . LEU A 1 577 ? 10.159 -10.084 -17.844 1.00 98.69 577 LEU A N 1
ATOM 4457 C CA . LEU A 1 577 ? 10.151 -11.466 -18.337 1.00 98.69 577 LEU A CA 1
ATOM 4458 C C . LEU A 1 577 ? 10.691 -12.450 -17.288 1.00 98.69 577 LEU A C 1
ATOM 4460 O O . LEU A 1 577 ? 10.108 -13.521 -17.088 1.00 98.69 577 LEU A O 1
ATOM 4464 N N . ARG A 1 578 ? 11.781 -12.104 -16.592 1.00 98.38 578 ARG A N 1
ATOM 4465 C CA . ARG A 1 578 ? 12.350 -12.926 -15.508 1.00 98.38 578 ARG A CA 1
ATOM 4466 C C . ARG A 1 578 ? 11.334 -13.121 -14.381 1.00 98.38 578 ARG A C 1
ATOM 4468 O O . ARG A 1 578 ? 11.092 -14.259 -13.966 1.00 98.38 578 ARG A O 1
ATOM 4475 N N . LEU A 1 579 ? 10.688 -12.045 -13.927 1.00 98.50 579 LEU A N 1
ATOM 4476 C CA . LEU A 1 579 ? 9.623 -12.098 -12.919 1.00 98.50 579 LEU A CA 1
ATOM 4477 C C . LEU A 1 579 ? 8.459 -12.972 -13.386 1.00 98.50 579 LEU A C 1
ATOM 4479 O O . LEU A 1 579 ? 7.973 -13.804 -12.623 1.00 98.50 579 LEU A O 1
ATOM 4483 N N . PHE A 1 580 ? 8.051 -12.863 -14.649 1.00 98.44 580 PHE A N 1
ATOM 4484 C CA . PHE A 1 580 ? 7.006 -13.706 -15.220 1.00 98.44 580 PHE A CA 1
ATOM 4485 C C . PHE A 1 580 ? 7.338 -15.195 -15.173 1.00 98.44 580 PHE A C 1
ATOM 4487 O O . PHE A 1 580 ? 6.504 -15.984 -14.722 1.00 98.44 580 PHE A O 1
ATOM 4494 N N . ARG A 1 581 ? 8.548 -15.600 -15.585 1.00 97.69 581 ARG A N 1
ATOM 4495 C CA . ARG A 1 581 ? 8.965 -17.014 -15.533 1.00 97.69 581 ARG A CA 1
ATOM 4496 C C . ARG A 1 581 ? 8.884 -17.560 -14.106 1.00 97.69 581 ARG A C 1
ATOM 4498 O O . ARG A 1 581 ? 8.404 -18.676 -13.905 1.00 97.69 581 ARG A O 1
ATOM 4505 N N . LEU A 1 582 ? 9.286 -16.756 -13.123 1.00 97.00 582 LEU A N 1
ATOM 4506 C CA . LEU A 1 582 ? 9.217 -17.113 -11.709 1.00 97.00 582 LEU A CA 1
ATOM 4507 C C . LEU A 1 582 ? 7.772 -17.170 -11.185 1.00 97.00 582 LEU A C 1
ATOM 4509 O O . LEU A 1 582 ? 7.376 -18.147 -10.548 1.00 97.00 582 LEU A O 1
ATOM 4513 N N . PHE A 1 583 ? 6.972 -16.135 -11.446 1.00 97.25 583 PHE A N 1
ATOM 4514 C CA . PHE A 1 583 ? 5.614 -16.006 -10.919 1.00 97.25 583 PHE A CA 1
ATOM 4515 C C . PHE A 1 583 ? 4.637 -16.979 -11.556 1.00 97.25 583 PHE A C 1
ATOM 4517 O O . PHE A 1 583 ? 3.808 -17.528 -10.837 1.00 97.25 583 PHE A O 1
ATOM 4524 N N . LYS A 1 584 ? 4.766 -17.268 -12.855 1.00 96.06 584 LYS A N 1
ATOM 4525 C CA . LYS A 1 584 ? 3.999 -18.333 -13.514 1.00 96.06 584 LYS A CA 1
ATOM 4526 C C . LYS A 1 584 ? 4.195 -19.659 -12.775 1.00 96.06 584 LYS A C 1
ATOM 4528 O O . LYS A 1 584 ? 3.217 -20.285 -12.376 1.00 96.06 584 LYS A O 1
ATOM 4533 N N . ARG A 1 585 ? 5.450 -20.018 -12.475 1.00 94.19 585 ARG A N 1
ATOM 4534 C CA . ARG A 1 585 ? 5.759 -21.249 -11.737 1.00 94.19 585 ARG A CA 1
ATOM 4535 C C . ARG A 1 585 ? 5.243 -21.226 -10.297 1.00 94.19 585 ARG A C 1
ATOM 4537 O O . ARG A 1 585 ? 4.715 -22.223 -9.815 1.00 94.19 585 ARG A O 1
ATOM 4544 N N . LEU A 1 586 ? 5.372 -20.096 -9.604 1.00 93.00 586 LEU A N 1
ATOM 4545 C CA . LEU A 1 586 ? 4.856 -19.938 -8.241 1.00 93.00 586 LEU A CA 1
ATOM 4546 C C . LEU A 1 586 ? 3.325 -20.022 -8.170 1.00 93.00 586 LEU A C 1
ATOM 4548 O O . LEU A 1 586 ? 2.802 -20.603 -7.221 1.00 93.00 586 LEU A O 1
ATOM 4552 N N . LEU A 1 587 ? 2.611 -19.461 -9.149 1.00 93.50 587 LEU A N 1
ATOM 4553 C CA . LEU A 1 587 ? 1.151 -19.542 -9.232 1.00 93.50 587 LEU A CA 1
ATOM 4554 C C . LEU A 1 587 ? 0.695 -20.994 -9.408 1.00 93.50 587 LEU A C 1
ATOM 4556 O O . LEU A 1 587 ? -0.198 -21.424 -8.682 1.00 93.50 587 LEU A O 1
ATOM 4560 N N . GLU A 1 588 ? 1.345 -21.751 -10.296 1.00 90.69 588 GLU A N 1
ATOM 4561 C CA . GLU A 1 588 ? 1.087 -23.185 -10.498 1.00 90.69 588 GLU A CA 1
ATOM 4562 C C . GLU A 1 588 ? 1.348 -23.994 -9.222 1.00 90.69 588 GLU A C 1
ATOM 4564 O O . GLU A 1 588 ? 0.483 -24.741 -8.768 1.00 90.69 588 GLU A O 1
ATOM 4569 N N . LEU A 1 589 ? 2.528 -23.820 -8.609 1.00 87.12 589 LEU A N 1
ATOM 4570 C CA . LEU A 1 589 ? 2.900 -24.542 -7.391 1.00 87.12 589 LEU A CA 1
ATOM 4571 C C . LEU A 1 589 ? 1.941 -24.248 -6.238 1.00 87.12 589 LEU A C 1
ATOM 4573 O O . LEU A 1 589 ? 1.671 -25.132 -5.436 1.00 87.12 589 LEU A O 1
ATOM 4577 N N . ARG A 1 590 ? 1.410 -23.027 -6.146 1.00 85.81 590 ARG A N 1
ATOM 4578 C CA . ARG A 1 590 ? 0.459 -22.649 -5.094 1.00 85.81 590 ARG A CA 1
ATOM 4579 C C . ARG A 1 590 ? -1.005 -22.877 -5.465 1.00 85.81 590 ARG A C 1
ATOM 4581 O O . ARG A 1 590 ? -1.863 -22.552 -4.647 1.00 85.81 590 ARG A O 1
ATOM 4588 N N . HIS A 1 591 ? -1.294 -23.421 -6.649 1.00 86.81 591 HIS A N 1
ATOM 4589 C CA . HIS A 1 591 ? -2.655 -23.602 -7.169 1.00 86.81 591 HIS A CA 1
ATOM 4590 C C . HIS A 1 591 ? -3.477 -22.298 -7.191 1.00 86.81 591 HIS A C 1
ATOM 4592 O O . HIS A 1 591 ? -4.672 -22.284 -6.890 1.00 86.81 591 HIS A O 1
ATOM 4598 N N . LEU A 1 592 ? -2.813 -21.179 -7.498 1.00 91.31 592 LEU A N 1
ATOM 4599 C CA . LEU A 1 592 ? -3.409 -19.841 -7.609 1.00 91.31 592 LEU A CA 1
ATOM 4600 C C . LEU A 1 592 ? -3.560 -19.382 -9.066 1.00 91.31 592 LEU A C 1
ATOM 4602 O O . LEU A 1 592 ? -4.137 -18.327 -9.325 1.00 91.31 592 LEU A O 1
ATOM 4606 N N . ASP A 1 593 ? -3.070 -20.175 -10.013 1.00 91.94 593 ASP A N 1
ATOM 4607 C CA . ASP A 1 593 ? -3.191 -19.983 -11.455 1.00 91.94 593 ASP A CA 1
ATOM 4608 C C . ASP A 1 593 ? -4.657 -19.883 -11.902 1.00 91.94 593 ASP A C 1
ATOM 4610 O O . ASP A 1 593 ? -5.008 -18.934 -12.604 1.00 91.94 593 ASP A O 1
ATOM 4614 N N . HIS A 1 594 ? -5.539 -20.770 -11.422 1.00 90.44 594 HIS A N 1
ATOM 4615 C CA . HIS A 1 594 ? -6.973 -20.695 -11.730 1.00 90.44 594 HIS A CA 1
ATOM 4616 C C . HIS A 1 594 ? -7.562 -19.341 -11.319 1.00 90.44 594 HIS A C 1
ATOM 4618 O O . HIS A 1 594 ? -8.203 -18.682 -12.133 1.00 90.44 594 HIS A O 1
ATOM 4624 N N . LEU A 1 595 ? -7.332 -18.889 -10.081 1.00 92.88 595 LEU A N 1
ATOM 4625 C CA . LEU A 1 595 ? -7.825 -17.591 -9.604 1.00 92.88 595 LEU A CA 1
ATOM 4626 C C . LEU A 1 595 ? -7.240 -16.437 -10.434 1.00 92.88 595 LEU A C 1
ATOM 4628 O O . LEU A 1 595 ? -7.957 -15.518 -10.826 1.00 92.88 595 LEU A O 1
ATOM 4632 N N . PHE A 1 596 ? -5.940 -16.487 -10.714 1.00 96.62 596 PHE A N 1
ATOM 4633 C CA . PHE A 1 596 ? -5.245 -15.450 -11.465 1.00 96.62 596 PHE A CA 1
ATOM 4634 C C . PHE A 1 596 ? -5.797 -15.304 -12.893 1.00 96.62 596 PHE A C 1
ATOM 4636 O O . PHE A 1 596 ? -6.178 -14.201 -13.293 1.00 96.62 596 PHE A O 1
ATOM 4643 N N . PHE A 1 597 ? -5.910 -16.408 -13.638 1.00 95.50 597 PHE A N 1
ATOM 4644 C CA . PHE A 1 597 ? -6.348 -16.392 -15.036 1.00 95.50 597 PHE A CA 1
ATOM 4645 C C . PHE A 1 597 ? -7.869 -16.309 -15.218 1.00 95.50 597 PHE A C 1
ATOM 4647 O O . PHE A 1 597 ? -8.311 -15.752 -16.218 1.00 95.50 597 PHE A O 1
ATOM 4654 N N . SER A 1 598 ? -8.679 -16.818 -14.282 1.00 93.19 598 SER A N 1
ATOM 4655 C CA . SER A 1 598 ? -10.151 -16.778 -14.398 1.00 93.19 598 SER A CA 1
ATOM 4656 C C . SER A 1 598 ? -10.785 -15.522 -13.797 1.00 93.19 598 SER A C 1
ATOM 4658 O O . SER A 1 598 ? -11.871 -15.132 -14.228 1.00 93.19 598 SER A O 1
ATOM 4660 N N . LEU A 1 599 ? -10.124 -14.876 -12.827 1.00 95.62 599 LEU A N 1
ATOM 4661 C CA . LEU A 1 599 ? -10.682 -13.731 -12.107 1.00 95.62 599 LEU A CA 1
ATOM 4662 C C . LEU A 1 599 ? -9.874 -12.447 -12.307 1.00 95.62 599 LEU A C 1
ATOM 4664 O O . LEU A 1 599 ? -10.436 -11.442 -12.732 1.00 95.62 599 LEU A O 1
ATOM 4668 N N . GLU A 1 600 ? -8.573 -12.446 -12.006 1.00 97.06 600 GLU A N 1
ATOM 4669 C CA . GLU A 1 600 ? -7.801 -11.194 -11.959 1.00 97.06 600 GLU A CA 1
ATOM 4670 C C . GLU A 1 600 ? -7.409 -10.659 -13.340 1.00 97.06 600 GLU A C 1
ATOM 4672 O O . GLU A 1 600 ? -7.580 -9.467 -13.602 1.00 97.06 600 GLU A O 1
ATOM 4677 N N . MET A 1 601 ? -6.911 -11.507 -14.243 1.00 97.12 601 MET A N 1
ATOM 4678 C CA . MET A 1 601 ? -6.527 -11.079 -15.598 1.00 97.12 601 MET A CA 1
ATOM 4679 C C . MET A 1 601 ? -7.723 -10.650 -16.461 1.00 97.12 601 MET A C 1
ATOM 4681 O O . MET A 1 601 ? -7.639 -9.606 -17.113 1.00 97.12 601 MET A O 1
ATOM 4685 N N . PRO A 1 602 ? -8.879 -11.338 -16.445 1.00 97.06 602 PRO A N 1
ATOM 4686 C CA . PRO A 1 602 ? -10.051 -10.884 -17.196 1.00 97.06 602 PRO A CA 1
ATOM 4687 C C . PRO A 1 602 ? -10.643 -9.565 -16.676 1.00 97.06 602 PRO A C 1
ATOM 4689 O O . PRO A 1 602 ? -11.317 -8.851 -17.421 1.00 97.06 602 PRO A O 1
ATOM 4692 N N . LEU A 1 603 ? -10.383 -9.217 -15.412 1.00 97.25 603 LEU A N 1
ATOM 4693 C CA . LEU A 1 603 ? -10.861 -7.982 -14.792 1.00 97.25 603 LEU A CA 1
ATOM 4694 C C . LEU A 1 603 ? -10.057 -6.754 -15.237 1.00 97.25 603 LEU A C 1
ATOM 4696 O O . LEU A 1 603 ? -10.623 -5.678 -15.419 1.00 97.25 603 LEU A O 1
ATOM 4700 N N . LEU A 1 604 ? -8.754 -6.916 -15.450 1.00 96.62 604 LEU A N 1
ATOM 4701 C CA . LEU A 1 604 ? -7.824 -5.851 -15.826 1.00 96.62 604 LEU A CA 1
ATOM 4702 C C . LEU A 1 604 ? -8.290 -4.981 -17.024 1.00 96.62 604 LEU A C 1
ATOM 4704 O O . LEU A 1 604 ? -8.294 -3.754 -16.890 1.00 96.62 604 LEU A O 1
ATOM 4708 N N . PRO A 1 605 ? -8.789 -5.531 -18.152 1.00 96.31 605 PRO A N 1
ATOM 4709 C CA . PRO A 1 605 ? -9.310 -4.732 -19.262 1.00 96.31 605 PRO A CA 1
ATOM 4710 C C . PRO A 1 605 ? -10.648 -4.055 -18.942 1.00 96.31 605 PRO A C 1
ATOM 4712 O O . PRO A 1 605 ? -10.963 -3.033 -19.547 1.00 96.31 605 PRO A O 1
ATOM 4715 N N . ILE A 1 606 ? -11.458 -4.614 -18.034 1.00 97.50 606 ILE A N 1
ATOM 4716 C CA . ILE A 1 606 ? -12.692 -3.962 -17.567 1.00 97.50 606 ILE A CA 1
ATOM 4717 C C . ILE A 1 606 ? -12.314 -2.718 -16.774 1.00 97.50 606 ILE A C 1
ATOM 4719 O O . ILE A 1 606 ? -12.834 -1.644 -17.056 1.00 97.50 606 ILE A O 1
ATOM 4723 N N . LEU A 1 607 ? -11.357 -2.846 -15.851 1.00 97.94 607 LEU A N 1
ATOM 4724 C CA . LEU A 1 607 ? -10.847 -1.713 -15.086 1.00 97.94 607 LEU A CA 1
ATOM 4725 C C . LEU A 1 607 ? -10.235 -0.665 -16.013 1.00 97.94 607 LEU A C 1
ATOM 4727 O O . LEU A 1 607 ? -10.614 0.490 -15.912 1.00 97.94 607 LEU A O 1
ATOM 4731 N N . SER A 1 608 ? -9.383 -1.058 -16.969 1.00 97.06 608 SER A N 1
ATOM 4732 C CA . SER A 1 608 ? -8.841 -0.137 -17.981 1.00 97.06 608 SER A CA 1
ATOM 4733 C C . SER A 1 608 ? -9.945 0.659 -18.694 1.00 97.06 608 SER A C 1
ATOM 4735 O O . SER A 1 608 ? -9.875 1.885 -18.747 1.00 97.06 608 SER A O 1
ATOM 4737 N N . ARG A 1 609 ? -11.016 -0.005 -19.161 1.00 96.25 609 ARG A N 1
ATOM 4738 C CA . ARG A 1 609 ? -12.162 0.678 -19.787 1.00 96.25 609 ARG A CA 1
ATOM 4739 C C . ARG A 1 609 ? -12.902 1.601 -18.824 1.00 96.25 609 ARG A C 1
ATOM 4741 O O . ARG A 1 609 ? -13.225 2.715 -19.211 1.00 96.25 609 ARG A O 1
ATOM 4748 N N . MET A 1 610 ? -13.151 1.175 -17.587 1.00 97.62 610 MET A N 1
ATOM 4749 C CA . MET A 1 610 ? -13.791 2.022 -16.572 1.00 97.62 610 MET A CA 1
ATOM 4750 C C . MET A 1 610 ? -12.986 3.307 -16.330 1.00 97.62 610 MET A C 1
ATOM 4752 O O . MET A 1 610 ? -13.567 4.389 -16.255 1.00 97.62 610 MET A O 1
ATOM 4756 N N . GLU A 1 611 ? -11.654 3.201 -16.255 1.00 97.44 611 GLU A N 1
ATOM 4757 C CA . GLU A 1 611 ? -10.771 4.366 -16.122 1.00 97.44 611 GLU A CA 1
ATOM 4758 C C . GLU A 1 611 ? -10.861 5.279 -17.342 1.00 97.44 611 GLU A C 1
ATOM 4760 O O . GLU A 1 611 ? -10.970 6.485 -17.167 1.00 97.44 611 GLU A O 1
ATOM 4765 N N . GLN A 1 612 ? -10.861 4.733 -18.561 1.00 95.38 612 GLN A N 1
ATOM 4766 C CA . GLN A 1 612 ? -10.977 5.522 -19.793 1.00 95.38 612 GLN A CA 1
ATOM 4767 C C . GLN A 1 612 ? -12.350 6.196 -19.953 1.00 95.38 612 GLN A C 1
ATOM 4769 O O . GLN A 1 612 ? -12.429 7.315 -20.452 1.00 95.38 612 GLN A O 1
ATOM 4774 N N . GLU A 1 613 ? -13.435 5.553 -19.516 1.00 95.81 613 GLU A N 1
ATOM 4775 C CA . GLU A 1 613 ? -14.788 6.118 -19.587 1.00 95.81 613 GLU A CA 1
ATOM 4776 C C . GLU A 1 613 ? -14.977 7.284 -18.608 1.00 95.81 613 GLU A C 1
ATOM 4778 O O . GLU A 1 613 ? -15.583 8.303 -18.957 1.00 95.81 613 GLU A O 1
ATOM 4783 N N . GLY A 1 614 ? -14.471 7.144 -17.378 1.00 96.19 614 GLY A N 1
ATOM 4784 C CA . GLY A 1 614 ? -14.594 8.149 -16.322 1.00 96.19 614 GLY A CA 1
ATOM 4785 C C . GLY A 1 614 ? -16.042 8.484 -15.933 1.00 96.19 614 GLY A C 1
ATOM 4786 O O . GLY A 1 614 ? -17.016 7.891 -16.410 1.00 96.19 614 GLY A O 1
ATOM 4787 N N . ILE A 1 615 ? -16.206 9.488 -15.071 1.00 96.88 615 ILE A N 1
ATOM 4788 C CA . ILE A 1 615 ? -17.508 9.977 -14.594 1.00 96.88 615 ILE A CA 1
ATOM 4789 C C . ILE A 1 615 ? -17.657 11.490 -14.805 1.00 96.88 615 ILE A C 1
ATOM 4791 O O . ILE A 1 615 ? -16.701 12.250 -14.658 1.00 96.88 615 ILE A O 1
ATOM 4795 N N . GLY A 1 616 ? -18.858 11.933 -15.185 1.00 96.69 616 GLY A N 1
ATOM 4796 C CA . GLY A 1 616 ? -19.164 13.348 -15.403 1.00 96.69 616 GLY A CA 1
ATOM 4797 C C . GLY A 1 616 ? -19.365 14.118 -14.098 1.00 96.69 616 GLY A C 1
ATOM 4798 O O . GLY A 1 616 ? -19.814 13.552 -13.099 1.00 96.69 616 GLY A O 1
ATOM 4799 N N . LEU A 1 617 ? -19.073 15.421 -14.126 1.00 96.38 617 LEU A N 1
ATOM 4800 C CA . LEU A 1 617 ? -19.207 16.320 -12.980 1.00 96.38 617 LEU A CA 1
ATOM 4801 C C . LEU A 1 617 ? -19.895 17.636 -13.372 1.00 96.38 617 LEU A C 1
ATOM 4803 O O . LEU A 1 617 ? -19.501 18.295 -14.332 1.00 96.38 617 LEU A O 1
ATOM 4807 N N . ASP A 1 618 ? -20.885 18.049 -12.588 1.00 96.25 618 ASP A N 1
ATOM 4808 C CA . ASP A 1 618 ? -21.494 19.376 -12.636 1.00 96.25 618 ASP A CA 1
ATOM 4809 C C . ASP A 1 618 ? -20.641 20.362 -11.822 1.00 96.25 618 ASP A C 1
ATOM 4811 O O . ASP A 1 618 ? -20.773 20.504 -10.602 1.00 96.25 618 ASP A O 1
ATOM 4815 N N . VAL A 1 619 ? -19.723 21.032 -12.523 1.00 95.12 619 VAL A N 1
ATOM 4816 C CA . VAL A 1 619 ? -18.789 22.000 -11.930 1.00 95.12 619 VAL A CA 1
ATOM 4817 C C . VAL A 1 619 ? -19.525 23.168 -11.280 1.00 95.12 619 VAL A C 1
ATOM 4819 O O . VAL A 1 619 ? -19.129 23.613 -10.204 1.00 95.12 619 VAL A O 1
ATOM 4822 N N . GLN A 1 620 ? -20.608 23.652 -11.894 1.00 94.31 620 GLN A N 1
ATOM 4823 C CA . GLN A 1 620 ? -21.347 24.796 -11.366 1.00 94.31 620 GLN A CA 1
ATOM 4824 C C . GLN A 1 620 ? -22.055 24.432 -10.058 1.00 94.31 620 GLN A C 1
ATOM 4826 O O . GLN A 1 620 ? -22.036 25.222 -9.112 1.00 94.31 620 GLN A O 1
ATOM 4831 N N . ALA A 1 621 ? -22.636 23.231 -9.975 1.00 93.12 621 ALA A N 1
ATOM 4832 C CA . ALA A 1 621 ? -23.240 22.739 -8.741 1.00 93.12 621 ALA A CA 1
ATOM 4833 C C . ALA A 1 621 ? -22.214 22.662 -7.596 1.00 93.12 621 ALA A C 1
ATOM 4835 O O . ALA A 1 621 ? -22.500 23.142 -6.497 1.00 93.12 621 ALA A O 1
ATOM 4836 N N . LEU A 1 622 ? -21.003 22.144 -7.851 1.00 93.38 622 LEU A N 1
ATOM 4837 C CA . LEU A 1 622 ? -19.942 22.122 -6.835 1.00 93.38 622 LEU A CA 1
ATOM 4838 C C . LEU A 1 622 ? -19.424 23.511 -6.472 1.00 93.38 622 LEU A C 1
ATOM 4840 O O . LEU A 1 622 ? -19.159 23.753 -5.301 1.00 93.38 622 LEU A O 1
ATOM 4844 N N . GLN A 1 623 ? -19.295 24.434 -7.424 1.00 93.25 623 GLN A N 1
ATOM 4845 C CA . GLN A 1 623 ? -18.873 25.807 -7.127 1.00 93.25 623 GLN A CA 1
ATOM 4846 C C . GLN A 1 623 ? -19.889 26.530 -6.236 1.00 93.25 623 GLN A C 1
ATOM 4848 O O . GLN A 1 623 ? -19.500 27.174 -5.261 1.00 93.25 623 GLN A O 1
ATOM 4853 N N . ASN A 1 624 ? -21.185 26.371 -6.514 1.00 94.00 624 ASN A N 1
ATOM 4854 C CA . ASN A 1 624 ? -22.249 26.910 -5.665 1.00 94.00 624 ASN A CA 1
ATOM 4855 C C . ASN A 1 624 ? -22.191 26.292 -4.262 1.00 94.00 624 ASN A C 1
ATOM 4857 O O . ASN A 1 624 ? -22.294 26.996 -3.258 1.00 94.00 624 ASN A O 1
ATOM 4861 N N . PHE A 1 625 ? -21.966 24.979 -4.185 1.00 93.81 625 PHE A N 1
ATOM 4862 C CA . PHE A 1 625 ? -21.829 24.284 -2.912 1.00 93.81 625 PHE A CA 1
ATOM 4863 C C . PHE A 1 625 ? -20.552 24.686 -2.151 1.00 93.81 625 PHE A C 1
ATOM 4865 O O . PHE A 1 625 ? -20.573 24.815 -0.932 1.00 93.81 625 PHE A O 1
ATOM 4872 N N . SER A 1 626 ? -19.457 24.975 -2.857 1.00 94.38 626 SER A N 1
ATOM 4873 C CA . SER A 1 626 ? -18.213 25.504 -2.285 1.00 94.38 626 SER A CA 1
ATOM 4874 C C . SER A 1 626 ? -18.443 26.846 -1.586 1.00 94.38 626 SER A C 1
ATOM 4876 O O . SER A 1 626 ? -17.943 27.057 -0.480 1.00 94.38 626 SER A O 1
ATOM 4878 N N . GLN A 1 627 ? -19.246 27.726 -2.195 1.00 94.50 627 GLN A N 1
ATOM 4879 C CA . GLN A 1 627 ? -19.652 29.002 -1.597 1.00 94.50 627 GLN A CA 1
ATOM 4880 C C . GLN A 1 627 ? -20.560 28.795 -0.377 1.00 94.50 627 GLN A C 1
ATOM 4882 O O . GLN A 1 627 ? -20.333 29.414 0.659 1.00 94.50 627 GLN A O 1
ATOM 4887 N N . GLU A 1 628 ? -21.541 27.887 -0.463 1.00 94.19 628 GLU A N 1
ATOM 4888 C CA . GLU A 1 628 ? -22.411 27.533 0.670 1.00 94.19 628 GLU A CA 1
ATOM 4889 C C . GLU A 1 628 ? -21.595 27.031 1.874 1.00 94.19 628 GLU A C 1
ATOM 4891 O O . GLU A 1 628 ? -21.789 27.494 3.000 1.00 94.19 628 GLU A O 1
ATOM 4896 N N . LEU A 1 629 ? -20.647 26.117 1.636 1.00 93.69 629 LEU A N 1
ATOM 4897 C CA . LEU A 1 629 ? -19.750 25.604 2.670 1.00 93.69 629 LEU A CA 1
ATOM 4898 C C . LEU A 1 629 ? -18.828 26.689 3.227 1.00 93.69 629 LEU A C 1
ATOM 4900 O O . LEU A 1 629 ? -18.569 26.683 4.426 1.00 93.69 629 LEU A O 1
ATOM 4904 N N . GLY A 1 630 ? -18.344 27.606 2.384 1.00 94.69 630 GLY A N 1
ATOM 4905 C CA . GLY A 1 630 ? -17.540 28.753 2.811 1.00 94.69 630 GLY A CA 1
ATOM 4906 C C . GLY A 1 630 ? -18.283 29.617 3.828 1.00 94.69 630 GLY A C 1
ATOM 4907 O O . GLY A 1 630 ? -17.792 29.801 4.937 1.00 94.69 630 GLY A O 1
ATOM 4908 N N . ASN A 1 631 ? -19.510 30.027 3.498 1.00 95.56 631 ASN A N 1
ATOM 4909 C CA . ASN A 1 631 ? -20.346 30.831 4.394 1.00 95.56 631 ASN A CA 1
ATOM 4910 C C . ASN A 1 631 ? -20.630 30.095 5.716 1.00 95.56 631 ASN A C 1
ATOM 4912 O O . ASN A 1 631 ? -20.476 30.660 6.791 1.00 95.56 631 ASN A O 1
ATOM 4916 N N . ARG A 1 632 ? -20.962 28.797 5.661 1.00 94.88 632 ARG A N 1
ATOM 4917 C CA . ARG A 1 632 ? -21.206 27.995 6.875 1.00 94.88 632 ARG A CA 1
ATOM 4918 C C . ARG A 1 632 ? -19.959 27.813 7.736 1.00 94.88 632 ARG A C 1
ATOM 4920 O O . ARG A 1 632 ? -20.072 27.722 8.955 1.00 94.88 632 ARG A O 1
ATOM 4927 N N . LEU A 1 633 ? -18.781 27.707 7.122 1.00 96.00 633 LEU A N 1
ATOM 4928 C CA . LEU A 1 633 ? -17.514 27.648 7.848 1.00 96.00 633 LEU A CA 1
ATOM 4929 C C . LEU A 1 633 ? -17.219 28.975 8.548 1.00 96.00 633 LEU A C 1
ATOM 4931 O O . LEU A 1 633 ? -16.761 28.940 9.687 1.00 96.00 633 LEU A O 1
ATOM 4935 N N . GLU A 1 634 ? -17.509 30.110 7.907 1.00 96.44 634 GLU A N 1
ATOM 4936 C CA . GLU A 1 634 ? -17.406 31.440 8.522 1.00 96.44 634 GLU A CA 1
ATOM 4937 C C . GLU A 1 634 ? -18.376 31.591 9.700 1.00 96.44 634 GLU A C 1
ATOM 4939 O O . GLU A 1 634 ? -17.951 32.010 10.777 1.00 96.44 634 GLU A O 1
ATOM 4944 N N . ASP A 1 635 ? -19.629 31.151 9.547 1.00 96.44 635 ASP A N 1
ATOM 4945 C CA . ASP A 1 635 ? -20.631 31.171 10.620 1.00 96.44 635 ASP A CA 1
ATOM 4946 C C . ASP A 1 635 ? -20.192 30.319 11.824 1.00 96.44 635 ASP A C 1
ATOM 4948 O O . ASP A 1 635 ? -20.147 30.806 12.953 1.00 96.44 635 ASP A O 1
ATOM 4952 N N . ILE A 1 636 ? -19.802 29.055 11.598 1.00 95.81 636 ILE A N 1
ATOM 4953 C CA . ILE A 1 636 ? -19.343 28.153 12.672 1.00 95.81 636 ILE A CA 1
ATOM 4954 C C . ILE A 1 636 ? -18.065 28.689 13.324 1.00 95.81 636 ILE A C 1
ATOM 4956 O O . ILE A 1 636 ? -17.886 28.565 14.536 1.00 95.81 636 ILE A O 1
ATOM 4960 N N . GLN A 1 637 ? -17.160 29.275 12.540 1.00 96.81 637 GLN A N 1
ATOM 4961 C CA . GLN A 1 637 ? -15.957 29.908 13.069 1.00 96.81 637 GLN A CA 1
ATOM 4962 C C . GLN A 1 637 ? -16.311 31.095 13.974 1.00 96.81 637 GLN A C 1
ATOM 4964 O O . GLN A 1 637 ? -15.761 31.191 15.070 1.00 96.81 637 GLN A O 1
ATOM 4969 N N . GLY A 1 638 ? -17.259 31.942 13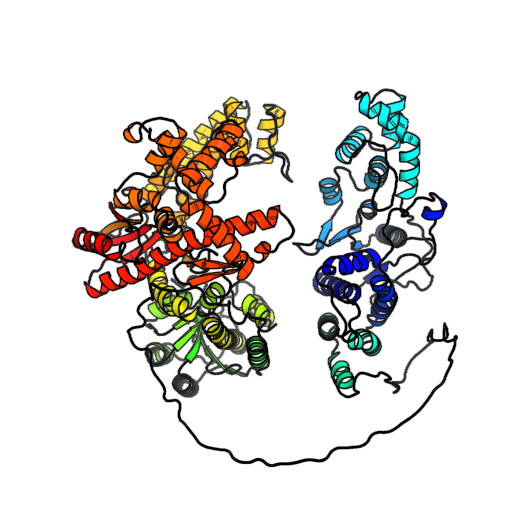.561 1.00 96.38 638 GLY A N 1
ATOM 4970 C CA . GLY A 1 638 ? -17.799 33.023 14.383 1.00 96.38 638 GLY A CA 1
ATOM 4971 C C . GLY A 1 638 ? -18.397 32.509 15.693 1.00 96.38 638 GLY A C 1
ATOM 4972 O O . GLY A 1 638 ? -18.015 32.978 16.761 1.00 96.38 638 GLY A O 1
ATOM 4973 N N . GLU A 1 639 ? -19.239 31.473 15.638 1.00 96.38 639 GLU A N 1
ATOM 4974 C CA . GLU A 1 639 ? -19.813 30.835 16.832 1.00 96.38 639 GLU A CA 1
ATOM 4975 C C . GLU A 1 639 ? -18.731 30.273 17.773 1.00 96.38 639 GLU A C 1
ATOM 4977 O O . GLU A 1 639 ? -18.838 30.400 18.993 1.00 96.38 639 GLU A O 1
ATOM 4982 N N . ILE A 1 640 ? -17.671 29.656 17.235 1.00 96.44 640 ILE A N 1
ATOM 4983 C CA . ILE A 1 640 ? -16.540 29.163 18.037 1.00 96.44 640 ILE A CA 1
ATOM 4984 C C . ILE A 1 640 ? -15.826 30.332 18.722 1.00 96.44 640 ILE A C 1
ATOM 4986 O O . ILE A 1 640 ? -15.537 30.245 19.916 1.00 96.44 640 ILE A O 1
ATOM 4990 N N . PHE A 1 641 ? -15.558 31.424 18.004 1.00 97.12 641 PHE A N 1
ATOM 4991 C CA . PHE A 1 641 ? -14.898 32.604 18.566 1.00 97.12 641 PHE A CA 1
ATOM 4992 C C . PHE A 1 641 ? -15.752 33.297 19.626 1.00 97.12 641 PHE A C 1
ATOM 4994 O O . PHE A 1 641 ? -15.212 33.723 20.644 1.00 97.12 641 PHE A O 1
ATOM 5001 N N . GLU A 1 642 ? -17.072 33.350 19.453 1.00 95.62 642 GLU A N 1
ATOM 5002 C CA . GLU A 1 642 ? -17.995 33.858 20.471 1.00 95.62 642 GLU A CA 1
ATOM 5003 C C . GLU A 1 642 ? -18.006 32.982 21.732 1.00 95.62 642 GLU A C 1
ATOM 5005 O O . GLU A 1 642 ? -17.962 33.505 22.846 1.00 95.62 642 GLU A O 1
ATOM 5010 N N . LEU A 1 643 ? -18.024 31.652 21.577 1.00 94.31 643 LEU A N 1
ATOM 5011 C CA . LEU A 1 643 ? -17.999 30.712 22.705 1.00 94.31 643 LEU A CA 1
ATOM 5012 C C . LEU A 1 643 ? -16.678 30.754 23.488 1.00 94.31 643 LEU A C 1
ATOM 5014 O O . LEU A 1 643 ? -16.676 30.544 24.704 1.00 94.31 643 LEU A O 1
ATOM 5018 N N . VAL A 1 644 ? -15.561 30.991 22.797 1.00 94.81 644 VAL A N 1
ATOM 5019 C CA . VAL A 1 644 ? -14.215 31.052 23.389 1.00 94.81 644 VAL A CA 1
ATOM 5020 C C . VAL A 1 644 ? -13.899 32.451 23.933 1.00 94.81 644 VAL A C 1
ATOM 5022 O O . VAL A 1 644 ? -13.262 32.576 24.976 1.00 94.81 644 VAL A O 1
ATOM 5025 N N . GLY A 1 645 ? -14.397 33.505 23.283 1.00 92.88 645 GLY A N 1
ATOM 5026 C CA . GLY A 1 645 ? -14.205 34.907 23.661 1.00 92.88 645 GLY A CA 1
ATOM 5027 C C . GLY A 1 645 ? -13.053 35.618 22.941 1.00 92.88 645 GLY A C 1
ATOM 5028 O O . GLY A 1 645 ? -12.813 36.796 23.209 1.00 92.88 645 GLY A O 1
ATOM 5029 N N . HIS A 1 646 ? -12.345 34.939 22.035 1.00 94.19 646 HIS A N 1
ATOM 5030 C CA . HIS A 1 646 ? -11.357 35.540 21.139 1.00 94.19 646 HIS A CA 1
ATOM 5031 C C . HIS A 1 646 ? -11.140 34.687 19.881 1.00 94.19 646 HIS A C 1
ATOM 5033 O O . HIS A 1 646 ? -11.506 33.512 19.820 1.00 94.19 646 HIS A O 1
ATOM 5039 N N . GLU A 1 647 ? -10.492 35.281 18.882 1.00 95.56 647 GLU A N 1
ATOM 5040 C CA . GLU A 1 647 ? -10.121 34.596 17.645 1.00 95.56 647 GLU A CA 1
ATOM 5041 C C . GLU A 1 647 ? -8.868 33.732 17.829 1.00 95.56 647 GLU A C 1
ATOM 5043 O O . GLU A 1 647 ? -7.947 34.081 18.575 1.00 95.56 647 GLU A O 1
ATOM 5048 N N . PHE A 1 648 ? -8.820 32.605 17.123 1.00 94.56 648 PHE A N 1
ATOM 5049 C CA . PHE A 1 648 ? -7.647 31.738 17.021 1.00 94.56 648 PHE A CA 1
ATOM 5050 C C . PHE A 1 648 ? -7.738 30.867 15.757 1.00 94.56 648 PHE A C 1
ATOM 5052 O O . PHE A 1 648 ? -8.780 30.753 15.116 1.00 94.56 648 PHE A O 1
ATOM 5059 N N . ASN A 1 649 ? -6.644 30.218 15.374 1.00 92.12 649 ASN A N 1
ATOM 5060 C CA . ASN A 1 649 ? -6.621 29.293 14.250 1.00 92.12 649 ASN A CA 1
ATOM 5061 C C . ASN A 1 649 ? -7.174 27.916 14.661 1.00 92.12 649 ASN A C 1
ATOM 5063 O O . ASN A 1 649 ? -6.458 27.096 15.242 1.00 92.12 649 ASN A O 1
ATOM 5067 N N . ILE A 1 650 ? -8.422 27.636 14.275 1.00 92.31 650 ILE A N 1
ATOM 5068 C CA . ILE A 1 650 ? -9.128 26.367 14.536 1.00 92.31 650 ILE A CA 1
ATOM 5069 C C . ILE A 1 650 ? -8.424 25.164 13.882 1.00 92.31 650 ILE A C 1
ATOM 5071 O O . ILE A 1 650 ? -8.515 24.041 14.374 1.00 92.31 650 ILE A O 1
ATOM 5075 N N . ASN A 1 651 ? -7.663 25.363 12.803 1.00 88.25 651 ASN A N 1
ATOM 5076 C CA . ASN A 1 651 ? -6.904 24.285 12.162 1.00 88.25 651 ASN A CA 1
ATOM 5077 C C . ASN A 1 651 ? -5.573 23.983 12.874 1.00 88.25 651 ASN A C 1
ATOM 5079 O O . ASN A 1 651 ? -4.957 22.948 12.621 1.00 88.25 651 ASN A O 1
ATOM 5083 N N . SER A 1 652 ? -5.123 24.848 13.790 1.00 90.31 652 SER A N 1
ATOM 5084 C CA . SER A 1 652 ? -3.905 24.627 14.568 1.00 90.31 652 SER A CA 1
ATOM 5085 C C . SER A 1 652 ? -4.187 23.743 15.779 1.00 90.31 652 SER A C 1
ATOM 5087 O O . SER A 1 652 ? -4.748 24.187 16.780 1.00 90.31 652 SER A O 1
ATOM 5089 N N . THR A 1 653 ? -3.723 22.491 15.727 1.00 86.94 653 THR A N 1
ATOM 5090 C CA . THR A 1 653 ? -3.816 21.541 16.849 1.00 86.94 653 THR A CA 1
ATOM 5091 C C . THR A 1 653 ? -3.275 22.127 18.153 1.00 86.94 653 THR A C 1
ATOM 5093 O O . THR A 1 653 ? -3.859 21.896 19.206 1.00 86.94 653 THR A O 1
ATOM 5096 N N . LYS A 1 654 ? -2.195 22.915 18.092 1.00 89.88 654 LYS A N 1
ATOM 5097 C CA . LYS A 1 654 ? -1.590 23.543 19.273 1.00 89.88 654 LYS A CA 1
ATOM 5098 C C . LYS A 1 654 ? -2.509 24.597 19.893 1.00 89.88 654 LYS A C 1
ATOM 5100 O O . LYS A 1 654 ? -2.725 24.566 21.096 1.00 89.88 654 LYS A O 1
ATOM 5105 N N . GLN A 1 655 ? -3.077 25.493 19.084 1.00 92.19 655 GLN A N 1
ATOM 5106 C CA . GLN A 1 655 ? -3.986 26.524 19.600 1.00 92.19 655 GLN A CA 1
ATOM 5107 C C . GLN A 1 655 ? -5.289 25.909 20.118 1.00 92.19 655 GLN A C 1
ATOM 5109 O O . GLN A 1 655 ? -5.760 26.287 21.183 1.00 92.19 655 GLN A O 1
ATOM 5114 N N . LEU A 1 656 ? -5.812 24.886 19.436 1.00 92.62 656 LEU A N 1
ATOM 5115 C CA . LEU A 1 656 ? -6.948 24.113 19.935 1.00 92.62 656 LEU A CA 1
ATOM 5116 C C . LEU A 1 656 ? -6.671 23.446 21.286 1.00 92.62 656 LEU A C 1
ATOM 5118 O O . LEU A 1 656 ? -7.555 23.418 22.133 1.00 92.62 656 LEU A O 1
ATOM 5122 N N . GLN A 1 657 ? -5.470 22.899 21.500 1.00 92.00 657 GLN A N 1
ATOM 5123 C CA . GLN A 1 657 ? -5.105 22.327 22.798 1.00 92.00 657 GLN A CA 1
ATOM 5124 C C . GLN A 1 657 ? -5.111 23.391 23.903 1.00 92.00 657 GLN A C 1
ATOM 5126 O O . GLN A 1 657 ? -5.654 23.129 24.974 1.00 92.00 657 GLN A O 1
ATOM 5131 N N . THR A 1 658 ? -4.555 24.576 23.641 1.00 92.56 658 THR A N 1
ATOM 5132 C CA . THR A 1 658 ? -4.574 25.702 24.588 1.00 92.56 658 THR A CA 1
ATOM 5133 C C . THR A 1 658 ? -6.010 26.099 24.935 1.00 92.56 658 THR A C 1
ATOM 5135 O O . THR A 1 658 ? -6.386 26.075 26.107 1.00 92.56 658 THR A O 1
ATOM 5138 N N . VAL A 1 659 ? -6.854 26.329 23.925 1.00 94.19 659 VAL A N 1
ATOM 5139 C CA . VAL A 1 659 ? -8.264 26.691 24.128 1.00 94.19 659 VAL A CA 1
ATOM 5140 C C . VAL A 1 659 ? -9.007 25.608 24.919 1.00 94.19 659 VAL A C 1
ATOM 5142 O O . VAL A 1 659 ? -9.633 25.895 25.935 1.00 94.19 659 VAL A O 1
ATOM 5145 N N . LEU A 1 660 ? -8.925 24.339 24.510 1.00 93.50 660 LEU A N 1
ATOM 5146 C CA . LEU A 1 660 ? -9.710 23.264 25.126 1.00 93.50 660 LEU A CA 1
ATOM 5147 C C . LEU A 1 660 ? -9.235 22.894 26.540 1.00 93.50 660 LEU A C 1
ATOM 5149 O O . LEU A 1 660 ? -10.060 22.657 27.423 1.00 93.50 660 LEU A O 1
ATOM 5153 N N . PHE A 1 661 ? -7.925 22.819 26.774 1.00 94.00 661 PHE A N 1
ATOM 5154 C CA . PHE A 1 661 ? -7.383 22.231 28.005 1.00 94.00 661 PHE A CA 1
ATOM 5155 C C . PHE A 1 661 ? -6.849 23.264 29.001 1.00 94.00 661 PHE A C 1
ATOM 5157 O O . PHE A 1 661 ? -6.873 23.002 30.202 1.00 94.00 661 PHE A O 1
ATOM 5164 N N . GLU A 1 662 ? -6.393 24.432 28.545 1.00 91.31 662 GLU A N 1
ATOM 5165 C CA . GLU A 1 662 ? -5.856 25.478 29.427 1.00 91.31 662 GLU A CA 1
ATOM 5166 C C . GLU A 1 662 ? -6.921 26.533 29.748 1.00 91.31 662 GLU A C 1
ATOM 5168 O O . GLU A 1 662 ? -7.158 26.837 30.920 1.00 91.31 662 GLU A O 1
ATOM 5173 N N . GLU A 1 663 ? -7.614 27.043 28.728 1.00 92.19 663 GLU A N 1
ATOM 5174 C CA . GLU A 1 663 ? -8.606 28.114 28.883 1.00 92.19 663 GLU A CA 1
ATOM 5175 C C . GLU A 1 663 ? -9.969 27.572 29.331 1.00 92.19 663 GLU A C 1
ATOM 5177 O O . GLU A 1 663 ? -10.497 27.977 30.371 1.00 92.19 663 GLU A O 1
ATOM 5182 N N . ARG A 1 664 ? -10.519 26.604 28.584 1.00 90.62 664 ARG A N 1
ATOM 5183 C CA . ARG A 1 664 ? -11.791 25.927 28.896 1.00 90.62 664 ARG A CA 1
ATOM 5184 C C . ARG A 1 664 ? -11.660 24.902 30.025 1.00 90.62 664 ARG A C 1
ATOM 5186 O O . ARG A 1 664 ? -12.667 24.519 30.615 1.00 90.62 664 ARG A O 1
ATOM 5193 N N . LYS A 1 665 ? -10.427 24.500 30.367 1.00 91.31 665 LYS A N 1
ATOM 5194 C CA . LYS A 1 665 ? -10.090 23.567 31.462 1.00 91.31 665 LYS A CA 1
ATOM 5195 C C . LYS A 1 665 ? -10.771 22.197 31.358 1.00 91.31 665 LYS A C 1
ATOM 5197 O O . LYS A 1 665 ? -11.045 21.565 32.383 1.00 91.31 665 LYS A O 1
ATOM 5202 N N . LEU A 1 666 ? -11.027 21.726 30.137 1.00 91.06 666 LEU A N 1
ATOM 5203 C CA . LEU A 1 666 ? -11.558 20.383 29.912 1.00 91.06 666 LEU A CA 1
ATOM 5204 C C . LEU A 1 666 ? -10.520 19.328 30.296 1.00 91.06 666 LEU A C 1
ATOM 5206 O O . LEU A 1 666 ? -9.314 19.555 30.187 1.00 91.06 666 LEU A O 1
ATOM 5210 N N . GLN A 1 667 ? -10.975 18.165 30.763 1.00 87.88 667 GLN A N 1
ATOM 5211 C CA . GLN A 1 667 ? -10.063 17.105 31.189 1.00 87.88 667 GLN A CA 1
ATOM 5212 C C . GLN A 1 667 ? -9.479 16.367 29.974 1.00 87.88 667 GLN A C 1
ATOM 5214 O O . GLN A 1 667 ? -10.228 15.819 29.167 1.00 87.88 667 GLN A O 1
ATOM 5219 N N . PRO A 1 668 ? -8.145 16.293 29.815 1.00 85.38 668 PRO A N 1
ATOM 5220 C CA . PRO A 1 668 ? -7.562 15.591 28.680 1.00 85.38 668 PRO A CA 1
ATOM 5221 C C . PRO A 1 668 ? -7.755 14.071 28.770 1.00 85.38 668 PRO A C 1
ATOM 5223 O O . PRO A 1 668 ? -7.301 13.430 29.716 1.00 85.38 668 PRO A O 1
ATOM 5226 N N . ILE A 1 669 ? -8.353 13.473 27.736 1.00 80.19 669 ILE A N 1
ATOM 5227 C CA . ILE A 1 669 ? -8.663 12.030 27.699 1.00 80.19 669 ILE A CA 1
ATOM 5228 C C . ILE A 1 669 ? -7.478 11.194 27.199 1.00 80.19 669 ILE A C 1
ATOM 5230 O O . ILE A 1 669 ? -7.201 10.100 27.694 1.00 80.19 669 ILE A O 1
ATOM 5234 N N . LYS A 1 670 ? -6.762 11.688 26.184 1.00 83.31 670 LYS A N 1
ATOM 5235 C CA . LYS A 1 670 ? -5.683 10.955 25.508 1.00 83.31 670 LYS A CA 1
ATOM 5236 C C . LYS A 1 670 ? -4.522 11.889 25.201 1.00 83.31 670 LYS A C 1
ATOM 5238 O O . LYS A 1 670 ? -4.720 12.988 24.692 1.00 83.31 670 LYS A O 1
ATOM 5243 N N . LYS A 1 671 ? -3.295 11.432 25.458 1.00 82.50 671 LYS A N 1
ATOM 5244 C CA . LYS A 1 671 ? -2.063 12.165 25.136 1.00 82.50 671 LYS A CA 1
ATOM 5245 C C . LYS A 1 671 ? -1.413 11.597 23.872 1.00 82.50 671 LYS A C 1
ATOM 5247 O O . LYS A 1 671 ? -1.406 10.387 23.656 1.00 82.50 671 LYS A O 1
ATOM 5252 N N . THR A 1 672 ? -0.885 12.484 23.042 1.00 72.50 672 THR A N 1
ATOM 5253 C CA . THR A 1 672 ? -0.106 12.196 21.830 1.00 72.50 672 THR A CA 1
ATOM 5254 C C . THR A 1 672 ? 1.321 12.714 21.999 1.00 72.50 672 THR A C 1
ATOM 5256 O O . THR A 1 672 ? 1.628 13.391 22.981 1.00 72.50 672 THR A O 1
ATOM 5259 N N . LYS A 1 673 ? 2.194 12.407 21.034 1.00 61.56 673 LYS A N 1
ATOM 5260 C CA . LYS A 1 673 ? 3.579 12.902 21.014 1.00 61.56 673 LYS A CA 1
ATOM 5261 C C . LYS A 1 673 ? 3.655 14.440 21.009 1.00 61.56 673 LYS A C 1
ATOM 5263 O O . LYS A 1 673 ? 4.567 14.995 21.595 1.00 61.56 673 LYS A O 1
ATOM 5268 N N . THR A 1 674 ? 2.665 15.121 20.425 1.00 67.56 674 THR A N 1
ATOM 5269 C CA . THR A 1 674 ? 2.619 16.586 20.251 1.00 67.56 674 THR A CA 1
ATOM 5270 C C . THR A 1 674 ? 1.665 17.287 21.233 1.00 67.56 674 THR A C 1
ATOM 5272 O O . THR A 1 674 ? 1.087 18.319 20.901 1.00 67.56 674 THR A O 1
ATOM 5275 N N . GLY A 1 675 ? 1.416 16.707 22.413 1.00 82.12 675 GLY A N 1
ATOM 5276 C CA . GLY A 1 675 ? 0.483 17.249 23.414 1.00 82.12 675 GLY A CA 1
ATOM 5277 C C . GLY A 1 675 ? -0.807 16.436 23.541 1.00 82.12 675 GLY A C 1
ATOM 5278 O O . GLY A 1 675 ? -0.815 15.222 23.324 1.00 82.12 675 GLY A O 1
ATOM 5279 N N . TYR A 1 676 ? -1.913 17.062 23.932 1.00 86.94 676 TYR A N 1
ATOM 5280 C CA . TYR A 1 676 ? -3.193 16.363 24.095 1.00 86.94 676 TYR A CA 1
ATOM 5281 C C . TYR A 1 676 ? -3.862 16.064 22.746 1.00 86.94 676 TYR A C 1
ATOM 5283 O O . TYR A 1 676 ? -3.848 16.878 21.824 1.00 86.94 676 TYR A O 1
ATOM 5291 N N . SER A 1 677 ? -4.431 14.868 22.603 1.00 84.94 677 SER A N 1
ATOM 5292 C CA . SER A 1 677 ? -5.147 14.491 21.383 1.00 84.94 677 SER A CA 1
ATOM 5293 C C . SER A 1 677 ? -6.363 15.399 21.209 1.00 84.94 677 SER A C 1
ATOM 5295 O O . SER A 1 677 ? -7.128 15.602 22.146 1.00 84.94 677 SER A O 1
ATOM 5297 N N . THR A 1 678 ? -6.548 15.911 19.997 1.00 86.75 678 THR A N 1
ATOM 5298 C CA . THR A 1 678 ? -7.801 16.547 19.566 1.00 86.75 678 THR A CA 1
ATOM 5299 C C . THR A 1 678 ? -8.437 15.725 18.447 1.00 86.75 678 THR A C 1
ATOM 5301 O O . THR A 1 678 ? -9.098 16.274 17.575 1.00 86.75 678 THR A O 1
ATOM 5304 N N . ASP A 1 679 ? -8.200 14.410 18.413 1.00 86.50 679 ASP A N 1
ATOM 5305 C CA . ASP A 1 679 ? -8.778 13.529 17.391 1.00 86.50 679 ASP A CA 1
ATOM 5306 C C . ASP A 1 679 ? -10.302 13.444 17.555 1.00 86.50 679 ASP A C 1
ATOM 5308 O O . ASP A 1 679 ? -10.830 13.695 18.640 1.00 86.50 679 ASP A O 1
ATOM 5312 N N . THR A 1 680 ? -11.009 13.025 16.501 1.00 85.00 680 THR A N 1
ATOM 5313 C CA . THR A 1 680 ? -12.479 12.934 16.478 1.00 85.00 680 THR A CA 1
ATOM 5314 C C . THR A 1 680 ? -13.050 12.248 17.718 1.00 85.00 680 THR A C 1
ATOM 5316 O O . THR A 1 680 ? -13.877 12.837 18.401 1.00 85.00 680 THR A O 1
ATOM 5319 N N . SER A 1 681 ? -12.528 11.072 18.088 1.00 82.94 681 SER A N 1
ATOM 5320 C CA . SER A 1 681 ? -13.023 10.316 19.248 1.00 82.94 681 SER A CA 1
ATOM 5321 C C . SER A 1 681 ? -12.832 11.035 20.587 1.00 82.94 681 SER A C 1
ATOM 5323 O O . SER A 1 681 ? -13.561 10.771 21.532 1.00 82.94 681 SER A O 1
ATOM 5325 N N . VAL A 1 682 ? -11.810 11.892 20.699 1.00 87.31 682 VAL A N 1
ATOM 5326 C CA . VAL A 1 682 ? -11.560 12.674 21.918 1.00 87.31 682 VAL A CA 1
ATOM 5327 C C . VAL A 1 682 ? -12.498 13.869 21.959 1.00 87.31 682 VAL A C 1
ATOM 5329 O O . VAL A 1 682 ? -13.125 14.110 22.982 1.00 87.31 682 VAL A O 1
ATOM 5332 N N . LEU A 1 683 ? -12.642 14.585 20.842 1.00 90.50 683 LEU A N 1
ATOM 5333 C CA . LEU A 1 683 ? -13.569 15.711 20.754 1.00 90.50 683 LEU A CA 1
ATOM 5334 C C . LEU A 1 683 ? -15.032 15.279 20.946 1.00 90.50 683 LEU A C 1
ATOM 5336 O O . LEU A 1 683 ? -15.794 16.036 21.531 1.00 90.50 683 LEU A O 1
ATOM 5340 N N . GLU A 1 684 ? -15.421 14.079 20.504 1.00 87.19 684 GLU A N 1
ATOM 5341 C CA . GLU A 1 684 ? -16.768 13.520 20.714 1.00 87.19 684 GLU A CA 1
ATOM 5342 C C . GLU A 1 684 ? -17.081 13.287 22.196 1.00 87.19 684 GLU A C 1
ATOM 5344 O O . GLU A 1 684 ? -18.207 13.506 22.638 1.00 87.19 684 GLU A O 1
ATOM 5349 N N . GLU A 1 685 ? -16.088 12.855 22.971 1.00 85.62 685 GLU A N 1
ATOM 5350 C CA . GLU A 1 685 ? -16.235 12.643 24.410 1.00 85.62 685 GLU A CA 1
ATOM 5351 C C . GLU A 1 685 ? -16.237 13.989 25.155 1.00 85.62 685 GLU A C 1
ATOM 5353 O O . GLU A 1 685 ? -17.122 14.232 25.972 1.00 85.62 685 GLU A O 1
ATOM 5358 N N . LEU A 1 686 ? -15.348 14.920 24.783 1.00 90.06 686 LEU A N 1
ATOM 5359 C CA . LEU A 1 686 ? -15.334 16.284 25.336 1.00 90.06 686 LEU A CA 1
ATOM 5360 C C . LEU A 1 686 ? -16.602 17.085 25.002 1.00 90.06 686 LEU A C 1
ATOM 5362 O O . LEU A 1 686 ? -17.006 17.944 25.782 1.00 90.06 686 LEU A O 1
ATOM 5366 N N . ALA A 1 687 ? -17.252 16.799 23.871 1.00 91.19 687 ALA A N 1
ATOM 5367 C CA . ALA A 1 687 ? -18.500 17.443 23.465 1.00 91.19 687 ALA A CA 1
ATOM 5368 C C . ALA A 1 687 ? -19.664 17.195 24.444 1.00 91.19 687 ALA A C 1
ATOM 5370 O O . ALA A 1 687 ? -20.666 17.903 24.394 1.00 91.19 687 ALA A O 1
ATOM 5371 N N . GLN A 1 688 ? -19.550 16.201 25.335 1.00 88.38 688 GLN A N 1
ATOM 5372 C CA . GLN A 1 688 ? -20.537 15.962 26.393 1.00 88.38 688 GLN A CA 1
ATOM 5373 C C . GLN A 1 688 ? -20.416 16.966 27.549 1.00 88.38 688 GLN A C 1
ATOM 5375 O O . GLN A 1 688 ? -21.388 17.189 28.268 1.00 88.38 688 GLN A O 1
ATOM 5380 N N . GLU A 1 689 ? -19.236 17.564 27.726 1.00 88.38 689 GLU A N 1
ATOM 5381 C CA . GLU A 1 689 ? -18.938 18.528 28.789 1.00 88.38 689 GLU A CA 1
ATOM 5382 C C . GLU A 1 689 ? -19.006 19.979 28.289 1.00 88.38 689 GLU A C 1
ATOM 5384 O O . GLU A 1 689 ? -19.303 20.889 29.066 1.00 88.38 689 GLU A O 1
ATOM 5389 N N . ASP A 1 690 ? -18.745 20.204 26.997 1.00 92.56 690 ASP A N 1
ATOM 5390 C CA . ASP A 1 690 ? -18.547 21.531 26.419 1.00 92.56 690 ASP A CA 1
ATOM 5391 C C . ASP A 1 690 ? -19.064 21.632 24.971 1.00 92.56 690 ASP A C 1
ATOM 5393 O O . ASP A 1 690 ? -18.802 20.735 24.166 1.00 92.56 690 ASP A O 1
ATOM 5397 N N . PRO A 1 691 ? -19.757 22.721 24.585 1.00 93.81 691 PRO A N 1
ATOM 5398 C CA . PRO A 1 691 ? -20.238 22.897 23.213 1.00 93.81 691 PRO A CA 1
ATOM 5399 C C . PRO A 1 691 ? -19.130 23.166 22.172 1.00 93.81 691 PRO A C 1
ATOM 5401 O O . PRO A 1 691 ? -19.335 22.897 20.985 1.00 93.81 691 PRO A O 1
ATOM 5404 N N . VAL A 1 692 ? -17.959 23.680 22.568 1.00 94.81 692 VAL A N 1
ATOM 5405 C CA . VAL A 1 692 ? -16.862 24.057 21.654 1.00 94.81 692 VAL A CA 1
ATOM 5406 C C . VAL A 1 692 ? -16.309 22.847 20.875 1.00 94.81 692 VAL A C 1
ATOM 5408 O O . VAL A 1 692 ? -16.262 22.925 19.643 1.00 94.81 692 VAL A O 1
ATOM 5411 N N . PRO A 1 693 ? -15.960 21.700 21.502 1.00 94.94 693 PRO A N 1
ATOM 5412 C CA . PRO A 1 693 ? -15.573 20.478 20.790 1.00 94.94 693 PRO A CA 1
ATOM 5413 C C . PRO A 1 693 ? -16.557 20.039 19.699 1.00 94.94 693 PRO A C 1
ATOM 5415 O O . PRO A 1 693 ? -16.126 19.643 18.614 1.00 94.94 693 PRO A O 1
ATOM 5418 N N . GLN A 1 694 ? -17.868 20.148 19.945 1.00 93.62 694 GLN A N 1
ATOM 5419 C CA . GLN A 1 694 ? -18.887 19.770 18.964 1.00 93.62 694 GLN A CA 1
ATOM 5420 C C . GLN A 1 694 ? -18.853 20.679 17.729 1.00 93.62 694 GLN A C 1
ATOM 5422 O O . GLN A 1 694 ? -18.927 20.192 16.598 1.00 93.62 694 GLN A O 1
ATOM 5427 N N . ARG A 1 695 ? -18.693 21.993 17.924 1.00 95.25 695 ARG A N 1
ATOM 5428 C CA . ARG A 1 695 ? -18.554 22.950 16.815 1.00 95.25 695 ARG A CA 1
ATOM 5429 C C . ARG A 1 695 ? -17.245 22.756 16.050 1.00 95.25 695 ARG A C 1
ATOM 5431 O O . ARG A 1 695 ? -17.254 22.792 14.824 1.00 95.25 695 ARG A O 1
ATOM 5438 N N . ILE A 1 696 ? -16.145 22.435 16.735 1.00 94.62 696 ILE A N 1
ATOM 5439 C CA . ILE A 1 696 ? -14.865 22.094 16.088 1.00 94.62 696 ILE A CA 1
ATOM 5440 C C . ILE A 1 696 ? -14.995 20.833 15.224 1.00 94.62 696 ILE A C 1
ATOM 5442 O O . ILE A 1 696 ? -14.462 20.793 14.113 1.00 94.62 696 ILE A O 1
ATOM 5446 N N . LEU A 1 697 ? -15.700 19.802 15.704 1.00 91.88 697 LEU A N 1
ATOM 5447 C CA . LEU A 1 697 ? -15.974 18.591 14.923 1.00 91.88 697 LEU A CA 1
ATOM 5448 C C . LEU A 1 697 ? -16.735 18.914 13.633 1.00 91.88 697 LEU A C 1
ATOM 5450 O O . LEU A 1 697 ? -16.340 18.445 12.564 1.00 91.88 697 LEU A O 1
ATOM 5454 N N . GLN A 1 698 ? -17.775 19.749 13.722 1.00 91.69 698 GLN A N 1
ATOM 5455 C CA . GLN A 1 698 ? -18.528 20.221 12.557 1.00 91.69 698 GLN A CA 1
ATOM 5456 C C . GLN A 1 698 ? -17.630 21.009 11.594 1.00 91.69 698 GLN A C 1
ATOM 5458 O O . GLN A 1 698 ? -17.584 20.686 10.407 1.00 91.69 698 GLN A O 1
ATOM 5463 N N . TYR A 1 699 ? -16.855 21.972 12.105 1.00 94.31 699 TYR A N 1
ATOM 5464 C CA . TYR A 1 699 ? -15.925 22.778 11.310 1.00 94.31 699 TYR A CA 1
ATOM 5465 C C . TYR A 1 699 ? -14.916 21.904 10.552 1.00 94.31 699 TYR A C 1
ATOM 5467 O O . TYR A 1 699 ? -14.769 22.025 9.335 1.00 94.31 699 TYR A O 1
ATOM 5475 N N . ARG A 1 700 ? -14.252 20.964 11.240 1.00 92.19 700 ARG A N 1
ATOM 5476 C CA . ARG A 1 700 ? -13.278 20.046 10.623 1.00 92.19 700 ARG A CA 1
ATOM 5477 C C . ARG A 1 700 ? -13.925 19.119 9.599 1.00 92.19 700 ARG A C 1
ATOM 5479 O O . ARG A 1 700 ? -13.323 18.863 8.556 1.00 92.19 700 ARG A O 1
ATOM 5486 N N . GLY A 1 701 ? -15.136 18.634 9.878 1.00 89.31 701 GLY A N 1
ATOM 5487 C CA . GLY A 1 701 ? -15.923 17.838 8.939 1.00 89.31 701 GLY A CA 1
ATOM 5488 C C . GLY A 1 701 ? -16.167 18.587 7.629 1.00 89.31 701 GLY A C 1
ATOM 5489 O O . GLY A 1 701 ? -15.785 18.098 6.565 1.00 89.31 701 GLY A O 1
ATOM 5490 N N . LEU A 1 702 ? -16.712 19.805 7.707 1.00 91.19 702 LEU A N 1
ATOM 5491 C CA . LEU A 1 702 ? -16.981 20.643 6.533 1.00 91.19 702 LEU A CA 1
ATOM 5492 C C . LEU A 1 702 ? -15.694 21.078 5.814 1.00 91.19 702 LEU A C 1
ATOM 5494 O O . LEU A 1 702 ? -15.632 21.024 4.589 1.00 91.19 702 LEU A O 1
ATOM 5498 N N . THR A 1 703 ? -14.638 21.424 6.556 1.00 91.94 703 THR A N 1
ATOM 5499 C CA . THR A 1 703 ? -13.328 21.806 5.995 1.00 91.94 703 THR A CA 1
ATOM 5500 C C . THR A 1 703 ? -12.722 20.663 5.195 1.00 91.94 703 THR A C 1
ATOM 5502 O O . THR A 1 703 ? -12.237 20.867 4.081 1.00 91.94 703 THR A O 1
ATOM 5505 N N . LYS A 1 704 ? -12.792 19.435 5.721 1.00 88.69 704 LYS A N 1
ATOM 5506 C CA . LYS A 1 704 ? -12.327 18.242 5.016 1.00 88.69 704 LYS A CA 1
ATOM 5507 C C . LYS A 1 704 ? -13.165 17.985 3.766 1.00 88.69 704 LYS A C 1
ATOM 5509 O O . LYS A 1 704 ? -12.590 17.767 2.708 1.00 88.69 704 LYS A O 1
ATOM 5514 N N . LEU A 1 705 ? -14.496 18.043 3.857 1.00 88.75 705 LEU A N 1
ATOM 5515 C CA . LEU A 1 705 ? -15.378 17.863 2.696 1.00 88.75 705 LEU A CA 1
ATOM 5516 C C . LEU A 1 705 ? -15.073 18.879 1.589 1.00 88.75 705 LEU A C 1
ATOM 5518 O O . LEU A 1 705 ? -14.922 18.493 0.428 1.00 88.75 705 LEU A O 1
ATOM 5522 N N . LYS A 1 706 ? -14.915 20.153 1.962 1.00 91.19 706 LYS A N 1
ATOM 5523 C CA . LYS A 1 706 ? -14.606 21.238 1.032 1.00 91.19 706 LYS A CA 1
ATOM 5524 C C . LYS A 1 706 ? -13.249 21.031 0.353 1.00 91.19 706 LYS A C 1
ATOM 5526 O O . LYS A 1 706 ? -13.179 20.980 -0.869 1.00 91.19 706 LYS A O 1
ATOM 5531 N N . SER A 1 707 ? -12.197 20.840 1.149 1.00 89.00 707 SER A N 1
ATOM 5532 C CA . SER A 1 707 ? -10.814 20.747 0.656 1.00 89.00 707 SER A CA 1
ATOM 5533 C C . SER A 1 707 ? -10.460 19.417 -0.009 1.00 89.00 707 SER A C 1
ATOM 5535 O O . SER A 1 707 ? -9.551 19.397 -0.823 1.00 89.00 707 SER A O 1
ATOM 5537 N N . THR A 1 708 ? -11.134 18.312 0.335 1.00 86.00 708 THR A N 1
ATOM 5538 C CA . THR A 1 708 ? -10.847 16.980 -0.235 1.00 86.00 708 THR A CA 1
ATOM 5539 C C . THR A 1 708 ? -11.672 16.701 -1.489 1.00 86.00 708 THR A C 1
ATOM 5541 O O . THR A 1 708 ? -11.198 16.017 -2.392 1.00 86.00 708 THR A O 1
ATOM 5544 N N . TYR A 1 709 ? -12.919 17.184 -1.539 1.00 88.94 709 TYR A N 1
ATOM 5545 C CA . TYR A 1 709 ? -13.853 16.846 -2.614 1.00 88.94 709 TYR A CA 1
ATOM 5546 C C . TYR A 1 709 ? -14.307 18.077 -3.392 1.00 88.94 709 TYR A C 1
ATOM 5548 O O . TYR A 1 709 ? -14.064 18.155 -4.591 1.00 88.94 709 TYR A O 1
ATOM 5556 N N . VAL A 1 710 ? -14.956 19.040 -2.734 1.00 91.38 710 VAL A N 1
ATOM 5557 C CA . VAL A 1 710 ? -15.678 20.117 -3.435 1.00 91.38 710 VAL A CA 1
ATOM 5558 C C . VAL A 1 710 ? -14.743 21.008 -4.257 1.00 91.38 710 VAL A C 1
ATOM 5560 O O . VAL A 1 710 ? -15.053 21.311 -5.406 1.00 91.38 710 VAL A O 1
ATOM 5563 N N . ASP A 1 711 ? -13.589 21.383 -3.703 1.00 91.25 711 ASP A N 1
ATOM 5564 C CA . ASP A 1 711 ? -12.626 22.252 -4.388 1.00 91.25 711 ASP A CA 1
ATOM 5565 C C . ASP A 1 711 ? -11.674 21.473 -5.309 1.00 91.25 711 ASP A C 1
ATOM 5567 O O . ASP A 1 711 ? -11.195 22.018 -6.305 1.00 91.25 711 ASP A O 1
ATOM 5571 N N . THR A 1 712 ? -11.395 20.205 -4.989 1.00 93.00 712 THR A N 1
ATOM 5572 C CA . THR A 1 712 ? -10.420 19.371 -5.711 1.00 93.00 712 THR A CA 1
ATOM 5573 C C . THR A 1 712 ? -11.014 18.706 -6.946 1.00 93.00 712 THR A C 1
ATOM 5575 O O . THR A 1 712 ? -10.381 18.723 -7.995 1.00 93.00 712 THR A O 1
ATOM 5578 N N . LEU A 1 713 ? -12.223 18.134 -6.863 1.00 94.12 713 LEU A N 1
ATOM 5579 C CA . LEU A 1 713 ? -12.817 17.367 -7.967 1.00 94.12 713 LEU A CA 1
ATOM 5580 C C . LEU A 1 713 ? -12.912 18.162 -9.285 1.00 94.12 713 LEU A C 1
ATOM 5582 O O . LEU A 1 713 ? -12.564 17.589 -10.316 1.00 94.12 713 LEU A O 1
ATOM 5586 N N . PRO A 1 714 ? -13.290 19.460 -9.299 1.00 94.94 714 PRO A N 1
ATOM 5587 C CA . PRO A 1 714 ? -13.288 20.248 -10.533 1.00 94.94 714 PRO A CA 1
ATOM 5588 C C . PRO A 1 714 ? -11.909 20.378 -11.193 1.00 94.94 714 PRO A C 1
ATOM 5590 O O . PRO A 1 714 ? -11.829 20.496 -12.410 1.00 94.94 714 PRO A O 1
ATOM 5593 N N . GLN A 1 715 ? -10.826 20.347 -10.408 1.00 93.56 715 GLN A N 1
ATOM 5594 C CA . GLN A 1 715 ? -9.447 20.461 -10.905 1.00 93.56 715 GLN A CA 1
ATOM 5595 C C . GLN A 1 715 ? -8.933 19.148 -11.512 1.00 93.56 715 GLN A C 1
ATOM 5597 O O . GLN A 1 715 ? -7.949 19.158 -12.241 1.00 93.56 715 GLN A O 1
ATOM 5602 N N . LEU A 1 716 ? -9.600 18.028 -11.215 1.00 93.56 716 LEU A N 1
ATOM 5603 C CA . LEU A 1 716 ? -9.268 16.693 -11.722 1.00 93.56 716 LEU A CA 1
ATOM 5604 C C . LEU A 1 716 ? -10.047 16.331 -12.995 1.00 93.56 716 LEU A C 1
ATOM 5606 O O . LEU A 1 716 ? -9.994 15.189 -13.450 1.00 93.56 716 LEU A O 1
ATOM 5610 N N . ILE A 1 717 ? -10.810 17.275 -13.552 1.00 94.94 717 ILE A N 1
ATOM 5611 C CA . ILE A 1 717 ? -11.496 17.070 -14.824 1.00 94.94 717 ILE A CA 1
ATOM 5612 C C . ILE A 1 717 ? -10.451 17.038 -15.930 1.00 94.94 717 ILE A C 1
ATOM 5614 O O . ILE A 1 717 ? -9.723 18.004 -16.157 1.00 94.94 717 ILE A O 1
ATOM 5618 N N . HIS A 1 718 ? -10.415 15.923 -16.645 1.00 93.88 718 HIS A N 1
ATOM 5619 C CA . HIS A 1 718 ? -9.523 15.749 -17.768 1.00 93.88 718 HIS A CA 1
ATOM 5620 C C . HIS A 1 718 ? -9.950 16.667 -18.931 1.00 93.88 718 HIS A C 1
ATOM 5622 O O . HIS A 1 718 ? -11.129 16.676 -19.304 1.00 93.88 718 HIS A O 1
ATOM 5628 N N . PRO A 1 719 ? -9.016 17.429 -19.530 1.00 90.00 719 PRO A N 1
ATOM 5629 C CA . PRO A 1 719 ? -9.330 18.502 -20.473 1.00 90.00 719 PRO A CA 1
ATOM 5630 C C . PRO A 1 719 ? -10.018 18.018 -21.755 1.00 90.00 719 PRO A C 1
ATOM 5632 O O . PRO A 1 719 ? -10.896 18.709 -22.264 1.00 90.00 719 PRO A O 1
ATOM 5635 N N . GLU A 1 720 ? -9.656 16.839 -22.272 1.00 89.38 720 GLU A N 1
ATOM 5636 C CA . GLU A 1 720 ? -10.226 16.331 -23.532 1.00 89.38 720 GLU A CA 1
ATOM 5637 C C . GLU A 1 720 ? -11.590 15.649 -23.354 1.00 89.38 720 GLU A C 1
ATOM 5639 O O . GLU A 1 720 ? -12.514 15.883 -24.130 1.00 89.38 720 GLU A O 1
ATOM 5644 N N . SER A 1 721 ? -11.738 14.803 -22.332 1.00 92.31 721 SER A N 1
ATOM 5645 C CA . SER A 1 721 ? -12.966 14.045 -22.082 1.00 92.31 721 SER A CA 1
ATOM 5646 C C . SER A 1 721 ? -14.033 14.866 -21.352 1.00 92.31 721 SER A C 1
ATOM 5648 O O . SER A 1 721 ? -15.215 14.528 -21.421 1.00 92.31 721 SER A O 1
ATOM 5650 N N . GLY A 1 722 ? -13.632 15.911 -20.615 1.00 94.69 722 GLY A N 1
ATOM 5651 C CA . GLY A 1 722 ? -14.511 16.663 -19.720 1.00 94.69 722 GLY A CA 1
ATOM 5652 C C . GLY A 1 722 ? -15.013 15.841 -18.527 1.00 94.69 722 GLY A C 1
ATOM 5653 O O . GLY A 1 722 ? -16.073 16.143 -17.975 1.00 94.69 722 GLY A O 1
ATOM 5654 N N . ARG A 1 723 ? -14.299 14.773 -18.147 1.00 96.50 723 ARG A N 1
ATOM 5655 C CA . ARG A 1 723 ? -14.701 13.815 -17.103 1.00 96.50 723 ARG A CA 1
ATOM 5656 C C . ARG A 1 723 ? -13.589 13.600 -16.082 1.00 96.50 723 ARG A C 1
ATOM 5658 O O . ARG A 1 723 ? -12.431 13.923 -16.325 1.00 96.50 723 ARG A O 1
ATOM 5665 N N . ILE A 1 724 ? -13.956 13.055 -14.928 1.00 96.44 724 ILE A N 1
ATOM 5666 C CA . ILE A 1 724 ? -13.011 12.620 -13.897 1.00 96.44 724 ILE A CA 1
ATOM 5667 C C . ILE A 1 724 ? -12.687 11.148 -14.127 1.00 96.44 724 ILE A C 1
ATOM 5669 O O . ILE A 1 724 ? -13.595 10.324 -14.262 1.00 96.44 724 ILE A O 1
ATOM 5673 N N . HIS A 1 725 ? -11.402 10.815 -14.099 1.00 96.06 725 HIS A N 1
ATOM 5674 C CA . HIS A 1 725 ? -10.904 9.460 -14.299 1.00 96.06 725 HIS A CA 1
ATOM 5675 C C . HIS A 1 725 ? -10.181 9.005 -13.035 1.00 96.06 725 HIS A C 1
ATOM 5677 O O . HIS A 1 725 ? -9.165 9.572 -12.664 1.00 96.06 725 HIS A O 1
ATOM 5683 N N . THR A 1 726 ? -10.739 8.015 -12.341 1.00 95.38 726 THR A N 1
ATOM 5684 C CA . THR A 1 726 ? -10.107 7.420 -11.155 1.00 95.38 726 THR A CA 1
ATOM 5685 C C . THR A 1 726 ? -9.221 6.249 -11.562 1.00 95.38 726 THR A C 1
ATOM 5687 O O . THR A 1 726 ? -9.507 5.593 -12.560 1.00 95.38 726 THR A O 1
ATOM 5690 N N . HIS A 1 727 ? -8.190 5.934 -10.779 1.00 94.94 727 HIS A N 1
ATOM 5691 C CA . HIS A 1 727 ? -7.374 4.737 -10.974 1.00 94.94 727 HIS A CA 1
ATOM 5692 C C . HIS A 1 727 ? -7.792 3.607 -10.029 1.00 94.94 727 HIS A C 1
ATOM 5694 O O . HIS A 1 727 ? -7.691 3.731 -8.807 1.00 94.94 727 HIS A O 1
ATOM 5700 N N . PHE A 1 728 ? -8.191 2.467 -10.591 1.00 96.56 728 PHE A N 1
ATOM 5701 C CA . PHE A 1 728 ? -8.564 1.256 -9.863 1.00 96.56 728 PHE A CA 1
ATOM 5702 C C . PHE A 1 728 ? -7.357 0.345 -9.628 1.00 96.56 728 PHE A C 1
ATOM 5704 O O . PHE A 1 728 ? -6.692 -0.098 -10.562 1.00 96.56 728 PHE A O 1
ATOM 5711 N N . LEU A 1 729 ? -7.086 -0.011 -8.378 1.00 94.50 729 LEU A N 1
ATOM 5712 C CA . LEU A 1 729 ? -5.988 -0.899 -8.002 1.00 94.50 729 LEU A CA 1
ATOM 5713 C C . LEU A 1 729 ? -6.542 -2.268 -7.606 1.00 94.50 729 LEU A C 1
ATOM 5715 O O . LEU A 1 729 ? -7.257 -2.382 -6.609 1.00 94.50 729 LEU A O 1
ATOM 5719 N N . GLN A 1 730 ? -6.168 -3.315 -8.349 1.00 93.50 730 GLN A N 1
ATOM 5720 C CA . GLN A 1 730 ? -6.437 -4.706 -7.950 1.00 93.50 730 GLN A CA 1
ATOM 5721 C C . GLN A 1 730 ? -5.598 -5.112 -6.734 1.00 93.50 730 GLN A C 1
ATOM 5723 O O . GLN A 1 730 ? -6.081 -5.837 -5.873 1.00 93.50 730 GLN A O 1
ATOM 5728 N N . HIS A 1 731 ? -4.375 -4.586 -6.642 1.00 91.31 731 HIS A N 1
ATOM 5729 C CA . HIS A 1 731 ? -3.387 -4.905 -5.610 1.00 91.31 731 HIS A CA 1
ATOM 5730 C C . HIS A 1 731 ? -3.446 -3.982 -4.377 1.00 91.31 731 HIS A C 1
ATOM 5732 O O . HIS A 1 731 ? -2.557 -4.016 -3.530 1.00 91.31 731 HIS A O 1
ATOM 5738 N N . GLY A 1 732 ? -4.462 -3.117 -4.271 1.00 84.25 732 GLY A N 1
ATOM 5739 C CA . GLY A 1 732 ? -4.513 -2.080 -3.233 1.00 84.25 732 GLY A CA 1
ATOM 5740 C C . GLY A 1 732 ? -4.942 -2.568 -1.846 1.00 84.25 732 GLY A C 1
ATOM 5741 O O . GLY A 1 732 ? -4.718 -1.874 -0.855 1.00 84.25 732 GLY A O 1
ATOM 5742 N N . THR A 1 733 ? -5.557 -3.751 -1.741 1.00 90.94 733 THR A N 1
ATOM 5743 C CA . THR A 1 733 ? -6.014 -4.297 -0.456 1.00 90.94 733 THR A CA 1
ATOM 5744 C C . THR A 1 733 ? -5.623 -5.762 -0.283 1.00 90.94 733 THR A C 1
ATOM 5746 O O . THR A 1 733 ? -5.721 -6.567 -1.208 1.00 90.94 733 THR A O 1
ATOM 5749 N N . ALA A 1 734 ? -5.246 -6.140 0.940 1.00 90.19 734 ALA A N 1
ATOM 5750 C CA . ALA A 1 734 ? -4.911 -7.528 1.273 1.00 90.19 734 ALA A CA 1
ATOM 5751 C C . ALA A 1 734 ? -6.120 -8.478 1.244 1.00 90.19 734 ALA A C 1
ATOM 5753 O O . ALA A 1 734 ? -5.961 -9.695 1.251 1.00 90.19 734 ALA A O 1
ATOM 5754 N N . THR A 1 735 ? -7.341 -7.937 1.262 1.00 90.25 735 THR A N 1
ATOM 5755 C CA . THR A 1 735 ? -8.568 -8.737 1.221 1.00 90.25 735 THR A CA 1
ATOM 5756 C C . THR A 1 735 ? -9.004 -9.081 -0.195 1.00 90.25 735 THR A C 1
ATOM 5758 O O . THR A 1 735 ? -9.855 -9.941 -0.333 1.00 90.25 735 THR A O 1
ATOM 5761 N N . GLY A 1 736 ? -8.457 -8.466 -1.247 1.00 92.06 736 GLY A N 1
ATOM 5762 C CA . GLY A 1 736 ? -8.937 -8.707 -2.614 1.00 92.06 736 GLY A CA 1
ATOM 5763 C C . GLY A 1 736 ? -9.843 -7.618 -3.173 1.00 92.06 736 GLY A C 1
ATOM 5764 O O . GLY A 1 736 ? -10.135 -7.641 -4.366 1.00 92.06 736 GLY A O 1
ATOM 5765 N N . ARG A 1 737 ? -10.283 -6.655 -2.355 1.00 94.94 737 ARG A N 1
ATOM 5766 C CA . ARG A 1 737 ? -11.136 -5.545 -2.800 1.00 94.94 737 ARG A CA 1
ATOM 5767 C C . ARG A 1 737 ? -10.377 -4.622 -3.751 1.00 94.94 737 ARG A C 1
ATOM 5769 O O . ARG A 1 737 ? -9.215 -4.293 -3.506 1.00 94.94 737 ARG A O 1
ATOM 5776 N N . ILE A 1 738 ? -11.067 -4.166 -4.793 1.00 95.25 738 ILE A N 1
ATOM 5777 C CA . ILE A 1 738 ? -10.575 -3.096 -5.660 1.00 95.25 738 ILE A CA 1
ATOM 5778 C C . ILE A 1 738 ? -10.599 -1.803 -4.844 1.00 95.25 738 ILE A C 1
ATOM 5780 O O . ILE A 1 738 ? -11.603 -1.505 -4.199 1.00 95.25 738 ILE A O 1
ATOM 5784 N N . SER A 1 739 ? -9.513 -1.037 -4.875 1.00 94.38 739 SER A N 1
ATOM 5785 C CA . SER A 1 739 ? -9.467 0.316 -4.307 1.00 94.38 739 SER A CA 1
ATOM 5786 C C . SER A 1 739 ? -9.329 1.362 -5.407 1.00 94.38 739 SER A C 1
ATOM 5788 O O . SER A 1 739 ? -8.785 1.057 -6.464 1.00 94.38 739 SER A O 1
ATOM 5790 N N . SER A 1 740 ? -9.736 2.602 -5.148 1.00 93.62 740 SER A N 1
ATOM 5791 C CA . SER A 1 740 ? -9.565 3.725 -6.082 1.00 93.62 740 SER A CA 1
ATOM 5792 C C . SER A 1 740 ? -8.587 4.783 -5.564 1.00 93.62 740 SER A C 1
ATOM 5794 O O . SER A 1 740 ? -8.593 5.073 -4.364 1.00 93.62 740 SER A O 1
ATOM 5796 N N . LYS A 1 741 ? -7.808 5.410 -6.450 1.00 92.50 741 LYS A N 1
ATOM 5797 C CA . LYS A 1 741 ? -6.983 6.596 -6.157 1.00 92.50 741 LYS A CA 1
ATOM 5798 C C . LYS A 1 741 ? -7.093 7.649 -7.267 1.00 92.50 741 LYS A C 1
ATOM 5800 O O . LYS A 1 741 ? -7.546 7.336 -8.361 1.00 92.50 741 LYS A O 1
ATOM 5805 N N . ASP A 1 742 ? -6.702 8.879 -6.942 1.00 87.88 742 ASP A N 1
ATOM 5806 C CA . ASP A 1 742 ? -6.554 10.011 -7.870 1.00 87.88 742 ASP A CA 1
ATOM 5807 C C . ASP A 1 742 ? -7.771 10.285 -8.789 1.00 87.88 742 ASP A C 1
ATOM 5809 O O . ASP A 1 742 ? -7.634 10.251 -10.005 1.00 87.88 742 ASP A O 1
ATOM 5813 N N . PRO A 1 743 ? -8.976 10.573 -8.247 1.00 91.69 743 PRO A N 1
ATOM 5814 C CA . PRO A 1 743 ? -9.337 10.645 -6.830 1.00 91.69 743 PRO A CA 1
ATOM 5815 C C . PRO A 1 743 ? -9.887 9.318 -6.291 1.00 91.69 743 PRO A C 1
ATOM 5817 O O . PRO A 1 743 ? -10.350 8.455 -7.034 1.00 91.69 743 PRO A O 1
ATOM 5820 N N . ASN A 1 744 ? -9.904 9.160 -4.965 1.00 90.81 744 ASN A N 1
ATOM 5821 C CA . ASN A 1 744 ? -10.536 8.006 -4.325 1.00 90.81 744 ASN A CA 1
ATOM 5822 C C . ASN A 1 744 ? -12.067 8.179 -4.268 1.00 90.81 744 ASN A C 1
ATOM 5824 O O . ASN A 1 744 ? -12.612 8.671 -3.277 1.00 90.81 744 ASN A O 1
ATOM 5828 N N . LEU A 1 745 ? -12.754 7.768 -5.337 1.00 90.00 745 LEU A N 1
ATOM 5829 C CA . LEU A 1 745 ? -14.213 7.864 -5.449 1.00 90.00 745 LEU A CA 1
ATOM 5830 C C . LEU A 1 745 ? -14.958 6.922 -4.490 1.00 90.00 745 LEU A C 1
ATOM 5832 O O . LEU A 1 745 ? -16.096 7.204 -4.122 1.00 90.00 745 LEU A O 1
ATOM 5836 N N . GLN A 1 746 ? -14.320 5.847 -4.016 1.00 86.94 746 GLN A N 1
ATOM 5837 C CA . GLN A 1 746 ? -14.940 4.924 -3.060 1.00 86.94 746 GLN A CA 1
ATOM 5838 C C . GLN A 1 746 ? -15.163 5.536 -1.670 1.00 86.94 746 GLN A C 1
ATOM 5840 O O . GLN A 1 746 ? -16.036 5.084 -0.934 1.00 86.94 746 GLN A O 1
ATOM 5845 N N . ASN A 1 747 ? -14.403 6.571 -1.303 1.00 85.44 747 ASN A N 1
ATOM 5846 C CA . ASN A 1 747 ? -14.480 7.198 0.019 1.00 85.44 747 ASN A CA 1
ATOM 5847 C C . ASN A 1 747 ? -15.451 8.391 0.095 1.00 85.44 747 ASN A C 1
ATOM 5849 O O . ASN A 1 747 ? -15.524 9.049 1.140 1.00 85.44 747 ASN A O 1
ATOM 5853 N N . ILE A 1 748 ? -16.196 8.686 -0.978 1.00 84.38 748 ILE A N 1
ATOM 5854 C CA . ILE A 1 748 ? -17.162 9.792 -0.992 1.00 84.38 748 ILE A CA 1
ATOM 5855 C C . ILE A 1 748 ? -18.319 9.473 -0.027 1.00 84.38 748 ILE A C 1
ATOM 5857 O O . ILE A 1 748 ? -19.025 8.476 -0.237 1.00 84.38 748 ILE A O 1
ATOM 5861 N N . PRO A 1 749 ? -18.553 10.307 1.010 1.00 80.50 749 PRO A N 1
ATOM 5862 C CA . PRO A 1 749 ? -19.547 10.028 2.045 1.00 80.50 749 PRO A CA 1
ATOM 5863 C C . PRO A 1 749 ? -20.965 9.821 1.500 1.00 80.50 749 PRO A C 1
ATOM 5865 O O . PRO A 1 749 ? -21.392 10.509 0.577 1.00 80.50 749 PRO A O 1
ATOM 5868 N N . ILE A 1 750 ? -21.693 8.872 2.100 1.00 75.12 750 ILE A N 1
ATOM 5869 C CA . ILE A 1 750 ? -23.044 8.454 1.660 1.00 75.12 750 ILE A CA 1
ATOM 5870 C C . ILE A 1 750 ? -24.144 9.017 2.563 1.00 75.12 750 ILE A C 1
ATOM 5872 O O . ILE A 1 750 ? -25.224 9.367 2.103 1.00 75.12 750 ILE A O 1
ATOM 5876 N N . LYS A 1 751 ? -23.889 9.025 3.877 1.00 69.06 751 LYS A N 1
ATOM 5877 C CA . LYS A 1 751 ? -24.942 9.090 4.903 1.00 69.06 751 LYS A CA 1
ATOM 5878 C C . LYS A 1 751 ? -25.338 10.507 5.300 1.00 69.06 751 LYS A C 1
ATOM 5880 O O . LYS A 1 751 ? -26.455 10.701 5.766 1.00 69.06 751 LYS A O 1
ATOM 5885 N N . ASP A 1 752 ? -24.434 11.458 5.116 1.00 76.69 752 ASP A N 1
ATOM 5886 C CA . ASP A 1 752 ? -24.626 12.833 5.560 1.00 76.69 752 ASP A CA 1
ATOM 5887 C C . ASP A 1 752 ? -25.109 13.693 4.387 1.00 76.69 752 ASP A C 1
ATOM 5889 O O . ASP A 1 752 ? -24.727 13.458 3.236 1.00 76.69 752 ASP A O 1
ATOM 5893 N N . GLU A 1 753 ? -25.943 14.694 4.672 1.00 84.19 753 GLU A N 1
ATOM 5894 C CA . GLU A 1 753 ? -26.563 15.569 3.664 1.00 84.19 753 GLU A CA 1
ATOM 5895 C C . GLU A 1 753 ? -25.524 16.210 2.729 1.00 84.19 753 GLU A C 1
ATOM 5897 O O . GLU A 1 753 ? -25.688 16.211 1.510 1.00 84.19 753 GLU A O 1
ATOM 5902 N N . GLU A 1 754 ? -24.395 16.650 3.285 1.00 85.50 754 GLU A N 1
ATOM 5903 C CA . GLU A 1 754 ? -23.281 17.220 2.520 1.00 85.50 754 GLU A CA 1
ATOM 5904 C C . GLU A 1 754 ? -22.639 16.201 1.566 1.00 85.50 754 GLU A C 1
ATOM 5906 O O . GLU A 1 754 ? -22.292 16.525 0.431 1.00 85.50 754 GLU A O 1
ATOM 5911 N N . GLY A 1 755 ? -22.505 14.944 2.002 1.00 85.44 755 GLY A N 1
ATOM 5912 C CA . GLY A 1 755 ? -22.000 13.855 1.162 1.00 85.44 755 GLY A CA 1
ATOM 5913 C C . GLY A 1 755 ? -22.933 13.567 -0.011 1.00 85.44 755 GLY A C 1
ATOM 5914 O O . GLY A 1 755 ? -22.483 13.405 -1.147 1.00 85.44 755 GLY A O 1
ATOM 5915 N N . ARG A 1 756 ? -24.248 13.600 0.241 1.00 86.19 756 ARG A N 1
ATOM 5916 C CA . ARG A 1 756 ? -25.270 13.485 -0.806 1.00 86.19 756 ARG A CA 1
ATOM 5917 C C . ARG A 1 756 ? -25.197 14.635 -1.807 1.00 86.19 756 ARG A C 1
ATOM 5919 O O . ARG A 1 756 ? -25.249 14.364 -3.002 1.00 86.19 756 ARG A O 1
ATOM 5926 N N . LYS A 1 757 ? -24.988 15.880 -1.364 1.00 89.69 757 LYS A N 1
ATOM 5927 C CA . LYS A 1 757 ? -24.772 17.028 -2.267 1.00 89.69 757 LYS A CA 1
ATOM 5928 C C . LYS A 1 757 ? -23.545 16.839 -3.168 1.00 89.69 757 LYS A C 1
ATOM 5930 O O . LYS A 1 757 ? -23.623 17.111 -4.362 1.00 89.69 757 LYS A O 1
ATOM 5935 N N . ILE A 1 758 ? -22.441 16.296 -2.642 1.00 91.44 758 ILE A N 1
ATOM 5936 C CA . ILE A 1 758 ? -21.264 15.948 -3.462 1.00 91.44 758 ILE A CA 1
ATOM 5937 C C . ILE A 1 758 ? -21.632 14.883 -4.503 1.00 91.44 758 ILE A C 1
ATOM 5939 O O . ILE A 1 758 ? -21.326 15.044 -5.681 1.00 91.44 758 ILE A O 1
ATOM 5943 N N . ARG A 1 759 ? -22.333 13.815 -4.101 1.00 92.06 759 ARG A N 1
ATOM 5944 C CA . ARG A 1 759 ? -22.800 12.766 -5.026 1.00 92.06 759 ARG A CA 1
ATOM 5945 C C . ARG A 1 759 ? -23.768 13.304 -6.085 1.00 92.06 759 ARG A C 1
ATOM 5947 O O . ARG A 1 759 ? -23.740 12.844 -7.221 1.00 92.06 759 ARG A O 1
ATOM 5954 N N . GLN A 1 760 ? -24.599 14.292 -5.758 1.00 92.62 760 GLN A N 1
ATOM 5955 C CA . GLN A 1 760 ? -25.495 14.948 -6.720 1.00 92.62 760 GLN A CA 1
ATOM 5956 C C . GLN A 1 760 ? -24.741 15.714 -7.814 1.00 92.62 760 GLN A C 1
ATOM 5958 O O . GLN A 1 760 ? -25.279 15.898 -8.904 1.00 92.62 760 GLN A O 1
ATOM 5963 N N . ALA A 1 761 ? -23.501 16.139 -7.566 1.00 95.31 761 ALA A N 1
ATOM 5964 C CA . ALA A 1 761 ? -22.700 16.777 -8.601 1.00 95.31 761 ALA A CA 1
ATOM 5965 C C . ALA A 1 761 ? -22.198 15.794 -9.665 1.00 95.31 761 ALA A C 1
ATOM 5967 O O . ALA A 1 761 ? -21.858 16.219 -10.764 1.00 95.31 761 ALA A O 1
ATOM 5968 N N . PHE A 1 762 ? -22.155 14.490 -9.388 1.00 96.31 762 PHE A N 1
ATOM 5969 C CA . PHE A 1 762 ? -21.795 13.508 -10.406 1.00 96.31 762 PHE A CA 1
ATOM 5970 C C . PHE A 1 762 ? -22.986 13.242 -11.320 1.00 96.31 762 PHE A C 1
ATOM 5972 O O . PHE A 1 762 ? -24.061 12.864 -10.851 1.00 96.31 762 PHE A O 1
ATOM 5979 N N . VAL A 1 763 ? -22.784 13.420 -12.624 1.00 96.75 763 VAL A N 1
ATOM 5980 C CA . VAL A 1 763 ? -23.840 13.406 -13.646 1.00 96.75 763 VAL A CA 1
ATOM 5981 C C . VAL A 1 763 ? -23.528 12.408 -14.755 1.00 96.75 763 VAL A C 1
ATOM 5983 O O . VAL A 1 763 ? -22.377 12.264 -15.179 1.00 96.75 763 VAL A O 1
ATOM 5986 N N . ALA A 1 764 ? -24.567 11.731 -15.242 1.00 96.31 764 ALA A N 1
ATOM 5987 C CA . ALA A 1 764 ? -24.454 10.861 -16.406 1.00 96.31 764 ALA A CA 1
ATOM 5988 C C . ALA A 1 764 ? -24.258 11.678 -17.697 1.00 96.31 764 ALA A C 1
ATOM 5990 O O . ALA A 1 764 ? -24.633 12.853 -17.778 1.00 96.31 764 ALA A O 1
ATOM 5991 N N . LYS A 1 765 ? -23.705 11.045 -18.740 1.00 94.56 765 LYS A N 1
ATOM 5992 C CA . LYS A 1 765 ? -23.646 11.618 -20.097 1.00 94.56 765 LYS A CA 1
ATOM 5993 C C . LYS A 1 765 ? -25.038 12.082 -20.573 1.00 94.56 765 LYS A C 1
ATOM 5995 O O . LYS A 1 765 ? -26.056 11.486 -20.209 1.00 94.56 765 LYS A O 1
ATOM 6000 N N . PRO A 1 766 ? -25.122 13.095 -21.456 1.00 94.19 766 PRO A N 1
ATOM 6001 C CA . PRO A 1 766 ? -26.383 13.461 -22.093 1.00 94.19 766 PRO A CA 1
ATOM 6002 C C . PRO A 1 766 ? -27.089 12.245 -22.719 1.00 94.19 766 PRO A C 1
ATOM 6004 O O . PRO A 1 766 ? -26.458 11.396 -23.350 1.00 94.19 766 PRO A O 1
ATOM 6007 N N . GLY A 1 767 ? -28.403 12.133 -22.508 1.00 96.06 767 GLY A N 1
ATOM 6008 C CA . GLY A 1 767 ? -29.202 10.985 -22.966 1.00 96.06 767 GLY A CA 1
ATOM 6009 C C . GLY A 1 767 ? -29.024 9.690 -22.157 1.00 96.06 767 GLY A C 1
ATOM 6010 O O . GLY A 1 767 ? -29.731 8.721 -22.427 1.00 96.06 767 GLY A O 1
ATOM 6011 N N . HIS A 1 768 ? -28.146 9.682 -21.152 1.00 97.94 768 HIS A N 1
ATOM 6012 C CA . HIS A 1 768 ? -27.887 8.538 -20.281 1.00 97.94 768 HIS A CA 1
ATOM 6013 C C . HIS A 1 768 ? -28.418 8.781 -18.861 1.00 97.94 768 HIS A C 1
ATOM 6015 O O . HIS A 1 768 ? -28.854 9.883 -18.503 1.00 97.94 768 HIS A O 1
ATOM 6021 N N . ILE A 1 769 ? -28.401 7.714 -18.074 1.00 97.69 769 ILE A N 1
ATOM 6022 C CA . ILE A 1 769 ? -28.669 7.653 -16.640 1.00 97.69 769 ILE A CA 1
ATOM 6023 C C . ILE A 1 769 ? -27.638 6.735 -15.987 1.00 97.69 769 ILE A C 1
ATOM 6025 O O . ILE A 1 769 ? -26.999 5.924 -16.660 1.00 97.69 769 ILE A O 1
ATOM 6029 N N . PHE A 1 770 ? -27.499 6.834 -14.675 1.00 98.19 770 PHE A N 1
ATOM 6030 C CA . PHE A 1 770 ? -26.834 5.813 -13.892 1.00 98.19 770 PHE A CA 1
ATOM 6031 C C . PHE A 1 770 ? -27.817 4.716 -13.498 1.00 98.19 770 PHE A C 1
ATOM 6033 O O . PHE A 1 770 ? -28.959 4.999 -13.138 1.00 98.19 770 PHE A O 1
ATOM 6040 N N . VAL A 1 771 ? -27.345 3.474 -13.544 1.00 98.12 771 VAL A N 1
ATOM 6041 C CA . VAL A 1 771 ? -28.013 2.303 -12.976 1.00 98.12 771 VAL A CA 1
ATOM 6042 C C . VAL A 1 771 ? -27.061 1.710 -11.947 1.00 98.12 771 VAL A C 1
ATOM 6044 O O . VAL A 1 771 ? -25.970 1.256 -12.295 1.00 98.12 771 VAL A O 1
ATOM 6047 N N . SER A 1 772 ? -27.458 1.757 -10.681 1.00 97.19 772 SER A N 1
ATOM 6048 C CA . SER A 1 772 ? -26.697 1.227 -9.553 1.00 97.19 772 SER A CA 1
ATOM 6049 C C . SER A 1 772 ? -27.263 -0.124 -9.137 1.00 97.19 772 SER A C 1
ATOM 6051 O O . SER A 1 772 ? -28.478 -0.267 -9.008 1.00 97.19 772 SER A O 1
ATOM 6053 N N . ALA A 1 773 ? -26.393 -1.107 -8.923 1.00 97.50 773 ALA A N 1
ATOM 6054 C CA . ALA A 1 773 ? -26.746 -2.402 -8.364 1.00 97.50 773 ALA A CA 1
ATOM 6055 C C . ALA A 1 773 ? -25.853 -2.730 -7.163 1.00 97.50 773 ALA A C 1
ATOM 6057 O O . ALA A 1 773 ? -24.642 -2.880 -7.318 1.00 97.50 773 ALA A O 1
ATOM 6058 N N . ASP A 1 774 ? -26.454 -2.873 -5.983 1.00 95.81 774 ASP A N 1
ATOM 6059 C CA . ASP A 1 774 ? -25.752 -3.103 -4.713 1.00 95.81 774 ASP A CA 1
ATOM 6060 C C . ASP A 1 774 ? -26.108 -4.464 -4.113 1.00 95.81 774 ASP A C 1
ATOM 6062 O O . ASP A 1 774 ? -27.282 -4.856 -4.074 1.00 95.81 774 ASP A O 1
ATOM 6066 N N . TYR A 1 775 ? -25.101 -5.198 -3.632 1.00 95.50 775 TYR A N 1
ATOM 6067 C CA . TYR A 1 775 ? -25.355 -6.436 -2.906 1.00 95.50 775 TYR A CA 1
ATOM 6068 C C . TYR A 1 775 ? -25.832 -6.155 -1.483 1.00 95.50 775 TYR A C 1
ATOM 6070 O O . TYR A 1 775 ? -25.124 -5.623 -0.628 1.00 95.50 775 TYR A O 1
ATOM 6078 N N . SER A 1 776 ? -27.014 -6.666 -1.167 1.00 90.25 776 SER A N 1
ATOM 6079 C CA . SER A 1 776 ? -27.573 -6.563 0.172 1.00 90.25 776 SER A CA 1
ATOM 6080 C C . SER A 1 776 ? -26.842 -7.488 1.148 1.00 90.25 776 SER A C 1
ATOM 6082 O O . SER A 1 776 ? -27.058 -8.697 1.157 1.00 90.25 776 SER A O 1
ATOM 6084 N N . GLN A 1 777 ? -26.028 -6.904 2.034 1.00 86.69 777 GLN A N 1
ATOM 6085 C CA . GLN A 1 777 ? -25.418 -7.597 3.182 1.00 86.69 777 GLN A CA 1
ATOM 6086 C C . GLN A 1 777 ? -24.528 -8.797 2.792 1.00 86.69 777 GLN A C 1
ATOM 6088 O O . GLN A 1 777 ? -24.487 -9.796 3.513 1.00 86.69 777 GLN A O 1
ATOM 6093 N N . ILE A 1 778 ? -23.790 -8.700 1.682 1.00 92.06 778 ILE A N 1
ATOM 6094 C CA . ILE A 1 778 ? -22.990 -9.805 1.126 1.00 92.06 778 ILE A CA 1
ATOM 6095 C C . ILE A 1 778 ? -22.061 -10.483 2.144 1.00 92.06 778 ILE A C 1
ATOM 6097 O O . ILE A 1 778 ? -21.989 -11.708 2.181 1.00 92.06 778 ILE A O 1
ATOM 6101 N N . GLU A 1 779 ? -21.407 -9.726 3.029 1.00 91.56 779 GLU A N 1
ATOM 6102 C CA . GLU A 1 779 ? -20.510 -10.290 4.051 1.00 91.56 779 GLU A CA 1
ATOM 6103 C C . GLU A 1 779 ? -21.242 -11.222 5.032 1.00 91.56 779 GLU A C 1
ATOM 6105 O O . GLU A 1 779 ? -20.710 -12.256 5.433 1.00 91.56 779 GLU A O 1
ATOM 6110 N N . LEU A 1 780 ? -22.482 -10.890 5.405 1.00 88.75 780 LEU A N 1
ATOM 6111 C CA . LEU A 1 780 ? -23.294 -11.742 6.274 1.00 88.75 780 LEU A CA 1
ATOM 6112 C C . LEU A 1 780 ? -23.777 -12.999 5.545 1.00 88.75 780 LEU A C 1
ATOM 6114 O O . LEU A 1 780 ? -23.826 -14.067 6.153 1.00 88.75 780 LEU A O 1
ATOM 6118 N N . VAL A 1 781 ? -24.109 -12.876 4.258 1.00 91.12 781 VAL A N 1
ATOM 6119 C CA . VAL A 1 781 ? -24.501 -14.008 3.407 1.00 91.12 781 VAL A CA 1
ATOM 6120 C C . VAL A 1 781 ? -23.338 -14.991 3.258 1.00 91.12 781 VAL A C 1
ATOM 6122 O O . VAL A 1 781 ? -23.509 -16.193 3.465 1.00 91.12 781 VAL A O 1
ATOM 6125 N N . VAL A 1 782 ? -22.132 -14.477 2.998 1.00 92.44 782 VAL A N 1
ATOM 6126 C CA . VAL A 1 782 ? -20.898 -15.274 2.955 1.00 92.44 782 VAL A CA 1
ATOM 6127 C C . VAL A 1 782 ? -20.644 -15.952 4.300 1.00 92.44 782 VAL A C 1
ATOM 6129 O O . VAL A 1 782 ? -20.396 -17.156 4.328 1.00 92.44 782 VAL A O 1
ATOM 6132 N N . LEU A 1 783 ? -20.752 -15.228 5.422 1.00 91.00 783 LEU A N 1
ATOM 6133 C CA . LEU A 1 783 ? -20.596 -15.838 6.745 1.00 91.00 783 LEU A CA 1
ATOM 6134 C C . LEU A 1 783 ? -21.614 -16.963 6.972 1.00 91.00 783 LEU A C 1
ATOM 6136 O O . LEU A 1 783 ? -21.235 -18.025 7.456 1.00 91.00 783 LEU A O 1
ATOM 6140 N N . ALA A 1 784 ? -22.889 -16.747 6.638 1.00 90.00 784 ALA A N 1
ATOM 6141 C CA . ALA A 1 784 ? -23.942 -17.744 6.822 1.00 90.00 784 ALA A CA 1
ATOM 6142 C C . ALA A 1 784 ? -23.636 -19.040 6.054 1.00 90.00 784 ALA A C 1
ATOM 6144 O O . ALA A 1 784 ? -23.756 -20.129 6.622 1.00 90.00 784 ALA A O 1
ATOM 6145 N N . HIS A 1 785 ? -23.168 -18.914 4.808 1.00 90.94 785 HIS A N 1
ATOM 6146 C CA . HIS A 1 785 ? -22.720 -20.041 3.993 1.00 90.94 785 HIS A CA 1
ATOM 6147 C C . HIS A 1 785 ? -21.490 -20.738 4.596 1.00 90.94 785 HIS A C 1
ATOM 6149 O O . HIS A 1 785 ? -21.528 -21.938 4.860 1.00 90.94 785 HIS A O 1
ATOM 6155 N N . MET A 1 786 ? -20.417 -19.997 4.894 1.00 89.69 786 MET A N 1
ATOM 6156 C CA . MET A 1 786 ? -19.169 -20.581 5.404 1.00 89.69 786 MET A CA 1
ATOM 6157 C C . MET A 1 786 ? -19.332 -21.230 6.784 1.00 89.69 786 MET A C 1
ATOM 6159 O O . MET A 1 786 ? -18.765 -22.288 7.054 1.00 89.69 786 MET A O 1
ATOM 6163 N N . ALA A 1 787 ? -20.120 -20.616 7.668 1.00 89.69 787 ALA A N 1
ATOM 6164 C CA . ALA A 1 787 ? -20.393 -21.144 9.000 1.00 89.69 787 ALA A CA 1
ATOM 6165 C C . ALA A 1 787 ? -21.365 -22.335 8.987 1.00 89.69 787 ALA A C 1
ATOM 6167 O O . ALA A 1 787 ? -21.436 -23.087 9.973 1.00 89.69 787 ALA A O 1
ATOM 6168 N N . LYS A 1 788 ? -22.115 -22.501 7.886 1.00 89.31 788 LYS A N 1
ATOM 6169 C CA . LYS A 1 788 ? -23.241 -23.433 7.753 1.00 89.31 788 LYS A CA 1
ATOM 6170 C C . LYS A 1 788 ? -24.186 -23.325 8.950 1.00 89.31 788 LYS A C 1
ATOM 6172 O O . LYS A 1 788 ? -24.534 -24.333 9.568 1.00 89.31 788 LYS A O 1
ATOM 6177 N N . ASP A 1 789 ? -24.510 -22.091 9.349 1.00 87.50 789 ASP A N 1
ATOM 6178 C CA . ASP A 1 789 ? -25.372 -21.824 10.502 1.00 87.50 789 ASP A CA 1
ATOM 6179 C C . ASP A 1 789 ? -26.848 -21.890 10.078 1.00 87.50 789 ASP A C 1
ATOM 6181 O O . ASP A 1 789 ? -27.291 -21.030 9.315 1.00 87.50 789 ASP A O 1
ATOM 6185 N N . PRO A 1 790 ? -27.639 -22.869 10.560 1.00 85.44 790 PRO A N 1
ATOM 6186 C CA . PRO A 1 790 ? -29.020 -23.032 10.109 1.00 85.44 790 PRO A CA 1
ATOM 6187 C C . PRO A 1 790 ? -29.906 -21.825 10.426 1.00 85.44 790 PRO A C 1
ATOM 6189 O O . PRO A 1 790 ? -30.806 -21.521 9.652 1.00 85.44 790 PRO A O 1
ATOM 6192 N N . GLY A 1 791 ? -29.645 -21.128 11.540 1.00 82.31 791 GLY A N 1
ATOM 6193 C CA . GLY A 1 791 ? -30.424 -19.964 11.955 1.00 82.31 791 GLY A CA 1
ATOM 6194 C C . GLY A 1 791 ? -30.216 -18.775 11.021 1.00 82.31 791 GLY A C 1
ATOM 6195 O O . GLY A 1 791 ? -31.188 -18.172 10.575 1.00 82.31 791 GLY A O 1
ATOM 6196 N N . LEU A 1 792 ? -28.961 -18.469 10.673 1.00 83.38 792 LEU A N 1
ATOM 6197 C CA . LEU A 1 792 ? -28.653 -17.428 9.689 1.00 83.38 792 LEU A CA 1
ATOM 6198 C C . LEU A 1 792 ? -29.141 -17.794 8.283 1.00 83.38 792 LEU A C 1
ATOM 6200 O O . LEU A 1 792 ? -29.733 -16.949 7.615 1.00 83.38 792 LEU A O 1
ATOM 6204 N N . ILE A 1 793 ? -28.920 -19.037 7.838 1.00 88.38 793 ILE A N 1
ATOM 6205 C CA . ILE A 1 793 ? -29.366 -19.504 6.515 1.00 88.38 793 ILE A CA 1
ATOM 6206 C C . ILE A 1 793 ? -30.886 -19.371 6.392 1.00 88.38 793 ILE A C 1
ATOM 6208 O O . ILE A 1 793 ? -31.379 -18.818 5.406 1.00 88.38 793 ILE A O 1
ATOM 6212 N N . GLN A 1 794 ? -31.631 -19.824 7.404 1.00 85.25 794 GLN A N 1
ATOM 6213 C CA . GLN A 1 794 ? -33.085 -19.700 7.435 1.00 85.25 794 GLN A CA 1
ATOM 6214 C C . GLN A 1 794 ? -33.518 -18.230 7.419 1.00 85.25 794 GLN A C 1
ATOM 6216 O O . GLN A 1 794 ? -34.356 -17.863 6.600 1.00 85.25 794 GLN A O 1
ATOM 6221 N N . ALA A 1 795 ? -32.906 -17.377 8.250 1.00 83.44 795 ALA A N 1
ATOM 6222 C CA . ALA A 1 795 ? -33.242 -15.956 8.309 1.00 83.44 795 ALA A CA 1
ATOM 6223 C C . ALA A 1 795 ? -33.085 -15.262 6.943 1.00 83.44 795 ALA A C 1
ATOM 6225 O O . ALA A 1 795 ? -33.985 -14.541 6.517 1.00 83.44 795 ALA A O 1
ATOM 6226 N N . PHE A 1 796 ? -31.993 -15.520 6.217 1.00 85.75 796 PHE A N 1
ATOM 6227 C CA . PHE A 1 796 ? -31.809 -14.959 4.876 1.00 85.75 796 PHE A CA 1
ATOM 6228 C C . PHE A 1 796 ? -32.756 -15.561 3.833 1.00 85.75 796 PHE A C 1
ATOM 6230 O O . PHE A 1 796 ? -33.267 -14.832 2.983 1.00 85.75 796 PHE A O 1
ATOM 6237 N N . THR A 1 797 ? -33.031 -16.866 3.909 1.00 84.81 797 THR A N 1
ATOM 6238 C CA . THR A 1 797 ? -33.947 -17.554 2.981 1.00 84.81 797 THR A CA 1
ATOM 6239 C C . THR A 1 797 ? -35.386 -17.051 3.124 1.00 84.81 797 THR A C 1
ATOM 6241 O O . THR A 1 797 ? -36.096 -16.909 2.133 1.00 84.81 797 THR A O 1
ATOM 6244 N N . GLU A 1 798 ? -35.808 -16.731 4.347 1.00 85.06 798 GLU A N 1
ATOM 6245 C CA . GLU A 1 798 ? -37.138 -16.194 4.660 1.00 85.06 798 GLU A CA 1
ATOM 6246 C C . GLU A 1 798 ? -37.236 -14.665 4.482 1.00 85.06 798 GLU A C 1
ATOM 6248 O O . GLU A 1 798 ? -38.302 -14.088 4.689 1.00 85.06 798 GLU A O 1
ATOM 6253 N N . GLY A 1 799 ? -36.144 -13.989 4.097 1.00 81.56 799 GLY A N 1
ATOM 6254 C CA . GLY A 1 799 ? -36.110 -12.531 3.938 1.00 81.56 799 GLY A CA 1
ATOM 6255 C C . GLY A 1 799 ? -36.205 -11.759 5.260 1.00 81.56 799 GLY A C 1
ATOM 6256 O O . GLY A 1 799 ? -36.620 -10.599 5.278 1.00 81.56 799 GLY A O 1
ATOM 6257 N N . VAL A 1 800 ? -35.840 -12.392 6.376 1.00 81.19 800 VAL A N 1
ATOM 6258 C CA . VAL A 1 800 ? -35.828 -11.770 7.701 1.00 81.19 800 VAL A CA 1
ATOM 6259 C C . VAL A 1 800 ? -34.684 -10.764 7.787 1.00 81.19 800 VAL A C 1
ATOM 6261 O O . VAL A 1 800 ? -33.532 -11.054 7.464 1.00 81.19 800 VAL A O 1
ATOM 6264 N N . ASP A 1 801 ? -34.980 -9.571 8.300 1.00 84.19 801 ASP A N 1
ATOM 6265 C CA . ASP A 1 801 ? -33.952 -8.587 8.623 1.00 84.19 801 ASP A CA 1
ATOM 6266 C C . ASP A 1 801 ? -33.147 -9.055 9.846 1.00 84.19 801 ASP A C 1
ATOM 6268 O O . ASP A 1 801 ? -33.563 -8.891 10.997 1.00 84.19 801 ASP A O 1
ATOM 6272 N N . VAL A 1 802 ? -31.970 -9.631 9.590 1.00 81.19 802 VAL A N 1
ATOM 6273 C CA . VAL A 1 802 ? -31.063 -10.165 10.618 1.00 81.19 802 VAL A CA 1
ATOM 6274 C C . VAL A 1 802 ? -30.650 -9.091 11.630 1.00 81.19 802 VAL A C 1
ATOM 6276 O O . VAL A 1 802 ? -30.433 -9.395 12.802 1.00 81.19 802 VAL A O 1
ATOM 6279 N N . HIS A 1 803 ? -30.581 -7.816 11.236 1.00 87.06 803 HIS A N 1
ATOM 6280 C CA . HIS A 1 803 ? -30.282 -6.731 12.171 1.00 87.06 803 HIS A CA 1
ATOM 6281 C C . HIS A 1 803 ? -31.457 -6.444 13.103 1.00 87.06 803 HIS A C 1
ATOM 6283 O O . HIS A 1 803 ? -31.239 -6.220 14.292 1.00 87.06 803 HIS A O 1
ATOM 6289 N N . ARG A 1 804 ? -32.699 -6.484 12.609 1.00 86.94 804 ARG A N 1
ATOM 6290 C CA . ARG A 1 804 ? -33.892 -6.390 13.467 1.00 86.94 804 ARG A CA 1
ATOM 6291 C C . ARG A 1 804 ? -34.039 -7.615 14.363 1.00 86.94 804 ARG A C 1
ATOM 6293 O O . ARG A 1 804 ? -34.349 -7.452 15.537 1.00 86.94 804 ARG A O 1
ATOM 6300 N N . ALA A 1 805 ? -33.755 -8.815 13.861 1.00 82.06 805 ALA A N 1
ATOM 6301 C CA . ALA A 1 805 ? -33.744 -10.027 14.677 1.00 82.06 805 ALA A CA 1
ATOM 6302 C C . ALA A 1 805 ? -32.709 -9.928 15.813 1.00 82.06 805 ALA A C 1
ATOM 6304 O O . ALA A 1 805 ? -33.036 -10.156 16.977 1.00 82.06 805 ALA A O 1
ATOM 6305 N N . THR A 1 806 ? -31.485 -9.484 15.511 1.00 79.56 806 THR A N 1
ATOM 6306 C CA . THR A 1 806 ? -30.474 -9.214 16.543 1.00 79.56 806 THR A CA 1
ATOM 6307 C C . THR A 1 806 ? -30.907 -8.085 17.485 1.00 79.56 806 THR A C 1
ATOM 6309 O O . THR A 1 806 ? -30.741 -8.201 18.696 1.00 79.56 806 THR A O 1
ATOM 6312 N N . GLY A 1 807 ? -31.494 -7.003 16.968 1.00 83.12 807 GLY A N 1
ATOM 6313 C CA . GLY A 1 807 ? -32.010 -5.903 17.785 1.00 83.12 807 GLY A CA 1
ATOM 6314 C C . GLY A 1 807 ? -33.088 -6.366 18.762 1.00 83.12 807 GLY A C 1
ATOM 6315 O O . GLY A 1 807 ? -33.070 -5.973 19.923 1.00 83.12 807 GLY A O 1
ATOM 6316 N N . SER A 1 808 ? -33.964 -7.273 18.333 1.00 84.88 808 SER A N 1
ATOM 6317 C CA . SER A 1 808 ? -34.973 -7.889 19.192 1.00 84.88 808 SER A CA 1
ATOM 6318 C C . SER A 1 808 ? -34.342 -8.623 20.378 1.00 84.88 808 SER A C 1
ATOM 6320 O O . SER A 1 808 ? -34.764 -8.434 21.519 1.00 84.88 808 SER A O 1
ATOM 6322 N N . LEU A 1 809 ? -33.268 -9.380 20.128 1.00 75.88 809 LEU A N 1
ATOM 6323 C CA . LEU A 1 809 ? -32.512 -10.080 21.171 1.00 75.88 809 LEU A CA 1
ATOM 6324 C C . LEU A 1 809 ? -31.802 -9.121 22.138 1.00 75.88 809 LEU A C 1
ATOM 6326 O O . LEU A 1 809 ? -31.734 -9.406 23.330 1.00 75.88 809 LEU A O 1
ATOM 6330 N N . ILE A 1 810 ? -31.266 -8.006 21.635 1.00 74.25 810 ILE A N 1
ATOM 6331 C CA . ILE A 1 810 ? -30.509 -7.037 22.443 1.00 74.25 810 ILE A CA 1
ATOM 6332 C C . ILE A 1 810 ? -31.441 -6.183 23.301 1.00 74.25 810 ILE A C 1
ATOM 6334 O O . ILE A 1 810 ? -31.199 -5.999 24.489 1.00 74.25 810 ILE A O 1
ATOM 6338 N N . PHE A 1 811 ? -32.497 -5.644 22.698 1.00 79.00 811 PHE A N 1
ATOM 6339 C CA . PHE A 1 811 ? -33.367 -4.660 23.340 1.00 79.00 811 PHE A CA 1
ATOM 6340 C C . PHE A 1 811 ? -34.607 -5.286 23.987 1.00 79.00 811 PHE A C 1
ATOM 6342 O O . PHE A 1 811 ? -35.379 -4.574 24.624 1.00 79.00 811 PHE A O 1
ATOM 6349 N N . GLY A 1 812 ? -34.816 -6.599 23.832 1.00 81.44 812 GLY A N 1
ATOM 6350 C CA . GLY A 1 812 ? -35.948 -7.317 24.423 1.00 81.44 812 GLY A CA 1
ATOM 6351 C C . GLY A 1 812 ? -37.310 -6.906 23.855 1.00 81.44 812 GLY A C 1
ATOM 6352 O O . GLY A 1 812 ? -38.326 -7.091 24.522 1.00 81.44 812 GLY A O 1
ATOM 6353 N N . VAL A 1 813 ? -37.339 -6.334 22.647 1.00 88.44 813 VAL A N 1
ATOM 6354 C CA . VAL A 1 813 ? -38.562 -5.903 21.947 1.00 88.44 813 VAL A CA 1
ATOM 6355 C C . VAL A 1 813 ? -38.844 -6.814 20.751 1.00 88.44 813 VAL A C 1
ATOM 6357 O O . VAL A 1 813 ? -37.898 -7.343 20.173 1.00 88.44 813 VAL A O 1
ATOM 6360 N N . PRO A 1 814 ? -40.103 -7.015 20.330 1.00 88.88 814 PRO A N 1
ATOM 6361 C CA . PRO A 1 814 ? -40.420 -7.724 19.086 1.00 88.88 814 PRO A CA 1
ATOM 6362 C C . PRO A 1 814 ? -39.697 -7.130 17.857 1.00 88.88 814 PRO A C 1
ATOM 6364 O O . PRO A 1 814 ? -39.487 -5.921 17.786 1.00 88.88 814 PRO A O 1
ATOM 6367 N N . ALA A 1 815 ? -39.294 -7.960 16.885 1.00 85.19 815 ALA A N 1
ATOM 6368 C CA . ALA A 1 815 ? -38.463 -7.541 15.739 1.00 85.19 815 ALA A CA 1
ATOM 6369 C C . ALA A 1 815 ? -39.111 -6.461 14.841 1.00 85.19 815 ALA A C 1
ATOM 6371 O O . ALA A 1 815 ? -38.424 -5.608 14.266 1.00 85.19 815 ALA A O 1
ATOM 6372 N N . ASP A 1 816 ? -40.437 -6.469 14.744 1.00 90.06 816 ASP A N 1
ATOM 6373 C CA . ASP A 1 816 ? -41.257 -5.453 14.079 1.00 90.06 816 ASP A CA 1
ATOM 6374 C C . ASP A 1 816 ? -41.273 -4.116 14.843 1.00 90.06 816 ASP A C 1
ATOM 6376 O O . ASP A 1 816 ? -41.354 -3.055 14.227 1.00 90.06 816 ASP A O 1
ATOM 6380 N N . GLN A 1 817 ? -41.092 -4.152 16.164 1.00 91.00 817 GLN A N 1
ATOM 6381 C CA . GLN A 1 817 ? -41.029 -2.977 17.043 1.00 91.00 817 GLN A CA 1
ATOM 6382 C C . GLN A 1 817 ? -39.612 -2.419 17.234 1.00 91.00 817 GLN A C 1
ATOM 6384 O O . GLN A 1 817 ? -39.442 -1.383 17.875 1.00 91.00 817 GLN A O 1
ATOM 6389 N N . VAL A 1 818 ? -38.590 -3.064 16.662 1.00 87.81 818 VAL A N 1
ATOM 6390 C CA . VAL A 1 818 ? -37.217 -2.542 16.674 1.00 87.81 818 VAL A CA 1
ATOM 6391 C C . VAL A 1 818 ? -37.171 -1.213 15.915 1.00 87.81 818 VAL A C 1
ATOM 6393 O O . VAL A 1 818 ? -37.511 -1.143 14.729 1.00 87.81 818 VAL A O 1
ATOM 6396 N N . SER A 1 819 ? -36.746 -0.146 16.592 1.00 87.38 819 SER A N 1
ATOM 6397 C CA . SER A 1 819 ? -36.609 1.178 15.980 1.00 87.38 819 SER A CA 1
ATOM 6398 C C . SER A 1 819 ? -35.461 1.218 14.962 1.00 87.38 819 SER A C 1
ATOM 6400 O O . SER A 1 819 ? -34.580 0.356 14.952 1.00 87.38 819 SER A O 1
ATOM 6402 N N . LEU A 1 820 ? -35.430 2.237 14.097 1.00 81.81 820 LEU A N 1
ATOM 6403 C CA . LEU A 1 820 ? -34.329 2.416 13.138 1.00 81.81 820 LEU A CA 1
ATOM 6404 C C . LEU A 1 820 ? -32.973 2.594 13.839 1.00 81.81 820 LEU A C 1
ATOM 6406 O O . LEU A 1 820 ? -31.977 2.022 13.393 1.00 81.81 820 LEU A O 1
ATOM 6410 N N . ASP A 1 821 ? -32.940 3.314 14.962 1.00 77.69 821 ASP A N 1
ATOM 6411 C CA . ASP A 1 821 ? -31.728 3.485 15.766 1.00 77.69 821 ASP A CA 1
ATOM 6412 C C . ASP A 1 821 ? -31.297 2.178 16.437 1.00 77.69 821 ASP A C 1
ATOM 6414 O O . ASP A 1 821 ? -30.121 1.815 16.380 1.00 77.69 821 ASP A O 1
ATOM 6418 N N . GLN A 1 822 ? -32.241 1.419 17.004 1.00 81.19 822 GLN A N 1
ATOM 6419 C CA . GLN A 1 822 ? -31.959 0.098 17.574 1.00 81.19 822 GLN A CA 1
ATOM 6420 C C . GLN A 1 822 ? -31.430 -0.864 16.508 1.00 81.19 822 GLN A C 1
ATOM 6422 O O . GLN A 1 822 ? -30.446 -1.567 16.732 1.00 81.19 822 GLN A O 1
ATOM 6427 N N . ARG A 1 823 ? -32.023 -0.855 15.310 1.00 84.88 823 ARG A N 1
ATOM 6428 C CA . ARG A 1 823 ? -31.536 -1.624 14.162 1.00 84.88 823 ARG A CA 1
ATOM 6429 C C . ARG A 1 823 ? -30.125 -1.197 13.754 1.00 84.88 823 ARG A C 1
ATOM 6431 O O . ARG A 1 823 ? -29.299 -2.056 13.459 1.00 84.88 823 ARG A O 1
ATOM 6438 N N . ARG A 1 824 ? -29.825 0.108 13.734 1.00 75.88 824 ARG A N 1
ATOM 6439 C CA . ARG A 1 824 ? -28.484 0.635 13.420 1.00 75.88 824 ARG A CA 1
ATOM 6440 C C . ARG A 1 824 ? -27.449 0.141 14.427 1.00 75.88 824 ARG A C 1
ATOM 6442 O O . ARG A 1 824 ? -26.386 -0.316 14.022 1.00 75.88 824 ARG A O 1
ATOM 6449 N N . ILE A 1 825 ? -27.780 0.192 15.713 1.00 75.19 825 ILE A N 1
ATOM 6450 C CA . ILE A 1 825 ? -26.934 -0.330 16.787 1.00 75.19 825 ILE A CA 1
ATOM 6451 C C . ILE A 1 825 ? -26.723 -1.840 16.609 1.00 75.19 825 ILE A C 1
ATOM 6453 O O . ILE A 1 825 ? -25.586 -2.298 16.556 1.00 75.19 825 ILE A O 1
ATOM 6457 N N . ALA A 1 826 ? -27.797 -2.608 16.411 1.00 81.12 826 ALA A N 1
ATOM 6458 C CA . ALA A 1 826 ? -27.726 -4.048 16.169 1.00 81.12 826 ALA A CA 1
ATOM 6459 C C . ALA A 1 826 ? -26.896 -4.406 14.925 1.00 81.12 826 ALA A C 1
ATOM 6461 O O . ALA A 1 826 ? -26.189 -5.411 14.926 1.00 81.12 826 ALA A O 1
ATOM 6462 N N . LYS A 1 827 ? -26.924 -3.569 13.881 1.00 82.75 827 LYS A N 1
ATOM 6463 C CA . LYS A 1 827 ? -26.052 -3.696 12.709 1.00 82.75 827 LYS A CA 1
ATOM 6464 C C . LYS A 1 827 ? -24.580 -3.564 13.084 1.00 82.75 827 LYS A C 1
ATOM 6466 O O . LYS A 1 827 ? -23.812 -4.468 12.769 1.00 82.75 827 LYS A O 1
ATOM 6471 N N . THR A 1 828 ? -24.198 -2.492 13.778 1.00 71.69 828 THR A N 1
ATOM 6472 C CA . THR A 1 828 ? -22.818 -2.294 14.254 1.00 71.69 828 THR A CA 1
ATOM 6473 C C . THR A 1 828 ? -22.349 -3.473 15.102 1.00 71.69 828 THR A C 1
ATOM 6475 O O . THR A 1 828 ? -21.239 -3.964 14.915 1.00 71.69 828 THR A O 1
ATOM 6478 N N . ILE A 1 829 ? -23.224 -3.987 15.969 1.00 73.06 829 ILE A N 1
ATOM 6479 C CA . ILE A 1 829 ? -22.927 -5.132 16.833 1.00 73.06 829 ILE A CA 1
ATOM 6480 C C . ILE A 1 829 ? -22.784 -6.420 16.031 1.00 73.06 829 ILE A C 1
ATOM 6482 O O . ILE A 1 829 ? -21.835 -7.147 16.288 1.00 73.06 829 ILE A O 1
ATOM 6486 N N . ASN A 1 830 ? -23.676 -6.715 15.076 1.00 77.69 830 ASN A N 1
ATOM 6487 C CA . ASN A 1 830 ? -23.557 -7.907 14.229 1.00 77.69 830 ASN A CA 1
ATOM 6488 C C . ASN A 1 830 ? -22.167 -7.945 13.594 1.00 77.69 830 ASN A C 1
ATOM 6490 O O . ASN A 1 830 ? -21.423 -8.890 13.830 1.00 77.69 830 ASN A O 1
ATOM 6494 N N . PHE A 1 831 ? -21.769 -6.873 12.905 1.00 72.75 831 PHE A N 1
ATOM 6495 C CA . PHE A 1 831 ? -20.433 -6.788 12.317 1.00 72.75 831 PHE A CA 1
ATOM 6496 C C . PHE A 1 831 ? -19.331 -6.858 13.381 1.00 72.75 831 PHE A C 1
ATOM 6498 O O . PHE A 1 831 ? -18.381 -7.619 13.244 1.00 72.75 831 PHE A O 1
ATOM 6505 N N . GLY A 1 832 ? -19.465 -6.128 14.487 1.00 74.06 832 GLY A N 1
ATOM 6506 C CA . GLY A 1 832 ? -18.491 -6.141 15.572 1.00 74.06 832 GLY A CA 1
ATOM 6507 C C . GLY A 1 832 ? -18.246 -7.536 16.149 1.00 74.06 832 GLY A C 1
ATOM 6508 O O . GLY A 1 832 ? -17.108 -8.003 16.206 1.00 74.06 832 GLY A O 1
ATOM 6509 N N . VAL A 1 833 ? -19.310 -8.207 16.579 1.00 70.56 833 VAL A N 1
ATOM 6510 C CA . VAL A 1 833 ? -19.272 -9.526 17.220 1.00 70.56 833 VAL A CA 1
ATOM 6511 C C . VAL A 1 833 ? -18.822 -10.602 16.233 1.00 70.56 833 VAL A C 1
ATOM 6513 O O . VAL A 1 833 ? -18.009 -11.443 16.617 1.00 70.56 833 VAL A O 1
ATOM 6516 N N . MET A 1 834 ? -19.244 -10.536 14.963 1.00 68.75 834 MET A N 1
ATOM 6517 C CA . MET A 1 834 ? -18.719 -11.402 13.895 1.00 68.75 834 MET A CA 1
ATOM 6518 C C . MET A 1 834 ? -17.196 -11.299 13.767 1.00 68.75 834 MET A C 1
ATOM 6520 O O . MET A 1 834 ? -16.523 -12.305 13.572 1.00 68.75 834 MET A O 1
ATOM 6524 N N . TYR A 1 835 ? -16.646 -10.095 13.936 1.00 68.94 835 TYR A N 1
ATOM 6525 C CA . TYR A 1 835 ? -15.216 -9.807 13.804 1.00 68.94 835 TYR A CA 1
ATOM 6526 C C . TYR A 1 835 ? -14.436 -9.909 15.126 1.00 68.94 835 TYR A C 1
ATOM 6528 O O . TYR A 1 835 ? -13.362 -9.317 15.285 1.00 68.94 835 TYR A O 1
ATOM 6536 N N . GLY A 1 836 ? -14.970 -10.651 16.101 1.00 70.62 836 GLY A N 1
ATOM 6537 C CA . GLY A 1 836 ? -14.285 -10.930 17.364 1.00 70.62 836 GLY A CA 1
ATOM 6538 C C . GLY A 1 836 ? -14.210 -9.725 18.308 1.00 70.62 836 GLY A C 1
ATOM 6539 O O . GLY A 1 836 ? -13.248 -9.581 19.071 1.00 70.62 836 GLY A O 1
ATOM 6540 N N . MET A 1 837 ? -15.196 -8.824 18.260 1.00 79.19 837 MET A N 1
ATOM 6541 C CA . MET A 1 837 ? -15.324 -7.736 19.229 1.00 79.19 837 MET A CA 1
ATOM 6542 C C . MET A 1 837 ? -15.421 -8.283 20.657 1.00 79.19 837 MET A C 1
ATOM 6544 O O . MET A 1 837 ? -16.238 -9.146 20.970 1.00 79.19 837 MET A O 1
ATOM 6548 N N . SER A 1 838 ? -14.596 -7.743 21.556 1.00 80.25 838 SER A N 1
ATOM 6549 C CA . SER A 1 838 ? -14.632 -8.121 22.967 1.00 80.25 838 SER A CA 1
ATOM 6550 C C . SER A 1 838 ? -15.806 -7.463 23.693 1.00 80.25 838 SER A C 1
ATOM 6552 O O . SER A 1 838 ? -16.213 -6.348 23.358 1.00 80.25 838 SER A O 1
ATOM 6554 N N . ALA A 1 839 ? -16.270 -8.087 24.780 1.00 82.62 839 ALA A N 1
ATOM 6555 C CA . ALA A 1 839 ? -17.278 -7.502 25.670 1.00 82.62 839 ALA A CA 1
ATOM 6556 C C . ALA A 1 839 ? -16.888 -6.102 26.182 1.00 82.62 839 ALA A C 1
ATOM 6558 O O . ALA A 1 839 ? -17.752 -5.278 26.454 1.00 82.62 839 ALA A O 1
ATOM 6559 N N . PHE A 1 840 ? -15.584 -5.816 26.298 1.00 79.88 840 PHE A N 1
ATOM 6560 C CA . PHE A 1 840 ? -15.091 -4.488 26.666 1.00 79.88 840 PHE A CA 1
ATOM 6561 C C . PHE A 1 840 ? -15.367 -3.442 25.577 1.00 79.88 840 PHE A C 1
ATOM 6563 O O . PHE A 1 840 ? -15.846 -2.358 25.893 1.00 79.88 840 PHE A O 1
ATOM 6570 N N . ARG A 1 841 ? -15.092 -3.759 24.302 1.00 78.50 841 ARG A N 1
ATOM 6571 C CA . ARG A 1 841 ? -15.369 -2.837 23.189 1.00 78.50 841 ARG A CA 1
ATOM 6572 C C . ARG A 1 841 ? -16.876 -2.646 23.009 1.00 78.50 841 ARG A C 1
ATOM 6574 O O . ARG A 1 841 ? -17.319 -1.508 22.934 1.00 78.50 841 ARG A O 1
ATOM 6581 N N . LEU A 1 842 ? -17.642 -3.736 23.045 1.00 80.12 842 LEU A N 1
ATOM 6582 C CA . LEU A 1 842 ? -19.100 -3.692 22.935 1.00 80.12 842 LEU A CA 1
ATOM 6583 C C . LEU A 1 842 ? -19.736 -2.842 24.050 1.00 80.12 842 LEU A C 1
ATOM 6585 O O . LEU A 1 842 ? -20.606 -2.021 23.794 1.00 80.12 842 LEU A O 1
ATOM 6589 N N . SER A 1 843 ? -19.254 -2.994 25.286 1.00 80.69 843 SER A N 1
ATOM 6590 C CA . SER A 1 843 ? -19.686 -2.184 26.433 1.00 80.69 843 SER A CA 1
ATOM 6591 C C . SER A 1 843 ? -19.470 -0.685 26.208 1.00 80.69 843 SER A C 1
ATOM 6593 O O . SER A 1 843 ? -20.362 0.098 26.520 1.00 80.69 843 SER A O 1
ATOM 6595 N N . ARG A 1 844 ? -18.331 -0.284 25.622 1.00 75.94 844 ARG A N 1
ATOM 6596 C CA . ARG A 1 844 ? -18.058 1.124 25.291 1.00 75.94 844 ARG A CA 1
ATOM 6597 C C . ARG A 1 844 ? -18.944 1.654 24.168 1.00 75.94 844 ARG A C 1
ATOM 6599 O O . ARG A 1 844 ? -19.431 2.768 24.293 1.00 75.94 844 ARG A O 1
ATOM 6606 N N . GLU A 1 845 ? -19.148 0.882 23.102 1.00 70.25 845 GLU A N 1
ATOM 6607 C CA . GLU A 1 845 ? -19.978 1.309 21.963 1.00 70.25 845 GLU A CA 1
ATOM 6608 C C . GLU A 1 845 ? -21.454 1.480 22.338 1.00 70.25 845 GLU A C 1
ATOM 6610 O O . GLU A 1 845 ? -22.127 2.348 21.791 1.00 70.25 845 GLU A O 1
ATOM 6615 N N . LEU A 1 846 ? -21.957 0.672 23.277 1.00 73.19 846 LEU A N 1
ATOM 6616 C CA . LEU A 1 846 ? -23.360 0.709 23.701 1.00 73.19 846 LEU A CA 1
ATOM 6617 C C . LEU A 1 846 ? -23.608 1.522 24.970 1.00 73.19 846 LEU A C 1
ATOM 6619 O O . LEU A 1 846 ? -24.761 1.722 25.340 1.00 73.19 846 LEU A O 1
ATOM 6623 N N . GLY A 1 847 ? -22.553 1.939 25.671 1.00 74.12 847 GLY A N 1
ATOM 6624 C CA . GLY A 1 847 ? -22.678 2.581 26.980 1.00 74.12 847 GLY A CA 1
ATOM 6625 C C . GLY A 1 847 ? -23.293 1.676 28.059 1.00 74.12 847 GLY A C 1
ATOM 6626 O O . GLY A 1 847 ? -23.829 2.182 29.041 1.00 74.12 847 GLY A O 1
ATOM 6627 N N . ILE A 1 848 ? -23.233 0.348 27.897 1.00 77.25 848 ILE A N 1
ATOM 6628 C CA . ILE A 1 848 ? -23.800 -0.633 28.843 1.00 77.25 848 ILE A CA 1
ATOM 6629 C C . ILE A 1 848 ? -22.716 -1.244 29.744 1.00 77.25 848 ILE A C 1
ATOM 6631 O O . ILE A 1 848 ? -21.549 -1.314 29.343 1.00 77.25 848 ILE A O 1
ATOM 6635 N N . PRO A 1 849 ? -23.055 -1.777 30.932 1.00 84.44 849 PRO A N 1
ATOM 6636 C CA . PRO A 1 849 ? -22.111 -2.509 31.773 1.00 84.44 849 PRO A CA 1
ATOM 6637 C C . PRO A 1 849 ? -21.460 -3.707 31.060 1.00 84.44 849 PRO A C 1
ATOM 6639 O O . PRO A 1 849 ? -22.118 -4.501 30.389 1.00 84.44 849 PRO A O 1
ATOM 6642 N N . ARG A 1 850 ? -20.160 -3.934 31.299 1.00 82.31 850 ARG A N 1
ATOM 6643 C CA . ARG A 1 850 ? -19.392 -5.041 30.686 1.00 82.31 850 ARG A CA 1
ATOM 6644 C C . ARG A 1 850 ? -20.013 -6.431 30.879 1.00 82.31 850 ARG A C 1
ATOM 6646 O O . ARG A 1 850 ? -19.882 -7.275 29.998 1.00 82.31 850 ARG A O 1
ATOM 6653 N N . LYS A 1 851 ? -20.660 -6.688 32.022 1.00 87.44 851 LYS A N 1
ATOM 6654 C CA . LYS A 1 851 ? -21.349 -7.967 32.286 1.00 87.44 851 LYS A CA 1
ATOM 6655 C C . LYS A 1 851 ? -22.539 -8.185 31.351 1.00 87.44 851 LYS A C 1
ATOM 6657 O O . LYS A 1 851 ? -22.783 -9.312 30.941 1.00 87.44 851 LYS A O 1
ATOM 6662 N N . GLU A 1 852 ? -23.252 -7.116 31.022 1.00 80.31 852 GLU A N 1
ATOM 6663 C CA . GLU A 1 852 ? -24.395 -7.150 30.115 1.00 80.31 852 GLU A CA 1
ATOM 6664 C C . GLU A 1 852 ? -23.923 -7.373 28.673 1.00 80.31 852 GLU A C 1
ATOM 6666 O O . GLU A 1 852 ? -24.396 -8.286 28.004 1.00 80.31 852 GLU A O 1
ATOM 6671 N N . ALA A 1 853 ? -22.874 -6.659 28.250 1.00 82.69 853 ALA A N 1
ATOM 6672 C CA . ALA A 1 853 ? -22.208 -6.890 26.966 1.00 82.69 853 ALA A CA 1
ATOM 6673 C C . ALA A 1 853 ? -21.712 -8.343 26.799 1.00 82.69 853 ALA A C 1
ATOM 6675 O O . ALA A 1 853 ? -21.897 -8.953 25.748 1.00 82.69 853 ALA A O 1
ATOM 6676 N N . ASP A 1 854 ? -21.109 -8.926 27.840 1.00 84.56 854 ASP A N 1
ATOM 6677 C CA . ASP A 1 854 ? -20.685 -10.334 27.844 1.00 84.56 854 ASP A CA 1
ATOM 6678 C C . ASP A 1 854 ? -21.876 -11.302 27.730 1.00 84.56 854 ASP A C 1
ATOM 6680 O O . ASP A 1 854 ? -21.816 -12.282 26.984 1.00 84.56 854 ASP A O 1
ATOM 6684 N N . HIS A 1 855 ? -22.983 -11.011 28.421 1.00 82.75 855 HIS A N 1
ATOM 6685 C CA . HIS A 1 855 ? -24.216 -11.788 28.309 1.00 82.75 855 HIS A CA 1
ATOM 6686 C C . HIS A 1 855 ? -24.809 -11.730 26.893 1.00 82.75 855 HIS A C 1
ATOM 6688 O O . HIS A 1 855 ? -25.227 -12.766 26.366 1.00 82.75 855 HIS A O 1
ATOM 6694 N N . PHE A 1 856 ? -24.786 -10.560 26.249 1.00 78.69 856 PHE A N 1
ATOM 6695 C CA . PHE A 1 856 ? -25.228 -10.404 24.864 1.00 78.69 856 PHE A CA 1
ATOM 6696 C C . PHE A 1 856 ? -24.387 -11.230 23.896 1.00 78.69 856 PHE A C 1
ATOM 6698 O O . PHE A 1 856 ? -24.949 -12.011 23.130 1.00 78.69 856 PHE A O 1
ATOM 6705 N N . ILE A 1 857 ? -23.055 -11.139 23.972 1.00 81.56 857 ILE A N 1
ATOM 6706 C CA . ILE A 1 857 ? -22.150 -11.922 23.114 1.00 81.56 857 ILE A CA 1
ATOM 6707 C C . ILE A 1 857 ? -22.411 -13.426 23.279 1.00 81.56 857 ILE A C 1
ATOM 6709 O O . ILE A 1 857 ? -22.526 -14.157 22.294 1.00 81.56 857 ILE A O 1
ATOM 6713 N N . LYS A 1 858 ? -22.575 -13.901 24.519 1.00 83.38 858 LYS A N 1
ATOM 6714 C CA . LYS A 1 858 ? -22.891 -15.312 24.798 1.00 83.38 858 LYS A CA 1
ATOM 6715 C C . LYS A 1 858 ? -24.243 -15.735 24.228 1.00 83.38 858 LYS A C 1
ATOM 6717 O O . LYS A 1 858 ? -24.354 -16.831 23.683 1.00 83.38 858 LYS A O 1
ATOM 6722 N N . THR A 1 859 ? -25.265 -14.891 24.344 1.00 80.12 859 THR A N 1
ATOM 6723 C CA . THR A 1 859 ? -26.608 -15.168 23.808 1.00 80.12 859 THR A CA 1
ATOM 6724 C C . THR A 1 859 ? -26.606 -15.182 22.282 1.00 80.12 859 THR A C 1
ATOM 6726 O O . THR A 1 859 ? -27.205 -16.071 21.675 1.00 80.12 859 THR A O 1
ATOM 6729 N N . TYR A 1 860 ? -25.861 -14.266 21.663 1.00 81.38 860 TYR A N 1
ATOM 6730 C CA . TYR A 1 860 ? -25.654 -14.213 20.220 1.00 81.38 860 TYR A CA 1
ATOM 6731 C C . TYR A 1 860 ? -25.033 -15.515 19.696 1.00 81.38 860 TYR A C 1
ATOM 6733 O O . TYR A 1 860 ? -25.634 -16.187 18.863 1.00 81.38 860 TYR A O 1
ATOM 6741 N N . PHE A 1 861 ? -23.904 -15.953 20.262 1.00 81.81 861 PHE A N 1
ATOM 6742 C CA . PHE A 1 861 ? -23.252 -17.208 19.864 1.00 81.81 861 PHE A CA 1
ATOM 6743 C C . PHE A 1 861 ? -24.050 -18.468 20.228 1.00 81.81 861 PHE A C 1
ATOM 6745 O O . PHE A 1 861 ? -23.928 -19.501 19.572 1.00 81.81 861 PHE A O 1
ATOM 6752 N N . LYS A 1 862 ? -24.909 -18.406 21.252 1.00 81.94 862 LYS A N 1
ATOM 6753 C CA . LYS A 1 862 ? -25.847 -19.496 21.562 1.00 81.94 862 LYS A CA 1
ATOM 6754 C C . LYS A 1 862 ? -26.941 -19.632 20.500 1.00 81.94 862 LYS A C 1
ATOM 6756 O O . LYS A 1 862 ? -27.394 -20.757 20.264 1.00 81.94 862 LYS A O 1
ATOM 6761 N N . THR A 1 863 ? -27.359 -18.508 19.918 1.00 77.94 863 THR A N 1
ATOM 6762 C CA . THR A 1 863 ? -28.363 -18.425 18.848 1.00 77.94 863 THR A CA 1
ATOM 6763 C C . THR A 1 863 ? -27.753 -18.856 17.515 1.00 77.94 863 THR A C 1
ATOM 6765 O O . THR A 1 863 ? -28.282 -19.757 16.874 1.00 77.94 863 THR A O 1
ATOM 6768 N N . TYR A 1 864 ? -26.589 -18.304 17.165 1.00 79.62 864 TYR A N 1
ATOM 6769 C CA . TYR A 1 864 ? -25.864 -18.578 15.922 1.00 79.62 864 TYR A CA 1
ATOM 6770 C C . TYR A 1 864 ? -24.626 -19.445 16.187 1.00 79.62 864 TYR A C 1
ATOM 6772 O O . TYR A 1 864 ? -23.478 -18.985 16.170 1.00 79.62 864 TYR A O 1
ATOM 6780 N N . ARG A 1 865 ? -24.865 -20.723 16.501 1.00 80.94 865 ARG A N 1
ATOM 6781 C CA . ARG A 1 865 ? -23.820 -21.660 16.954 1.00 80.94 865 ARG A CA 1
ATOM 6782 C C . ARG A 1 865 ? -22.770 -21.956 15.887 1.00 80.94 865 ARG A C 1
ATOM 6784 O O . ARG A 1 865 ? -21.623 -22.239 16.234 1.00 80.94 865 ARG A O 1
ATOM 6791 N N . GLY A 1 866 ? -23.146 -21.903 14.610 1.00 85.12 866 GLY A N 1
ATOM 6792 C CA . GLY A 1 866 ? -22.236 -22.125 13.490 1.00 85.12 866 GLY A CA 1
ATOM 6793 C C . GLY A 1 866 ? -21.109 -21.095 13.445 1.00 85.12 866 GLY A C 1
ATOM 6794 O O . GLY A 1 866 ? -19.988 -21.449 13.093 1.00 85.12 866 GLY A O 1
ATOM 6795 N N . ILE A 1 867 ? -21.360 -19.857 13.891 1.00 84.81 867 ILE A N 1
ATOM 6796 C CA . ILE A 1 867 ? -20.359 -18.779 13.876 1.00 84.81 867 ILE A CA 1
ATOM 6797 C C . ILE A 1 867 ? -19.203 -19.083 14.839 1.00 84.81 867 ILE A C 1
ATOM 6799 O O . ILE A 1 867 ? -18.043 -18.902 14.482 1.00 84.81 867 ILE A O 1
ATOM 6803 N N . SER A 1 868 ? -19.484 -19.572 16.053 1.00 82.25 868 SER A N 1
ATOM 6804 C CA . SER A 1 868 ? -18.416 -19.903 17.012 1.00 82.25 868 SER A CA 1
ATOM 6805 C C . SER A 1 868 ? -17.506 -21.014 16.500 1.00 82.25 868 SER A C 1
ATOM 6807 O O . SER A 1 868 ? -16.292 -20.931 16.670 1.00 82.25 868 SER A O 1
ATOM 6809 N N . ARG A 1 869 ? -18.091 -22.035 15.859 1.00 86.00 869 ARG A N 1
ATOM 6810 C CA . ARG A 1 869 ? -17.332 -23.110 15.213 1.00 86.00 869 ARG A CA 1
ATOM 6811 C C . ARG A 1 869 ? -16.485 -22.552 14.071 1.00 86.00 869 ARG A C 1
ATOM 6813 O O . ARG A 1 869 ? -15.286 -22.775 14.061 1.00 86.00 869 ARG A O 1
ATOM 6820 N N . PHE A 1 870 ? -17.077 -21.742 13.195 1.00 89.19 870 PHE A N 1
ATOM 6821 C CA . PHE A 1 870 ? -16.365 -21.084 12.100 1.00 89.19 870 PHE A CA 1
ATOM 6822 C C . PHE A 1 870 ? -15.144 -20.282 12.575 1.00 89.19 870 PHE A C 1
ATOM 6824 O O . PHE A 1 870 ? -14.063 -20.441 12.022 1.00 89.19 870 PHE A O 1
ATOM 6831 N N . ILE A 1 871 ? -15.286 -19.456 13.619 1.00 87.44 871 ILE A N 1
ATOM 6832 C CA . ILE A 1 871 ? -14.173 -18.662 14.170 1.00 87.44 871 ILE A CA 1
ATOM 6833 C C . ILE A 1 871 ? -13.012 -19.562 14.613 1.00 87.44 871 ILE A C 1
ATOM 6835 O O . ILE A 1 871 ? -11.846 -19.259 14.339 1.00 87.44 871 ILE A O 1
ATOM 6839 N N . GLN A 1 872 ? -13.332 -20.661 15.300 1.00 84.62 872 GLN A N 1
ATOM 6840 C CA . GLN A 1 872 ? -12.338 -21.621 15.767 1.00 84.62 872 GLN A CA 1
ATOM 6841 C C . GLN A 1 872 ? -11.672 -22.338 14.586 1.00 84.62 872 GLN A C 1
ATOM 6843 O O . GLN A 1 872 ? -10.446 -22.335 14.500 1.00 84.62 872 GLN A O 1
ATOM 6848 N N . ASP A 1 873 ? -12.468 -22.848 13.646 1.00 87.44 873 ASP A N 1
ATOM 6849 C CA . ASP A 1 873 ? -11.991 -23.557 12.457 1.00 87.44 873 ASP A CA 1
ATOM 6850 C C . ASP A 1 873 ? -11.058 -22.670 11.618 1.00 87.44 873 ASP A C 1
ATOM 6852 O O . ASP A 1 873 ? -9.985 -23.114 11.218 1.00 87.44 873 ASP A O 1
ATOM 6856 N N . GLN A 1 874 ? -11.407 -21.394 11.402 1.00 89.44 874 GLN A N 1
ATOM 6857 C CA . GLN A 1 874 ? -10.545 -20.450 10.678 1.00 89.44 874 GLN A CA 1
ATOM 6858 C C . GLN A 1 874 ? -9.246 -20.153 11.425 1.00 89.44 874 GLN A C 1
ATOM 6860 O O . GLN A 1 874 ? -8.192 -20.029 10.805 1.00 89.44 874 GLN A O 1
ATOM 6865 N N . SER A 1 875 ? -9.294 -20.061 12.754 1.00 87.75 875 SER A N 1
ATOM 6866 C CA . SER A 1 875 ? -8.089 -19.865 13.562 1.00 87.75 875 SER A CA 1
ATOM 6867 C C . SER A 1 875 ? -7.164 -21.085 13.492 1.00 87.75 875 SER A C 1
ATOM 6869 O O . SER A 1 875 ? -5.947 -20.929 13.399 1.00 87.75 875 SER A O 1
ATOM 6871 N N . ASP A 1 876 ? -7.720 -22.297 13.498 1.00 86.94 876 ASP A N 1
ATOM 6872 C CA . ASP A 1 876 ? -6.954 -23.541 13.394 1.00 86.94 876 ASP A CA 1
ATOM 6873 C C . ASP A 1 876 ? -6.376 -23.736 11.985 1.00 86.94 876 ASP A C 1
ATOM 6875 O O . ASP A 1 876 ? -5.183 -24.028 11.853 1.00 86.94 876 ASP A O 1
ATOM 6879 N N . LEU A 1 877 ? -7.167 -23.451 10.945 1.00 85.88 877 LEU A N 1
ATOM 6880 C CA . LEU A 1 877 ? -6.725 -23.386 9.549 1.00 85.88 877 LEU A CA 1
ATOM 6881 C C . LEU A 1 877 ? -5.544 -22.415 9.402 1.00 85.88 877 LEU A C 1
ATOM 6883 O O . LEU A 1 877 ? -4.494 -22.774 8.867 1.00 85.88 877 LEU A O 1
ATOM 6887 N N . ALA A 1 878 ? -5.678 -21.209 9.960 1.00 90.56 878 ALA A N 1
ATOM 6888 C CA . ALA A 1 878 ? -4.647 -20.183 9.903 1.00 90.56 878 ALA A CA 1
ATOM 6889 C C . ALA A 1 878 ? -3.344 -20.614 10.582 1.00 90.56 878 ALA A C 1
ATOM 6891 O O . ALA A 1 878 ? -2.259 -20.360 10.059 1.00 90.56 878 ALA A O 1
ATOM 6892 N N . ARG A 1 879 ? -3.419 -21.306 11.725 1.00 87.69 879 ARG A N 1
ATOM 6893 C CA . ARG A 1 879 ? -2.227 -21.844 12.401 1.00 87.69 879 ARG A CA 1
ATOM 6894 C C . ARG A 1 879 ? -1.567 -22.960 11.598 1.00 87.69 879 ARG A C 1
ATOM 6896 O O . ARG A 1 879 ? -0.332 -23.004 11.546 1.00 87.69 879 ARG A O 1
ATOM 6903 N N . HIS A 1 880 ? -2.369 -23.826 10.981 1.00 85.50 880 HIS A N 1
ATOM 6904 C CA . HIS A 1 880 ? -1.896 -24.939 10.167 1.00 85.50 880 HIS A CA 1
ATOM 6905 C C . HIS A 1 880 ? -1.159 -24.434 8.918 1.00 85.50 880 HIS A C 1
ATOM 6907 O O . HIS A 1 880 ? 0.049 -24.639 8.797 1.00 85.50 880 HIS A O 1
ATOM 6913 N N . TYR A 1 881 ? -1.840 -23.661 8.072 1.00 84.00 881 TYR A N 1
ATOM 6914 C CA . TYR A 1 881 ? -1.316 -23.192 6.784 1.00 84.00 881 TYR A CA 1
ATOM 6915 C C . TYR A 1 881 ? -0.470 -21.910 6.871 1.00 84.00 881 TYR A C 1
ATOM 6917 O O . TYR A 1 881 ? 0.190 -21.532 5.906 1.00 84.00 881 TYR A O 1
ATOM 6925 N N . GLY A 1 882 ? -0.470 -21.213 8.012 1.00 88.19 882 GLY A N 1
ATOM 6926 C CA . GLY A 1 882 ? 0.178 -19.901 8.155 1.00 88.19 882 GLY A CA 1
ATOM 6927 C C . GLY A 1 882 ? -0.602 -18.750 7.501 1.00 88.19 882 GLY A C 1
ATOM 6928 O O . GLY A 1 882 ? -0.036 -17.683 7.257 1.00 88.19 882 GLY A O 1
ATOM 6929 N N . GLY A 1 883 ? -1.881 -18.966 7.191 1.00 91.06 883 GLY A N 1
ATOM 6930 C CA . GLY A 1 883 ? -2.760 -18.039 6.482 1.00 91.06 883 GLY A CA 1
ATOM 6931 C C . GLY A 1 883 ? -4.139 -18.646 6.221 1.00 91.06 883 GLY A C 1
ATOM 6932 O O . GLY A 1 883 ? -4.405 -19.778 6.617 1.00 91.06 883 GLY A O 1
ATOM 6933 N N . VAL A 1 884 ? -5.018 -17.900 5.561 1.00 92.12 884 VAL A N 1
ATOM 6934 C CA . VAL A 1 884 ? -6.411 -18.308 5.301 1.00 92.12 884 VAL A CA 1
ATOM 6935 C C . VAL A 1 884 ? -6.783 -18.149 3.834 1.00 92.12 884 VAL A C 1
ATOM 6937 O O . VAL A 1 884 ? -6.124 -17.407 3.105 1.00 92.12 884 VAL A O 1
ATOM 6940 N N . PHE A 1 885 ? -7.855 -18.826 3.421 1.00 91.88 885 PHE A N 1
ATOM 6941 C CA . PHE A 1 885 ? -8.339 -18.831 2.044 1.00 91.88 885 PHE A CA 1
ATOM 6942 C C . PHE A 1 885 ? -9.736 -18.213 1.919 1.00 91.88 885 PHE A C 1
ATOM 6944 O O . PHE A 1 885 ? -10.549 -18.316 2.839 1.00 91.88 885 PHE A O 1
ATOM 6951 N N . THR A 1 886 ? -10.026 -17.583 0.780 1.00 93.50 886 THR A N 1
ATOM 6952 C CA . THR A 1 886 ? -11.401 -17.234 0.379 1.00 93.50 886 THR A CA 1
ATOM 6953 C C . THR A 1 886 ? -12.104 -18.439 -0.252 1.00 93.50 886 THR A C 1
ATOM 6955 O O . THR A 1 886 ? -11.466 -19.442 -0.571 1.00 93.50 886 THR A O 1
ATOM 6958 N N . LEU A 1 887 ? -13.415 -18.330 -0.493 1.00 90.75 887 LEU A N 1
ATOM 6959 C CA . LEU A 1 887 ? -14.195 -19.336 -1.229 1.00 90.75 887 LEU A CA 1
ATOM 6960 C C . LEU A 1 887 ? -13.669 -19.581 -2.650 1.00 90.75 887 LEU A C 1
ATOM 6962 O O . LEU A 1 887 ? -13.847 -20.668 -3.183 1.00 90.75 887 LEU A O 1
ATOM 6966 N N . SER A 1 888 ? -13.006 -18.590 -3.255 1.00 88.06 888 SER A N 1
ATOM 6967 C CA . SER A 1 888 ? -12.418 -18.720 -4.596 1.00 88.06 888 SER A CA 1
ATOM 6968 C C . SER A 1 888 ? -10.963 -19.208 -4.570 1.00 88.06 888 SER A C 1
ATOM 6970 O O . SER A 1 888 ? -10.302 -19.217 -5.605 1.00 88.06 888 SER A O 1
ATOM 6972 N N . GLY A 1 889 ? -10.439 -19.574 -3.394 1.00 89.00 889 GLY A N 1
ATOM 6973 C CA . GLY A 1 889 ? -9.079 -20.086 -3.228 1.00 89.00 889 GLY A CA 1
ATOM 6974 C C . GLY A 1 889 ? -7.992 -19.026 -3.077 1.00 89.00 889 GLY A C 1
ATOM 6975 O O . GLY A 1 889 ? -6.812 -19.367 -3.021 1.00 89.00 889 GLY A O 1
ATOM 6976 N N . ARG A 1 890 ? -8.341 -17.737 -2.958 1.00 91.50 890 ARG A N 1
ATOM 6977 C CA . ARG A 1 890 ? -7.347 -16.688 -2.691 1.00 91.50 890 ARG A CA 1
ATOM 6978 C C . ARG A 1 890 ? -6.711 -16.915 -1.334 1.00 91.50 890 ARG A C 1
ATOM 6980 O O . ARG A 1 890 ? -7.404 -16.863 -0.321 1.00 91.50 890 ARG A O 1
ATOM 6987 N N . PHE A 1 891 ? -5.395 -17.073 -1.308 1.00 91.31 891 PHE A N 1
ATOM 6988 C CA . PHE A 1 891 ? -4.643 -17.206 -0.070 1.00 91.31 891 PHE A CA 1
ATOM 6989 C C . PHE A 1 891 ? -4.186 -15.845 0.464 1.00 91.31 891 PHE A C 1
ATOM 6991 O O . PHE A 1 891 ? -3.668 -15.006 -0.274 1.00 91.31 891 PHE A O 1
ATOM 6998 N N . ARG A 1 892 ? -4.330 -15.635 1.773 1.00 92.06 892 ARG A N 1
ATOM 6999 C CA . ARG A 1 892 ? -3.702 -14.528 2.499 1.00 92.06 892 ARG A CA 1
ATOM 7000 C C . ARG A 1 892 ? -2.845 -15.087 3.618 1.00 92.06 892 ARG A C 1
ATOM 7002 O O . ARG A 1 892 ? -3.361 -15.657 4.583 1.00 92.06 892 ARG A O 1
ATOM 7009 N N . ARG A 1 893 ? -1.540 -14.852 3.523 1.00 89.81 893 ARG A N 1
ATOM 7010 C CA . ARG A 1 893 ? -0.588 -15.183 4.580 1.00 89.81 893 ARG A CA 1
ATOM 7011 C C . ARG A 1 893 ? -0.805 -14.297 5.808 1.00 89.81 893 ARG A C 1
ATOM 7013 O O . ARG A 1 893 ? -1.106 -13.110 5.690 1.00 89.81 893 ARG A O 1
ATOM 7020 N N . ILE A 1 894 ? -0.636 -14.876 6.995 1.00 92.31 894 ILE A N 1
ATOM 7021 C CA . ILE A 1 894 ? -0.735 -14.177 8.282 1.00 92.31 894 ILE A CA 1
ATOM 7022 C C . ILE A 1 894 ? 0.481 -14.572 9.135 1.00 92.31 894 ILE A C 1
ATOM 7024 O O . ILE A 1 894 ? 0.391 -15.500 9.941 1.00 92.31 894 ILE A O 1
ATOM 7028 N N . PRO A 1 895 ? 1.641 -13.911 8.961 1.00 87.50 895 PRO A N 1
ATOM 7029 C CA . PRO A 1 895 ? 2.875 -14.268 9.668 1.00 87.50 895 PRO A CA 1
ATOM 7030 C C . PRO A 1 895 ? 2.719 -14.300 11.198 1.00 87.50 895 PRO A C 1
ATOM 7032 O O . PRO A 1 895 ? 3.278 -15.164 11.876 1.00 87.50 895 PRO A O 1
ATOM 7035 N N . GLU A 1 896 ? 1.908 -13.396 11.749 1.00 92.50 896 GLU A N 1
ATOM 7036 C CA . GLU A 1 896 ? 1.706 -13.215 13.187 1.00 92.50 896 GLU A CA 1
ATOM 7037 C C . GLU A 1 896 ? 0.801 -14.279 13.828 1.00 92.50 896 GLU A C 1
ATOM 7039 O O . GLU A 1 896 ? 0.683 -14.310 15.055 1.00 92.50 896 GLU A O 1
ATOM 7044 N N . ILE A 1 897 ? 0.197 -15.194 13.056 1.00 91.50 897 ILE A N 1
ATOM 7045 C CA . ILE A 1 897 ? -0.706 -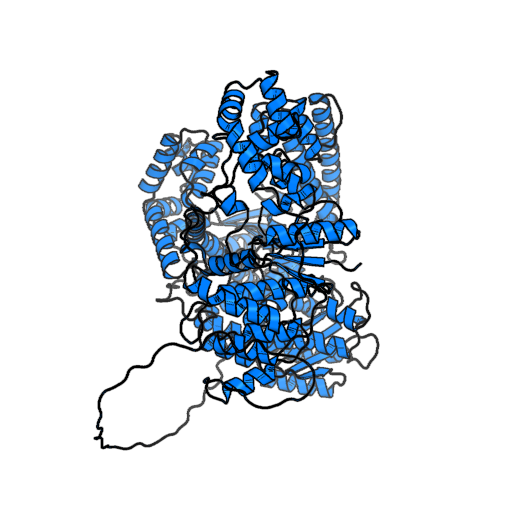16.233 13.591 1.00 91.50 897 ILE A CA 1
ATOM 7046 C C . ILE A 1 897 ? 0.002 -17.237 14.519 1.00 91.50 897 ILE A C 1
ATOM 7048 O O . ILE A 1 897 ? -0.638 -17.983 15.257 1.00 91.50 897 ILE A O 1
ATOM 7052 N N . ARG A 1 898 ? 1.341 -17.239 14.509 1.00 87.81 898 ARG A N 1
ATOM 7053 C CA . ARG A 1 898 ? 2.200 -18.032 15.405 1.00 87.81 898 ARG A CA 1
ATOM 7054 C C . ARG A 1 898 ? 2.951 -17.168 16.430 1.00 87.81 898 ARG A C 1
ATOM 7056 O O . ARG A 1 898 ? 3.868 -17.661 17.089 1.00 87.81 898 ARG A O 1
ATOM 7063 N N . SER A 1 899 ? 2.599 -15.885 16.570 1.00 89.56 899 SER A N 1
ATOM 7064 C CA . SER A 1 899 ? 3.267 -14.984 17.515 1.00 89.56 899 SER A CA 1
ATOM 7065 C C . SER A 1 899 ? 3.030 -15.418 18.964 1.00 89.56 899 SER A C 1
ATOM 7067 O O . SER A 1 899 ? 1.920 -15.763 19.369 1.00 89.56 899 SER A O 1
ATOM 7069 N N . LYS A 1 900 ? 4.089 -15.354 19.784 1.00 87.12 900 LYS A N 1
ATOM 7070 C CA . LYS A 1 900 ? 3.995 -15.545 21.243 1.00 87.12 900 LYS A CA 1
ATOM 7071 C C . LYS A 1 900 ? 3.416 -14.312 21.952 1.00 87.12 900 LYS A C 1
ATOM 7073 O O . LYS A 1 900 ? 3.031 -14.401 23.118 1.00 87.12 900 LYS A O 1
ATOM 7078 N N . ASN A 1 901 ? 3.367 -13.158 21.280 1.00 91.69 901 ASN A N 1
ATOM 7079 C CA . ASN A 1 901 ? 2.756 -11.949 21.815 1.00 91.69 901 ASN A CA 1
ATOM 7080 C C . ASN A 1 901 ? 1.229 -12.053 21.696 1.00 91.69 901 ASN A C 1
ATOM 7082 O O . ASN A 1 901 ? 0.679 -12.068 20.598 1.00 91.69 901 ASN A O 1
ATOM 7086 N N . LYS A 1 902 ? 0.531 -12.077 22.837 1.00 85.69 902 LYS A N 1
ATOM 7087 C CA . LYS A 1 902 ? -0.933 -12.230 22.886 1.00 85.69 902 LYS A CA 1
ATOM 7088 C C . LYS A 1 902 ? -1.688 -11.137 22.123 1.00 85.69 902 LYS A C 1
ATOM 7090 O O . LYS A 1 902 ? -2.756 -11.412 21.590 1.00 85.69 902 LYS A O 1
ATOM 7095 N N . ALA A 1 903 ? -1.167 -9.909 22.084 1.00 80.94 903 ALA A N 1
ATOM 7096 C CA . ALA A 1 903 ? -1.821 -8.807 21.380 1.00 80.94 903 ALA A CA 1
ATOM 7097 C C . ALA A 1 903 ? -1.695 -8.947 19.855 1.00 80.94 903 ALA A C 1
ATOM 7099 O O . ALA A 1 903 ? -2.670 -8.715 19.141 1.00 80.94 903 ALA A O 1
ATOM 7100 N N . GLU A 1 904 ? -0.520 -9.362 19.374 1.00 85.69 904 GLU A N 1
ATOM 7101 C CA . GLU A 1 904 ? -0.278 -9.658 17.956 1.00 85.69 904 GLU A CA 1
ATOM 7102 C C . GLU A 1 904 ? -1.085 -10.874 17.505 1.00 85.69 904 GLU A C 1
ATOM 7104 O O . GLU A 1 904 ? -1.784 -10.787 16.501 1.00 85.69 904 GLU A O 1
ATOM 7109 N N . LEU A 1 905 ? -1.080 -11.957 18.292 1.00 88.06 905 LEU A N 1
ATOM 7110 C CA . LEU A 1 905 ? -1.863 -13.161 18.007 1.00 88.06 905 LEU A CA 1
ATOM 7111 C C . LEU A 1 905 ? -3.364 -12.852 17.920 1.00 88.06 905 LEU A C 1
ATOM 7113 O O . LEU A 1 905 ? -4.008 -13.224 16.947 1.00 88.06 905 LEU A O 1
ATOM 7117 N N . ALA A 1 906 ? -3.915 -12.093 18.872 1.00 84.62 906 ALA A N 1
ATOM 7118 C CA . ALA A 1 906 ? -5.318 -11.672 18.815 1.00 84.62 906 ALA A CA 1
ATOM 7119 C C . ALA A 1 906 ? -5.613 -10.757 17.607 1.00 84.62 906 ALA A C 1
ATOM 7121 O O . ALA A 1 906 ? -6.741 -10.699 17.119 1.00 84.62 906 ALA A O 1
ATOM 7122 N N . GLY A 1 907 ? -4.619 -10.004 17.126 1.00 88.50 907 GLY A N 1
ATOM 7123 C CA . GLY A 1 907 ? -4.700 -9.274 15.862 1.00 88.50 907 GLY A CA 1
ATOM 7124 C C . GLY A 1 907 ? -4.764 -10.214 14.658 1.00 88.50 907 GLY A C 1
ATOM 7125 O O . GLY A 1 907 ? -5.653 -10.060 13.823 1.00 88.50 907 GLY A O 1
ATOM 7126 N N . ALA A 1 908 ? -3.873 -11.202 14.614 1.00 91.06 908 ALA A N 1
ATOM 7127 C CA . ALA A 1 908 ? -3.787 -12.214 13.569 1.00 91.06 908 ALA A CA 1
ATOM 7128 C C . ALA A 1 908 ? -5.057 -13.073 13.473 1.00 91.06 908 ALA A C 1
ATOM 7130 O O . ALA A 1 908 ? -5.566 -13.287 12.379 1.00 91.06 908 ALA A O 1
ATOM 7131 N N . GLU A 1 909 ? -5.621 -13.497 14.605 1.00 89.00 909 GLU A N 1
ATOM 7132 C CA . GLU A 1 909 ? -6.870 -14.272 14.655 1.00 89.00 909 GLU A CA 1
ATOM 7133 C C . GLU A 1 909 ? -8.057 -13.474 14.098 1.00 89.00 909 GLU A C 1
ATOM 7135 O O . GLU A 1 909 ? -8.857 -14.006 13.332 1.00 89.00 909 GLU A O 1
ATOM 7140 N N . ARG A 1 910 ? -8.139 -12.163 14.373 1.00 89.75 910 ARG A N 1
ATOM 7141 C CA . ARG A 1 910 ? -9.151 -11.305 13.729 1.00 89.75 910 ARG A CA 1
ATOM 7142 C C . ARG A 1 910 ? -8.959 -11.235 12.217 1.00 89.75 910 ARG A C 1
ATOM 7144 O O . ARG A 1 910 ? -9.934 -11.265 11.476 1.00 89.75 910 ARG A O 1
ATOM 7151 N N . ILE A 1 911 ? -7.717 -11.153 11.743 1.00 92.31 911 ILE A N 1
ATOM 7152 C CA . ILE A 1 911 ? -7.426 -11.169 10.304 1.00 92.31 911 ILE A CA 1
ATOM 7153 C C . ILE A 1 911 ? -7.844 -12.511 9.685 1.00 92.31 911 ILE A C 1
ATOM 7155 O O . ILE A 1 911 ? -8.439 -12.511 8.604 1.00 92.31 911 ILE A O 1
ATOM 7159 N N . ALA A 1 912 ? -7.578 -13.624 10.375 1.00 92.06 912 ALA A N 1
ATOM 7160 C CA . ALA A 1 912 ? -7.929 -14.974 9.943 1.00 92.06 912 ALA A CA 1
ATOM 7161 C C . ALA A 1 912 ? -9.444 -15.179 9.812 1.00 92.06 912 ALA A C 1
ATOM 7163 O O . ALA A 1 912 ? -9.889 -15.822 8.872 1.00 92.06 912 ALA A O 1
ATOM 7164 N N . VAL A 1 913 ? -10.243 -14.588 10.703 1.00 90.62 913 VAL A N 1
ATOM 7165 C CA . VAL A 1 913 ? -11.713 -14.660 10.634 1.00 90.62 913 VAL A CA 1
ATOM 7166 C C . VAL A 1 913 ? -12.284 -13.712 9.577 1.00 90.62 913 VAL A C 1
ATOM 7168 O O . VAL A 1 913 ? -13.205 -14.076 8.848 1.00 90.62 913 VAL A O 1
ATOM 7171 N N . ASN A 1 914 ? -11.747 -12.494 9.469 1.00 91.44 914 ASN A N 1
ATOM 7172 C CA . ASN A 1 914 ? -12.326 -11.462 8.606 1.00 91.44 914 ASN A CA 1
ATOM 7173 C C . ASN A 1 914 ? -11.999 -11.682 7.126 1.00 91.44 914 ASN A C 1
ATOM 7175 O O . ASN A 1 914 ? -12.839 -11.430 6.265 1.00 91.44 914 ASN A O 1
ATOM 7179 N N . THR A 1 915 ? -10.778 -12.123 6.815 1.00 93.44 915 THR A N 1
ATOM 7180 C CA . THR A 1 915 ? -10.313 -12.229 5.423 1.00 93.44 915 THR A CA 1
ATOM 7181 C C . THR A 1 915 ? -11.161 -13.180 4.580 1.00 93.44 915 THR A C 1
ATOM 7183 O O . THR A 1 915 ? -11.549 -12.764 3.491 1.00 93.44 915 THR A O 1
ATOM 7186 N N . PRO A 1 916 ? -11.502 -14.401 5.035 1.00 93.56 916 PRO A N 1
ATOM 7187 C CA . PRO A 1 916 ? -12.318 -15.312 4.242 1.00 93.56 916 PRO A CA 1
ATOM 7188 C C . PRO A 1 916 ? -13.683 -14.716 3.899 1.00 93.56 916 PRO A C 1
ATOM 7190 O O . PRO A 1 916 ? -14.165 -14.897 2.789 1.00 93.56 916 PRO A O 1
ATOM 7193 N N . ILE A 1 917 ? -14.270 -13.930 4.805 1.00 93.50 917 ILE A N 1
ATOM 7194 C CA . ILE A 1 917 ? -15.561 -13.270 4.588 1.00 93.50 917 ILE A CA 1
ATOM 7195 C C . ILE A 1 917 ? -15.418 -12.123 3.579 1.00 93.50 917 ILE A C 1
ATOM 7197 O O . ILE A 1 917 ? -16.053 -12.126 2.525 1.00 93.50 917 ILE A O 1
ATOM 7201 N N . GLN A 1 918 ? -14.561 -11.146 3.887 1.00 93.88 918 GLN A N 1
ATOM 7202 C CA . GLN A 1 918 ? -14.425 -9.924 3.087 1.00 93.88 918 GLN A CA 1
ATOM 7203 C C . GLN A 1 918 ? -13.816 -10.190 1.714 1.00 93.88 918 GLN A C 1
ATOM 7205 O O . GLN A 1 918 ? -14.184 -9.537 0.739 1.00 93.88 918 GLN A O 1
ATOM 7210 N N . GLY A 1 919 ? -12.874 -11.129 1.643 1.00 95.06 919 GLY A N 1
ATOM 7211 C CA . GLY A 1 919 ? -12.236 -11.502 0.394 1.00 95.06 919 GLY A CA 1
ATOM 7212 C C . GLY A 1 919 ? -13.140 -12.326 -0.501 1.00 95.06 919 GLY A C 1
ATOM 7213 O O . GLY A 1 919 ? -13.185 -12.056 -1.694 1.00 95.06 919 GLY A O 1
ATOM 7214 N N . SER A 1 920 ? -13.956 -13.226 0.056 1.00 95.94 920 SER A N 1
ATOM 7215 C CA . SER A 1 920 ? -14.970 -13.910 -0.755 1.00 95.94 920 SER A CA 1
ATOM 7216 C C . SER A 1 920 ? -16.020 -12.930 -1.276 1.00 95.94 920 SER A C 1
ATOM 7218 O O . SER A 1 920 ? -16.394 -13.023 -2.436 1.00 95.94 920 SER A O 1
ATOM 7220 N N . ALA A 1 921 ? -16.451 -11.949 -0.473 1.00 95.94 921 ALA A N 1
ATOM 7221 C CA . ALA A 1 921 ? -17.328 -10.880 -0.958 1.00 95.94 921 ALA A CA 1
ATOM 7222 C C . ALA A 1 921 ? -16.689 -10.096 -2.122 1.00 95.94 921 ALA A C 1
ATOM 7224 O O . ALA A 1 921 ? -17.336 -9.874 -3.144 1.00 95.94 921 ALA A O 1
ATOM 7225 N N . ALA A 1 922 ? -15.401 -9.755 -2.016 1.00 96.44 922 ALA A N 1
ATOM 7226 C CA . ALA A 1 922 ? -14.668 -9.104 -3.101 1.00 96.44 922 ALA A CA 1
ATOM 7227 C C . ALA A 1 922 ? -14.588 -9.979 -4.364 1.00 96.44 922 ALA A C 1
ATOM 7229 O O . ALA A 1 922 ? -14.829 -9.489 -5.467 1.00 96.44 922 ALA A O 1
ATOM 7230 N N . ASP A 1 923 ? -14.296 -11.273 -4.211 1.00 96.19 923 ASP A N 1
ATOM 7231 C CA . ASP A 1 923 ? -14.228 -12.225 -5.322 1.00 96.19 923 ASP A CA 1
ATOM 7232 C C . ASP A 1 923 ? -15.600 -12.387 -6.009 1.00 96.19 923 ASP A C 1
ATOM 7234 O O . ASP A 1 923 ? -15.676 -12.438 -7.239 1.00 96.19 923 ASP A O 1
ATOM 7238 N N . ILE A 1 924 ? -16.698 -12.379 -5.240 1.00 96.88 924 ILE A N 1
ATOM 7239 C CA . ILE A 1 924 ? -18.077 -12.391 -5.757 1.00 96.88 924 ILE A CA 1
ATOM 7240 C C . ILE A 1 924 ? -18.352 -11.139 -6.594 1.00 96.88 924 ILE A C 1
ATOM 7242 O O . ILE A 1 924 ? -18.860 -11.250 -7.711 1.00 96.88 924 ILE A O 1
ATOM 7246 N N . VAL A 1 925 ? -18.004 -9.950 -6.092 1.00 97.81 925 VAL A N 1
ATOM 7247 C CA . VAL A 1 925 ? -18.203 -8.686 -6.822 1.00 97.81 925 VAL A CA 1
ATOM 7248 C C . VAL A 1 925 ? -17.385 -8.673 -8.113 1.00 97.81 925 VAL A C 1
ATOM 7250 O O . VAL A 1 925 ? -17.932 -8.369 -9.171 1.00 97.81 925 VAL A O 1
ATOM 7253 N N . LYS A 1 926 ? -16.111 -9.085 -8.075 1.00 97.94 926 LYS A N 1
ATOM 7254 C CA . LYS A 1 926 ? -15.266 -9.207 -9.277 1.00 97.94 926 LYS A CA 1
ATOM 7255 C C . LYS A 1 926 ? -15.857 -10.185 -10.291 1.00 97.94 926 LYS A C 1
ATOM 7257 O O . LYS A 1 926 ? -15.951 -9.872 -11.474 1.00 97.94 926 LYS A O 1
ATOM 7262 N N . THR A 1 927 ? -16.334 -11.337 -9.828 1.00 97.56 927 THR A N 1
ATOM 7263 C CA . THR A 1 927 ? -17.003 -12.328 -10.682 1.00 97.56 927 THR A CA 1
ATOM 7264 C C . THR A 1 927 ? -18.273 -11.749 -11.306 1.00 97.56 927 THR A C 1
ATOM 7266 O O . THR A 1 927 ? -18.555 -11.973 -12.485 1.00 97.56 927 THR A O 1
ATOM 7269 N N . ALA A 1 928 ? -19.029 -10.955 -10.545 1.00 98.00 928 ALA A N 1
ATOM 7270 C CA . ALA A 1 928 ? -20.194 -10.244 -11.048 1.00 98.00 928 ALA A CA 1
ATOM 7271 C C . ALA A 1 928 ? -19.812 -9.234 -12.138 1.00 98.00 928 ALA A C 1
ATOM 7273 O O . ALA A 1 928 ? -20.477 -9.210 -13.167 1.00 98.00 928 ALA A O 1
ATOM 7274 N N . MET A 1 929 ? -18.719 -8.478 -11.973 1.00 98.56 929 MET A N 1
ATOM 7275 C CA . MET A 1 929 ? -18.209 -7.564 -13.006 1.00 98.56 929 MET A CA 1
ATOM 7276 C C . MET A 1 929 ? -17.913 -8.302 -14.316 1.00 98.56 929 MET A C 1
ATOM 7278 O O . MET A 1 929 ? -18.358 -7.857 -15.372 1.00 98.56 929 MET A O 1
ATOM 7282 N N . LEU A 1 930 ? -17.241 -9.460 -14.256 1.00 98.12 930 LEU A N 1
ATOM 7283 C CA . LEU A 1 930 ? -16.966 -10.284 -15.442 1.00 98.12 930 LEU A CA 1
ATOM 7284 C C . LEU A 1 930 ? -18.259 -10.735 -16.136 1.00 98.12 930 LEU A C 1
ATOM 7286 O O . LEU A 1 930 ? -18.404 -10.603 -17.354 1.00 98.12 930 LEU A O 1
ATOM 7290 N N . LYS A 1 931 ? -19.224 -11.250 -15.363 1.00 97.81 931 LYS A N 1
ATOM 7291 C CA . LYS A 1 931 ? -20.504 -11.737 -15.900 1.00 97.81 931 LYS A CA 1
ATOM 7292 C C . LYS A 1 931 ? -21.366 -10.604 -16.457 1.00 97.81 931 LYS A C 1
ATOM 7294 O O . LYS A 1 931 ? -21.999 -10.795 -17.494 1.00 97.81 931 LYS A O 1
ATOM 7299 N N . VAL A 1 932 ? -21.389 -9.447 -15.797 1.00 98.19 932 VAL A N 1
ATOM 7300 C CA . VAL A 1 932 ? -22.105 -8.245 -16.246 1.00 98.19 932 VAL A CA 1
ATOM 7301 C C . VAL A 1 932 ? -21.510 -7.742 -17.555 1.00 98.19 932 VAL A C 1
ATOM 7303 O O . VAL A 1 932 ? -22.248 -7.581 -18.520 1.00 98.19 932 VAL A O 1
ATOM 7306 N N . GLU A 1 933 ? -20.188 -7.589 -17.635 1.00 97.56 933 GLU A N 1
ATOM 7307 C CA . GLU A 1 933 ? -19.509 -7.147 -18.856 1.00 97.56 933 GLU A CA 1
ATOM 7308 C C . GLU A 1 933 ? -19.782 -8.089 -20.036 1.00 97.56 933 GLU A C 1
ATOM 7310 O O . GLU A 1 933 ? -20.080 -7.640 -21.145 1.00 97.56 933 GLU A O 1
ATOM 7315 N N . ARG A 1 934 ? -19.727 -9.405 -19.801 1.00 96.88 934 ARG A N 1
ATOM 7316 C CA . ARG A 1 934 ? -20.082 -10.403 -20.815 1.00 96.88 934 ARG A CA 1
ATOM 7317 C C . ARG A 1 934 ? -21.537 -10.255 -21.265 1.00 96.88 934 ARG A C 1
ATOM 7319 O O . ARG A 1 934 ? -21.790 -10.181 -22.459 1.00 96.88 934 ARG A O 1
ATOM 7326 N N . ASN A 1 935 ? -22.485 -10.145 -20.332 1.00 97.50 935 ASN A N 1
ATOM 7327 C CA . ASN A 1 935 ? -23.905 -9.999 -20.669 1.00 97.50 935 ASN A CA 1
ATOM 7328 C C . ASN A 1 935 ? -24.215 -8.691 -21.410 1.00 97.50 935 ASN A C 1
ATOM 7330 O O . ASN A 1 935 ? -25.089 -8.689 -22.274 1.00 97.50 935 ASN A O 1
ATOM 7334 N N . LEU A 1 936 ? -23.517 -7.593 -21.100 1.00 97.38 936 LEU A N 1
ATOM 7335 C CA . LEU A 1 936 ? -23.636 -6.341 -21.851 1.00 97.38 936 LEU A CA 1
ATOM 7336 C C . LEU A 1 936 ? -23.231 -6.548 -23.317 1.00 97.38 936 LEU A C 1
ATOM 7338 O O . LEU A 1 936 ? -23.971 -6.149 -24.216 1.00 97.38 936 LEU A O 1
ATOM 7342 N N . LYS A 1 937 ? -22.103 -7.230 -23.556 1.00 95.75 937 LYS A N 1
ATOM 7343 C CA . LYS A 1 937 ? -21.611 -7.546 -24.906 1.00 95.75 937 LYS A CA 1
ATOM 7344 C C . LYS A 1 937 ? -22.529 -8.515 -25.650 1.00 95.75 937 LYS A C 1
ATOM 7346 O O . LYS A 1 937 ? -22.944 -8.203 -26.761 1.00 95.75 937 LYS A O 1
ATOM 7351 N N . ASP A 1 938 ? -22.896 -9.633 -25.026 1.00 96.75 938 ASP A N 1
ATOM 7352 C CA . ASP A 1 938 ? -23.726 -10.686 -25.632 1.00 96.75 938 ASP A CA 1
ATOM 7353 C C . ASP A 1 938 ? -25.117 -10.162 -26.032 1.00 96.75 938 ASP A C 1
ATOM 7355 O O . ASP A 1 938 ? -25.686 -10.582 -27.039 1.00 96.75 938 ASP A O 1
ATOM 7359 N N . ARG A 1 939 ? -25.666 -9.212 -25.261 1.00 96.62 939 ARG A N 1
ATOM 7360 C CA . ARG A 1 939 ? -26.955 -8.561 -25.547 1.00 96.62 939 ARG A CA 1
ATOM 7361 C C . ARG A 1 939 ? -26.833 -7.335 -26.461 1.00 96.62 939 ARG A C 1
ATOM 7363 O O . ARG A 1 939 ? -27.854 -6.736 -26.786 1.00 96.62 939 ARG A O 1
ATOM 7370 N N . GLY A 1 940 ? -25.619 -6.947 -26.860 1.00 96.62 940 GLY A N 1
ATOM 7371 C CA . GLY A 1 940 ? -25.371 -5.770 -27.697 1.00 96.62 940 GLY A CA 1
ATOM 7372 C C . GLY A 1 940 ? -25.751 -4.437 -27.040 1.00 96.62 940 GLY A C 1
ATOM 7373 O O . GLY A 1 940 ? -26.058 -3.480 -27.749 1.00 96.62 940 GLY A O 1
ATOM 7374 N N . LEU A 1 941 ? -25.755 -4.376 -25.704 1.00 97.00 941 LEU A N 1
ATOM 7375 C CA . LEU A 1 941 ? -26.095 -3.174 -24.944 1.00 97.00 941 LEU A CA 1
ATOM 7376 C C . LEU A 1 941 ? -24.941 -2.164 -25.000 1.00 97.00 941 LEU A C 1
ATOM 7378 O O . LEU A 1 941 ? -23.758 -2.513 -24.908 1.00 97.00 941 LEU A O 1
ATOM 7382 N N . LYS A 1 942 ? -25.283 -0.885 -25.148 1.00 97.06 942 LYS A N 1
ATOM 7383 C CA . LYS A 1 942 ? -24.320 0.224 -25.186 1.00 97.06 942 LYS A CA 1
ATOM 7384 C C . LYS A 1 942 ? -23.920 0.696 -23.794 1.00 97.06 942 LYS A C 1
ATOM 7386 O O . LYS A 1 942 ? -22.922 1.401 -23.672 1.00 97.06 942 LYS A O 1
ATOM 7391 N N . SER A 1 943 ? -24.670 0.297 -22.773 1.00 97.50 943 SER A N 1
ATOM 7392 C CA . SER A 1 943 ? -24.362 0.551 -21.368 1.00 97.50 943 SER A CA 1
ATOM 7393 C C . SER A 1 943 ? -22.936 0.133 -20.993 1.00 97.50 943 SER A C 1
ATOM 7395 O O . SER A 1 943 ? -22.378 -0.832 -21.531 1.00 97.50 943 SER A O 1
ATOM 7397 N N . ARG A 1 944 ? -22.330 0.880 -20.068 1.00 97.12 944 ARG A N 1
ATOM 7398 C CA . ARG A 1 944 ? -20.941 0.691 -19.627 1.00 97.12 944 ARG A CA 1
ATOM 7399 C C . ARG A 1 944 ? -20.862 0.642 -18.114 1.00 97.12 944 ARG A C 1
ATOM 7401 O O . ARG A 1 944 ? -21.448 1.485 -17.444 1.00 97.12 944 ARG A O 1
ATOM 7408 N N . LEU A 1 945 ? -20.113 -0.317 -17.578 1.00 97.94 945 LEU A N 1
ATOM 7409 C CA . LEU A 1 945 ? -19.695 -0.274 -16.181 1.00 97.94 945 LEU A CA 1
ATOM 7410 C C . LEU A 1 945 ? -18.691 0.872 -16.012 1.00 97.94 945 LEU A C 1
ATOM 7412 O O . LEU A 1 945 ? -17.732 0.943 -16.777 1.00 97.94 945 LEU A O 1
ATOM 7416 N N . ILE A 1 946 ? -18.919 1.765 -15.046 1.00 97.19 946 ILE A N 1
ATOM 7417 C CA . ILE A 1 946 ? -18.082 2.962 -14.847 1.00 97.19 946 ILE A CA 1
ATOM 7418 C C . ILE A 1 946 ? -17.438 3.025 -13.463 1.00 97.19 946 ILE A C 1
ATOM 7420 O O . ILE A 1 946 ? -16.321 3.515 -13.343 1.00 97.19 946 ILE A O 1
ATOM 7424 N N . LEU A 1 947 ? -18.096 2.512 -12.417 1.00 96.38 947 LEU A N 1
ATOM 7425 C CA . LEU A 1 947 ? -17.562 2.516 -11.055 1.00 96.38 947 LEU A CA 1
ATOM 7426 C C . LEU A 1 947 ? -17.882 1.213 -10.320 1.00 96.38 947 LEU A C 1
ATOM 7428 O O . LEU A 1 947 ? -18.896 0.558 -10.565 1.00 96.38 947 LEU A O 1
ATOM 7432 N N . GLN A 1 948 ? -17.006 0.892 -9.373 1.00 95.56 948 GLN A N 1
ATOM 7433 C CA . GLN A 1 948 ? -17.178 -0.159 -8.380 1.00 95.56 948 GLN A CA 1
ATOM 7434 C C . GLN A 1 948 ? -16.912 0.467 -7.006 1.00 95.56 948 GLN A C 1
ATOM 7436 O O . GLN A 1 948 ? -15.799 0.938 -6.744 1.00 95.56 948 GLN A O 1
ATOM 7441 N N . VAL A 1 949 ? -17.933 0.517 -6.149 1.00 91.56 949 VAL A N 1
ATOM 7442 C CA . VAL A 1 949 ? -17.858 1.156 -4.827 1.00 91.56 949 VAL A CA 1
ATOM 7443 C C . VAL A 1 949 ? -18.339 0.185 -3.760 1.00 91.56 949 VAL A C 1
ATOM 7445 O O . VAL A 1 949 ? -19.508 -0.152 -3.700 1.00 91.56 949 VAL A O 1
ATOM 7448 N N . HIS A 1 950 ? -17.437 -0.263 -2.886 1.00 89.56 950 HIS A N 1
ATOM 7449 C CA . HIS A 1 950 ? -17.739 -1.281 -1.871 1.00 89.56 950 HIS A CA 1
ATOM 7450 C C . HIS A 1 950 ? -18.294 -2.581 -2.472 1.00 89.56 950 HIS A C 1
ATOM 7452 O O . HIS A 1 950 ? -17.500 -3.348 -3.007 1.00 89.56 950 HIS A O 1
ATOM 7458 N N . ASP A 1 951 ? -19.604 -2.813 -2.389 1.00 93.00 951 ASP A N 1
ATOM 7459 C CA . ASP A 1 951 ? -20.302 -3.984 -2.931 1.00 93.00 951 ASP A CA 1
ATOM 7460 C C . ASP A 1 951 ? -21.261 -3.591 -4.087 1.00 93.00 951 ASP A C 1
ATOM 7462 O O . ASP A 1 951 ? -22.011 -4.423 -4.598 1.00 93.00 951 ASP A O 1
ATOM 7466 N N . GLU A 1 952 ? -21.183 -2.329 -4.530 1.00 95.25 952 GLU A N 1
ATOM 7467 C CA . GLU A 1 952 ? -22.013 -1.691 -5.552 1.00 95.25 952 GLU A CA 1
ATOM 7468 C C . GLU A 1 952 ? -21.302 -1.645 -6.914 1.00 95.25 952 GLU A C 1
ATOM 7470 O O . GLU A 1 952 ? -20.114 -1.307 -7.012 1.00 95.25 952 GLU A O 1
ATOM 7475 N N . LEU A 1 953 ? -22.055 -1.932 -7.978 1.00 97.62 953 LEU A N 1
ATOM 7476 C CA . LEU A 1 953 ? -21.685 -1.702 -9.373 1.00 97.62 953 LEU A CA 1
ATOM 7477 C C . LEU A 1 953 ? -22.519 -0.556 -9.946 1.00 97.62 953 LEU A C 1
ATOM 7479 O O . LEU A 1 953 ? -23.746 -0.594 -9.879 1.00 97.62 953 LEU A O 1
ATOM 7483 N N . ILE A 1 954 ? -21.864 0.432 -10.557 1.00 97.56 954 ILE A N 1
ATOM 7484 C CA . ILE A 1 954 ? -22.541 1.572 -11.187 1.00 97.56 954 ILE A CA 1
ATOM 7485 C C . ILE A 1 954 ? -22.271 1.541 -12.682 1.00 97.56 954 ILE A C 1
ATOM 7487 O O . ILE A 1 954 ? -21.118 1.572 -13.128 1.00 97.56 954 ILE A O 1
ATOM 7491 N N . LEU A 1 955 ? -23.352 1.503 -13.452 1.00 98.31 955 LEU A N 1
ATOM 7492 C CA . LEU A 1 955 ? -23.332 1.550 -14.902 1.00 98.31 955 LEU A CA 1
ATOM 7493 C C . LEU A 1 955 ? -23.841 2.906 -15.387 1.00 98.31 955 LEU A C 1
ATOM 7495 O O . LEU A 1 955 ? -24.780 3.461 -14.824 1.00 98.31 955 LEU A O 1
ATOM 7499 N N . GLU A 1 956 ? -23.259 3.412 -16.468 1.00 97.94 956 GLU A N 1
ATOM 7500 C CA . GLU A 1 956 ? -23.811 4.512 -17.254 1.00 97.94 956 GLU A CA 1
ATOM 7501 C C . GLU A 1 956 ? -24.545 3.919 -18.463 1.00 97.94 956 GLU A C 1
ATOM 7503 O O . GLU A 1 956 ? -23.968 3.186 -19.269 1.00 97.94 956 GLU A O 1
ATOM 7508 N N . CYS A 1 957 ? -25.843 4.193 -18.554 1.00 97.62 957 CYS A N 1
ATOM 7509 C CA . CYS A 1 957 ? -26.803 3.477 -19.388 1.00 97.62 957 CYS A CA 1
ATOM 7510 C C . CYS A 1 957 ? -27.595 4.468 -20.251 1.00 97.62 957 CYS A C 1
ATOM 7512 O O . CYS A 1 957 ? -28.130 5.437 -19.704 1.00 97.62 957 CYS A O 1
ATOM 7514 N N . PRO A 1 958 ? -27.720 4.266 -21.576 1.00 98.06 958 PRO A N 1
ATOM 7515 C CA . PRO A 1 958 ? -28.712 4.980 -22.374 1.00 98.06 958 PRO A CA 1
ATOM 7516 C C . PRO A 1 958 ? -30.109 4.820 -21.766 1.00 98.06 958 PRO A C 1
ATOM 7518 O O . PRO A 1 958 ? -30.466 3.740 -21.296 1.00 98.06 958 PRO A O 1
ATOM 7521 N N . ARG A 1 959 ? -30.919 5.883 -21.760 1.00 96.69 959 ARG A N 1
ATOM 7522 C CA . ARG A 1 959 ? -32.250 5.855 -21.117 1.00 96.69 959 ARG A CA 1
ATOM 7523 C C . ARG A 1 959 ? -33.178 4.765 -21.655 1.00 96.69 959 ARG A C 1
ATOM 7525 O O . ARG A 1 959 ? -34.012 4.257 -20.919 1.00 96.69 959 ARG A O 1
ATOM 7532 N N . ASP A 1 960 ? -33.048 4.416 -22.927 1.00 97.19 960 ASP A N 1
ATOM 7533 C CA . ASP A 1 960 ? -33.820 3.361 -23.582 1.00 97.19 960 ASP A CA 1
ATOM 7534 C C . ASP A 1 960 ? -33.366 1.938 -23.209 1.00 97.19 960 ASP A C 1
ATOM 7536 O O . ASP A 1 960 ? -34.124 0.991 -23.411 1.00 97.19 960 ASP A O 1
ATOM 7540 N N . GLU A 1 961 ? -32.181 1.776 -22.610 1.00 98.00 961 GLU A N 1
ATOM 7541 C CA . GLU A 1 961 ? -31.659 0.486 -22.137 1.00 98.00 961 GLU A CA 1
ATOM 7542 C C . GLU A 1 961 ? -31.945 0.210 -20.646 1.00 98.00 961 GLU A C 1
ATOM 7544 O O . GLU A 1 961 ? -31.729 -0.917 -20.197 1.00 98.00 961 GLU A O 1
ATOM 7549 N N . GLU A 1 962 ? -32.469 1.184 -19.883 1.00 97.31 962 GLU A N 1
ATOM 7550 C CA . GLU A 1 962 ? -32.614 1.125 -18.412 1.00 97.31 962 GLU A CA 1
ATOM 7551 C C . GLU A 1 962 ? -33.230 -0.190 -17.920 1.00 97.31 962 GLU A C 1
ATOM 7553 O O . GLU A 1 962 ? -32.636 -0.911 -17.116 1.00 97.31 962 GLU A O 1
ATOM 7558 N N . GLN A 1 963 ? -34.416 -0.530 -18.432 1.00 97.75 963 GLN A N 1
ATOM 7559 C CA . GLN A 1 963 ? -35.152 -1.711 -17.988 1.00 97.75 963 GLN A CA 1
ATOM 7560 C C . GLN A 1 963 ? -34.418 -3.008 -18.359 1.00 97.75 963 GLN A C 1
ATOM 7562 O O . GLN A 1 963 ? -34.345 -3.933 -17.552 1.00 97.75 963 GLN A O 1
ATOM 7567 N N . ALA A 1 964 ? -33.820 -3.064 -19.553 1.00 97.81 964 ALA A N 1
ATOM 7568 C CA . ALA A 1 964 ? -33.073 -4.233 -20.009 1.00 97.81 964 ALA A CA 1
ATOM 7569 C C . ALA A 1 964 ? -31.813 -4.471 -19.161 1.00 97.81 964 ALA A C 1
ATOM 7571 O O . ALA A 1 964 ? -31.502 -5.617 -18.821 1.00 97.81 964 ALA A O 1
ATOM 7572 N N . VAL A 1 965 ? -31.109 -3.397 -18.791 1.00 98.06 965 VAL A N 1
ATOM 7573 C CA . VAL A 1 965 ? -29.944 -3.444 -17.898 1.00 98.06 965 VAL A CA 1
ATOM 7574 C C . VAL A 1 965 ? -30.363 -3.843 -16.490 1.00 98.06 965 VAL A C 1
ATOM 7576 O O . VAL A 1 965 ? -29.751 -4.739 -15.911 1.00 98.06 965 VAL A O 1
ATOM 7579 N N . ARG A 1 966 ? -31.435 -3.250 -15.955 1.00 98.19 966 ARG A N 1
ATOM 7580 C CA . ARG A 1 966 ? -31.977 -3.586 -14.634 1.00 98.19 966 ARG A CA 1
ATOM 7581 C C . ARG A 1 966 ? -32.306 -5.071 -14.510 1.00 98.19 966 ARG A C 1
ATOM 7583 O O . ARG A 1 966 ? -31.845 -5.725 -13.574 1.00 98.19 966 ARG A O 1
ATOM 7590 N N . ASP A 1 967 ? -33.049 -5.612 -15.471 1.00 97.56 967 ASP A N 1
ATOM 7591 C CA . ASP A 1 967 ? -33.424 -7.027 -15.484 1.00 97.56 967 ASP A CA 1
ATOM 7592 C C . ASP A 1 967 ? -32.196 -7.934 -15.628 1.00 97.56 967 ASP A C 1
ATOM 7594 O O . ASP A 1 967 ? -32.103 -8.976 -14.977 1.00 97.56 967 ASP A O 1
ATOM 7598 N N . MET A 1 968 ? -31.216 -7.527 -16.442 1.00 97.94 968 MET A N 1
ATOM 7599 C CA . MET A 1 968 ? -29.951 -8.246 -16.586 1.00 97.94 968 MET A CA 1
ATOM 7600 C C . MET A 1 968 ? -29.162 -8.279 -15.270 1.00 97.94 968 MET A C 1
ATOM 7602 O O . MET A 1 968 ? -28.700 -9.354 -14.883 1.00 97.94 968 MET A O 1
ATOM 7606 N N . LEU A 1 969 ? -29.045 -7.159 -14.552 1.00 98.06 969 LEU A N 1
ATOM 7607 C CA . LEU A 1 969 ? -28.318 -7.080 -13.279 1.00 98.06 969 LEU A CA 1
ATOM 7608 C C . LEU A 1 969 ? -28.968 -7.970 -12.211 1.00 98.06 969 LEU A C 1
ATOM 7610 O O . LEU A 1 969 ? -28.277 -8.783 -11.592 1.00 98.06 969 LEU A O 1
ATOM 7614 N N . LEU A 1 970 ? -30.300 -7.905 -12.076 1.00 97.25 970 LEU A N 1
ATOM 7615 C CA . LEU A 1 970 ? -31.079 -8.746 -11.155 1.00 97.25 970 LEU A CA 1
ATOM 7616 C C . LEU A 1 970 ? -30.971 -10.247 -11.469 1.00 97.25 970 LEU A C 1
ATOM 7618 O O . LEU A 1 970 ? -31.078 -11.076 -10.570 1.00 97.25 970 LEU A O 1
ATOM 7622 N N . GLN A 1 971 ? -30.751 -10.621 -12.730 1.00 95.56 971 GLN A N 1
ATOM 7623 C CA . GLN A 1 971 ? -30.552 -12.020 -13.123 1.00 95.56 971 GLN A CA 1
ATOM 7624 C C . GLN A 1 971 ? -29.104 -12.493 -12.950 1.00 95.56 971 GLN A C 1
ATOM 7626 O O . GLN A 1 971 ? -28.875 -13.673 -12.669 1.00 95.56 971 GLN A O 1
ATOM 7631 N N . THR A 1 972 ? -28.142 -11.597 -13.169 1.00 95.75 972 THR A N 1
ATOM 7632 C CA . THR A 1 972 ? -26.723 -11.937 -13.327 1.00 95.75 972 THR A CA 1
ATOM 7633 C C . THR A 1 972 ? -25.980 -11.902 -12.001 1.00 95.75 972 THR A C 1
ATOM 7635 O O . THR A 1 972 ? -25.301 -12.869 -11.655 1.00 95.75 972 THR A O 1
ATOM 7638 N N . MET A 1 973 ? -26.118 -10.813 -11.240 1.00 97.00 973 MET A N 1
ATOM 7639 C CA . MET A 1 973 ? -25.343 -10.597 -10.018 1.00 97.00 973 MET A CA 1
ATOM 7640 C C . MET A 1 973 ? -25.668 -11.627 -8.919 1.00 97.00 973 MET A C 1
ATOM 7642 O O . MET A 1 973 ? -24.735 -12.248 -8.416 1.00 97.00 973 MET A O 1
ATOM 7646 N N . PRO A 1 974 ? -26.938 -11.971 -8.615 1.00 95.00 974 PRO A N 1
ATOM 7647 C CA . PRO A 1 974 ? -27.240 -13.027 -7.637 1.00 95.00 974 PRO A CA 1
ATOM 7648 C C . PRO A 1 974 ? -26.612 -14.396 -7.937 1.00 95.00 974 PRO A C 1
ATOM 7650 O O . PRO A 1 974 ? -26.478 -15.225 -7.044 1.00 95.00 974 PRO A O 1
ATOM 7653 N N . LYS A 1 975 ? -26.229 -14.640 -9.197 1.00 93.31 975 LYS A N 1
ATOM 7654 C CA . LYS A 1 975 ? -25.605 -15.880 -9.673 1.00 93.31 975 LYS A CA 1
ATOM 7655 C C . LYS A 1 975 ? -24.094 -15.744 -9.851 1.00 93.31 975 LYS A C 1
ATOM 7657 O O . LYS A 1 975 ? -23.490 -16.560 -10.549 1.00 93.31 975 LYS A O 1
ATOM 7662 N N . ALA A 1 976 ? -23.467 -14.707 -9.294 1.00 90.88 976 ALA A N 1
ATOM 7663 C CA . ALA A 1 976 ? -22.019 -14.532 -9.354 1.00 90.88 976 ALA A CA 1
ATOM 7664 C C . ALA A 1 976 ? -21.295 -15.754 -8.770 1.00 90.88 976 ALA A C 1
ATOM 7666 O O . ALA A 1 976 ? -20.431 -16.311 -9.445 1.00 90.88 976 ALA A O 1
ATOM 7667 N N . LEU A 1 977 ? -21.761 -16.242 -7.620 1.00 88.25 977 LEU A N 1
ATOM 7668 C CA . LEU A 1 977 ? -21.279 -17.443 -6.942 1.00 88.25 977 LEU A CA 1
ATOM 7669 C C . LEU A 1 977 ? -22.468 -18.288 -6.492 1.00 88.25 977 LEU A C 1
ATOM 7671 O O . LEU A 1 977 ? -23.462 -17.738 -6.018 1.00 88.25 977 LEU A O 1
ATOM 7675 N N . ALA A 1 978 ? -22.364 -19.609 -6.608 1.00 86.75 978 ALA A N 1
ATOM 7676 C CA . ALA A 1 978 ? -23.334 -20.500 -5.986 1.00 86.75 978 ALA A CA 1
ATOM 7677 C C . ALA A 1 978 ? -23.060 -20.558 -4.475 1.00 86.75 978 ALA A C 1
ATOM 7679 O O . ALA A 1 978 ? -21.964 -20.922 -4.061 1.00 86.75 978 ALA A O 1
ATOM 7680 N N . LEU A 1 979 ? -24.047 -20.180 -3.666 1.00 88.50 979 LEU A N 1
ATOM 7681 C CA . LEU A 1 979 ? -24.004 -20.225 -2.205 1.00 88.50 979 LEU A CA 1
ATOM 7682 C C . LEU A 1 979 ? -25.263 -20.932 -1.691 1.00 88.50 979 LEU A C 1
ATOM 7684 O O . LEU A 1 979 ? -26.305 -20.902 -2.346 1.00 88.50 979 LEU A O 1
ATOM 7688 N N . ASP A 1 980 ? -25.191 -21.497 -0.484 1.00 83.56 980 ASP A N 1
ATOM 7689 C CA . ASP A 1 980 ? -26.365 -22.082 0.195 1.00 83.56 980 ASP A CA 1
ATOM 7690 C C . ASP A 1 980 ? -27.442 -21.029 0.510 1.00 83.56 980 ASP A C 1
ATOM 7692 O O . ASP A 1 980 ? -28.610 -21.354 0.711 1.00 83.56 980 ASP A O 1
ATOM 7696 N N . VAL A 1 981 ? -27.035 -19.759 0.575 1.00 84.38 981 VAL A N 1
ATOM 7697 C CA . VAL A 1 981 ? -27.891 -18.605 0.844 1.00 84.38 981 VAL A CA 1
ATOM 7698 C C . VAL A 1 981 ? -27.953 -17.739 -0.414 1.00 84.38 981 VAL A C 1
ATOM 7700 O O . VAL A 1 981 ? -26.898 -17.386 -0.947 1.00 84.38 981 VAL A O 1
ATOM 7703 N N . PRO A 1 982 ? -29.148 -17.354 -0.894 1.00 82.75 982 PRO A N 1
ATOM 7704 C CA . PRO A 1 982 ? -29.261 -16.548 -2.101 1.00 82.75 982 PRO A CA 1
ATOM 7705 C C . PRO A 1 982 ? -28.664 -15.154 -1.887 1.00 82.75 982 PRO A C 1
ATOM 7707 O O . PRO A 1 982 ? -29.032 -14.438 -0.954 1.00 82.75 982 PRO A O 1
ATOM 7710 N N . LEU A 1 983 ? -27.778 -14.744 -2.794 1.00 92.38 983 LEU A N 1
ATOM 7711 C CA . LEU A 1 983 ? -27.326 -13.359 -2.886 1.00 92.38 983 LEU A CA 1
ATOM 7712 C C . LEU A 1 983 ? -28.496 -12.475 -3.331 1.00 92.38 983 LEU A C 1
ATOM 7714 O O . LEU A 1 983 ? -29.196 -12.794 -4.292 1.00 92.38 983 LEU A O 1
ATOM 7718 N N . GLN A 1 984 ? -28.697 -11.352 -2.648 1.00 91.69 984 GLN A N 1
ATOM 7719 C CA . GLN A 1 984 ? -29.729 -10.376 -2.992 1.00 91.69 984 GLN A CA 1
ATOM 7720 C C . GLN A 1 984 ? -29.093 -9.094 -3.515 1.00 91.69 984 GLN A C 1
ATOM 7722 O O . GLN A 1 984 ? -28.065 -8.650 -3.002 1.00 91.69 984 GLN A O 1
ATOM 7727 N N . VAL A 1 985 ? -29.721 -8.506 -4.531 1.00 95.00 985 VAL A N 1
ATOM 7728 C CA . VAL A 1 985 ? -29.246 -7.292 -5.198 1.00 95.00 985 VAL A CA 1
ATOM 7729 C C . VAL A 1 985 ? -30.396 -6.306 -5.307 1.00 95.00 985 VAL A C 1
ATOM 7731 O O . VAL A 1 985 ? -31.478 -6.663 -5.777 1.00 95.00 985 VAL A O 1
ATOM 7734 N N . SER A 1 986 ? -30.160 -5.072 -4.879 1.00 94.56 986 SER A N 1
ATOM 7735 C CA . SER A 1 986 ? -31.060 -3.941 -5.100 1.00 94.56 986 SER A CA 1
ATOM 7736 C C . SER A 1 986 ? -30.576 -3.138 -6.297 1.00 94.56 986 SER A C 1
ATOM 7738 O O . SER A 1 986 ? -29.383 -2.865 -6.397 1.00 94.56 986 SER A O 1
ATOM 7740 N N . VAL A 1 987 ? -31.494 -2.764 -7.195 1.00 97.00 987 VAL A N 1
ATOM 7741 C CA . VAL A 1 987 ? -31.169 -1.958 -8.380 1.00 97.00 987 VAL A CA 1
ATOM 7742 C C . VAL A 1 987 ? -31.954 -0.655 -8.381 1.00 97.00 987 VAL A C 1
ATOM 7744 O O . VAL A 1 987 ? -33.192 -0.665 -8.410 1.00 97.00 987 VAL A O 1
ATOM 7747 N N . GLU A 1 988 ? -31.223 0.449 -8.417 1.00 96.50 988 GLU A N 1
ATOM 7748 C CA . GLU A 1 988 ? -31.727 1.819 -8.460 1.00 96.50 988 GLU A CA 1
ATOM 7749 C C . GLU A 1 988 ? -31.224 2.535 -9.714 1.00 96.50 988 GLU A C 1
ATOM 7751 O O . GLU A 1 988 ? -30.302 2.079 -10.395 1.00 96.50 988 GLU A O 1
ATOM 7756 N N . SER A 1 989 ? -31.872 3.633 -10.089 1.00 96.62 989 SER A N 1
ATOM 7757 C CA . SER A 1 989 ? -31.501 4.392 -11.282 1.00 96.62 989 SER A CA 1
ATOM 7758 C C . SER A 1 989 ? -31.736 5.877 -11.064 1.00 96.62 989 SER A C 1
ATOM 7760 O O . SER A 1 989 ? -32.674 6.272 -10.373 1.00 96.62 989 SER A O 1
ATOM 7762 N N . GLY A 1 990 ? -30.866 6.700 -11.639 1.00 95.38 990 GLY A N 1
ATOM 7763 C CA . GLY A 1 990 ? -30.836 8.133 -11.378 1.00 95.38 990 GLY A CA 1
ATOM 7764 C C . GLY A 1 990 ? -30.085 8.904 -12.451 1.00 95.38 990 GLY A C 1
ATOM 7765 O O . GLY A 1 990 ? -29.278 8.357 -13.194 1.00 95.38 990 GLY A O 1
ATOM 7766 N N . THR A 1 991 ? -30.349 10.202 -12.563 1.00 94.31 991 THR A N 1
ATOM 7767 C CA . THR A 1 991 ? -29.605 11.072 -13.494 1.00 94.31 991 THR A CA 1
ATOM 7768 C C . THR A 1 991 ? -28.283 11.547 -12.908 1.00 94.31 991 THR A C 1
ATOM 7770 O O . THR A 1 991 ? -27.348 11.883 -13.638 1.00 94.31 991 THR A O 1
ATOM 7773 N N . ARG A 1 992 ? -28.226 11.557 -11.578 1.00 94.81 992 ARG A N 1
ATOM 7774 C CA . ARG A 1 992 ? -27.080 11.894 -10.751 1.00 94.81 992 ARG A CA 1
ATOM 7775 C C . ARG A 1 992 ? -26.765 10.738 -9.830 1.00 94.81 992 ARG A C 1
ATOM 7777 O O . ARG A 1 992 ? -27.651 9.961 -9.480 1.00 94.81 992 ARG A O 1
ATOM 7784 N N . TRP A 1 993 ? -25.519 10.650 -9.383 1.00 92.50 993 TRP A N 1
ATOM 7785 C CA . TRP A 1 993 ? -25.151 9.602 -8.435 1.00 92.50 993 TRP A CA 1
ATOM 7786 C C . TRP A 1 993 ? -25.909 9.758 -7.110 1.00 92.50 993 TRP A C 1
ATOM 7788 O O . TRP A 1 993 ? -26.393 8.779 -6.557 1.00 92.50 993 TRP A O 1
ATOM 7798 N N . GLY A 1 994 ? -26.099 10.996 -6.648 1.00 88.00 994 GLY A N 1
ATOM 7799 C CA . GLY A 1 994 ? -26.863 11.289 -5.432 1.00 88.00 994 GLY A CA 1
ATOM 7800 C C . GLY A 1 994 ? -28.386 11.130 -5.542 1.00 88.00 994 GLY A C 1
ATOM 7801 O O . GLY A 1 994 ? -29.057 11.327 -4.534 1.00 88.00 994 GLY A O 1
ATOM 7802 N N . ASP A 1 995 ? -28.932 10.805 -6.723 1.00 86.81 995 ASP A N 1
ATOM 7803 C CA . ASP A 1 995 ? -30.352 10.431 -6.872 1.00 86.81 995 ASP A CA 1
ATOM 7804 C C . ASP A 1 995 ? -30.611 8.994 -6.368 1.00 86.81 995 ASP A C 1
ATOM 7806 O O . ASP A 1 995 ? -31.762 8.609 -6.170 1.00 86.81 995 ASP A O 1
ATOM 7810 N N . MET A 1 996 ? -29.543 8.209 -6.195 1.00 85.31 996 MET A N 1
ATOM 7811 C CA . MET A 1 996 ? -29.551 6.814 -5.753 1.00 85.31 996 MET A CA 1
ATOM 7812 C C . MET A 1 996 ? -29.002 6.736 -4.313 1.00 85.31 996 MET A C 1
ATOM 7814 O O . MET A 1 996 ? -28.095 7.505 -3.971 1.00 85.31 996 MET A O 1
ATOM 7818 N N . HIS A 1 997 ? -29.501 5.782 -3.512 1.00 67.62 997 HIS A N 1
ATOM 7819 C CA . HIS A 1 997 ? -29.214 5.527 -2.078 1.00 67.62 997 HIS A CA 1
ATOM 7820 C C . HIS A 1 997 ? -29.878 6.422 -1.014 1.00 67.62 997 HIS A C 1
ATOM 7822 O O . HIS A 1 997 ? -29.456 7.584 -0.773 1.00 67.62 997 HIS A O 1
#

Nearest PDB structures (foldseek):
  2kfn-assembly1_A  TM=9.383E-01  e=1.003E-52  Escherichia coli
  1d8y-assembly1_A  TM=9.373E-01  e=7.874E-52  Escherichia coli
  8oo6-assembly1_A  TM=9.405E-01  e=1.475E-50  Escherichia coli 'BL21-Gold(DE3)pLysS AG'
  1kln-assembly1_A  TM=9.251E-01  e=5.488E-49  Escherichia coli
  1kfd-assembly1_A  TM=9.363E-01  e=1.624E-47  Escherichia coli

InterPro domains:
  IPR001098 DNA-directed DNA polymerase, family A, palm domain [PF00476] (620-995)
  IPR001098 DNA-directed DNA polymerase, family A, palm domain [SM00482] (755-961)
  IPR002298 DNA polymerase A [PR00868] (724-746)
  IPR002298 DNA polymerase A [PR00868] (747-762)
  IPR002298 DNA polymerase A [PR00868] (769-792)
  IPR002298 DNA polymerase A [PR00868] (799-812)
  IPR002298 DNA polymerase A [PR00868] (823-848)
  IPR002298 DNA polymerase A [PR00868] (860-871)
  IPR002298 DNA polymerase A [PR00868] (882-893)
  IPR002298 DNA polymerase A [PR00868] (914-930)
  IPR002298 DNA polymerase A [PR00868] (944-957)
  IPR002298 DNA polymerase A [PTHR10133] (212-997)
  IPR002421 5'-3' exonuclease [SM00475] (2-264)
  IPR002562 3'-5' exonuclease domain [PF01612] (403-587)
  IPR002562 3'-5' exonuclease domain [SM00474] (403-588)
  IPR008918 Helix-hairpin-helix motif, class 2 [SM00279] (173-208)
  IPR012337 Ribonuclease H-like superfamily [SSF53098] (401-588)
  IPR018320 DNA polymerase 1 [TIGR00593] (444-997)
  IPR019760 DNA-directed DNA polymerase, family A, conserved site [PS00447] (823-842)
  IPR020045 DNA polymerase I-like, H3TH domain [PF01367] (171-264)

Sequence (997 aa):
MKPLYILDGYGIIFRSYFAFIRAPRRAPDGKNVSAVFGFFRTLLSLMKEYQPEYFVVALDSRTPTFRDEMYSDYKQNRDETPQDLKDQFPVIEQAISAFGLPHIRVDGFEADDLMATLARQAREEHRSCYIISSDKDLMQLVQGEVQMLRPTTKDGLITMDRQGVYDEKGVWPEQIIDFLSLVGDTADNVPGVKGIGEKTAAKLLGEYETLDGIYQALDRGDISAKGTAAKLQEGRDAAYLSKKLVILADAVGLPEDAGDFHLGRLNAGALAELLLPLGMRSLLKDIGVVTGQDLSNFEQSFSQEGGQGVLGGSVQGDGNPSATEVFAQAKADHPGVSSADPGNPAKDTKPSEPEGGESSAGGPDEESAWNPDWIAPADVPGGIDSPEIQSLARDLAGRESSYELLTELSELDRWIELLRQAGEFAFDCETTGLDSLQAEPLGFSFSHEPGKACYIPLEGPQGTVLPPEEVRSRLKTLLEDPAMRIVGQNIKYDMKVLDRWGIRFTPYFDTMVAAWVLESASNRFNMDDLAQQYFGYTTIHYKDLLESAGLKKDTPFSQVPLDQASTYAAEDADITLRLFRLFKRLLELRHLDHLFFSLEMPLLPILSRMEQEGIGLDVQALQNFSQELGNRLEDIQGEIFELVGHEFNINSTKQLQTVLFEERKLQPIKKTKTGYSTDTSVLEELAQEDPVPQRILQYRGLTKLKSTYVDTLPQLIHPESGRIHTHFLQHGTATGRISSKDPNLQNIPIKDEEGRKIRQAFVAKPGHIFVSADYSQIELVVLAHMAKDPGLIQAFTEGVDVHRATGSLIFGVPADQVSLDQRRIAKTINFGVMYGMSAFRLSRELGIPRKEADHFIKTYFKTYRGISRFIQDQSDLARHYGGVFTLSGRFRRIPEIRSKNKAELAGAERIAVNTPIQGSAADIVKTAMLKVERNLKDRGLKSRLILQVHDELILECPRDEEQAVRDMLLQTMPKALALDVPLQVSVESGTRWGDMH

Organism: NCBI:txid1480694

pLDDT: mean 85.69, std 17.47, range [21.33, 98.69]